Protein AF-0000000075744132 (afdb_homodimer)

InterPro domains:
  IPR002934 Polymerase, nucleotidyl transferase domain [PF01909] (35-145)
  IPR006116 2-5OAS/ClassI-CCAase, nucleotidyltransferase domain [cd05400] (25-153)
  IPR008229 tRNA nucleotidyltransferase, archaea [MF_01264] (1-455)
  IPR008229 tRNA nucleotidyltransferase, archaea [PIRSF005335] (6-410)
  IPR008229 tRNA nucleotidyltransferase, archaea [PTHR39643] (1-409)
  IPR008229 tRNA nucleotidyltransferase, archaea [TIGR03671] (8-409)
  IPR011068 Nucleotidyltransferase, class I-like, C-terminal [SSF55003] (256-440)
  IPR015329 tRNA nucleotidyltransferase, substrate binding [PF09249] (159-270)
  IPR042090 tRNA nucleotidyltransferase, domain 2 [G3DSA:1.10.1410.30] (11-269)
  IPR043519 Nucleotidyltransferase superfamily [G3DSA:3.30.460.10] (17-156)
  IPR043519 Nucleotidyltransferase superfamily [SSF81301] (4-193)
  IPR048833 CCA-adding enzyme, C-terminal domain [PF21133] (297-423)

Sequence (910 aa):
MPNVEDIVKEALRIVTPSQSEVKVINDTASEVMHILEGMLHKLGLEAEVTLQGSIAHGTWLPGDRDIDVFLIFPHNEKYINLVKSGELVRSLAAAISEMGISWVMNYAQHPYLTLTYNGFNIDVVPCIRIRPGEKPVTAADRTPLHTLYLRGRLSGLEDDVRLLKLMMKRINVYGAEVKVQGFSGYLTELITLAYGGFINTLKAASRWIPFKVKIILEPSKQVNFNAPLVVIDPVDPGRNAAAAVSLDSMAIFIAASRRFLKKPSMVFFTNSAQSPSESLTLTTPTLILYGEYPKGYVEDIIWGQLRRIASTIWSTVSSSGFKPIDIGLYTPQDNYIVVMLTVEEPELPEYEIHMGPPVWTDEAEAFIEKYLNASNVVGPFIRNGRWFVIRPRRIKSIKEAVAKSLKTVRGSVVKDSLLKGRVVLLRDASQVNELPVELRGIALTFMGKRPHWLTMPNVEDIVKEALRIVTPSQSEVKVINDTASEVMHILEGMLHKLGLEAEVTLQGSIAHGTWLPGDRDIDVFLIFPHNEKYINLVKSGELVRSLAAAISEMGISWVMNYAQHPYLTLTYNGFNIDVVPCIRIRPGEKPVTAADRTPLHTLYLRGRLSGLEDDVRLLKLMMKRINVYGAEVKVQGFSGYLTELITLAYGGFINTLKAASRWIPFKVKIILEPSKQVNFNAPLVVIDPVDPGRNAAAAVSLDSMAIFIAASRRFLKKPSMVFFTNSAQSPSESLTLTTPTLILYGEYPKGYVEDIIWGQLRRIASTIWSTVSSSGFKPIDIGLYTPQDNYIVVMLTVEEPELPEYEIHMGPPVWTDEAEAFIEKYLNASNVVGPFIRNGRWFVIRPRRIKSIKEAVAKSLKTVRGSVVKDSLLKGRVVLLRDASQVNELPVELRGIALTFMGKRPHWLT

Radius of gyration: 39.99 Å; Cα contacts (8 Å, |Δi|>4): 1603; chains: 2; bounding box: 61×118×78 Å

pLDDT: mean 92.4, std 8.02, range [51.75, 98.81]

Foldseek 3Di:
DDALVVLLVVLLVQFDEDPVVLVVVVVQLVVVQVVLVVLCVVVVFDWDKDWFDCNLLVQDGPPAQETEIETEHEPDPVVLCCFQVCVVQVSVVVSCVVVVWDWDWDDDQTIWIWTQDPNHTYIYHYAYADAQQDDGSGPCNCRVVLSVVSVPLCVVASSQLSSQQLLLVLLQQEDLFLQRLHAYSSRSSLLCSQQVGNLSSLVVLLPQFFQPEEGEPDDDPDDDDRGRYAYQDPRHRNDGNSRSHHPVSSVSSNVLSVCCNVPNDCSSRDNPLVLLPPPPVDFAKKKKFKFFQDPDDDPRQLSVLVVVLQVLLVVLCVVLPWAWDDWDWDQQVRGMTMIMTGTNDFFDDFKDKDWAAFCPDPCNVVVCVVPVPPPAKADQDDDPRTTMIIHTGPDTGSVVSSVVSLVPRPDDPNSVRRVVTDMDMDRDLVCLVVDPPSCNSVVSCVRVVDRSSPD/DDALVVLLVVLLVQFDEDPVVLVVVVVQLVVVQVVLVVLCVVVVFDWDKDWFDCNLLVQDGPPAQETEIETEHEPDPVVLCCFQVCVVQVSSVVSCVVVVWDWDWDDDQTIWIWTQDPNHTYIYHYAYADAQQDDGSGPCNCRVVLSVVSVPLCVVASSQLSSQQLLLVLLQQEDLFLQRLHAYSSNSSLLCSQQVGNLSSLVVLLPQFFQPEEGEPDDDPDDDDRGRYAYQDPRHRNDGNSRSHHPVSSVSSNVLSVCCNVPNDCSSRDNPLVLLPPPPVDFAKKKKFKFFQDPDDDPRQLSVLVVVLQVLLVVLCVVLPWAWDDWDWDQQVRGMTMIMTGTNDFFDDFKDKDWAAFCPDPCNVVVCVVPVPPPAKADQDDDPRTTMIIHTGPDTGSVVSSVVSLVPRPDDPNSVRRVVTDMDMDRDLVCLVVDPPSCNSVVSCVRVVDRSSPD

Nearest PDB structures (foldseek):
  4x4v-assembly3_C  TM=8.576E-01  e=1.566E-34  Archaeoglobus fulgidus DSM 4304
  3ovs-assembly1_A  TM=8.541E-01  e=2.419E-34  Archaeoglobus fulgidus
  4x4o-assembly2_C  TM=8.461E-01  e=6.095E-34  Archaeoglobus fulgidus DSM 4304
  3ov7-assembly1_A  TM=8.421E-01  e=2.645E-33  Archaeoglobus fulgidus
  4x4u-assembly1_A  TM=8.318E-01  e=4.904E-34  Archaeoglobus fulgidus DSM 4304

Structure (mmCIF, N/CA/C/O backbone):
data_AF-0000000075744132-model_v1
#
loop_
_entity.id
_entity.type
_entity.pdbx_description
1 polymer 'CCA-adding enzyme'
#
loop_
_atom_site.group_PDB
_atom_site.id
_atom_site.type_symbol
_atom_site.label_atom_id
_atom_site.label_alt_id
_atom_site.label_comp_id
_atom_site.label_asym_id
_atom_site.label_entity_id
_atom_site.label_seq_id
_atom_site.pdbx_PDB_ins_code
_atom_site.Cartn_x
_atom_site.Cartn_y
_atom_site.Cartn_z
_atom_site.occupancy
_atom_site.B_iso_or_equiv
_atom_site.auth_seq_id
_atom_site.auth_comp_id
_atom_site.auth_asym_id
_atom_site.auth_atom_id
_atom_site.pdbx_PDB_model_num
ATOM 1 N N . MET A 1 1 ? -32.25 25.875 19.047 1 56.72 1 MET A N 1
ATOM 2 C CA . MET A 1 1 ? -30.797 25.969 18.797 1 56.72 1 MET A CA 1
ATOM 3 C C . MET A 1 1 ? -30.391 27.406 18.516 1 56.72 1 MET A C 1
ATOM 5 O O . MET A 1 1 ? -31.125 28.141 17.844 1 56.72 1 MET A O 1
ATOM 9 N N . PRO A 1 2 ? -29.406 27.859 19.312 1 74.88 2 PRO A N 1
ATOM 10 C CA . PRO A 1 2 ? -29.109 29.266 19.078 1 74.88 2 PRO A CA 1
ATOM 11 C C . PRO A 1 2 ? -28.875 29.578 17.594 1 74.88 2 PRO A C 1
ATOM 13 O O . PRO A 1 2 ? -28.438 28.703 16.828 1 74.88 2 PRO A O 1
ATOM 16 N N . ASN A 1 3 ? -29.5 30.594 17.172 1 90 3 ASN A N 1
ATOM 17 C CA . ASN A 1 3 ? -29.297 30.969 15.781 1 90 3 ASN A CA 1
ATOM 18 C C . ASN A 1 3 ? -27.969 31.688 15.57 1 90 3 ASN A C 1
ATOM 20 O O . ASN A 1 3 ? -27.328 32.094 16.531 1 90 3 ASN A O 1
ATOM 24 N N . VAL A 1 4 ? -27.391 31.672 14.453 1 95.75 4 VAL A N 1
ATOM 25 C CA . VAL A 1 4 ? -26.078 32.219 14.062 1 95.75 4 VAL A CA 1
ATOM 26 C C . VAL A 1 4 ? -25.953 33.656 14.508 1 95.75 4 VAL A C 1
ATOM 28 O O . VAL A 1 4 ? -24.938 34.062 15.094 1 95.75 4 VAL A O 1
ATOM 31 N N . GLU A 1 5 ? -27 34.438 14.367 1 94.31 5 GLU A N 1
ATOM 32 C CA . GLU A 1 5 ? -26.984 35.875 14.672 1 94.31 5 GLU A CA 1
ATOM 33 C C . GLU A 1 5 ? -26.797 36.094 16.172 1 94.31 5 GLU A C 1
ATOM 35 O O . GLU A 1 5 ? -26.078 37.031 16.562 1 94.31 5 GLU A O 1
ATOM 40 N N . ASP A 1 6 ? -27.406 35.312 16.906 1 95.75 6 ASP A N 1
ATOM 41 C CA . ASP A 1 6 ? -27.312 35.438 18.344 1 95.75 6 ASP A CA 1
ATOM 42 C C . ASP A 1 6 ? -25.891 35.156 18.828 1 95.75 6 ASP A C 1
ATOM 44 O O . ASP A 1 6 ? -25.359 35.844 19.688 1 95.75 6 ASP A O 1
ATOM 48 N N . ILE A 1 7 ? -25.375 34.094 18.312 1 96.81 7 ILE A N 1
ATOM 49 C CA . ILE A 1 7 ? -24.016 33.719 18.703 1 96.81 7 ILE A CA 1
ATOM 50 C C . ILE A 1 7 ? -23.031 34.781 18.266 1 96.81 7 ILE A C 1
ATOM 52 O O . ILE A 1 7 ? -22.125 35.156 19.031 1 96.81 7 ILE A O 1
ATOM 56 N N . VAL A 1 8 ? -23.203 35.344 17.109 1 97.56 8 VAL A N 1
ATOM 57 C CA . VAL A 1 8 ? -22.328 36.375 16.594 1 97.56 8 VAL A CA 1
ATOM 58 C C . VAL A 1 8 ? -22.406 37.625 17.469 1 97.56 8 VAL A C 1
ATOM 60 O O . VAL A 1 8 ? -21.391 38.25 17.766 1 97.56 8 VAL A O 1
ATOM 63 N N . LYS A 1 9 ? -23.578 37.938 17.859 1 96.69 9 LYS A N 1
ATOM 64 C CA . LYS A 1 9 ? -23.766 39.094 18.734 1 96.69 9 LYS A CA 1
ATOM 65 C C . LYS A 1 9 ? -23.031 38.938 20.047 1 96.69 9 LYS A C 1
ATOM 67 O O . LYS A 1 9 ? -22.391 39.844 20.547 1 96.69 9 LYS A O 1
ATOM 72 N N . GLU A 1 10 ? -23.172 37.781 20.547 1 96.75 10 GLU A N 1
ATOM 73 C CA . GLU A 1 10 ? -22.469 37.469 21.797 1 96.75 10 GLU A CA 1
ATOM 74 C C . GLU A 1 10 ? -20.953 37.5 21.594 1 96.75 10 GLU A C 1
ATOM 76 O O . GLU A 1 10 ? -20.234 38.031 22.438 1 96.75 10 GLU A O 1
ATOM 81 N N . ALA A 1 11 ? -20.516 36.906 20.531 1 97.69 11 ALA A N 1
ATOM 82 C CA . ALA A 1 11 ? -19.094 36.875 20.234 1 97.69 11 ALA A CA 1
ATOM 83 C C . ALA A 1 11 ? -18.531 38.281 20.016 1 97.69 11 ALA A C 1
ATOM 85 O O . ALA A 1 11 ? -17.375 38.531 20.328 1 97.69 11 ALA A O 1
ATOM 86 N N . LEU A 1 12 ? -19.281 39.188 19.484 1 97.56 12 LEU A N 1
ATOM 87 C CA . LEU A 1 12 ? -18.859 40.562 19.234 1 97.56 12 LEU A CA 1
ATOM 88 C C . LEU A 1 12 ? -18.469 41.25 20.531 1 97.56 12 LEU A C 1
ATOM 90 O O . LEU A 1 12 ? -17.578 42.094 20.547 1 97.56 12 LEU A O 1
ATOM 94 N N . ARG A 1 13 ? -19.047 40.844 21.578 1 95.94 13 ARG A N 1
ATOM 95 C CA . ARG A 1 13 ? -18.719 41.438 22.875 1 95.94 13 ARG A CA 1
ATOM 96 C C . ARG A 1 13 ? -17.328 41 23.328 1 95.94 13 ARG A C 1
ATOM 98 O O . ARG A 1 13 ? -16.641 41.75 24.031 1 95.94 13 ARG A O 1
ATOM 105 N N . ILE A 1 14 ? -16.953 39.875 22.906 1 95.56 14 ILE A N 1
ATOM 106 C CA . ILE A 1 14 ? -15.68 39.312 23.297 1 95.56 14 ILE A CA 1
ATOM 107 C C . ILE A 1 14 ? -14.562 39.875 22.438 1 95.56 14 ILE A C 1
ATOM 109 O O . ILE A 1 14 ? -13.469 40.156 22.938 1 95.56 14 ILE A O 1
ATOM 113 N N . VAL A 1 15 ? -14.836 40.156 21.203 1 97 15 VAL A N 1
ATOM 114 C CA . VAL A 1 15 ? -13.758 40.438 20.266 1 97 15 VAL A CA 1
ATOM 115 C C . VAL A 1 15 ? -13.578 41.969 20.156 1 97 15 VAL A C 1
ATOM 117 O O . VAL A 1 15 ? -12.602 42.438 19.578 1 97 15 VAL A O 1
ATOM 120 N N . THR A 1 16 ? -14.445 42.75 20.672 1 96.5 16 THR A N 1
ATOM 121 C CA . THR A 1 16 ? -14.375 44.188 20.562 1 96.5 16 THR A CA 1
ATOM 122 C C . THR A 1 16 ? -13.57 44.781 21.719 1 96.5 16 THR A C 1
ATOM 124 O O . THR A 1 16 ? -13.953 44.656 22.875 1 96.5 16 THR A O 1
ATOM 127 N N . PRO A 1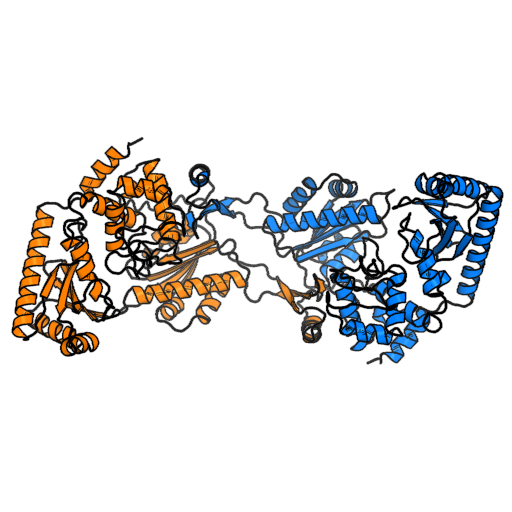 17 ? -12.453 45.469 21.406 1 96 17 PRO A N 1
ATOM 128 C CA . PRO A 1 17 ? -11.688 46.094 22.469 1 96 17 PRO A CA 1
ATOM 129 C C . PRO A 1 17 ? -12.453 47.219 23.172 1 96 17 PRO A C 1
ATOM 131 O O . PRO A 1 17 ? -13.234 47.906 22.531 1 96 17 PRO A O 1
ATOM 134 N N . SER A 1 18 ? -12.172 47.406 24.406 1 95.88 18 SER A N 1
ATOM 135 C CA . SER A 1 18 ? -12.781 48.531 25.141 1 95.88 18 SER A CA 1
ATOM 136 C C . SER A 1 18 ? -12.156 49.844 24.75 1 95.88 18 SER A C 1
ATOM 138 O O . SER A 1 18 ? -11.055 49.906 24.203 1 95.88 18 SER A O 1
ATOM 140 N N . GLN A 1 19 ? -12.859 50.906 25.047 1 95.19 19 GLN A N 1
ATOM 141 C CA . GLN A 1 19 ? -12.352 52.219 24.766 1 95.19 19 GLN A CA 1
ATOM 142 C C . GLN A 1 19 ? -11.062 52.5 25.531 1 95.19 19 GLN A C 1
ATOM 144 O O . GLN A 1 19 ? -10.156 53.156 25.016 1 95.19 19 GLN A O 1
ATOM 149 N N . SER A 1 20 ? -11.008 52.031 26.688 1 95.75 20 SER A N 1
ATOM 150 C CA . SER A 1 20 ? -9.805 52.219 27.5 1 95.75 20 SER A CA 1
ATOM 151 C C . SER A 1 20 ? -8.617 51.5 26.875 1 95.75 20 SER A C 1
ATOM 153 O O . SER A 1 20 ? -7.508 52.031 26.844 1 95.75 20 SER A O 1
ATOM 155 N N . GLU A 1 21 ? -8.875 50.25 26.406 1 95.06 21 GLU A N 1
ATOM 156 C CA . GLU A 1 21 ? -7.801 49.5 25.766 1 95.06 21 GLU A CA 1
ATOM 157 C C . GLU A 1 21 ? -7.324 50.188 24.484 1 95.06 21 GLU A C 1
ATOM 159 O O . GLU A 1 21 ? -6.121 50.25 24.219 1 95.06 21 GLU A O 1
ATOM 164 N N . VAL A 1 22 ? -8.227 50.719 23.75 1 95.12 22 VAL A N 1
ATOM 165 C CA . VAL A 1 22 ? -7.898 51.406 22.516 1 95.12 22 VAL A CA 1
ATOM 166 C C . VAL A 1 22 ? -7.043 52.656 22.828 1 95.12 22 VAL A C 1
ATOM 168 O O . VAL A 1 22 ? -6.043 52.906 22.156 1 95.12 22 VAL A O 1
ATOM 171 N N . LYS A 1 23 ? -7.355 53.344 23.781 1 95.88 23 LYS A N 1
ATOM 172 C CA . LYS A 1 23 ? -6.602 54.562 24.156 1 95.88 23 LYS A CA 1
ATOM 173 C C . LYS A 1 23 ? -5.18 54.188 24.578 1 95.88 23 LYS A C 1
ATOM 175 O O . LYS A 1 23 ? -4.219 54.844 24.156 1 95.88 23 LYS A O 1
ATOM 180 N N . VAL A 1 24 ? -5.082 53.188 25.391 1 95.69 24 VAL A N 1
ATOM 181 C CA . VAL A 1 24 ? -3.781 52.781 25.906 1 95.69 24 VAL A CA 1
ATOM 182 C C . VAL A 1 24 ? -2.869 52.375 24.766 1 95.69 24 VAL A C 1
ATOM 184 O O . VAL A 1 24 ? -1.697 52.75 24.719 1 95.69 24 VAL A O 1
ATOM 187 N N . ILE A 1 25 ? -3.422 51.531 23.906 1 95.38 25 ILE A N 1
ATOM 188 C CA . ILE A 1 25 ? -2.611 51.031 22.812 1 95.38 25 ILE A CA 1
ATOM 189 C C . ILE A 1 25 ? -2.201 52.188 21.891 1 95.38 25 ILE A C 1
ATOM 191 O O . ILE A 1 25 ? -1.057 52.25 21.422 1 95.38 25 ILE A O 1
ATOM 195 N N . ASN A 1 26 ? -3.09 53.094 21.578 1 94.31 26 ASN A N 1
ATOM 196 C CA . ASN A 1 26 ? -2.795 54.219 20.719 1 94.31 26 ASN A CA 1
ATOM 197 C C . ASN A 1 26 ? -1.768 55.156 21.344 1 94.31 26 ASN A C 1
ATOM 199 O O . ASN A 1 26 ? -0.856 55.656 20.672 1 94.31 26 ASN A O 1
ATOM 203 N N . ASP A 1 27 ? -1.933 55.375 22.594 1 96.25 27 ASP A N 1
ATOM 204 C CA . ASP A 1 27 ? -0.982 56.25 23.297 1 96.25 27 ASP A CA 1
ATOM 205 C C . ASP A 1 27 ? 0.413 55.625 23.297 1 96.25 27 ASP A C 1
ATOM 207 O O . ASP A 1 27 ? 1.403 56.312 23.031 1 96.25 27 ASP A O 1
ATOM 211 N N . THR A 1 28 ? 0.404 54.375 23.641 1 96.44 28 THR A N 1
ATOM 212 C CA . THR A 1 28 ? 1.679 53.656 23.688 1 96.44 28 THR A CA 1
ATOM 213 C C . THR A 1 28 ? 2.35 53.656 22.312 1 96.44 28 THR A C 1
ATOM 215 O O . THR A 1 28 ? 3.545 53.938 22.203 1 96.44 28 THR A O 1
ATOM 218 N N . ALA A 1 29 ? 1.588 53.312 21.281 1 96.12 29 ALA A N 1
ATOM 219 C CA . ALA A 1 29 ? 2.113 53.312 19.922 1 96.12 29 ALA A CA 1
ATOM 220 C C . ALA A 1 29 ? 2.664 54.656 19.531 1 96.12 29 ALA A C 1
ATOM 222 O O . ALA A 1 29 ? 3.762 54.781 18.984 1 96.12 29 ALA A O 1
ATOM 223 N N . SER A 1 30 ? 1.97 55.688 19.844 1 96.06 30 SER A N 1
ATOM 224 C CA . SER A 1 30 ? 2.379 57.062 19.516 1 96.06 30 SER A CA 1
ATOM 225 C C . SER A 1 30 ? 3.664 57.438 20.234 1 96.06 30 SER A C 1
ATOM 227 O O . SER A 1 30 ? 4.559 58.031 19.656 1 96.06 30 SER A O 1
ATOM 229 N N . GLU A 1 31 ? 3.701 57.094 21.438 1 96.38 31 GLU A N 1
ATOM 230 C CA . GLU A 1 31 ? 4.887 57.375 22.25 1 96.38 31 GLU A CA 1
ATOM 231 C C . GLU A 1 31 ? 6.125 56.688 21.672 1 96.38 31 GLU A C 1
ATOM 233 O O . GLU A 1 31 ? 7.176 57.312 21.531 1 96.38 31 GLU A O 1
ATOM 238 N N . VAL A 1 32 ? 5.945 55.469 21.406 1 96.06 32 VAL A N 1
ATOM 239 C CA . VAL A 1 32 ? 7.082 54.688 20.922 1 96.06 32 VAL A CA 1
ATOM 240 C C . VAL A 1 32 ? 7.523 55.219 19.562 1 96.06 32 VAL A C 1
ATOM 242 O O . VAL A 1 32 ? 8.719 55.312 19.281 1 96.06 32 VAL A O 1
ATOM 245 N N . MET A 1 33 ? 6.621 55.531 18.703 1 96.75 33 MET A N 1
ATOM 246 C CA . MET A 1 33 ? 6.949 56.094 17.391 1 96.75 33 MET A CA 1
ATOM 247 C C . MET A 1 33 ? 7.73 57.375 17.531 1 96.75 33 MET A C 1
ATOM 249 O O . MET A 1 33 ? 8.695 57.625 16.797 1 96.75 33 MET A O 1
ATOM 253 N N . HIS A 1 34 ? 7.355 58.156 18.438 1 95.94 34 HIS A N 1
ATOM 254 C CA . HIS A 1 34 ? 8.055 59.438 18.688 1 95.94 34 HIS A CA 1
ATOM 255 C C . HIS A 1 34 ? 9.477 59.188 19.172 1 95.94 34 HIS A C 1
ATOM 257 O O . HIS A 1 34 ? 10.414 59.844 18.734 1 95.94 34 HIS A O 1
ATOM 263 N N . ILE A 1 35 ? 9.547 58.25 20.047 1 95.44 35 ILE A N 1
ATOM 264 C CA . ILE A 1 35 ? 10.852 57.875 20.578 1 95.44 35 ILE A CA 1
ATOM 265 C C . ILE A 1 35 ? 11.766 57.406 19.438 1 95.44 35 ILE A C 1
ATOM 267 O O . ILE A 1 35 ? 12.906 57.844 19.328 1 95.44 35 ILE A O 1
ATOM 271 N N . LEU A 1 36 ? 11.227 56.562 18.609 1 96.5 36 LEU A N 1
ATOM 272 C CA . LEU A 1 36 ? 12.008 56 17.516 1 96.5 36 LEU A CA 1
ATOM 273 C C . LEU A 1 36 ? 12.383 57.062 16.5 1 96.5 36 LEU A C 1
ATOM 275 O O . LEU A 1 36 ? 13.5 57.062 15.961 1 96.5 36 LEU A O 1
ATOM 279 N N . GLU A 1 37 ? 11.469 57.969 16.219 1 96.25 37 GLU A N 1
ATOM 280 C CA . GLU A 1 37 ? 11.75 59.094 15.305 1 96.25 37 GLU A CA 1
ATOM 281 C C . GLU A 1 37 ? 12.891 59.938 15.828 1 96.25 37 GLU A C 1
ATOM 283 O O . GLU A 1 37 ? 13.789 60.312 15.07 1 96.25 37 GLU A O 1
ATOM 288 N N . GLY A 1 38 ? 12.812 60.281 17.047 1 94.19 38 GLY A N 1
ATOM 289 C CA . GLY A 1 38 ? 13.883 61.031 17.656 1 94.19 38 GLY A CA 1
ATOM 290 C C . GLY A 1 38 ? 15.227 60.344 17.609 1 94.19 38 GLY A C 1
ATOM 291 O O . GLY A 1 38 ? 16.25 60.969 17.328 1 94.19 38 GLY A O 1
ATOM 292 N N . MET A 1 39 ? 15.18 59.156 17.859 1 93.5 39 MET A N 1
ATOM 293 C CA . MET A 1 39 ? 16.406 58.344 17.828 1 93.5 39 MET A CA 1
ATOM 294 C C . MET A 1 39 ? 17.016 58.312 16.438 1 93.5 39 MET A C 1
ATOM 296 O O . MET A 1 39 ? 18.219 58.469 16.281 1 93.5 39 MET A O 1
ATOM 300 N N . LEU A 1 40 ? 16.188 58.094 15.422 1 95.19 40 LEU A N 1
ATOM 301 C CA . LEU A 1 40 ? 16.656 58.062 14.039 1 95.19 40 LEU A CA 1
ATOM 302 C C . LEU A 1 40 ? 17.297 59.406 13.656 1 95.19 40 LEU A C 1
ATOM 304 O O . LEU A 1 40 ? 18.328 59.438 12.984 1 95.19 40 LEU A O 1
ATOM 308 N N . HIS A 1 41 ? 16.719 60.438 14.109 1 94.19 41 HIS A N 1
ATOM 309 C CA . HIS A 1 41 ? 17.234 61.781 13.852 1 94.19 41 HIS A CA 1
ATOM 310 C C . HIS A 1 41 ? 18.609 61.969 14.492 1 94.19 41 HIS A C 1
ATOM 312 O O . HIS A 1 41 ? 19.531 62.5 13.859 1 94.19 41 HIS A O 1
ATOM 318 N N . LYS A 1 42 ? 18.766 61.531 15.641 1 92.44 42 LYS A N 1
ATOM 319 C CA . LYS A 1 42 ? 20.031 61.625 16.359 1 92.44 42 LYS A CA 1
ATOM 320 C C . LYS A 1 42 ? 21.125 60.812 15.68 1 92.44 42 LYS A C 1
ATOM 322 O O . LYS A 1 42 ? 22.297 61.219 15.695 1 92.44 42 LYS A O 1
ATOM 327 N N . LEU A 1 43 ? 20.766 59.75 15.102 1 92.88 43 LEU A N 1
ATOM 328 C CA . LEU A 1 43 ? 21.734 58.844 14.469 1 92.88 43 LEU A CA 1
ATOM 329 C C . LEU A 1 43 ? 22 59.281 13.031 1 92.88 43 LEU A C 1
ATOM 331 O O . LEU A 1 43 ? 22.875 58.688 12.367 1 92.88 43 LEU A O 1
ATOM 335 N N . GLY A 1 44 ? 21.234 60.25 12.516 1 92.5 44 GLY A N 1
ATOM 336 C CA . GLY A 1 44 ? 21.406 60.719 11.148 1 92.5 44 GLY A CA 1
ATOM 337 C C . GLY A 1 44 ? 20.859 59.75 10.117 1 92.5 44 GLY A C 1
ATOM 338 O O . GLY A 1 44 ? 21.391 59.656 9.008 1 92.5 44 GLY A O 1
ATOM 339 N N . LEU A 1 45 ? 19.922 59 10.531 1 93.75 45 LEU A N 1
ATOM 340 C CA . LEU A 1 45 ? 19.328 58.031 9.625 1 93.75 45 LEU A CA 1
ATOM 341 C C . LEU A 1 45 ? 18.016 58.531 9.062 1 93.75 45 LEU A C 1
ATOM 343 O O . LEU A 1 45 ? 17.188 59.062 9.797 1 93.75 45 LEU A O 1
ATOM 347 N N . GLU A 1 46 ? 17.875 58.375 7.812 1 93.75 46 GLU A N 1
ATOM 348 C CA . GLU A 1 46 ? 16.625 58.781 7.145 1 93.75 46 GLU A CA 1
ATOM 349 C C . GLU A 1 46 ? 15.672 57.594 7 1 93.75 46 GLU A C 1
ATOM 351 O O . GLU A 1 46 ? 15.883 56.719 6.156 1 93.75 46 GLU A O 1
ATOM 356 N N . ALA A 1 47 ? 14.688 57.531 7.789 1 95.81 47 ALA A N 1
ATOM 357 C CA . ALA A 1 47 ? 13.695 56.469 7.723 1 95.81 47 ALA A CA 1
ATOM 358 C C . ALA A 1 47 ? 12.32 56.938 8.156 1 95.81 47 ALA A C 1
ATOM 360 O O . ALA A 1 47 ? 12.219 57.906 8.922 1 95.81 47 ALA A O 1
ATOM 361 N N . GLU A 1 48 ? 11.359 56.406 7.594 1 96 48 GLU A N 1
ATOM 362 C CA . GLU A 1 48 ? 9.984 56.656 8.016 1 96 48 GLU A CA 1
ATOM 363 C C . GLU A 1 48 ? 9.539 55.625 9.055 1 96 48 GLU A C 1
ATOM 365 O O . GLU A 1 48 ? 9.711 54.406 8.867 1 96 48 GLU A O 1
ATOM 370 N N . VAL A 1 49 ? 9.055 56.125 10.211 1 97.06 49 VAL A N 1
ATOM 371 C CA . VAL A 1 49 ? 8.531 55.25 11.266 1 97.06 49 VAL A CA 1
ATOM 372 C C . VAL A 1 49 ? 7.035 55.031 11.062 1 97.06 49 VAL A C 1
ATOM 374 O O . VAL A 1 49 ? 6.262 56 11.078 1 97.06 49 VAL A O 1
ATOM 377 N N . THR A 1 50 ? 6.637 53.812 10.867 1 96 50 THR A N 1
ATOM 378 C CA . THR A 1 50 ? 5.234 53.531 10.562 1 96 50 THR A CA 1
ATOM 379 C C . THR A 1 50 ? 4.703 52.375 11.391 1 96 50 THR A C 1
ATOM 381 O O . THR A 1 50 ? 5.43 51.406 11.656 1 96 50 THR A O 1
ATOM 384 N N . LEU A 1 51 ? 3.459 52.562 11.836 1 95.44 51 LEU A N 1
ATOM 385 C CA . LEU A 1 51 ? 2.746 51.469 12.5 1 95.44 51 LEU A CA 1
ATOM 386 C C . LEU A 1 51 ? 2.252 50.438 11.484 1 95.44 51 LEU A C 1
ATOM 388 O O . LEU A 1 51 ? 1.748 50.812 10.414 1 95.44 51 LEU A O 1
ATOM 392 N N . GLN A 1 52 ? 2.426 49.188 11.781 1 94.5 52 GLN A N 1
ATOM 393 C CA . GLN A 1 52 ? 2.01 48.094 10.883 1 94.5 52 GLN A CA 1
ATOM 394 C C . GLN A 1 52 ? 1.18 47.062 11.625 1 94.5 52 GLN A C 1
ATOM 396 O O . GLN A 1 52 ? 0.94 47.188 12.828 1 94.5 52 GLN A O 1
ATOM 401 N N . GLY A 1 53 ? 0.594 46.094 10.883 1 91.31 53 GLY A N 1
ATOM 402 C CA . GLY A 1 53 ? -0.086 44.938 11.469 1 91.31 53 GLY A CA 1
ATOM 403 C C . GLY A 1 53 ? -1.507 45.25 11.898 1 91.31 53 GLY A C 1
ATOM 404 O O . GLY A 1 53 ? -2.137 46.156 11.375 1 91.31 53 GLY A O 1
ATOM 405 N N . SER A 1 54 ? -1.918 44.469 12.898 1 92.31 54 SER A N 1
ATOM 406 C CA . SER A 1 54 ? -3.324 44.469 13.289 1 92.31 54 SER A CA 1
ATOM 407 C C . SER A 1 54 ? -3.695 45.781 13.969 1 92.31 54 SER A C 1
ATOM 409 O O . SER A 1 54 ? -4.84 46.25 13.875 1 92.31 54 SER A O 1
ATOM 411 N N . ILE A 1 55 ? -2.721 46.344 14.602 1 91.12 55 ILE A N 1
ATOM 412 C CA . ILE A 1 55 ? -3 47.625 15.258 1 91.12 55 ILE A CA 1
ATOM 413 C C . ILE A 1 55 ? -3.238 48.719 14.219 1 91.12 55 ILE A C 1
ATOM 415 O O . ILE A 1 55 ? -4.199 49.469 14.312 1 91.12 55 ILE A O 1
ATOM 419 N N . ALA A 1 56 ? -2.428 48.75 13.227 1 91.19 56 ALA A N 1
ATOM 420 C CA . ALA A 1 56 ? -2.592 49.719 12.148 1 91.19 56 ALA A CA 1
ATOM 421 C C . ALA A 1 56 ? -3.934 49.531 11.445 1 91.19 56 ALA A C 1
ATOM 423 O O . ALA A 1 56 ? -4.531 50.5 10.969 1 91.19 56 ALA A O 1
ATOM 424 N N . HIS A 1 57 ? -4.391 48.344 11.406 1 92.69 57 HIS A N 1
ATOM 425 C CA . HIS A 1 57 ? -5.598 48 10.656 1 92.69 57 HIS A CA 1
ATOM 426 C C . HIS A 1 57 ? -6.836 48.094 11.539 1 92.69 57 HIS A C 1
ATOM 428 O O . HIS A 1 57 ? -7.965 48.031 11.047 1 92.69 57 HIS A O 1
ATOM 434 N N . GLY A 1 58 ? -6.641 48.156 12.859 1 92.19 58 GLY A N 1
ATOM 435 C CA . GLY A 1 58 ? -7.754 48.188 13.797 1 92.19 58 GLY A CA 1
ATOM 436 C C . GLY A 1 58 ? -8.422 46.812 13.977 1 92.19 58 GLY A C 1
ATOM 437 O O . GLY A 1 58 ? -9.617 46.75 14.25 1 92.19 58 GLY A O 1
ATOM 438 N N . THR A 1 59 ? -7.691 45.812 13.734 1 95.81 59 THR A N 1
ATOM 439 C CA . THR A 1 59 ? -8.305 44.469 13.75 1 95.81 59 THR A CA 1
ATOM 440 C C . THR A 1 59 ? -7.699 43.625 14.859 1 95.81 59 THR A C 1
ATOM 442 O O . THR A 1 59 ? -7.84 42.375 14.844 1 95.81 59 THR A O 1
ATOM 445 N N . TRP A 1 60 ? -6.953 44.25 15.828 1 95.44 60 TRP A N 1
ATOM 446 C CA . TRP A 1 60 ? -6.359 43.5 16.938 1 95.44 60 TRP A CA 1
ATOM 447 C C . TRP A 1 60 ? -7.43 43.062 17.922 1 95.44 60 TRP A C 1
ATOM 449 O O . TRP A 1 60 ? -8.531 43.625 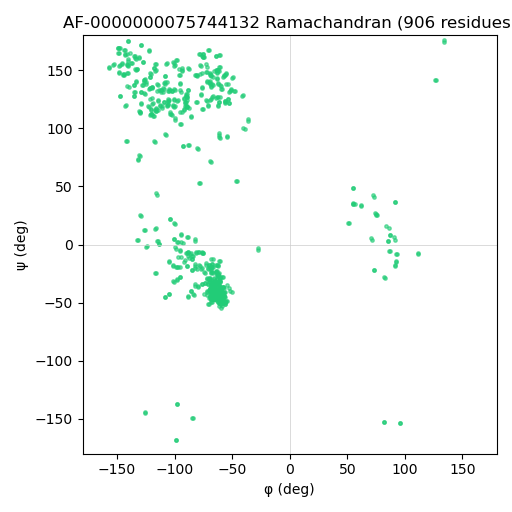17.953 1 95.44 60 TRP A O 1
ATOM 459 N N . LEU A 1 61 ? -7.133 42 18.641 1 96.5 61 LEU A N 1
ATOM 460 C CA . LEU A 1 61 ? -8.062 41.438 19.594 1 96.5 61 LEU A CA 1
ATOM 461 C C . LEU A 1 61 ? -7.785 41.938 21 1 96.5 61 LEU A C 1
ATOM 463 O O . LEU A 1 61 ? -6.652 42.312 21.328 1 96.5 61 LEU A O 1
ATOM 467 N N . PRO A 1 62 ? -8.836 42 21.797 1 95.38 62 PRO A N 1
ATOM 468 C CA . PRO A 1 62 ? -8.617 42.375 23.188 1 95.38 62 PRO A CA 1
ATOM 469 C C . PRO A 1 62 ? -7.562 41.5 23.875 1 95.38 62 PRO A C 1
ATOM 471 O O . PRO A 1 62 ? -7.512 40.312 23.672 1 95.38 62 PRO A O 1
ATOM 474 N N . GLY A 1 63 ? -6.746 42.219 24.641 1 92.06 63 GLY A N 1
ATOM 475 C CA . GLY A 1 63 ? -5.703 41.5 25.359 1 92.06 63 GLY A CA 1
ATOM 476 C C . GLY A 1 63 ? -4.395 41.406 24.594 1 92.06 63 GLY A C 1
ATOM 477 O O . GLY A 1 63 ? -3.352 41.125 25.172 1 92.06 63 GLY A O 1
ATOM 478 N N . ASP A 1 64 ? -4.484 41.625 23.281 1 90.38 64 ASP A N 1
ATOM 479 C CA . ASP A 1 64 ? -3.248 41.656 22.5 1 90.38 64 ASP A CA 1
ATOM 480 C C . ASP A 1 64 ? -2.314 42.75 23 1 90.38 64 ASP A C 1
ATOM 482 O O . ASP A 1 64 ? -2.756 43.875 23.281 1 90.38 64 ASP A O 1
ATOM 486 N N . ARG A 1 65 ? -1.03 42.375 23.094 1 90.5 65 ARG A N 1
ATOM 487 C CA . ARG A 1 65 ? -0.059 43.344 23.625 1 90.5 65 ARG A CA 1
ATOM 488 C C . ARG A 1 65 ? 1.146 43.469 22.703 1 90.5 65 ARG A C 1
ATOM 490 O O . ARG A 1 65 ? 2.252 43.781 23.156 1 90.5 65 ARG A O 1
ATOM 497 N N . ASP A 1 66 ? 0.904 43.156 21.469 1 92.31 66 ASP A N 1
ATOM 498 C CA . ASP A 1 66 ? 1.988 43.25 20.5 1 92.31 66 ASP A CA 1
ATOM 499 C C . ASP A 1 66 ? 1.758 44.406 19.516 1 92.31 66 ASP A C 1
ATOM 501 O O . ASP A 1 66 ? 0.658 44.562 18.984 1 92.31 66 ASP A O 1
ATOM 505 N N . ILE A 1 67 ? 2.787 45.188 19.359 1 94.88 67 ILE A N 1
ATOM 506 C CA . ILE A 1 67 ? 2.748 46.312 18.422 1 94.88 67 ILE A CA 1
ATOM 507 C C . ILE A 1 67 ? 3.871 46.156 17.391 1 94.88 67 ILE A C 1
ATOM 509 O O . ILE A 1 67 ? 5.016 45.844 17.75 1 94.88 67 ILE A O 1
ATOM 513 N N . ASP A 1 68 ? 3.537 46.344 16.141 1 94.75 68 ASP A N 1
ATOM 514 C CA . ASP A 1 68 ? 4.531 46.281 15.078 1 94.75 68 ASP A CA 1
ATOM 515 C C . ASP A 1 68 ? 4.863 47.656 14.539 1 94.75 68 ASP A C 1
ATOM 517 O O . ASP A 1 68 ? 4 48.344 13.977 1 94.75 68 ASP A O 1
ATOM 521 N N . VAL A 1 69 ? 6.133 47.969 14.695 1 96.56 69 VAL A N 1
ATOM 522 C CA . VAL A 1 69 ? 6.617 49.25 14.156 1 96.56 69 VAL A CA 1
ATOM 523 C C . VAL A 1 69 ? 7.719 48.969 13.125 1 96.56 69 VAL A C 1
ATOM 525 O O . VAL A 1 69 ? 8.719 48.312 13.438 1 96.56 69 VAL A O 1
ATOM 528 N N . PHE A 1 70 ? 7.484 49.531 11.977 1 96.25 70 PHE A N 1
ATOM 529 C CA . PHE A 1 70 ? 8.461 49.344 10.914 1 96.25 70 PHE A CA 1
ATOM 530 C C . PHE A 1 70 ? 9.227 50.656 10.641 1 96.25 70 PHE A C 1
ATOM 532 O O . PHE A 1 70 ? 8.641 51.719 10.656 1 96.25 70 PHE A O 1
ATOM 539 N N . LEU A 1 71 ? 10.461 50.5 10.445 1 96.56 71 LEU A N 1
ATOM 540 C CA . LEU A 1 71 ? 11.328 51.562 9.961 1 96.56 71 LEU A CA 1
ATOM 541 C C . LEU A 1 71 ? 11.602 51.438 8.469 1 96.56 71 LEU A C 1
ATOM 543 O O . LEU A 1 71 ? 12.391 50.562 8.07 1 96.56 71 LEU A O 1
ATOM 547 N N . ILE A 1 72 ? 11.016 52.281 7.699 1 96.44 72 ILE A N 1
ATOM 548 C CA . ILE A 1 72 ? 11.133 52.188 6.25 1 96.44 72 ILE A CA 1
ATOM 549 C C . ILE A 1 72 ? 12.273 53.062 5.754 1 96.44 72 ILE A C 1
ATOM 551 O O . ILE A 1 72 ? 12.172 54.281 5.77 1 96.44 72 ILE A O 1
ATOM 555 N N . PHE A 1 73 ? 13.305 52.438 5.227 1 96.25 73 PHE A N 1
ATOM 556 C CA . PHE A 1 73 ? 14.477 53.156 4.727 1 96.25 73 PHE A CA 1
ATOM 557 C C . PHE A 1 73 ? 14.414 53.312 3.211 1 96.25 73 PHE A C 1
ATOM 559 O O . PHE A 1 73 ? 13.789 52.5 2.527 1 96.25 73 PHE A O 1
ATOM 566 N N . PRO A 1 74 ? 15.102 54.344 2.775 1 95 74 PRO A N 1
ATOM 567 C CA . PRO A 1 74 ? 15.133 54.531 1.323 1 95 74 PRO A CA 1
ATOM 568 C C . PRO A 1 74 ? 15.805 53.375 0.594 1 95 74 PRO A C 1
ATOM 570 O O . PRO A 1 74 ? 16.734 52.781 1.126 1 95 74 PRO A O 1
ATOM 573 N N . HIS A 1 75 ? 15.312 53.188 -0.666 1 94.44 75 HIS A N 1
ATOM 574 C CA . HIS A 1 75 ? 15.852 52.125 -1.495 1 94.44 75 HIS A CA 1
ATOM 575 C C . HIS A 1 75 ? 17.156 52.531 -2.154 1 94.44 75 HIS A C 1
ATOM 577 O O . HIS A 1 75 ? 17.188 52.906 -3.328 1 94.44 75 HIS A O 1
ATOM 583 N N . ASN A 1 76 ? 18.25 52.406 -1.458 1 92.69 76 ASN A N 1
ATOM 584 C CA . ASN A 1 76 ? 19.578 52.656 -2.006 1 92.69 76 ASN A CA 1
ATOM 585 C C . ASN A 1 76 ? 20.641 51.781 -1.374 1 92.69 76 ASN A C 1
ATOM 587 O O . ASN A 1 76 ? 20.359 51.094 -0.39 1 92.69 76 ASN A O 1
ATOM 591 N N . GLU A 1 77 ? 21.812 51.781 -1.948 1 92.75 77 GLU A N 1
ATOM 592 C CA . GLU A 1 77 ? 22.859 50.812 -1.584 1 92.75 77 GLU A CA 1
ATOM 593 C C . GLU A 1 77 ? 23.312 51.031 -0.141 1 92.75 77 GLU A C 1
ATOM 595 O O . GLU A 1 77 ? 23.641 50.062 0.555 1 92.75 77 GLU A O 1
ATOM 600 N N . LYS A 1 78 ? 23.266 52.188 0.252 1 91.75 78 LYS A N 1
ATOM 601 C CA . LYS A 1 78 ? 23.703 52.5 1.609 1 91.75 78 LYS A CA 1
ATOM 602 C C . LYS A 1 78 ? 22.844 51.781 2.645 1 91.75 78 LYS A C 1
ATOM 604 O O . LYS A 1 78 ? 23.359 51.031 3.467 1 91.75 78 LYS A O 1
ATOM 609 N N . TYR A 1 79 ? 21.609 51.969 2.512 1 92.69 79 TYR A N 1
ATOM 610 C CA . TYR A 1 79 ? 20.703 51.406 3.514 1 92.69 79 TYR A CA 1
ATOM 611 C C . TYR A 1 79 ? 20.516 49.906 3.324 1 92.69 79 TYR A C 1
ATOM 613 O O . TYR A 1 79 ? 20.344 49.188 4.297 1 92.69 79 TYR A O 1
ATOM 621 N N . ILE A 1 80 ? 20.547 49.5 2.088 1 92.06 80 ILE A N 1
ATOM 622 C CA . ILE A 1 80 ? 20.453 48.062 1.819 1 92.06 80 ILE A CA 1
ATOM 623 C C . ILE A 1 80 ? 21.609 47.344 2.52 1 92.06 80 ILE A C 1
ATOM 625 O O . ILE A 1 80 ? 21.391 46.344 3.195 1 92.06 80 ILE A O 1
ATOM 629 N N . ASN A 1 81 ? 22.75 47.875 2.449 1 90.88 81 ASN A N 1
ATOM 630 C CA . ASN A 1 81 ? 23.922 47.281 3.088 1 90.88 81 ASN A CA 1
ATOM 631 C C . ASN A 1 81 ? 23.828 47.375 4.609 1 90.88 81 ASN A C 1
ATOM 633 O O . ASN A 1 81 ? 24.219 46.438 5.305 1 90.88 81 ASN A O 1
ATOM 637 N N . LEU A 1 82 ? 23.312 48.438 5.121 1 88.88 82 LEU A N 1
ATOM 638 C CA . LEU A 1 82 ? 23.188 48.625 6.559 1 88.88 82 LEU A CA 1
ATOM 639 C C . LEU A 1 82 ? 22.203 47.625 7.16 1 88.88 82 LEU A C 1
ATOM 641 O O . LEU A 1 82 ? 22.453 47.094 8.25 1 88.88 82 LEU A O 1
ATOM 645 N N . VAL A 1 83 ? 21.172 47.375 6.43 1 86.75 83 VAL A N 1
ATOM 646 C CA . VAL A 1 83 ? 20.141 46.469 6.902 1 86.75 83 VAL A CA 1
ATOM 647 C C . VAL A 1 83 ? 20.641 45.031 6.816 1 86.75 83 VAL A C 1
ATOM 649 O O . VAL A 1 83 ? 20.5 44.25 7.77 1 86.75 83 VAL A O 1
ATOM 652 N N . LYS A 1 84 ? 21.297 44.688 5.734 1 83.06 84 LYS A N 1
ATOM 653 C CA . LYS A 1 84 ? 21.75 43.312 5.488 1 83.06 84 LYS A CA 1
ATOM 654 C C . LYS A 1 84 ? 22.891 42.938 6.426 1 83.06 84 LYS A C 1
ATOM 656 O O . LYS A 1 84 ? 23.016 41.781 6.84 1 83.06 84 LYS A O 1
ATOM 661 N N . SER A 1 85 ? 23.719 43.906 6.738 1 83.19 85 SER A N 1
ATOM 662 C CA . SER A 1 85 ? 24.891 43.656 7.57 1 83.19 85 SER A CA 1
ATOM 663 C C . SER A 1 85 ? 24.5 43.562 9.039 1 83.19 85 SER A C 1
ATOM 665 O O . SER A 1 85 ? 25.281 43.062 9.859 1 83.19 85 SER A O 1
ATOM 667 N N . GLY A 1 86 ? 23.344 44.062 9.367 1 84.38 86 GLY A N 1
ATOM 668 C CA . GLY A 1 86 ? 22.922 44.062 10.758 1 84.38 86 GLY A CA 1
ATOM 669 C C . GLY A 1 86 ? 23.422 45.281 11.539 1 84.38 86 GLY A C 1
ATOM 670 O O . GLY A 1 86 ? 23.062 45.469 12.695 1 84.38 86 GLY A O 1
ATOM 671 N N . GLU A 1 87 ? 24.203 46.062 10.938 1 87.62 87 GLU A N 1
ATOM 672 C CA . GLU A 1 87 ? 24.75 47.25 11.594 1 87.62 87 GLU A CA 1
ATOM 673 C C . GLU A 1 87 ? 23.641 48.188 12.039 1 87.62 87 GLU A C 1
ATOM 675 O O . GLU A 1 87 ? 23.734 48.812 13.094 1 87.62 87 GLU A O 1
ATOM 680 N N . LEU A 1 88 ? 22.688 48.281 11.242 1 88.88 88 LEU A N 1
ATOM 681 C CA . LEU A 1 88 ? 21.578 49.156 11.547 1 88.88 88 LEU A CA 1
ATOM 682 C C . LEU A 1 88 ? 20.891 48.75 12.852 1 88.88 88 LEU A C 1
ATOM 684 O O . LEU A 1 88 ? 20.672 49.594 13.727 1 88.88 88 LEU A O 1
ATOM 688 N N . VAL A 1 89 ? 20.531 47.5 13.016 1 89.44 89 VAL A N 1
ATOM 689 C CA . VAL A 1 89 ? 19.812 47.031 14.18 1 89.44 89 VAL A CA 1
ATOM 690 C C . VAL A 1 89 ? 20.688 47.156 15.43 1 89.44 89 VAL A C 1
ATOM 692 O O . VAL A 1 89 ? 20.188 47.406 16.516 1 89.44 89 VAL A O 1
ATOM 695 N N . ARG A 1 90 ? 21.984 47 15.266 1 90.19 90 ARG A N 1
ATOM 696 C CA . ARG A 1 90 ? 22.906 47.156 16.391 1 90.19 90 ARG A CA 1
ATOM 697 C C . ARG A 1 90 ? 22.953 48.594 16.844 1 90.19 90 ARG A C 1
ATOM 699 O O . ARG A 1 90 ? 23 48.875 18.047 1 90.19 90 ARG A O 1
ATOM 706 N N . SER A 1 91 ? 22.984 49.406 15.906 1 90.88 91 SER A N 1
ATOM 707 C CA . SER A 1 91 ? 22.984 50.844 16.234 1 90.88 91 SER A CA 1
ATOM 708 C C . SER A 1 91 ? 21.703 51.25 16.953 1 90.88 91 SER A C 1
ATOM 710 O O . SER A 1 91 ? 21.734 52 17.922 1 90.88 91 SER A O 1
ATOM 712 N N . LEU A 1 92 ? 20.656 50.75 16.453 1 91.12 92 LEU A N 1
ATOM 713 C CA . LEU A 1 92 ? 19.359 51.031 17.078 1 91.12 92 LEU A CA 1
ATOM 714 C C . LEU A 1 92 ? 19.328 50.469 18.5 1 91.12 92 LEU A C 1
ATOM 716 O O . LEU A 1 92 ? 18.844 51.125 19.422 1 91.12 92 LEU A O 1
ATOM 720 N N . ALA A 1 93 ? 19.812 49.312 18.672 1 92.31 93 ALA A N 1
ATOM 721 C CA . ALA A 1 93 ? 19.844 48.656 19.984 1 92.31 93 ALA A CA 1
ATOM 722 C C . ALA A 1 93 ? 20.656 49.469 20.984 1 92.31 93 ALA A C 1
ATOM 724 O O . ALA A 1 93 ? 20.25 49.625 22.141 1 92.31 93 ALA A O 1
ATOM 725 N N . ALA A 1 94 ? 21.766 49.906 20.547 1 93.12 94 ALA A N 1
ATOM 726 C CA . ALA A 1 94 ? 22.609 50.719 21.406 1 93.12 94 ALA A CA 1
ATOM 727 C C . ALA A 1 94 ? 21.891 52 21.828 1 93.12 94 ALA A C 1
ATOM 729 O O . ALA A 1 94 ? 21.953 52.406 23 1 93.12 94 ALA A O 1
ATOM 730 N N . ALA A 1 95 ? 21.25 52.625 20.906 1 92.5 95 ALA A N 1
ATOM 731 C CA . ALA A 1 95 ? 20.531 53.844 21.188 1 92.5 95 ALA A CA 1
ATOM 732 C C . ALA A 1 95 ? 19.375 53.594 22.156 1 92.5 95 ALA A C 1
ATOM 734 O O . ALA A 1 95 ? 19.125 54.406 23.062 1 92.5 95 ALA A O 1
ATOM 735 N N . ILE A 1 96 ? 18.688 52.5 21.984 1 92.5 96 ILE A N 1
ATOM 736 C CA . ILE A 1 96 ? 17.547 52.156 22.812 1 92.5 96 ILE A CA 1
ATOM 737 C C . ILE A 1 96 ? 18.031 51.844 24.234 1 92.5 96 ILE A C 1
ATOM 739 O O . ILE A 1 96 ? 17.375 52.188 25.219 1 92.5 96 ILE A O 1
ATOM 743 N N . SER A 1 97 ? 19.172 51.219 24.312 1 93.5 97 SER A N 1
ATOM 744 C CA . SER A 1 97 ? 19.766 50.938 25.609 1 93.5 97 SER A CA 1
ATOM 745 C C . SER A 1 97 ? 20.094 52.188 26.375 1 93.5 97 SER A C 1
ATOM 747 O O . SER A 1 97 ? 19.906 52.25 27.594 1 93.5 97 SER A O 1
ATOM 749 N N . GLU A 1 98 ? 20.547 53.125 25.75 1 93.06 98 GLU A N 1
ATOM 750 C CA . GLU A 1 98 ? 20.906 54.406 26.359 1 93.06 98 GLU A CA 1
ATOM 751 C C . GLU A 1 98 ? 19.688 55.094 26.953 1 93.06 98 GLU A C 1
ATOM 753 O O . GLU A 1 98 ? 19.797 55.875 27.906 1 93.06 98 GLU A O 1
ATOM 758 N N . MET A 1 99 ? 18.625 54.75 26.391 1 91.75 99 MET A N 1
ATOM 759 C CA . MET A 1 99 ? 17.391 55.344 26.844 1 91.75 99 MET A CA 1
ATOM 760 C C . MET A 1 99 ? 16.766 54.531 27.984 1 91.75 99 MET A C 1
ATOM 762 O O . MET A 1 99 ? 15.742 54.938 28.547 1 91.75 99 MET A O 1
ATOM 766 N N . GLY A 1 100 ? 17.312 53.375 28.297 1 92.56 100 GLY A N 1
ATOM 767 C CA . GLY A 1 100 ? 16.859 52.562 29.406 1 92.56 100 GLY A CA 1
ATOM 768 C C . GLY A 1 100 ? 15.672 51.688 29.047 1 92.56 100 GLY A C 1
ATOM 769 O O . GLY A 1 100 ? 14.93 51.25 29.922 1 92.56 100 GLY A O 1
ATOM 770 N N . ILE A 1 101 ? 15.383 51.5 27.797 1 93.75 101 ILE A N 1
ATOM 771 C CA . ILE A 1 101 ? 14.281 50.656 27.344 1 93.75 101 ILE A CA 1
ATOM 772 C C . ILE A 1 101 ? 14.789 49.219 27.141 1 93.75 101 ILE A C 1
ATOM 774 O O . ILE A 1 101 ? 15.828 49 26.516 1 93.75 101 ILE A O 1
ATOM 778 N N . SER A 1 102 ? 14.078 48.312 27.766 1 94.56 102 SER A N 1
ATOM 779 C CA . SER A 1 102 ? 14.43 46.906 27.625 1 94.56 102 SER A CA 1
ATOM 780 C C . SER A 1 102 ? 14.164 46.406 26.219 1 94.56 102 SER A C 1
ATOM 782 O O . SER A 1 102 ? 13.148 46.75 25.609 1 94.56 102 SER A O 1
ATOM 784 N N . TRP A 1 103 ? 15.148 45.594 25.641 1 92.62 103 TRP A N 1
ATOM 785 C CA . TRP A 1 103 ? 14.984 45.062 24.297 1 92.62 103 TRP A CA 1
ATOM 786 C C . TRP A 1 103 ? 15.641 43.688 24.172 1 92.62 103 TRP A C 1
ATOM 788 O O . TRP A 1 103 ? 16.469 43.312 24.984 1 92.62 103 TRP A O 1
ATOM 798 N N . VAL A 1 104 ? 15.141 42.875 23.219 1 88.56 104 VAL A N 1
ATOM 799 C CA . VAL A 1 104 ? 15.758 41.625 22.812 1 88.56 104 VAL A CA 1
ATOM 800 C C . VAL A 1 104 ? 15.914 41.594 21.281 1 88.56 104 VAL A C 1
ATOM 802 O O . VAL A 1 104 ? 15.039 42.062 20.562 1 88.56 104 VAL A O 1
ATOM 805 N N . MET A 1 105 ? 17.078 41.125 20.828 1 86.94 105 MET A N 1
ATOM 806 C CA . MET A 1 105 ? 17.312 41 19.391 1 86.94 105 MET A CA 1
ATOM 807 C C . MET A 1 105 ? 16.859 39.625 18.891 1 86.94 105 MET A C 1
ATOM 809 O O . MET A 1 105 ? 17.188 38.594 19.5 1 86.94 105 MET A O 1
ATOM 813 N N . ASN A 1 106 ? 16.016 39.625 17.859 1 78.81 106 ASN A N 1
ATOM 814 C CA . ASN A 1 106 ? 15.547 38.406 17.234 1 78.81 106 ASN A CA 1
ATOM 815 C C . ASN A 1 106 ? 16.156 38.219 15.844 1 78.81 106 ASN A C 1
ATOM 817 O O . ASN A 1 106 ? 16.344 39.188 15.109 1 78.81 106 ASN A O 1
ATOM 821 N N . TYR A 1 107 ? 16.625 36.906 15.656 1 70.12 107 TYR A N 1
ATOM 822 C CA . TYR A 1 107 ? 17.25 36.625 14.367 1 70.12 107 TYR A CA 1
ATOM 823 C C . TYR A 1 107 ? 16.344 35.75 13.508 1 70.12 107 TYR A C 1
ATOM 825 O O . TYR A 1 107 ? 16.016 34.625 13.906 1 70.12 107 TYR A O 1
ATOM 833 N N . ALA A 1 108 ? 15.547 36.188 12.664 1 61.06 108 ALA A N 1
ATOM 834 C CA . ALA A 1 108 ? 14.875 35.469 11.602 1 61.06 108 ALA A CA 1
ATOM 835 C C . ALA A 1 108 ? 15.594 35.625 10.266 1 61.06 108 ALA A C 1
ATOM 837 O O . ALA A 1 108 ? 16.812 35.438 10.188 1 61.06 108 ALA A O 1
ATOM 838 N N . GLN A 1 109 ? 14.906 35.844 9.141 1 59.34 109 GLN A N 1
ATOM 839 C CA . GLN A 1 109 ? 15.562 36.125 7.871 1 59.34 109 GLN A CA 1
ATOM 840 C C . GLN A 1 109 ? 16.375 37.406 7.961 1 59.34 109 GLN A C 1
ATOM 842 O O . GLN A 1 109 ? 17.453 37.5 7.379 1 59.34 109 GLN A O 1
ATOM 847 N N . HIS A 1 110 ? 15.938 38.406 8.828 1 70.38 110 HIS A N 1
ATOM 848 C CA . HIS A 1 110 ? 16.703 39.594 9.148 1 70.38 110 HIS A CA 1
ATOM 849 C C . HIS A 1 110 ? 16.5 40 10.602 1 70.38 110 HIS A C 1
ATOM 851 O O . HIS A 1 110 ? 15.422 39.781 11.172 1 70.38 110 HIS A O 1
ATOM 857 N N . PRO A 1 111 ? 17.469 40.531 11.195 1 81.19 111 PRO A N 1
ATOM 858 C CA . PRO A 1 111 ? 17.406 40.906 12.617 1 81.19 111 PRO A CA 1
ATOM 859 C C . PRO A 1 111 ? 16.438 42.031 12.898 1 81.19 111 PRO A C 1
ATOM 861 O O . PRO A 1 111 ? 16.344 42.969 12.102 1 81.19 111 PRO A O 1
ATOM 864 N N . TYR A 1 112 ? 15.656 41.938 13.945 1 87.12 112 TYR A N 1
ATOM 865 C CA . TYR A 1 112 ? 14.812 43 14.438 1 87.12 112 TYR A CA 1
ATOM 866 C C . TYR A 1 112 ? 14.805 43.031 15.961 1 87.12 112 TYR A C 1
ATOM 868 O O . TYR A 1 112 ? 15.32 42.125 16.609 1 87.12 112 TYR A O 1
ATOM 876 N N . LEU A 1 113 ? 14.359 44.094 16.5 1 91.06 113 LEU A N 1
ATOM 877 C CA . LEU A 1 113 ? 14.352 44.281 17.953 1 91.06 113 LEU A CA 1
ATOM 878 C C . LEU A 1 113 ? 12.93 44.156 18.5 1 91.06 113 LEU A C 1
ATOM 880 O O . LEU A 1 113 ? 11.984 44.625 17.875 1 91.06 113 LEU A O 1
ATOM 884 N N . THR A 1 114 ? 12.82 43.531 19.594 1 92.88 114 THR A N 1
ATOM 885 C CA . THR A 1 114 ? 11.586 43.594 20.359 1 92.88 114 THR A CA 1
ATOM 886 C C . THR A 1 114 ? 11.781 44.375 21.656 1 92.88 114 THR A C 1
ATOM 888 O O . THR A 1 114 ? 12.57 43.969 22.516 1 92.88 114 THR A O 1
ATOM 891 N N . LEU A 1 115 ? 11.055 45.469 21.734 1 95.44 115 LEU A N 1
ATOM 892 C CA . LEU A 1 115 ? 11.117 46.312 22.922 1 95.44 115 LEU A CA 1
ATOM 893 C C . LEU A 1 115 ? 10 45.969 23.906 1 95.44 115 LEU A C 1
ATOM 895 O O . LEU A 1 115 ? 8.922 45.531 23.484 1 95.44 115 LEU A O 1
ATOM 899 N N . THR A 1 116 ? 10.305 46.094 25.156 1 95.19 116 THR A N 1
ATOM 900 C CA . THR A 1 116 ? 9.258 46.062 26.172 1 95.19 116 THR A CA 1
ATOM 901 C C . THR A 1 116 ? 8.969 47.469 26.703 1 95.19 116 THR A C 1
ATOM 903 O O . THR A 1 116 ? 9.836 48.094 27.312 1 95.19 116 THR A O 1
ATOM 906 N N . TYR A 1 117 ? 7.797 47.906 26.422 1 94.5 117 TYR A N 1
ATOM 907 C CA . TYR A 1 117 ? 7.438 49.281 26.766 1 94.5 117 TYR A CA 1
ATOM 908 C C . TYR A 1 117 ? 5.98 49.375 27.219 1 94.5 117 TYR A C 1
ATOM 910 O O . TYR A 1 117 ? 5.074 49 26.469 1 94.5 117 TYR A O 1
ATOM 918 N N . ASN A 1 118 ? 5.719 49.812 28.438 1 93.56 118 ASN A N 1
ATOM 919 C CA . ASN A 1 118 ? 4.391 49.969 29.016 1 93.56 118 ASN A CA 1
ATOM 920 C C . ASN A 1 118 ? 3.576 48.688 28.953 1 93.56 118 ASN A C 1
ATOM 922 O O . ASN A 1 118 ? 2.393 48.719 28.609 1 93.56 118 ASN A O 1
ATOM 926 N N . GLY A 1 119 ? 4.219 47.656 29.109 1 92.56 119 GLY A N 1
ATOM 927 C CA . GLY A 1 119 ? 3.535 46.375 29.156 1 92.56 119 GLY A CA 1
ATOM 928 C C . GLY A 1 119 ? 3.289 45.781 27.781 1 92.56 119 GLY A C 1
ATOM 929 O O . GLY A 1 119 ? 2.6 44.781 27.641 1 92.56 119 GLY A O 1
ATOM 930 N N . PHE A 1 120 ? 3.756 46.438 26.781 1 95.38 120 PHE A N 1
ATOM 931 C CA . PHE A 1 120 ? 3.607 45.969 25.422 1 95.38 120 PHE A CA 1
ATOM 932 C C . PHE A 1 120 ? 4.941 45.469 24.859 1 95.38 120 PHE A C 1
ATOM 934 O O . PHE A 1 120 ? 6 45.969 25.266 1 95.38 120 PHE A O 1
ATOM 941 N N . ASN A 1 121 ? 4.836 44.469 24.062 1 94.19 121 ASN A N 1
ATOM 942 C CA . ASN A 1 121 ? 5.961 44.062 23.219 1 94.19 121 ASN A CA 1
ATOM 943 C C . ASN A 1 121 ? 5.93 44.781 21.875 1 94.19 121 ASN A C 1
ATOM 945 O O . ASN A 1 121 ? 4.977 44.625 21.109 1 94.19 121 ASN A O 1
ATOM 949 N N . ILE A 1 122 ? 6.977 45.469 21.594 1 95.5 122 ILE A N 1
ATOM 950 C CA . ILE A 1 122 ? 7.016 46.25 20.359 1 95.5 122 ILE A CA 1
ATOM 951 C C . ILE A 1 122 ? 8.094 45.719 19.438 1 95.5 122 ILE A C 1
ATOM 953 O O . ILE A 1 122 ? 9.289 45.812 19.734 1 95.5 122 ILE A O 1
ATOM 957 N N . ASP A 1 123 ? 7.68 45.25 18.344 1 93.25 123 ASP A N 1
ATOM 958 C CA . ASP A 1 123 ? 8.633 44.781 17.344 1 93.25 123 ASP A CA 1
ATOM 959 C C . ASP A 1 123 ? 9.047 45.906 16.422 1 93.25 123 ASP A C 1
ATOM 961 O O . ASP A 1 123 ? 8.211 46.531 15.75 1 93.25 123 ASP A O 1
ATOM 965 N N . VAL A 1 124 ? 10.289 46.188 16.438 1 95.06 124 VAL A N 1
ATOM 966 C CA . VAL A 1 124 ? 10.867 47.219 15.578 1 95.06 124 VAL A CA 1
ATOM 967 C C . VAL A 1 124 ? 11.602 46.562 14.414 1 95.06 124 VAL A C 1
ATOM 969 O O . VAL A 1 124 ? 12.688 46.031 14.586 1 95.06 124 VAL A O 1
ATOM 972 N N . VAL A 1 125 ? 11.047 46.75 13.234 1 92.81 125 VAL A N 1
ATOM 973 C CA . VAL A 1 125 ? 11.539 45.969 12.094 1 92.81 125 VAL A CA 1
ATOM 974 C C . VAL A 1 125 ? 12.031 46.906 11 1 92.81 125 VAL A C 1
ATOM 976 O O . VAL A 1 125 ? 11.234 47.625 10.383 1 92.81 125 VAL A O 1
ATOM 979 N N . PRO A 1 126 ? 13.312 46.938 10.742 1 93.31 126 PRO A N 1
ATOM 980 C CA . PRO A 1 126 ? 13.805 47.719 9.602 1 93.31 126 PRO A CA 1
ATOM 981 C C . PRO A 1 126 ? 13.453 47.062 8.258 1 93.31 126 PRO A C 1
ATOM 983 O O . PRO A 1 126 ? 13.484 45.844 8.125 1 93.31 126 PRO A O 1
ATOM 986 N N . CYS A 1 127 ? 13.094 47.906 7.324 1 93.25 127 CYS A N 1
ATOM 987 C CA . CYS A 1 127 ? 12.852 47.406 5.98 1 93.25 127 CYS A CA 1
ATOM 988 C C . CYS A 1 127 ? 13.188 48.469 4.934 1 93.25 127 CYS A C 1
ATOM 990 O O . CYS A 1 127 ? 13.531 49.594 5.277 1 93.25 127 CYS A O 1
ATOM 992 N N . ILE A 1 128 ? 13.211 48.031 3.67 1 94.88 128 ILE A N 1
ATOM 993 C CA . ILE A 1 128 ? 13.555 48.906 2.543 1 94.88 128 ILE A CA 1
ATOM 994 C C . ILE A 1 128 ? 12.289 49.281 1.768 1 94.88 128 ILE A C 1
ATOM 996 O O . ILE A 1 128 ? 11.453 48.406 1.504 1 94.88 128 ILE A O 1
ATOM 1000 N N . ARG A 1 129 ? 12.164 50.531 1.46 1 95 129 ARG A N 1
ATOM 1001 C CA . ARG A 1 129 ? 11.016 50.969 0.684 1 95 129 ARG A CA 1
ATOM 1002 C C . ARG A 1 129 ? 10.992 50.312 -0.693 1 95 129 ARG A C 1
ATOM 1004 O O . ARG A 1 129 ? 11.992 50.344 -1.415 1 95 129 ARG A O 1
ATOM 1011 N N . ILE A 1 130 ? 9.844 49.719 -0.97 1 93.31 130 ILE A N 1
ATOM 1012 C CA . ILE A 1 130 ? 9.664 49.125 -2.293 1 93.31 130 ILE A CA 1
ATOM 1013 C C . ILE A 1 130 ? 8.305 49.531 -2.857 1 93.31 130 ILE A C 1
ATOM 1015 O O . ILE A 1 130 ? 7.426 49.969 -2.117 1 93.31 130 ILE A O 1
ATOM 1019 N N . ARG A 1 131 ? 8.219 49.406 -4.324 1 85.62 131 ARG A N 1
ATOM 1020 C CA . ARG A 1 131 ? 6.949 49.625 -5.02 1 85.62 131 ARG A CA 1
ATOM 1021 C C . ARG A 1 131 ? 6.215 48.281 -5.223 1 85.62 131 ARG A C 1
ATOM 1023 O O . ARG A 1 131 ? 6.832 47.219 -5.215 1 85.62 131 ARG A O 1
ATOM 1030 N N . PRO A 1 132 ? 4.832 48.531 -5.234 1 82.69 132 PRO A N 1
ATOM 1031 C CA . PRO A 1 132 ? 4.09 47.312 -5.531 1 82.69 132 PRO A CA 1
ATOM 1032 C C . PRO A 1 132 ? 4.641 46.562 -6.75 1 82.69 132 PRO A C 1
ATOM 1034 O O . PRO A 1 132 ? 4.91 47.188 -7.781 1 82.69 132 PRO A O 1
ATOM 1037 N N . GLY A 1 133 ? 4.855 45.219 -6.621 1 80.94 133 GLY A N 1
ATOM 1038 C CA . GLY A 1 133 ? 5.344 44.438 -7.727 1 80.94 133 GLY A CA 1
ATOM 1039 C C . GLY A 1 133 ? 6.855 44.312 -7.75 1 80.94 133 GLY A C 1
ATOM 1040 O O . GLY A 1 133 ? 7.398 43.438 -8.43 1 80.94 133 GLY A O 1
ATOM 1041 N N . GLU A 1 134 ? 7.516 45.156 -6.98 1 87.38 134 GLU A N 1
ATOM 1042 C CA . GLU A 1 134 ? 8.969 45.094 -6.934 1 87.38 134 GLU A CA 1
ATOM 1043 C C . GLU A 1 134 ? 9.453 43.906 -6.074 1 87.38 134 GLU A C 1
ATOM 1045 O O . GLU A 1 134 ? 8.797 43.562 -5.094 1 87.38 134 GLU A O 1
ATOM 1050 N N . LYS A 1 135 ? 10.617 43.375 -6.523 1 86.81 135 LYS A N 1
ATOM 1051 C CA . LYS A 1 135 ? 11.211 42.312 -5.73 1 86.81 135 LYS A CA 1
ATOM 1052 C C . LYS A 1 135 ? 11.711 42.812 -4.391 1 86.81 135 LYS A C 1
ATOM 1054 O O . LYS A 1 135 ? 12.445 43.812 -4.336 1 86.81 135 LYS A O 1
ATOM 1059 N N . PRO A 1 136 ? 11.312 42.219 -3.385 1 87.94 136 PRO A N 1
ATOM 1060 C CA . PRO A 1 136 ? 11.766 42.656 -2.066 1 87.94 136 PRO A CA 1
ATOM 1061 C C . PRO A 1 136 ? 13.25 42.375 -1.826 1 87.94 136 PRO A C 1
ATOM 1063 O O . PRO A 1 136 ? 13.789 41.406 -2.348 1 87.94 136 PRO A O 1
ATOM 1066 N N . VAL A 1 137 ? 13.812 43.281 -1.075 1 87.12 137 VAL A N 1
ATOM 1067 C CA . VAL A 1 137 ? 15.203 43.094 -0.656 1 87.12 137 VAL A CA 1
ATOM 1068 C C . VAL A 1 137 ? 15.25 42.25 0.606 1 87.12 137 VAL A C 1
ATOM 1070 O O . VAL A 1 137 ? 16.109 41.375 0.737 1 87.12 137 VAL A O 1
ATOM 1073 N N . THR A 1 138 ? 14.297 42.531 1.481 1 84.69 138 THR A N 1
ATOM 1074 C CA . THR A 1 138 ? 14.141 41.75 2.693 1 84.69 138 THR A CA 1
ATOM 1075 C C . THR A 1 138 ? 12.734 41.156 2.773 1 84.69 138 THR A C 1
ATOM 1077 O O . THR A 1 138 ? 11.836 41.594 2.045 1 84.69 138 THR A O 1
ATOM 1080 N N . ALA A 1 139 ? 12.555 40.219 3.668 1 79.5 139 ALA A N 1
ATOM 1081 C CA . ALA A 1 139 ? 11.266 39.531 3.82 1 79.5 139 ALA A CA 1
ATOM 1082 C C . ALA A 1 139 ? 10.211 40.5 4.367 1 79.5 139 ALA A C 1
ATOM 1084 O O . ALA A 1 139 ? 9.008 40.281 4.195 1 79.5 139 ALA A O 1
ATOM 1085 N N . ALA A 1 140 ? 10.633 41.562 4.949 1 87.31 140 ALA A N 1
ATOM 1086 C CA . ALA A 1 140 ? 9.719 42.469 5.629 1 87.31 140 ALA A CA 1
ATOM 1087 C C . ALA A 1 140 ? 9.289 43.625 4.711 1 87.31 140 ALA A C 1
ATOM 1089 O O . ALA A 1 140 ? 8.352 44.344 5.016 1 87.31 140 ALA A O 1
ATOM 1090 N N . ASP A 1 141 ? 9.836 43.719 3.547 1 91.75 141 ASP A N 1
ATOM 1091 C CA . ASP A 1 141 ? 9.68 44.906 2.695 1 91.75 141 ASP A CA 1
ATOM 1092 C C . ASP A 1 141 ? 8.242 45 2.186 1 91.75 141 ASP A C 1
ATOM 1094 O O . ASP A 1 141 ? 7.789 46.094 1.85 1 91.75 141 ASP A O 1
ATOM 1098 N N . ARG A 1 142 ? 7.559 43.906 2.223 1 91.19 142 ARG A N 1
ATOM 1099 C CA . ARG A 1 142 ? 6.215 43.906 1.654 1 91.19 142 ARG A CA 1
ATOM 1100 C C . ARG A 1 142 ? 5.195 44.406 2.672 1 91.19 142 ARG A C 1
ATOM 1102 O O . ARG A 1 142 ? 4.105 44.875 2.301 1 91.19 142 ARG A O 1
ATOM 1109 N N . THR A 1 143 ? 5.496 44.344 3.895 1 91 143 THR A N 1
ATOM 1110 C CA . THR A 1 143 ? 4.535 44.562 4.973 1 91 143 THR A CA 1
ATOM 1111 C C . THR A 1 143 ? 3.936 45.969 4.887 1 91 143 THR A C 1
ATOM 1113 O O . THR A 1 143 ? 2.715 46.125 4.953 1 91 143 THR A O 1
ATOM 1116 N N . PRO A 1 144 ? 4.715 46.969 4.645 1 93.5 144 PRO A N 1
ATOM 1117 C CA . PRO A 1 144 ? 4.117 48.281 4.527 1 93.5 144 PRO A CA 1
ATOM 1118 C C . PRO A 1 144 ? 3.119 48.375 3.377 1 93.5 144 PRO A C 1
ATOM 1120 O O . PRO A 1 144 ? 2.129 49.125 3.475 1 93.5 144 PRO A O 1
ATOM 1123 N N . LEU A 1 145 ? 3.377 47.719 2.354 1 94.25 145 LEU A N 1
ATOM 1124 C CA . LEU A 1 145 ? 2.463 47.719 1.217 1 94.25 145 LEU A CA 1
ATOM 1125 C C . LEU A 1 145 ? 1.148 47.031 1.573 1 94.25 145 LEU A C 1
ATOM 1127 O O . LEU A 1 145 ? 0.09 47.406 1.06 1 94.25 145 LEU A O 1
ATOM 1131 N N . HIS A 1 146 ? 1.201 46 2.432 1 94.56 146 HIS A N 1
ATOM 1132 C CA . HIS A 1 146 ? -0.014 45.375 2.918 1 94.56 146 HIS A CA 1
ATOM 1133 C C . HIS A 1 146 ? -0.9 46.344 3.668 1 94.56 146 HIS A C 1
ATOM 1135 O O . HIS A 1 146 ? -2.113 46.406 3.445 1 94.56 146 HIS A O 1
ATOM 1141 N N . THR A 1 147 ? -0.26 47.062 4.527 1 94.12 147 THR A N 1
ATOM 1142 C CA . THR A 1 147 ? -0.975 48.031 5.332 1 94.12 147 THR A CA 1
ATOM 1143 C C . THR A 1 147 ? -1.609 49.094 4.438 1 94.12 147 THR A C 1
ATOM 1145 O O . THR A 1 147 ? -2.771 49.469 4.633 1 94.12 147 THR A O 1
ATOM 1148 N N . LEU A 1 148 ? -0.855 49.562 3.49 1 93 148 LEU A N 1
ATOM 1149 C CA . LEU A 1 148 ? -1.367 50.562 2.568 1 93 148 LEU A CA 1
ATOM 1150 C C . LEU A 1 148 ? -2.561 50.031 1.783 1 93 148 LEU A C 1
ATOM 1152 O O . LEU A 1 148 ? -3.549 50.75 1.585 1 93 148 LEU A O 1
ATOM 1156 N N . TYR A 1 149 ? -2.469 48.875 1.372 1 94.81 149 TYR A N 1
ATOM 1157 C CA . TYR A 1 149 ? -3.531 48.25 0.593 1 94.81 149 TYR A CA 1
ATOM 1158 C C . TYR A 1 149 ? -4.816 48.156 1.408 1 94.81 149 TYR A C 1
ATOM 1160 O O . TYR A 1 149 ? -5.906 48.406 0.892 1 94.81 149 TYR A O 1
ATOM 1168 N N . LEU A 1 150 ? -4.711 47.75 2.666 1 95.94 150 LEU A N 1
ATOM 1169 C CA . LEU A 1 150 ? -5.871 47.469 3.502 1 95.94 150 LEU A CA 1
ATOM 1170 C C . LEU A 1 150 ? -6.441 48.75 4.113 1 95.94 150 LEU A C 1
ATOM 1172 O O . LEU A 1 150 ? -7.578 48.75 4.594 1 95.94 150 LEU A O 1
ATOM 1176 N N . ARG A 1 151 ? -5.625 49.75 4.059 1 89.12 151 ARG A N 1
ATOM 1177 C CA . ARG A 1 151 ? -6.039 51.031 4.652 1 89.12 151 ARG A CA 1
ATOM 1178 C C . ARG A 1 151 ? -7.352 51.5 4.047 1 89.12 151 ARG A C 1
ATOM 1180 O O . ARG A 1 151 ? -7.457 51.656 2.828 1 89.12 151 ARG A O 1
ATOM 1187 N N . GLY A 1 152 ? -8.312 51.719 4.863 1 91.69 152 GLY A N 1
ATOM 1188 C CA . GLY A 1 152 ? -9.609 52.219 4.414 1 91.69 152 GLY A CA 1
ATOM 1189 C C . GLY A 1 152 ? -10.516 51.125 3.881 1 91.69 152 GLY A C 1
ATOM 1190 O O . GLY A 1 152 ? -11.734 51.25 3.887 1 91.69 152 GLY A O 1
ATOM 1191 N N . ARG A 1 153 ? -9.945 50.062 3.359 1 95.25 153 ARG A N 1
ATOM 1192 C CA . ARG A 1 153 ? -10.734 49.031 2.723 1 95.25 153 ARG A CA 1
ATOM 1193 C C . ARG A 1 153 ? -11.414 48.156 3.766 1 95.25 153 ARG A C 1
ATOM 1195 O O . ARG A 1 153 ? -12.406 47.469 3.465 1 95.25 153 ARG A O 1
ATOM 1202 N N . LEU A 1 154 ? -10.906 48.156 4.93 1 96 154 LEU A N 1
ATOM 1203 C CA . LEU A 1 154 ? -11.453 47.312 5.992 1 96 154 LEU A CA 1
ATOM 1204 C C . LEU A 1 154 ? -12.492 48.094 6.809 1 96 154 LEU A C 1
ATOM 1206 O O . LEU A 1 154 ? -13.055 47.562 7.77 1 96 154 LEU A O 1
ATOM 1210 N N . SER A 1 155 ? -12.711 49.344 6.395 1 94.62 155 SER A N 1
ATOM 1211 C CA . SER A 1 155 ? -13.68 50.156 7.137 1 94.62 155 SER A CA 1
ATOM 1212 C C . SER A 1 155 ? -15.039 49.469 7.191 1 94.62 155 SER A C 1
ATOM 1214 O O . SER A 1 155 ? -15.625 49.156 6.152 1 94.62 155 SER A O 1
ATOM 1216 N N . GLY A 1 156 ? -15.539 49.219 8.352 1 95.62 156 GLY A N 1
ATOM 1217 C CA . GLY A 1 156 ? -16.828 48.562 8.531 1 95.62 156 GLY A CA 1
ATOM 1218 C C . GLY A 1 156 ? -16.719 47.062 8.68 1 95.62 156 GLY A C 1
ATOM 1219 O O . GLY A 1 156 ? -17.703 46.406 9.016 1 95.62 156 GLY A O 1
ATOM 1220 N N . LEU A 1 157 ? -15.531 46.562 8.461 1 97.69 157 LEU A N 1
ATOM 1221 C CA . LEU A 1 157 ? -15.336 45.125 8.492 1 97.69 157 LEU A CA 1
ATOM 1222 C C . LEU A 1 157 ? -14.43 44.719 9.656 1 97.69 157 LEU A C 1
ATOM 1224 O O . LEU A 1 157 ? -14.086 43.531 9.805 1 97.69 157 LEU A O 1
ATOM 1228 N N . GLU A 1 158 ? -14 45.625 10.477 1 96.94 158 GLU A N 1
ATOM 1229 C CA . GLU A 1 158 ? -13.031 45.375 11.539 1 96.94 158 GLU A CA 1
ATOM 1230 C C . GLU A 1 158 ? -13.516 44.312 12.492 1 96.94 158 GLU A C 1
ATOM 1232 O O . GLU A 1 158 ? -12.766 43.375 12.844 1 96.94 158 GLU A O 1
ATOM 1237 N N . ASP A 1 159 ? -14.797 44.438 12.836 1 97.5 159 ASP A N 1
ATOM 1238 C CA . ASP A 1 159 ? -15.375 43.438 13.742 1 97.5 159 ASP A CA 1
ATOM 1239 C C . ASP A 1 159 ? -15.43 42.062 13.094 1 97.5 159 ASP A C 1
ATOM 1241 O O . ASP A 1 159 ? -15.211 41.031 13.766 1 97.5 159 ASP A O 1
ATOM 1245 N N . ASP A 1 160 ? -15.742 42.062 11.828 1 98.25 160 ASP A N 1
ATOM 1246 C CA . ASP A 1 160 ? -15.797 40.781 11.094 1 98.25 160 ASP A CA 1
ATOM 1247 C C . ASP A 1 160 ? -14.43 40.094 11.078 1 98.25 160 ASP A C 1
ATOM 1249 O O . ASP A 1 160 ? -14.336 38.875 11.258 1 98.25 160 ASP A O 1
ATOM 1253 N N . VAL A 1 161 ? -13.391 40.875 10.891 1 98.38 161 VAL A N 1
ATOM 1254 C CA . VAL A 1 161 ? -12.031 40.344 10.891 1 98.38 161 VAL A CA 1
ATOM 1255 C C . VAL A 1 161 ? -11.688 39.781 12.273 1 98.38 161 VAL A C 1
ATOM 1257 O O . VAL A 1 161 ? -11.125 38.719 12.383 1 98.38 161 VAL A O 1
ATOM 1260 N N . ARG A 1 162 ? -12.055 40.5 13.32 1 98.38 162 ARG A N 1
ATOM 1261 C CA . ARG A 1 162 ? -11.758 40.062 14.688 1 98.38 162 ARG A CA 1
ATOM 1262 C C . ARG A 1 162 ? -12.477 38.75 15.008 1 98.38 162 ARG A C 1
ATOM 1264 O O . ARG A 1 162 ? -11.906 37.875 15.664 1 98.38 162 ARG A O 1
ATOM 1271 N N . LEU A 1 163 ? -13.719 38.656 14.578 1 98.62 163 LEU A N 1
ATOM 1272 C CA . LEU A 1 163 ? -14.477 37.438 14.781 1 98.62 163 LEU A CA 1
ATOM 1273 C C . LEU A 1 163 ? -13.766 36.25 14.125 1 98.62 163 LEU A C 1
ATOM 1275 O O . LEU A 1 163 ? -13.602 35.219 14.75 1 98.62 163 LEU A O 1
ATOM 1279 N N . LEU A 1 164 ? -13.352 36.438 12.898 1 98.75 164 LEU A N 1
ATOM 1280 C CA . LEU A 1 164 ? -12.695 35.375 12.148 1 98.75 164 LEU A CA 1
ATOM 1281 C C . LEU A 1 164 ? -11.367 35 12.789 1 98.75 164 LEU A C 1
ATOM 1283 O O . LEU A 1 164 ? -11.055 33.812 12.922 1 98.75 164 LEU A O 1
ATOM 1287 N N . LYS A 1 165 ? -10.586 35.969 13.203 1 98.19 165 LYS A N 1
ATOM 1288 C CA . LYS A 1 165 ? -9.32 35.75 13.891 1 98.19 165 LYS A CA 1
ATOM 1289 C C . LYS A 1 165 ? -9.516 34.906 15.141 1 98.19 165 LYS A C 1
ATOM 1291 O O . LYS A 1 165 ? -8.812 33.906 15.344 1 98.19 165 LYS A O 1
ATOM 1296 N N . LEU A 1 166 ? -10.453 35.312 15.961 1 98.06 166 LEU A N 1
ATOM 1297 C CA . LEU A 1 166 ? -10.68 34.594 17.219 1 98.06 166 LEU A CA 1
ATOM 1298 C C . LEU A 1 166 ? -11.117 33.156 16.953 1 98.06 166 LEU A C 1
ATOM 1300 O O . LEU A 1 166 ? -10.625 32.25 17.594 1 98.06 166 LEU A O 1
ATOM 1304 N N . MET A 1 167 ? -12.039 33 16.062 1 98.31 167 MET A N 1
ATOM 1305 C CA . MET A 1 167 ? -12.469 31.641 15.719 1 98.31 167 MET A CA 1
ATOM 1306 C C . MET A 1 167 ? -11.289 30.797 15.273 1 98.31 167 MET A C 1
ATOM 1308 O O . MET A 1 167 ? -11.125 29.672 15.742 1 98.31 167 MET A O 1
ATOM 1312 N N . MET A 1 168 ? -10.453 31.312 14.336 1 98.44 168 MET A N 1
ATOM 1313 C CA . MET A 1 168 ? -9.305 30.578 13.82 1 98.44 168 MET A CA 1
ATOM 1314 C C . MET A 1 168 ? -8.32 30.25 14.938 1 98.44 168 MET A C 1
A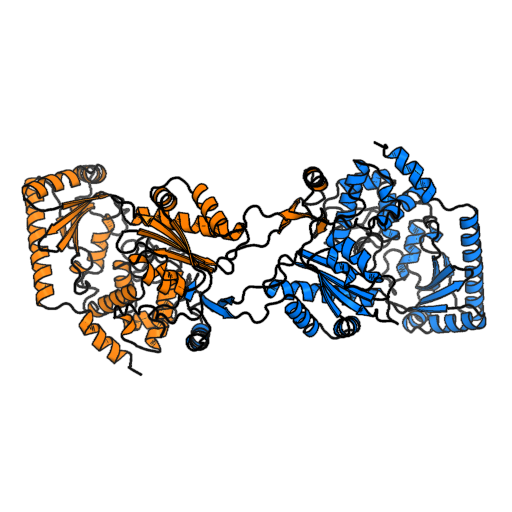TOM 1316 O O . MET A 1 168 ? -7.695 29.188 14.93 1 98.44 168 MET A O 1
ATOM 1320 N N . LYS A 1 169 ? -8.148 31.156 15.891 1 96.62 169 LYS A N 1
ATOM 1321 C CA . LYS A 1 169 ? -7.312 30.906 17.062 1 96.62 169 LYS A CA 1
ATOM 1322 C C . LYS A 1 169 ? -7.867 29.75 17.891 1 96.62 169 LYS A C 1
ATOM 1324 O O . LYS A 1 169 ? -7.121 28.875 18.312 1 96.62 169 LYS A O 1
ATOM 1329 N N . ARG A 1 170 ? -9.18 29.734 18.078 1 96 170 ARG A N 1
ATOM 1330 C CA . ARG A 1 170 ? -9.82 28.734 18.938 1 96 170 ARG A CA 1
ATOM 1331 C C . ARG A 1 170 ? -9.781 27.359 18.312 1 96 170 ARG A C 1
ATOM 1333 O O . ARG A 1 170 ? -9.695 26.344 19.016 1 96 170 ARG A O 1
ATOM 1340 N N . ILE A 1 171 ? -9.773 27.344 17.031 1 96.44 171 ILE A N 1
ATOM 1341 C CA . ILE A 1 171 ? -9.742 26.047 16.375 1 96.44 171 ILE A CA 1
ATOM 1342 C C . ILE A 1 171 ? -8.312 25.703 15.961 1 96.44 171 ILE A C 1
ATOM 1344 O O . ILE A 1 171 ? -8.078 24.734 15.234 1 96.44 171 ILE A O 1
ATOM 1348 N N . ASN A 1 172 ? -7.371 26.562 16.281 1 95.06 172 ASN A N 1
ATOM 1349 C CA . ASN A 1 172 ? -5.934 26.344 16.203 1 95.06 172 ASN A CA 1
ATOM 1350 C C . ASN A 1 172 ? -5.453 26.328 14.75 1 95.06 172 ASN A C 1
ATOM 1352 O O . ASN A 1 172 ? -4.684 25.453 14.344 1 95.06 172 ASN A O 1
ATOM 1356 N N . VAL A 1 173 ? -5.957 27.25 13.922 1 98.12 173 VAL A N 1
ATOM 1357 C CA . VAL A 1 173 ? -5.477 27.328 12.547 1 98.12 173 VAL A CA 1
ATOM 1358 C C . VAL A 1 173 ? -5.02 28.75 12.234 1 98.12 173 VAL A C 1
ATOM 1360 O O . VAL A 1 173 ? -4.777 29.094 11.078 1 98.12 173 VAL A O 1
ATOM 1363 N N . TYR A 1 174 ? -4.883 29.578 13.289 1 97.94 174 TYR A N 1
ATOM 1364 C CA . TYR A 1 174 ? -4.418 30.953 13.094 1 97.94 174 TYR A CA 1
ATOM 1365 C C . TYR A 1 174 ? -2.902 31.031 13.211 1 97.94 174 TYR A C 1
ATOM 1367 O O . TYR A 1 174 ? -2.328 30.625 14.227 1 97.94 174 TYR A O 1
ATOM 1375 N N . GLY A 1 175 ? -2.33 31.5 12.18 1 95.81 175 GLY A N 1
ATOM 1376 C CA . GLY A 1 175 ? -0.889 31.703 12.195 1 95.81 175 GLY A CA 1
ATOM 1377 C C . GLY A 1 175 ? -0.177 31.031 11.039 1 95.81 175 GLY A C 1
ATOM 1378 O O . GLY A 1 175 ? -0.494 29.891 10.68 1 95.81 175 GLY A O 1
ATOM 1379 N N . ALA A 1 176 ? 0.792 31.703 10.539 1 91.25 176 ALA A N 1
ATOM 1380 C CA . ALA A 1 176 ? 1.523 31.219 9.375 1 91.25 176 ALA A CA 1
ATOM 1381 C C . ALA A 1 176 ? 2.832 30.547 9.797 1 91.25 176 ALA A C 1
ATOM 1383 O O . ALA A 1 176 ? 3.574 30.031 8.953 1 91.25 176 ALA A O 1
ATOM 1384 N N . GLU A 1 177 ? 3.115 30.578 11.086 1 90.88 177 GLU A N 1
ATOM 1385 C CA . GLU A 1 177 ? 4.352 29.969 11.57 1 90.88 177 GLU A CA 1
ATOM 1386 C C . GLU A 1 177 ? 4.367 28.469 11.328 1 90.88 177 GLU A C 1
ATOM 1388 O O . GLU A 1 177 ? 3.316 27.859 11.117 1 90.88 177 GLU A O 1
ATOM 1393 N N . VAL A 1 178 ? 5.547 27.938 11.398 1 92.38 178 VAL A N 1
ATOM 1394 C CA . VAL A 1 178 ? 5.777 26.516 11.141 1 92.38 178 VAL A CA 1
ATOM 1395 C C . VAL A 1 178 ? 4.949 25.672 12.102 1 92.38 178 VAL A C 1
ATOM 1397 O O . VAL A 1 178 ? 4.48 24.594 11.742 1 92.38 178 VAL A O 1
ATOM 1400 N N . LYS A 1 179 ? 4.668 26.203 13.234 1 92.88 179 LYS A N 1
ATOM 1401 C CA . LYS A 1 179 ? 3.918 25.5 14.273 1 92.88 179 LYS A CA 1
ATOM 1402 C C . LYS A 1 179 ? 2.473 25.266 13.844 1 92.88 179 LYS A C 1
ATOM 1404 O O . LYS A 1 179 ? 1.939 24.172 14.016 1 92.88 179 LYS A O 1
ATOM 1409 N N . VAL A 1 180 ? 1.892 26.188 13.234 1 93.62 180 VAL A N 1
ATOM 1410 C CA . VAL A 1 180 ? 0.455 26.156 12.977 1 93.62 180 VAL A CA 1
ATOM 1411 C C . VAL A 1 180 ? 0.194 25.828 11.508 1 93.62 180 VAL A C 1
ATOM 1413 O O . VAL A 1 180 ? -0.699 25.031 11.195 1 93.62 180 VAL A O 1
ATOM 1416 N N . GLN A 1 181 ? 0.962 26.438 10.609 1 96.62 181 GLN A N 1
ATOM 1417 C CA . GLN A 1 181 ? 0.765 26.297 9.164 1 96.62 181 GLN A CA 1
ATOM 1418 C C . GLN A 1 181 ? -0.663 26.656 8.766 1 96.62 181 GLN A C 1
ATOM 1420 O O . GLN A 1 181 ? -1.335 25.891 8.078 1 96.62 181 GLN A O 1
ATOM 1425 N N . GLY 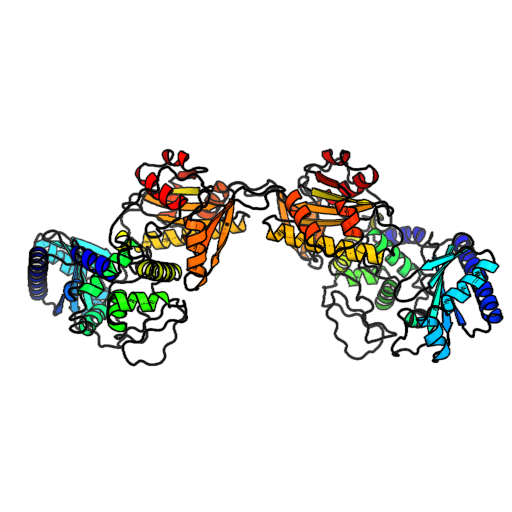A 1 182 ? -1.071 27.812 9.281 1 98.31 182 GLY A N 1
ATOM 1426 C CA . GLY A 1 182 ? -2.465 28.188 9.125 1 98.31 182 GLY A CA 1
ATOM 1427 C C . GLY A 1 182 ? -2.641 29.562 8.492 1 98.31 182 GLY A C 1
ATOM 1428 O O . GLY A 1 182 ? -1.907 29.922 7.57 1 98.31 182 GLY A O 1
ATOM 1429 N N . PHE A 1 183 ? -3.627 30.234 8.922 1 98.69 183 PHE A N 1
ATOM 1430 C CA . PHE A 1 183 ? -4.051 31.516 8.344 1 98.69 183 PHE A CA 1
ATOM 1431 C C . PHE A 1 183 ? -3.387 32.688 9.062 1 98.69 183 PHE A C 1
ATOM 1433 O O . PHE A 1 183 ? -3.633 32.906 10.242 1 98.69 183 PHE A O 1
ATOM 1440 N N . SER A 1 184 ? -2.564 33.438 8.312 1 96.88 184 SER A N 1
ATOM 1441 C CA . SER A 1 184 ? -1.938 34.625 8.891 1 96.88 184 SER A CA 1
ATOM 1442 C C . SER A 1 184 ? -2.959 35.719 9.102 1 96.88 184 SER A C 1
ATOM 1444 O O . SER A 1 184 ? -4.082 35.656 8.609 1 96.88 184 SER A O 1
ATOM 1446 N N . GLY A 1 185 ? -2.52 36.719 9.859 1 96.44 185 GLY A N 1
ATOM 1447 C CA . GLY A 1 185 ? -3.383 37.875 10.039 1 96.44 185 GLY A CA 1
ATOM 1448 C C . GLY A 1 185 ? -3.744 38.562 8.742 1 96.44 185 GLY A C 1
ATOM 1449 O O . GLY A 1 185 ? -4.914 38.844 8.484 1 96.44 185 GLY A O 1
ATOM 1450 N N . TYR A 1 186 ? -2.754 38.812 7.93 1 96.06 186 TYR A N 1
ATOM 1451 C CA . TYR A 1 186 ? -2.947 39.438 6.629 1 96.06 186 TYR A CA 1
ATOM 1452 C C . TYR A 1 186 ? -3.908 38.625 5.766 1 96.06 186 TYR A C 1
ATOM 1454 O O . TYR A 1 186 ? -4.84 39.188 5.18 1 96.06 186 TYR A O 1
ATOM 1462 N N . LEU A 1 187 ? -3.705 37.344 5.766 1 97.81 187 LEU A N 1
ATOM 1463 C CA . LEU A 1 187 ? -4.57 36.469 4.988 1 97.81 187 LEU A CA 1
ATOM 1464 C C . LEU A 1 187 ? -6.012 36.531 5.488 1 97.81 187 LEU A C 1
ATOM 1466 O O . LEU A 1 187 ? -6.945 36.594 4.688 1 97.81 187 LEU A O 1
ATOM 1470 N N . THR A 1 188 ? -6.188 36.5 6.77 1 98.62 188 THR A N 1
ATOM 1471 C CA . THR A 1 188 ? -7.508 36.562 7.379 1 98.62 188 THR A CA 1
ATOM 1472 C C . THR A 1 188 ? -8.227 37.844 6.965 1 98.62 188 THR A C 1
ATOM 1474 O O . THR A 1 188 ? -9.414 37.812 6.645 1 98.62 188 THR A O 1
ATOM 1477 N N . GLU A 1 189 ? -7.52 38.938 6.961 1 98.25 189 GLU A N 1
ATOM 1478 C CA . GLU A 1 189 ? -8.07 40.219 6.535 1 98.25 189 GLU A CA 1
ATOM 1479 C C . GLU A 1 189 ? -8.453 40.188 5.059 1 98.25 189 GLU A C 1
ATOM 1481 O O . GLU A 1 189 ? -9.531 40.625 4.684 1 98.25 189 GLU A O 1
ATOM 1486 N N . LEU A 1 190 ? -7.598 39.625 4.219 1 98.06 190 LEU A N 1
ATOM 1487 C CA . LEU A 1 190 ? -7.859 39.562 2.787 1 98.06 190 LEU A CA 1
ATOM 1488 C C . LEU A 1 190 ? -9.109 38.719 2.508 1 98.06 190 LEU A C 1
ATOM 1490 O O . LEU A 1 190 ? -9.953 39.125 1.694 1 98.06 190 LEU A O 1
ATOM 1494 N N . ILE A 1 191 ? -9.227 37.594 3.199 1 98.56 191 ILE A N 1
ATOM 1495 C CA . ILE A 1 191 ? -10.352 36.719 2.938 1 98.56 191 ILE A CA 1
ATOM 1496 C C . ILE A 1 191 ? -11.648 37.375 3.404 1 98.56 191 ILE A C 1
ATOM 1498 O O . ILE A 1 191 ? -12.672 37.281 2.73 1 98.56 191 ILE A O 1
ATOM 1502 N N . THR A 1 192 ? -11.641 38.031 4.543 1 98.44 192 THR A N 1
ATOM 1503 C CA . THR A 1 192 ? -12.812 38.75 5.039 1 98.44 192 THR A CA 1
ATOM 1504 C C . THR A 1 192 ? -13.234 39.844 4.055 1 98.44 192 THR A C 1
ATOM 1506 O O . THR A 1 192 ? -14.43 40.031 3.805 1 98.44 192 THR A O 1
ATOM 1509 N N . LEU A 1 193 ? -12.266 40.562 3.541 1 98.31 193 LEU A N 1
ATOM 1510 C CA . LEU A 1 193 ? -12.523 41.594 2.557 1 98.31 193 LEU A CA 1
ATOM 1511 C C . LEU A 1 193 ? -13.109 41.031 1.279 1 98.31 193 LEU A C 1
ATOM 1513 O O . LEU A 1 193 ? -14.102 41.531 0.753 1 98.31 193 LEU A O 1
ATOM 1517 N N . ALA A 1 194 ? -12.578 39.969 0.798 1 98 194 ALA A N 1
ATOM 1518 C CA . ALA A 1 194 ? -12.984 39.344 -0.457 1 98 194 ALA A CA 1
ATOM 1519 C C . ALA A 1 194 ? -14.445 38.906 -0.399 1 98 194 ALA A C 1
ATOM 1521 O O . ALA A 1 194 ? -15.188 39.062 -1.367 1 98 194 ALA A O 1
ATOM 1522 N N . TYR A 1 195 ? -14.82 38.344 0.734 1 98.19 195 TYR A N 1
ATOM 1523 C CA . TYR A 1 195 ? -16.156 37.75 0.822 1 98.19 195 TYR A CA 1
ATOM 1524 C C . TYR A 1 195 ? -17.125 38.75 1.458 1 98.19 195 TYR A C 1
ATOM 1526 O O . TYR A 1 195 ? -18.344 38.562 1.393 1 98.19 195 TYR A O 1
ATOM 1534 N N . GLY A 1 196 ? -16.672 39.688 2.109 1 97.62 196 GLY A N 1
ATOM 1535 C CA . GLY A 1 196 ? -17.516 40.75 2.58 1 97.62 196 GLY A CA 1
ATOM 1536 C C . GLY A 1 196 ? -18.078 40.5 3.971 1 97.62 196 GLY A C 1
ATOM 1537 O O . GLY A 1 196 ? -19.25 40.75 4.227 1 97.62 196 GLY A O 1
ATOM 1538 N N . GLY A 1 197 ? -17.203 39.875 4.797 1 98 197 GLY A N 1
ATOM 1539 C CA . GLY A 1 197 ? -17.672 39.75 6.172 1 98 197 GLY A CA 1
ATOM 1540 C C . GLY A 1 197 ? -17.453 38.344 6.727 1 98 197 GLY A C 1
ATOM 1541 O O . GLY A 1 197 ? -17.094 37.406 5.984 1 98 197 GLY A O 1
ATOM 1542 N N . PHE A 1 198 ? -17.781 38.25 8.047 1 98.44 198 PHE A N 1
ATOM 1543 C CA . PHE A 1 198 ? -17.516 37 8.797 1 98.44 198 PHE A CA 1
ATOM 1544 C C . PHE A 1 198 ? -18.438 35.875 8.336 1 98.44 198 PHE A C 1
ATOM 1546 O O . PHE A 1 198 ? -17.969 34.812 7.93 1 98.44 198 PHE A O 1
ATOM 1553 N N . ILE A 1 199 ? -19.703 36.125 8.297 1 98.44 199 ILE A N 1
ATOM 1554 C CA . ILE A 1 199 ? -20.672 35.094 7.965 1 98.44 199 ILE A CA 1
ATOM 1555 C C . ILE A 1 199 ? -20.5 34.688 6.504 1 98.44 199 ILE A C 1
ATOM 1557 O O . ILE A 1 199 ? -20.547 33.469 6.176 1 98.44 199 ILE A O 1
ATOM 1561 N N . ASN A 1 200 ? -20.297 35.625 5.625 1 98.5 200 ASN A N 1
ATOM 1562 C CA . ASN A 1 200 ? -20.078 35.312 4.211 1 98.5 200 ASN A CA 1
ATOM 1563 C C . ASN A 1 200 ? -18.828 34.5 3.988 1 98.5 200 ASN A C 1
ATOM 1565 O O . ASN A 1 200 ? -18.781 33.625 3.107 1 98.5 200 ASN A O 1
ATOM 1569 N N . THR A 1 201 ? -17.844 34.781 4.75 1 98.81 201 THR A N 1
ATOM 1570 C CA . THR A 1 201 ? -16.609 34 4.668 1 98.81 201 THR A CA 1
ATOM 1571 C C . THR A 1 201 ? -16.844 32.562 5.059 1 98.81 201 THR A C 1
ATOM 1573 O O . THR A 1 201 ? -16.391 31.641 4.375 1 98.81 201 THR A O 1
ATOM 1576 N N . LEU A 1 202 ? -17.594 32.344 6.141 1 98.75 202 LEU A N 1
ATOM 1577 C CA . LEU A 1 202 ? -17.875 30.984 6.586 1 98.75 202 LEU A CA 1
ATOM 1578 C C . LEU A 1 202 ? -18.719 30.25 5.551 1 98.75 202 LEU A C 1
ATOM 1580 O O . LEU A 1 202 ? -18.5 29.062 5.297 1 98.75 202 LEU A O 1
ATOM 1584 N N . LYS A 1 203 ? -19.703 30.938 4.984 1 98.56 203 LYS A N 1
ATOM 1585 C CA . LYS A 1 203 ? -20.531 30.344 3.945 1 98.56 203 LYS A CA 1
ATOM 1586 C C . LYS A 1 203 ? -19.688 29.922 2.746 1 98.56 203 LYS A C 1
ATOM 1588 O O . LYS A 1 203 ? -19.859 28.828 2.211 1 98.56 203 LYS A O 1
ATOM 1593 N N . ALA A 1 204 ? -18.781 30.734 2.379 1 98.56 204 ALA A N 1
ATOM 1594 C CA . ALA A 1 204 ? -17.906 30.406 1.26 1 98.56 204 ALA A CA 1
ATOM 1595 C C . ALA A 1 204 ? -16.984 29.25 1.608 1 98.56 204 ALA A C 1
ATOM 1597 O O . ALA A 1 204 ? -16.859 28.281 0.841 1 98.56 204 ALA A O 1
ATOM 1598 N N . ALA A 1 205 ? -16.328 29.328 2.746 1 98.75 205 ALA A N 1
ATOM 1599 C CA . ALA A 1 205 ? -15.375 28.312 3.189 1 98.75 205 ALA A CA 1
ATOM 1600 C C . ALA A 1 205 ? -16.031 26.938 3.289 1 98.75 205 ALA A C 1
ATOM 1602 O O . ALA A 1 205 ? -15.406 25.922 3.014 1 98.75 205 ALA A O 1
ATOM 1603 N N . SER A 1 206 ? -17.297 26.922 3.711 1 98.12 206 SER A N 1
ATOM 1604 C CA . SER A 1 206 ? -18.031 25.672 3.857 1 98.12 206 SER A CA 1
ATOM 1605 C C . SER A 1 206 ? -18.156 24.938 2.525 1 98.12 206 SER A C 1
ATOM 1607 O O . SER A 1 206 ? -18.438 23.75 2.49 1 98.12 206 SER A O 1
ATOM 1609 N N . ARG A 1 207 ? -17.859 25.656 1.427 1 97.75 207 ARG A N 1
ATOM 1610 C CA . ARG A 1 207 ? -18 25.078 0.097 1 97.75 207 ARG A CA 1
ATOM 1611 C C . ARG A 1 207 ? -16.641 24.922 -0.58 1 97.75 207 ARG A C 1
ATOM 1613 O O . ARG A 1 207 ? -16.562 24.5 -1.737 1 97.75 207 ARG A O 1
ATOM 1620 N N . TRP A 1 208 ? -15.617 25.297 0.095 1 98.56 208 TRP A N 1
ATOM 1621 C CA . TRP A 1 208 ? -14.266 25.203 -0.463 1 98.56 208 TRP A CA 1
ATOM 1622 C C . TRP A 1 208 ? -13.891 23.766 -0.761 1 98.56 208 TRP A C 1
ATOM 1624 O O . TRP A 1 208 ? -14.25 22.859 -0.009 1 98.56 208 TRP A O 1
ATOM 1634 N N . ILE A 1 209 ? -13.273 23.531 -1.821 1 98.19 209 ILE A N 1
ATOM 1635 C CA . ILE A 1 209 ? -12.602 22.281 -2.172 1 98.19 209 ILE A CA 1
ATOM 1636 C C . ILE A 1 209 ? -11.102 22.531 -2.32 1 98.19 209 ILE A C 1
ATOM 1638 O O . ILE A 1 209 ? -10.68 23.281 -3.197 1 98.19 209 ILE A O 1
ATOM 1642 N N . PRO A 1 210 ? -10.336 21.859 -1.438 1 98.25 210 PRO A N 1
ATOM 1643 C CA . PRO A 1 210 ? -8.891 22.078 -1.526 1 98.25 210 PRO A CA 1
ATOM 1644 C C . PRO A 1 210 ? -8.352 21.906 -2.945 1 98.25 210 PRO A C 1
ATOM 1646 O O . PRO A 1 210 ? -8.836 21.062 -3.695 1 98.25 210 PRO A O 1
ATOM 1649 N N . PHE A 1 211 ? -7.332 22.781 -3.273 1 97.25 211 PHE A N 1
ATOM 1650 C CA . PHE A 1 211 ? -6.602 22.781 -4.535 1 97.25 211 PHE A CA 1
ATOM 1651 C C . PHE A 1 211 ? -7.484 23.297 -5.668 1 97.25 211 PHE A C 1
ATOM 1653 O O . PHE A 1 211 ? -7.07 23.312 -6.828 1 97.25 211 PHE A O 1
ATOM 1660 N N . LYS A 1 212 ? -8.688 23.734 -5.363 1 97.06 212 LYS A N 1
ATOM 1661 C CA . LYS A 1 212 ? -9.586 24.25 -6.395 1 97.06 212 LYS A CA 1
ATOM 1662 C C . LYS A 1 212 ? -10.055 25.672 -6.07 1 97.06 212 LYS A C 1
ATOM 1664 O O . LYS A 1 212 ? -10.844 26.25 -6.812 1 97.06 212 LYS A O 1
ATOM 1669 N N . VAL A 1 213 ? -9.641 26.203 -4.973 1 96.88 213 VAL A N 1
ATOM 1670 C CA . VAL A 1 213 ? -10.07 27.531 -4.547 1 96.88 213 VAL A CA 1
ATOM 1671 C C . VAL A 1 213 ? -9.008 28.562 -4.93 1 96.88 213 VAL A C 1
ATOM 1673 O O . VAL A 1 213 ? -7.836 28.422 -4.57 1 96.88 213 VAL A O 1
ATOM 1676 N N . LYS A 1 214 ? -9.398 29.516 -5.656 1 94.69 214 LYS A N 1
ATOM 1677 C CA . LYS A 1 214 ? -8.57 30.656 -6.035 1 94.69 214 LYS A CA 1
ATOM 1678 C C . LYS A 1 214 ? -9.289 31.969 -5.777 1 94.69 214 LYS A C 1
ATOM 1680 O O . LYS A 1 214 ? -10.336 32.219 -6.363 1 94.69 214 LYS A O 1
ATOM 1685 N N . ILE A 1 215 ? -8.773 32.812 -4.82 1 96.44 215 ILE A N 1
ATOM 1686 C CA . ILE A 1 215 ? -9.359 34.125 -4.461 1 96.44 215 ILE A CA 1
ATOM 1687 C C . ILE A 1 215 ? -8.508 35.25 -5.039 1 96.44 215 ILE A C 1
ATOM 1689 O O . ILE A 1 215 ? -7.309 35.344 -4.766 1 96.44 215 ILE A O 1
ATOM 1693 N N . ILE A 1 216 ? -9.141 36.062 -5.801 1 94.75 216 ILE A N 1
ATOM 1694 C CA . ILE A 1 216 ? -8.492 37.188 -6.469 1 94.75 216 ILE A CA 1
ATOM 1695 C C . ILE A 1 216 ? -9.18 38.5 -6.074 1 94.75 216 ILE A C 1
ATOM 1697 O O . ILE A 1 216 ? -10.375 38.688 -6.32 1 94.75 216 ILE A O 1
ATOM 1701 N N . LEU A 1 217 ? -8.438 39.375 -5.453 1 94.5 217 LEU A N 1
ATOM 1702 C CA . LEU A 1 217 ? -9.008 40.625 -5.004 1 94.5 217 LEU A CA 1
ATOM 1703 C C . LEU A 1 217 ? -8.719 41.75 -6.008 1 94.5 217 LEU A C 1
ATOM 1705 O O . LEU A 1 217 ? -9.484 42.719 -6.105 1 94.5 217 LEU A O 1
ATOM 1709 N N . GLU A 1 218 ? -7.578 41.625 -6.711 1 92 218 GLU A N 1
ATOM 1710 C CA . GLU A 1 218 ? -7.168 42.562 -7.742 1 92 218 GLU A CA 1
ATOM 1711 C C . GLU A 1 218 ? -6.855 41.875 -9.055 1 92 218 GLU A C 1
ATOM 1713 O O . GLU A 1 218 ? -6.34 40.75 -9.055 1 92 218 GLU A O 1
ATOM 1718 N N . PRO A 1 219 ? -7.297 42.562 -10.156 1 84.25 219 PRO A N 1
ATOM 1719 C CA . PRO A 1 219 ? -6.977 41.938 -11.445 1 84.25 219 PRO A CA 1
ATOM 1720 C C . PRO A 1 219 ? -5.496 41.625 -11.594 1 84.25 219 PRO A C 1
ATOM 1722 O O . PRO A 1 219 ? -4.637 42.406 -11.18 1 84.25 219 PRO A O 1
ATOM 1725 N N . SER A 1 220 ? -5.148 40.406 -11.805 1 75.38 220 SER A N 1
ATOM 1726 C CA . SER A 1 220 ? -3.764 40 -11.961 1 75.38 220 SER A CA 1
ATOM 1727 C C . SER A 1 220 ? -3.633 38.938 -13.062 1 75.38 220 SER A C 1
ATOM 1729 O O . SER A 1 220 ? -4.625 38.312 -13.469 1 75.38 220 SER A O 1
ATOM 1731 N N . LYS A 1 221 ? -2.271 38.781 -13.641 1 66.38 221 LYS A N 1
ATOM 1732 C CA . LYS A 1 221 ? -1.967 37.75 -14.609 1 66.38 221 LYS A CA 1
ATOM 1733 C C . LYS A 1 221 ? -2.16 36.375 -14 1 66.38 221 LYS A C 1
ATOM 1735 O O . LYS A 1 221 ? -2.035 36.188 -12.781 1 66.38 221 LYS A O 1
ATOM 1740 N N . GLN A 1 222 ? -2.527 35.625 -14.859 1 68.75 222 GLN A N 1
ATOM 1741 C CA . GLN A 1 222 ? -2.859 34.25 -14.469 1 68.75 222 GLN A CA 1
ATOM 1742 C C . GLN A 1 222 ? -1.647 33.531 -13.875 1 68.75 222 GLN A C 1
ATOM 1744 O O . GLN A 1 222 ? -0.648 33.312 -14.562 1 68.75 222 GLN A O 1
ATOM 1749 N N . VAL A 1 223 ? -1.524 33.562 -12.578 1 79.88 223 VAL A N 1
ATOM 1750 C CA . VAL A 1 223 ? -0.478 32.75 -11.938 1 79.88 223 VAL A CA 1
ATOM 1751 C C . VAL A 1 223 ? -1.09 31.516 -11.297 1 79.88 223 VAL A C 1
ATOM 1753 O O . VAL A 1 223 ? -2.203 31.562 -10.766 1 79.88 223 VAL A O 1
ATOM 1756 N N . ASN A 1 224 ? -0.404 30.406 -11.602 1 87.06 224 ASN A N 1
ATOM 1757 C CA . ASN A 1 224 ? -0.877 29.141 -11.047 1 87.06 224 ASN A CA 1
ATOM 1758 C C . ASN A 1 224 ? 0.004 28.656 -9.898 1 87.06 224 ASN A C 1
ATOM 1760 O O . ASN A 1 224 ? 1.23 28.75 -9.969 1 87.06 224 ASN A O 1
ATOM 1764 N N . PHE A 1 225 ? -0.627 28.438 -8.797 1 93.06 225 PHE A N 1
ATOM 1765 C CA . PHE A 1 225 ? 0.035 27.859 -7.633 1 93.06 225 PHE A CA 1
ATOM 1766 C C . PHE A 1 225 ? -0.536 26.484 -7.312 1 93.06 225 PHE A C 1
ATOM 1768 O O . PHE A 1 225 ? -1.739 26.25 -7.453 1 93.06 225 PHE A O 1
ATOM 1775 N N . ASN A 1 226 ? 0.337 25.562 -6.992 1 94.06 226 ASN A N 1
ATOM 1776 C CA . ASN A 1 226 ? -0.099 24.266 -6.496 1 94.06 226 ASN A CA 1
ATOM 1777 C C . ASN A 1 226 ? -0.158 24.234 -4.973 1 94.06 226 ASN A C 1
ATOM 1779 O O . ASN A 1 226 ? 0.805 23.828 -4.316 1 94.06 226 ASN A O 1
ATOM 1783 N N . ALA A 1 227 ? -1.239 24.672 -4.398 1 97.06 227 ALA A N 1
ATOM 1784 C CA . ALA A 1 227 ? -1.46 24.75 -2.957 1 97.06 227 ALA A CA 1
ATOM 1785 C C . ALA A 1 227 ? -2.922 24.484 -2.609 1 97.06 227 ALA A C 1
ATOM 1787 O O . ALA A 1 227 ? -3.807 24.641 -3.455 1 97.06 227 ALA A O 1
ATOM 1788 N N . PRO A 1 228 ? -3.141 24.047 -1.379 1 98 228 PRO A N 1
ATOM 1789 C CA . PRO A 1 228 ? -4.527 23.781 -0.988 1 98 228 PRO A CA 1
ATOM 1790 C C . PRO A 1 228 ? -5.434 25 -1.155 1 98 228 PRO A C 1
ATOM 1792 O O . PRO A 1 228 ? -6.562 24.875 -1.629 1 98 228 PRO A O 1
ATOM 1795 N N . LEU A 1 229 ? -4.93 26.156 -0.799 1 98.19 229 LEU A N 1
ATOM 1796 C CA . LEU A 1 229 ? -5.633 27.422 -0.917 1 98.19 229 LEU A CA 1
ATOM 1797 C C . LEU A 1 229 ? -4.766 28.469 -1.627 1 98.19 229 LEU A C 1
ATOM 1799 O O . LEU A 1 229 ? -3.592 28.625 -1.294 1 98.19 229 LEU A O 1
ATOM 1803 N N . VAL A 1 230 ? -5.395 29.094 -2.594 1 97.75 230 VAL A N 1
ATOM 1804 C CA . VAL A 1 230 ? -4.656 30.109 -3.328 1 97.75 230 VAL A CA 1
ATOM 1805 C C . VAL A 1 230 ? -5.363 31.469 -3.193 1 97.75 230 VAL A C 1
ATOM 1807 O O . VAL A 1 230 ? -6.539 31.594 -3.545 1 97.75 230 VAL A O 1
ATOM 1810 N N . VAL A 1 231 ? -4.719 32.375 -2.588 1 97.06 231 VAL A N 1
ATOM 1811 C CA . VAL A 1 231 ? -5.125 33.781 -2.535 1 97.06 231 VAL A CA 1
ATOM 1812 C C . VAL A 1 231 ? -4.039 34.656 -3.15 1 97.06 231 VAL A C 1
ATOM 1814 O O . VAL A 1 231 ? -2.955 34.812 -2.578 1 97.06 231 VAL A O 1
ATOM 1817 N N . ILE A 1 232 ? -4.324 35.25 -4.262 1 95.25 232 ILE A N 1
ATOM 1818 C CA . ILE A 1 232 ? -3.318 36.062 -4.938 1 95.25 232 ILE A CA 1
ATOM 1819 C C . ILE A 1 232 ? -3.082 37.344 -4.148 1 95.25 232 ILE A C 1
ATOM 1821 O O . ILE A 1 232 ? -4.012 38.125 -3.92 1 95.25 232 ILE A O 1
ATOM 1825 N N . ASP A 1 233 ? -1.886 37.531 -3.721 1 93.81 233 ASP A N 1
ATOM 1826 C CA . ASP A 1 233 ? -1.546 38.75 -2.98 1 93.81 233 ASP A CA 1
ATOM 1827 C C . ASP A 1 233 ? -1.771 40 -3.836 1 93.81 233 ASP A C 1
ATOM 1829 O O . ASP A 1 233 ? -1.179 40.125 -4.906 1 93.81 233 ASP A O 1
ATOM 1833 N N . PRO A 1 234 ? -2.553 40.875 -3.385 1 93.06 234 PRO A N 1
ATOM 1834 C CA . PRO A 1 234 ? -2.871 42.031 -4.207 1 93.06 234 PRO A CA 1
ATOM 1835 C C . PRO A 1 234 ? -1.678 42.969 -4.395 1 93.06 234 PRO A C 1
ATOM 1837 O O . PRO A 1 234 ? -1.642 43.75 -5.352 1 93.06 234 PRO A O 1
ATOM 1840 N N . VAL A 1 235 ? -0.703 42.875 -3.557 1 91.44 235 VAL A N 1
ATOM 1841 C CA . VAL A 1 235 ? 0.433 43.781 -3.643 1 91.44 235 VAL A CA 1
ATOM 1842 C C . VAL A 1 235 ? 1.591 43.094 -4.363 1 91.44 235 VAL A C 1
ATOM 1844 O O . VAL A 1 235 ? 2.537 43.75 -4.801 1 91.44 235 VAL A O 1
ATOM 1847 N N . ASP A 1 236 ? 1.526 41.812 -4.402 1 89.44 236 ASP A N 1
ATOM 1848 C CA . ASP A 1 236 ? 2.52 41 -5.102 1 89.44 236 ASP A CA 1
ATOM 1849 C C . ASP A 1 236 ? 1.865 39.812 -5.797 1 89.44 236 ASP A C 1
ATOM 1851 O O . ASP A 1 236 ? 1.871 38.719 -5.27 1 89.44 236 ASP A O 1
ATOM 1855 N N . PRO A 1 237 ? 1.468 40.031 -6.988 1 87.94 237 PRO A N 1
ATOM 1856 C CA . PRO A 1 237 ? 0.679 39 -7.68 1 87.94 237 PRO A CA 1
ATOM 1857 C C . PRO A 1 237 ? 1.448 37.688 -7.879 1 87.94 237 PRO A C 1
ATOM 1859 O O . PRO A 1 237 ? 0.849 36.656 -8.188 1 87.94 237 PRO A O 1
ATOM 1862 N N . GLY A 1 238 ? 2.682 37.688 -7.77 1 87.81 238 GLY A N 1
ATOM 1863 C CA . GLY A 1 238 ? 3.482 36.469 -7.887 1 87.81 238 GLY A CA 1
ATOM 1864 C C . GLY A 1 238 ? 3.537 35.656 -6.605 1 87.81 238 GLY A C 1
ATOM 1865 O O . GLY A 1 238 ? 4.195 34.625 -6.547 1 87.81 238 GLY A O 1
ATOM 1866 N N . ARG A 1 239 ? 2.82 36.125 -5.621 1 91.62 239 ARG A N 1
ATOM 1867 C CA . ARG A 1 239 ? 2.865 35.469 -4.312 1 91.62 239 ARG A CA 1
ATOM 1868 C C . ARG A 1 239 ? 1.485 34.969 -3.906 1 91.62 239 ARG A C 1
ATOM 1870 O O . ARG A 1 239 ? 0.478 35.625 -4.141 1 91.62 239 ARG A O 1
ATOM 1877 N N . ASN A 1 240 ? 1.479 33.75 -3.416 1 95.5 240 ASN A N 1
ATOM 1878 C CA . ASN A 1 240 ? 0.286 33.219 -2.766 1 95.5 240 ASN A CA 1
ATOM 1879 C C . ASN A 1 240 ? 0.229 33.594 -1.292 1 95.5 240 ASN A C 1
ATOM 1881 O O . ASN A 1 240 ? 1.004 33.094 -0.48 1 95.5 240 ASN A O 1
ATOM 1885 N N . ALA A 1 241 ? -0.69 34.469 -0.931 1 95.81 241 ALA A N 1
ATOM 1886 C CA . ALA A 1 241 ? -0.803 34.938 0.448 1 95.81 241 ALA A CA 1
ATOM 1887 C C . ALA A 1 241 ? -1.149 33.781 1.392 1 95.81 241 ALA A C 1
ATOM 1889 O O . ALA A 1 241 ? -0.964 33.875 2.605 1 95.81 241 ALA A O 1
ATOM 1890 N N . ALA A 1 242 ? -1.641 32.688 0.83 1 97.94 242 ALA A N 1
ATOM 1891 C CA . ALA A 1 242 ? -2.035 31.516 1.634 1 97.94 242 ALA A CA 1
ATOM 1892 C C . ALA A 1 242 ? -0.999 30.406 1.536 1 97.94 242 ALA A C 1
ATOM 1894 O O . ALA A 1 242 ? -1.31 29.234 1.785 1 97.94 242 ALA A O 1
ATOM 1895 N N . ALA A 1 243 ? 0.205 30.672 1.196 1 96.69 243 ALA A N 1
ATOM 1896 C CA . ALA A 1 243 ? 1.24 29.672 0.949 1 96.69 243 ALA A CA 1
ATOM 1897 C C . ALA A 1 243 ? 1.495 28.828 2.193 1 96.69 243 ALA A C 1
ATOM 1899 O O . ALA A 1 243 ? 1.84 27.656 2.092 1 96.69 243 ALA A O 1
ATOM 1900 N N . ALA A 1 244 ? 1.257 29.406 3.369 1 96.69 244 ALA A N 1
ATOM 1901 C CA . ALA A 1 244 ? 1.572 28.719 4.621 1 96.69 244 ALA A CA 1
ATOM 1902 C C . ALA A 1 244 ? 0.436 27.797 5.039 1 96.69 244 ALA A C 1
ATOM 1904 O O . ALA A 1 244 ? 0.611 26.938 5.918 1 96.69 244 ALA A O 1
ATOM 1905 N N . VAL A 1 245 ? -0.706 27.875 4.453 1 98.5 245 VAL A N 1
ATOM 1906 C CA . VAL A 1 245 ? -1.878 27.109 4.883 1 98.5 245 VAL A CA 1
ATOM 1907 C C . VAL A 1 245 ? -1.743 25.656 4.445 1 98.5 245 VAL A C 1
ATOM 1909 O O . VAL A 1 245 ? -1.726 25.359 3.248 1 98.5 245 VAL A O 1
ATOM 1912 N N . SER A 1 246 ? -1.681 24.812 5.418 1 97.88 246 SER A N 1
ATOM 1913 C CA . SER A 1 246 ? -1.611 23.391 5.121 1 97.88 246 SER A CA 1
ATOM 1914 C C . SER A 1 246 ? -2.984 22.828 4.754 1 97.88 246 SER A C 1
ATOM 1916 O O . SER A 1 246 ? -4.008 23.469 5.012 1 97.88 246 SER A O 1
ATOM 1918 N N . LEU A 1 247 ? -2.988 21.656 4.16 1 98.06 247 LEU A N 1
ATOM 1919 C CA . LEU A 1 247 ? -4.238 20.984 3.824 1 98.06 247 LEU A CA 1
ATOM 1920 C C . LEU A 1 247 ? -5.09 20.766 5.07 1 98.06 247 LEU A C 1
ATOM 1922 O O . LEU A 1 247 ? -6.297 21.031 5.051 1 98.06 247 LEU A O 1
ATOM 1926 N N . ASP A 1 248 ? -4.48 20.375 6.152 1 97.88 248 ASP A N 1
ATOM 1927 C CA . ASP A 1 248 ? -5.234 20.078 7.363 1 97.88 248 ASP A CA 1
ATOM 1928 C C . ASP A 1 248 ? -5.777 21.344 8.008 1 97.88 248 ASP A C 1
ATOM 1930 O O . ASP A 1 248 ? -6.891 21.359 8.531 1 97.88 248 ASP A O 1
ATOM 1934 N N . SER A 1 249 ? -4.957 22.391 8.008 1 98.5 249 SER A N 1
ATOM 1935 C CA . SER A 1 249 ? -5.469 23.656 8.539 1 98.5 249 SER A CA 1
ATOM 1936 C C . SER A 1 249 ? -6.672 24.141 7.738 1 98.5 249 SER A C 1
ATOM 1938 O O . SER A 1 249 ? -7.664 24.594 8.312 1 98.5 249 SER A O 1
ATOM 1940 N N . MET A 1 250 ? -6.531 24.078 6.418 1 98.75 250 MET A N 1
ATOM 1941 C CA . MET A 1 250 ? -7.664 24.438 5.57 1 98.75 250 MET A CA 1
ATOM 1942 C C . MET A 1 250 ? -8.867 23.547 5.859 1 98.75 250 MET A C 1
ATOM 1944 O O . MET A 1 250 ? -9.992 24.031 5.98 1 98.75 250 MET A O 1
ATOM 1948 N N . ALA A 1 251 ? -8.617 22.25 5.992 1 98.69 251 ALA A N 1
ATOM 1949 C CA . ALA A 1 251 ? -9.68 21.281 6.234 1 98.69 251 ALA A CA 1
ATOM 1950 C C . ALA A 1 251 ? -10.383 21.562 7.562 1 98.69 251 ALA A C 1
ATOM 1952 O O . ALA A 1 251 ? -11.609 21.484 7.648 1 98.69 251 ALA A O 1
ATOM 1953 N N . ILE A 1 252 ? -9.609 21.812 8.547 1 98.56 252 ILE A N 1
ATOM 1954 C CA . ILE A 1 252 ? -10.172 22.109 9.859 1 98.56 252 ILE A CA 1
ATOM 1955 C C . ILE A 1 252 ? -11.062 23.344 9.766 1 98.56 252 ILE A C 1
ATOM 1957 O O . ILE A 1 252 ? -12.164 23.359 10.32 1 98.56 252 ILE A O 1
ATOM 1961 N N . PHE A 1 253 ? -10.609 24.344 9.078 1 98.75 253 PHE A N 1
ATOM 1962 C CA . PHE A 1 253 ? -11.398 25.562 8.922 1 98.75 253 PHE A CA 1
ATOM 1963 C C . PHE A 1 253 ? -12.688 25.281 8.172 1 98.75 253 PHE A C 1
ATOM 1965 O O . PHE A 1 253 ? -13.75 25.781 8.547 1 98.75 253 PHE A O 1
ATOM 1972 N N . ILE A 1 254 ? -12.609 24.516 7.109 1 98.75 254 ILE A N 1
ATOM 1973 C CA . ILE A 1 254 ? -13.797 24.109 6.355 1 98.75 254 ILE A CA 1
ATOM 1974 C C . ILE A 1 254 ? -14.781 23.406 7.285 1 98.75 254 ILE A C 1
ATOM 1976 O O . ILE A 1 254 ? -15.961 23.766 7.344 1 98.75 254 ILE A O 1
ATOM 1980 N N . ALA A 1 255 ? -14.297 22.438 8.008 1 98.31 255 ALA A N 1
ATOM 1981 C CA . ALA A 1 255 ? -15.133 21.641 8.906 1 98.31 255 ALA A CA 1
ATOM 1982 C C . ALA A 1 255 ? -15.773 22.516 9.977 1 98.31 255 ALA A C 1
ATOM 1984 O O . ALA A 1 255 ? -16.969 22.375 10.266 1 98.31 255 ALA A O 1
ATOM 1985 N N . ALA A 1 256 ? -14.984 23.375 10.562 1 98 256 ALA A N 1
ATOM 1986 C CA . ALA A 1 256 ? -15.484 24.266 11.602 1 98 256 ALA A CA 1
ATOM 1987 C C . ALA A 1 256 ? -16.531 25.219 11.047 1 98 256 ALA A C 1
ATOM 1989 O O . ALA A 1 256 ? -17.531 25.5 11.719 1 98 256 ALA A O 1
ATOM 1990 N N . SER A 1 257 ? -16.297 25.734 9.859 1 98.38 257 SER A N 1
ATOM 1991 C CA . SER A 1 257 ? -17.266 26.625 9.219 1 98.38 257 SER A CA 1
ATOM 1992 C C . SER A 1 257 ? -18.594 25.906 8.992 1 98.38 257 SER A C 1
ATOM 1994 O O . SER A 1 257 ? -19.656 26.453 9.312 1 98.38 257 SER A O 1
ATOM 1996 N N . ARG A 1 258 ? -18.5 24.719 8.484 1 97.44 258 ARG A N 1
ATOM 1997 C CA . ARG A 1 258 ? -19.703 23.922 8.258 1 97.44 258 ARG A CA 1
ATOM 1998 C C . ARG A 1 258 ? -20.438 23.672 9.57 1 97.44 258 ARG A C 1
ATOM 2000 O O . ARG A 1 258 ? -21.656 23.828 9.648 1 97.44 258 ARG A O 1
ATOM 2007 N N . ARG A 1 259 ? -19.688 23.266 10.531 1 96.19 259 ARG A N 1
ATOM 2008 C CA . ARG A 1 259 ? -20.281 22.938 11.82 1 96.19 259 ARG A CA 1
ATOM 2009 C C . ARG A 1 259 ? -20.922 24.156 12.469 1 96.19 259 ARG A C 1
ATOM 2011 O O . ARG A 1 259 ? -22.016 24.062 13.031 1 96.19 259 ARG A O 1
ATOM 2018 N N . PHE A 1 260 ? -20.281 25.312 12.414 1 97 260 PHE A N 1
ATOM 2019 C CA . PHE A 1 260 ? -20.812 26.547 12.984 1 97 260 PHE A CA 1
ATOM 2020 C C . PHE A 1 260 ? -22.125 26.922 12.32 1 97 260 PHE A C 1
ATOM 2022 O O . PHE A 1 260 ? -23.078 27.344 12.992 1 97 260 PHE A O 1
ATOM 2029 N N . LEU A 1 261 ? -22.156 26.844 11.016 1 96.69 261 LEU A N 1
ATOM 2030 C CA . LEU A 1 261 ? -23.359 27.234 10.273 1 96.69 261 LEU A CA 1
ATOM 2031 C C . LEU A 1 261 ? -24.516 26.297 10.586 1 96.69 261 LEU A C 1
ATOM 2033 O O . LEU A 1 261 ? -25.672 26.719 10.594 1 96.69 261 LEU A O 1
ATOM 2037 N N . LYS A 1 262 ? -24.219 25.125 10.898 1 93.88 262 LYS A N 1
ATOM 2038 C CA . LYS A 1 262 ? -25.266 24.125 11.172 1 93.88 262 LYS A CA 1
ATOM 2039 C C . LYS A 1 262 ? -25.672 24.141 12.641 1 93.88 262 LYS A C 1
ATOM 2041 O O . LYS A 1 262 ? -26.844 24.062 12.961 1 93.88 262 LYS A O 1
ATOM 2046 N N . LYS A 1 263 ? -24.656 24.188 13.477 1 94 263 LYS A N 1
ATOM 2047 C CA . LYS A 1 263 ? -24.875 24.203 14.914 1 94 263 LYS A CA 1
ATOM 2048 C C . LYS A 1 263 ? -24.094 25.328 15.586 1 94 263 LYS A C 1
ATOM 2050 O O . LYS A 1 263 ? -23.125 25.078 16.297 1 94 263 LYS A O 1
ATOM 2055 N N . PRO A 1 264 ? -24.594 26.531 15.445 1 96.12 264 PRO A N 1
ATOM 2056 C CA . PRO A 1 264 ? -23.891 27.672 16.016 1 96.12 264 PRO A CA 1
ATOM 2057 C C . PRO A 1 264 ? -23.703 27.562 17.531 1 96.12 264 PRO A C 1
ATOM 2059 O O . PRO A 1 264 ? -24.609 27.109 18.234 1 96.12 264 PRO A O 1
ATOM 2062 N N . SER A 1 265 ? -22.547 27.828 17.953 1 95.06 265 SER A N 1
ATOM 2063 C CA . SER A 1 265 ? -22.219 27.688 19.375 1 95.06 265 SER A CA 1
ATOM 2064 C C . SER A 1 265 ? -21.078 28.625 19.766 1 95.06 265 SER A C 1
ATOM 2066 O O . SER A 1 265 ? -20.234 28.969 18.953 1 95.06 265 SER A O 1
ATOM 2068 N N . MET A 1 266 ? -20.984 29.016 21.031 1 95.62 266 MET A N 1
ATOM 2069 C CA . MET A 1 266 ? -19.953 29.891 21.562 1 95.62 266 MET A CA 1
ATOM 2070 C C . MET A 1 266 ? -18.625 29.141 21.719 1 95.62 266 MET A C 1
ATOM 2072 O O . MET A 1 266 ? -17.578 29.766 21.922 1 95.62 266 MET A O 1
ATOM 2076 N N . VAL A 1 267 ? -18.672 27.844 21.5 1 94.19 267 VAL A N 1
ATOM 2077 C CA . VAL A 1 267 ? -17.469 27.031 21.625 1 94.19 267 VAL A CA 1
ATOM 2078 C C . VAL A 1 267 ? -16.422 27.484 20.609 1 94.19 267 VAL A C 1
ATOM 2080 O O . VAL A 1 267 ? -15.227 27.344 20.844 1 94.19 267 VAL A O 1
ATOM 2083 N N . PHE A 1 268 ? -16.844 28.078 19.531 1 96.69 268 PHE A N 1
ATOM 2084 C CA . PHE A 1 268 ? -15.938 28.531 18.469 1 96.69 268 PHE A CA 1
ATOM 2085 C C . PHE A 1 268 ? -15.258 29.844 18.859 1 96.69 268 PHE A C 1
ATOM 2087 O O . PHE A 1 268 ? -14.336 30.297 18.172 1 96.69 268 PHE A O 1
ATOM 2094 N N . PHE A 1 269 ? -15.672 30.484 20.047 1 96.88 269 PHE A N 1
ATOM 2095 C CA . PHE A 1 269 ? -15.156 31.781 20.422 1 96.88 269 PHE A CA 1
ATOM 2096 C C . PHE A 1 269 ? -14.703 31.797 21.875 1 96.88 269 PHE A C 1
ATOM 2098 O O . PHE A 1 269 ? -14.32 32.844 22.406 1 96.88 269 PHE A O 1
ATOM 2105 N N . THR A 1 270 ? -14.781 30.688 22.469 1 93 270 THR A N 1
ATOM 2106 C CA . THR A 1 270 ? -14.359 30.578 23.859 1 93 270 THR A CA 1
ATOM 2107 C C . THR A 1 270 ? -13.258 29.547 24.016 1 93 270 THR A C 1
ATOM 2109 O O . THR A 1 270 ? -13.102 28.672 23.172 1 93 270 THR A O 1
ATOM 2112 N N . ASN A 1 271 ? -12.367 29.797 24.984 1 80.81 271 ASN A N 1
ATOM 2113 C CA . ASN A 1 271 ? -11.289 28.859 25.281 1 80.81 271 ASN A CA 1
ATOM 2114 C C . ASN A 1 271 ? -11.789 27.672 26.109 1 80.81 271 ASN A C 1
ATOM 2116 O O . ASN A 1 271 ? -12.008 27.812 27.312 1 80.81 271 ASN A O 1
ATOM 2120 N N . SER A 1 272 ? -12.758 27.078 25.656 1 63.44 272 SER A N 1
ATOM 2121 C CA . SER A 1 272 ? -13.25 25.984 26.5 1 63.44 272 SER A CA 1
ATOM 2122 C C . SER A 1 272 ? -12.266 24.828 26.547 1 63.44 272 SER A C 1
ATOM 2124 O O . SER A 1 272 ? -11.977 24.219 25.516 1 63.44 272 SER A O 1
ATOM 2126 N N . ALA A 1 273 ? -11.062 24.984 27.25 1 55.5 273 ALA A N 1
ATOM 2127 C CA . ALA A 1 273 ? -10.172 23.844 27.453 1 55.5 273 ALA A CA 1
ATOM 2128 C C . ALA A 1 273 ? -10.953 22.609 27.938 1 55.5 273 ALA A C 1
ATOM 2130 O O . ALA A 1 273 ? -11.305 22.516 29.109 1 55.5 273 ALA A O 1
ATOM 2131 N N . GLN A 1 274 ? -11.961 22.219 27.219 1 54.28 274 GLN A N 1
ATOM 2132 C CA . GLN A 1 274 ? -12.586 21.062 27.844 1 54.28 274 GLN A CA 1
ATOM 2133 C C . GLN A 1 274 ? -11.562 19.953 28.094 1 54.28 274 GLN A C 1
ATOM 2135 O O . GLN A 1 274 ? -10.805 19.578 27.188 1 54.28 274 GLN A O 1
ATOM 2140 N N . SER A 1 275 ? -11.039 20.016 29.297 1 53.34 275 SER A N 1
ATOM 2141 C CA . SER A 1 275 ? -10.25 18.859 29.719 1 53.34 275 SER A CA 1
ATOM 2142 C C . SER A 1 275 ? -10.898 17.547 29.281 1 53.34 275 SER A C 1
ATOM 2144 O O . SER A 1 275 ? -12.086 17.328 29.531 1 53.34 275 SER A O 1
ATOM 2146 N N . PRO A 1 276 ? -10.383 16.984 28.188 1 54.97 276 PRO A N 1
ATOM 2147 C CA . PRO A 1 276 ? -11 15.695 27.875 1 54.97 276 PRO A CA 1
ATOM 2148 C C . PRO A 1 276 ? -11.359 14.891 29.125 1 54.97 276 PRO A C 1
ATOM 2150 O O . PRO A 1 276 ? -10.602 14.883 30.094 1 54.97 276 PRO A O 1
ATOM 2153 N N . SER A 1 277 ? -12.594 14.773 29.438 1 51.78 277 SER A N 1
ATOM 2154 C CA . SER A 1 277 ? -13.094 14.039 30.594 1 51.78 277 SER A CA 1
ATOM 2155 C C . SER A 1 277 ? -12.336 12.727 30.781 1 51.78 277 SER A C 1
ATOM 2157 O O . SER A 1 277 ? -11.828 12.156 29.828 1 51.78 277 SER A O 1
ATOM 2159 N N . GLU A 1 278 ? -11.836 12.516 32 1 53.03 278 GLU A N 1
ATOM 2160 C CA . GLU A 1 278 ? -11.391 11.258 32.594 1 53.03 278 GLU A CA 1
ATOM 2161 C C . GLU A 1 278 ? -12.125 10.062 31.984 1 53.03 278 GLU A C 1
ATOM 2163 O O . GLU A 1 278 ? -11.766 8.914 32.219 1 53.03 278 GLU A O 1
ATOM 2168 N N . SER A 1 279 ? -13.062 10.469 31.078 1 56.44 279 SER A N 1
ATOM 2169 C CA . SER A 1 279 ? -13.922 9.344 30.719 1 56.44 279 SER A CA 1
ATOM 2170 C C . SER A 1 279 ? -13.516 8.734 29.391 1 56.44 279 SER A C 1
ATOM 2172 O O . SER A 1 279 ? -14.297 8.016 28.766 1 56.44 279 SER A O 1
ATOM 2174 N N . LEU A 1 280 ? -12.266 9.102 29.062 1 62.78 280 LEU A N 1
ATOM 2175 C CA . LEU A 1 280 ? -11.906 8.43 27.812 1 62.78 280 LEU A CA 1
ATOM 2176 C C . LEU A 1 280 ? -11.93 6.918 28 1 62.78 280 LEU A C 1
ATOM 2178 O O . LEU A 1 280 ? -11.141 6.367 28.766 1 62.78 280 LEU A O 1
ATOM 2182 N N . THR A 1 281 ? -13.055 6.254 27.719 1 58.22 281 THR A N 1
ATOM 2183 C CA . THR A 1 281 ? -13.211 4.816 27.891 1 58.22 281 THR A CA 1
ATOM 2184 C C . THR A 1 281 ? -12.336 4.051 26.906 1 58.22 281 THR A C 1
ATOM 2186 O O . THR A 1 281 ? -11.875 2.949 27.203 1 58.22 281 THR A O 1
ATOM 2189 N N . LEU A 1 282 ? -12.164 4.617 25.734 1 62.28 282 LEU A N 1
ATOM 2190 C CA . LEU A 1 282 ? -11.461 3.824 24.734 1 62.28 282 LEU A CA 1
ATOM 2191 C C . LEU A 1 282 ? -10.164 4.508 24.297 1 62.28 282 LEU A C 1
ATOM 2193 O O . LEU A 1 282 ? -10.141 5.719 24.078 1 62.28 282 LEU A O 1
ATOM 2197 N N . THR A 1 283 ? -8.961 3.84 24.734 1 67.12 283 THR A N 1
ATOM 2198 C CA . THR A 1 283 ? -7.785 4.469 24.141 1 67.12 283 THR A CA 1
ATOM 2199 C C . THR A 1 283 ? -6.941 3.439 23.391 1 67.12 283 THR A C 1
ATOM 2201 O O . THR A 1 283 ? -7.074 2.234 23.625 1 67.12 283 THR A O 1
ATOM 2204 N N . THR A 1 284 ? -6.398 3.752 22.25 1 82.44 284 THR A N 1
ATOM 2205 C CA . THR A 1 284 ? -5.367 3.082 21.469 1 82.44 284 THR A CA 1
ATOM 2206 C C . THR A 1 284 ? -3.977 3.441 21.984 1 82.44 284 THR A C 1
ATOM 2208 O O . THR A 1 284 ? -3.779 4.52 22.547 1 82.44 284 THR A O 1
ATOM 2211 N N . PRO A 1 285 ? -3.043 2.486 21.906 1 93.19 285 PRO A N 1
ATOM 2212 C CA . PRO A 1 285 ? -1.696 2.748 22.422 1 93.19 285 PRO A CA 1
ATOM 2213 C C . PRO A 1 285 ? -1.083 4.023 21.859 1 93.19 285 PRO A C 1
ATOM 2215 O O . PRO A 1 285 ? -1.162 4.266 20.656 1 93.19 285 PRO A O 1
ATOM 2218 N N . THR A 1 286 ? -0.55 4.832 22.766 1 95.44 286 THR A N 1
ATOM 2219 C CA . THR A 1 286 ? 0.063 6.098 22.375 1 95.44 286 THR A CA 1
ATOM 2220 C C . THR A 1 286 ? 1.456 6.23 22.984 1 95.44 286 THR A C 1
ATOM 2222 O O . THR A 1 286 ? 1.624 6.098 24.203 1 95.44 286 THR A O 1
ATOM 2225 N N . LEU A 1 287 ? 2.412 6.395 22.094 1 97.06 287 LEU A N 1
ATOM 2226 C CA . LEU A 1 287 ? 3.785 6.637 22.516 1 97.06 287 LEU A CA 1
ATOM 2227 C C . LEU A 1 287 ? 4.051 8.133 22.672 1 97.06 287 LEU A C 1
ATOM 2229 O O . LEU A 1 287 ? 3.715 8.922 21.797 1 97.06 287 LEU A O 1
ATOM 2233 N N . ILE A 1 288 ? 4.617 8.516 23.844 1 97.62 288 ILE A N 1
ATOM 2234 C CA . ILE A 1 288 ? 4.941 9.906 24.109 1 97.62 288 ILE A CA 1
ATOM 2235 C C . ILE A 1 288 ? 6.453 10.062 24.281 1 97.62 288 ILE A C 1
ATOM 2237 O O . ILE A 1 288 ? 7.047 9.461 25.188 1 97.62 288 ILE A O 1
ATOM 2241 N N . LEU A 1 289 ? 7.055 10.789 23.406 1 97.81 289 LEU A N 1
ATOM 2242 C CA . LEU A 1 289 ? 8.453 11.18 23.484 1 97.81 289 LEU A CA 1
ATOM 2243 C C . LEU A 1 289 ? 8.586 12.648 23.875 1 97.81 289 LEU A C 1
ATOM 2245 O O . LEU A 1 289 ? 8.008 13.523 23.219 1 97.81 289 LEU A O 1
ATOM 2249 N N . TYR A 1 290 ? 9.273 12.906 24.984 1 98 290 TYR A N 1
ATOM 2250 C CA . TYR A 1 290 ? 9.398 14.312 25.344 1 98 290 TYR A CA 1
ATOM 2251 C C . TYR A 1 290 ? 10.789 14.609 25.906 1 98 290 TYR A C 1
ATOM 2253 O O . TYR A 1 290 ? 11.477 13.711 26.391 1 98 290 TYR A O 1
ATOM 2261 N N . GLY A 1 291 ? 11.266 15.781 25.672 1 97.69 291 GLY A N 1
ATOM 2262 C CA . GLY A 1 291 ? 12.492 16.359 26.188 1 97.69 291 GLY A CA 1
ATOM 2263 C C . GLY A 1 291 ? 12.359 17.812 26.562 1 97.69 291 GLY A C 1
ATOM 2264 O O . GLY A 1 291 ? 11.305 18.422 26.359 1 97.69 291 GLY A O 1
ATOM 2265 N N . GLU A 1 292 ? 13.391 18.344 27.125 1 97.25 292 GLU A N 1
ATOM 2266 C CA . GLU A 1 292 ? 13.367 19.75 27.516 1 97.25 292 GLU A CA 1
ATOM 2267 C C . GLU A 1 292 ? 13.359 20.672 26.281 1 97.25 292 GLU A C 1
ATOM 2269 O O . GLU A 1 292 ? 14.047 20.391 25.297 1 97.25 292 GLU A O 1
ATOM 2274 N N . TYR A 1 293 ? 12.578 21.734 26.375 1 96.69 293 TYR A N 1
ATOM 2275 C CA . TYR A 1 293 ? 12.562 22.719 25.312 1 96.69 293 TYR A CA 1
ATOM 2276 C C . TYR A 1 293 ? 13.922 23.391 25.172 1 96.69 293 TYR A C 1
ATOM 2278 O O . TYR A 1 293 ? 14.461 23.922 26.141 1 96.69 293 TYR A O 1
ATOM 2286 N N . PRO A 1 294 ? 14.477 23.359 23.938 1 93.88 294 PRO A N 1
ATOM 2287 C CA . PRO A 1 294 ? 15.75 24.047 23.75 1 93.88 294 PRO A CA 1
ATOM 2288 C C . PRO A 1 294 ? 15.625 25.562 23.859 1 93.88 294 PRO A C 1
ATOM 2290 O O . PRO A 1 294 ? 14.859 26.188 23.109 1 93.88 294 PRO A O 1
ATOM 2293 N N . LYS A 1 295 ? 16.375 26.141 24.688 1 88.88 295 LYS A N 1
ATOM 2294 C CA . LYS A 1 295 ? 16.328 27.594 24.906 1 88.88 295 LYS A CA 1
ATOM 2295 C C . LYS A 1 295 ? 17.25 28.328 23.953 1 88.88 295 LYS A C 1
ATOM 2297 O O . LYS A 1 295 ? 18.203 27.75 23.438 1 88.88 295 LYS A O 1
ATOM 2302 N N . GLY A 1 296 ? 16.906 29.578 23.625 1 79.31 296 GLY A N 1
ATOM 2303 C CA . GLY A 1 296 ? 17.781 30.438 22.844 1 79.31 296 GLY A CA 1
ATOM 2304 C C . GLY A 1 296 ? 17.531 30.328 21.344 1 79.31 296 GLY A C 1
ATOM 2305 O O . GLY A 1 296 ? 18.297 30.859 20.547 1 79.31 296 GLY A O 1
ATOM 2306 N N . TYR A 1 297 ? 16.562 29.641 20.984 1 83.75 297 TYR A N 1
ATOM 2307 C CA . TYR A 1 297 ? 16.234 29.484 19.578 1 83.75 297 TYR A CA 1
ATOM 2308 C C . TYR A 1 297 ? 14.867 30.062 19.266 1 83.75 297 TYR A C 1
ATOM 2310 O O . TYR A 1 297 ? 13.984 30.094 20.125 1 83.75 297 TYR A O 1
ATOM 2318 N N . VAL A 1 298 ? 14.711 30.547 18.031 1 79.31 298 VAL A N 1
ATOM 2319 C CA . VAL A 1 298 ? 13.414 31 17.562 1 79.31 298 VAL A CA 1
ATOM 2320 C C . VAL A 1 298 ? 12.469 29.812 17.422 1 79.31 298 VAL A C 1
ATOM 2322 O O . VAL A 1 298 ? 12.891 28.719 17.047 1 79.31 298 VAL A O 1
ATOM 2325 N N . GLU A 1 299 ? 11.266 30 17.688 1 87.88 299 GLU A N 1
ATOM 2326 C CA . GLU A 1 299 ? 10.258 28.953 17.719 1 87.88 299 GLU A CA 1
ATOM 2327 C C . GLU A 1 299 ? 10.188 28.219 16.375 1 87.88 299 GLU A C 1
ATOM 2329 O O . GLU A 1 299 ? 10.039 27 16.328 1 87.88 299 GLU A O 1
ATOM 2334 N N . ASP A 1 300 ? 10.344 28.891 15.281 1 88.62 300 ASP A N 1
ATOM 2335 C CA . ASP A 1 300 ? 10.219 28.312 13.953 1 88.62 300 ASP A CA 1
ATOM 2336 C C . ASP A 1 300 ? 11.328 27.297 13.68 1 88.62 300 ASP A C 1
ATOM 2338 O O . ASP A 1 300 ? 11.125 26.312 12.969 1 88.62 300 ASP A O 1
ATOM 2342 N N . ILE A 1 301 ? 12.469 27.562 14.258 1 88.81 301 ILE A N 1
ATOM 2343 C CA . ILE A 1 301 ? 13.578 26.625 14.117 1 88.81 301 ILE A CA 1
ATOM 2344 C C . ILE A 1 301 ? 13.258 25.328 14.859 1 88.81 301 ILE A C 1
ATOM 2346 O O . ILE A 1 301 ? 13.406 24.234 14.305 1 88.81 301 ILE A O 1
ATOM 2350 N N . ILE A 1 302 ? 12.789 25.5 16.047 1 93.44 302 ILE A N 1
ATOM 2351 C CA . ILE A 1 302 ? 12.461 24.344 16.875 1 93.44 302 ILE A CA 1
ATOM 2352 C C . ILE A 1 302 ? 11.367 23.531 16.203 1 93.44 302 ILE A C 1
ATOM 2354 O O . ILE A 1 302 ? 11.492 22.312 16.062 1 93.44 302 ILE A O 1
ATOM 2358 N N . TRP A 1 303 ? 10.398 24.156 15.719 1 95.44 303 TRP A N 1
ATOM 2359 C CA . TRP A 1 303 ? 9.25 23.469 15.141 1 95.44 303 TRP A CA 1
ATOM 2360 C C . TRP A 1 303 ? 9.609 22.859 13.781 1 95.44 303 TRP A C 1
ATOM 2362 O O . TRP A 1 303 ? 9.086 21.812 13.398 1 95.44 303 TRP A O 1
ATOM 2372 N N . GLY A 1 304 ? 10.492 23.547 13.062 1 94.94 304 GLY A N 1
ATOM 2373 C CA . GLY A 1 304 ? 10.992 22.938 11.844 1 94.94 304 GLY A CA 1
ATOM 2374 C C . GLY A 1 304 ? 11.695 21.625 12.078 1 94.94 304 GLY A C 1
ATOM 2375 O O . GLY A 1 304 ? 11.445 20.641 11.367 1 94.94 304 GLY A O 1
ATOM 2376 N N . GLN A 1 305 ? 12.539 21.641 13.086 1 96 305 GLN A N 1
ATOM 2377 C CA . GLN A 1 305 ? 13.258 20.422 13.453 1 96 305 GLN A CA 1
ATOM 2378 C C . GLN A 1 305 ? 12.297 19.359 13.977 1 96 305 GLN A C 1
ATOM 2380 O O . GLN A 1 305 ? 12.422 18.172 13.633 1 96 305 GLN A O 1
ATOM 2385 N N . LEU A 1 306 ? 11.383 19.812 14.797 1 96.5 306 LEU A N 1
ATOM 2386 C CA . LEU A 1 306 ? 10.398 18.891 15.367 1 96.5 306 LEU A CA 1
ATOM 2387 C C . LEU A 1 306 ? 9.586 18.219 14.273 1 96.5 306 LEU A C 1
ATOM 2389 O O . LEU A 1 306 ? 9.352 17 14.328 1 96.5 306 LEU A O 1
ATOM 2393 N N . ARG A 1 307 ? 9.172 18.922 13.32 1 96.5 307 ARG A N 1
ATOM 2394 C CA . ARG A 1 307 ? 8.375 18.375 12.219 1 96.5 307 ARG A CA 1
ATOM 2395 C C . ARG A 1 307 ? 9.188 17.391 11.391 1 96.5 307 ARG A C 1
ATOM 2397 O O . ARG A 1 307 ? 8.664 16.359 10.953 1 96.5 307 ARG A O 1
ATOM 2404 N N . ARG A 1 308 ? 10.375 17.672 11.172 1 95.81 308 ARG A N 1
ATOM 2405 C CA . ARG A 1 308 ? 11.242 16.766 10.43 1 95.81 308 ARG A CA 1
ATOM 2406 C C . ARG A 1 308 ? 11.43 15.445 11.18 1 95.81 308 ARG A C 1
ATOM 2408 O O . ARG A 1 308 ? 11.383 14.367 10.586 1 95.81 308 ARG A O 1
ATOM 2415 N N . ILE A 1 309 ? 11.641 15.625 12.422 1 96.88 309 ILE A N 1
ATOM 2416 C CA . ILE A 1 309 ? 11.82 14.445 13.266 1 96.88 309 ILE A CA 1
ATOM 2417 C C . ILE A 1 309 ? 10.539 13.602 13.25 1 96.88 309 ILE A C 1
ATOM 2419 O O . ILE A 1 309 ? 10.602 12.375 13.125 1 96.88 309 ILE A O 1
ATOM 2423 N N . ALA A 1 310 ? 9.445 14.258 13.375 1 96.94 310 ALA A N 1
ATOM 2424 C CA . ALA A 1 310 ? 8.164 13.57 13.352 1 96.94 310 ALA A CA 1
ATOM 2425 C C . ALA A 1 310 ? 7.977 12.805 12.047 1 96.94 310 ALA A C 1
ATOM 2427 O O . ALA A 1 310 ? 7.496 11.664 12.047 1 96.94 310 ALA A O 1
ATOM 2428 N N . SER A 1 311 ? 8.328 13.398 10.953 1 96.5 311 SER A N 1
ATOM 2429 C CA . SER A 1 311 ? 8.227 12.75 9.648 1 96.5 311 SER A CA 1
ATOM 2430 C C . SER A 1 311 ? 9.109 11.508 9.578 1 96.5 311 SER A C 1
ATOM 2432 O O . SER A 1 311 ? 8.695 10.484 9.039 1 96.5 311 SER A O 1
ATOM 2434 N N . THR A 1 312 ? 10.281 11.617 10.094 1 96.81 312 THR A N 1
ATOM 2435 C CA . THR A 1 312 ? 11.203 10.484 10.117 1 96.81 312 THR A CA 1
ATOM 2436 C C . THR A 1 312 ? 10.656 9.359 10.992 1 96.81 312 THR A C 1
ATOM 2438 O O . THR A 1 312 ? 10.727 8.188 10.625 1 96.81 312 THR A O 1
ATOM 2441 N N . ILE A 1 313 ? 10.109 9.758 12.117 1 97.44 313 ILE A N 1
ATOM 2442 C CA . ILE A 1 313 ? 9.523 8.773 13.016 1 97.44 313 ILE A CA 1
ATOM 2443 C C . ILE A 1 313 ? 8.391 8.039 12.305 1 97.44 313 ILE A C 1
ATOM 2445 O O . ILE A 1 313 ? 8.336 6.809 12.312 1 97.44 313 ILE A O 1
ATOM 2449 N N . TRP A 1 314 ? 7.539 8.773 11.703 1 97.19 314 TRP A N 1
ATOM 2450 C CA . TRP A 1 314 ? 6.414 8.18 10.992 1 97.19 314 TRP A CA 1
ATOM 2451 C C . TRP A 1 314 ? 6.898 7.184 9.938 1 97.19 314 TRP A C 1
ATOM 2453 O O . TRP A 1 314 ? 6.406 6.059 9.875 1 97.19 314 TRP A O 1
ATOM 2463 N N . SER A 1 315 ? 7.812 7.59 9.164 1 96.69 315 SER A N 1
ATOM 2464 C CA . SER A 1 315 ? 8.336 6.758 8.086 1 96.69 315 SER A CA 1
ATOM 2465 C C . SER A 1 315 ? 8.992 5.492 8.633 1 96.69 315 SER A C 1
ATOM 2467 O O . SER A 1 315 ? 8.75 4.395 8.125 1 96.69 315 SER A O 1
ATOM 2469 N N . THR A 1 316 ? 9.789 5.625 9.617 1 96.06 316 THR A N 1
ATOM 2470 C CA . THR A 1 316 ? 10.5 4.496 10.203 1 96.06 316 THR A CA 1
ATOM 2471 C C . THR A 1 316 ? 9.523 3.508 10.836 1 96.06 316 THR A C 1
ATOM 2473 O O . THR A 1 316 ? 9.648 2.297 10.656 1 96.06 316 THR A O 1
ATOM 2476 N N . VAL A 1 317 ? 8.562 4.023 11.586 1 96.69 317 VAL A N 1
ATOM 2477 C CA . VAL A 1 317 ? 7.562 3.191 12.242 1 96.69 317 VAL A CA 1
ATOM 2478 C C . VAL A 1 317 ? 6.758 2.432 11.195 1 96.69 317 VAL A C 1
ATOM 2480 O O . VAL A 1 317 ? 6.539 1.224 11.32 1 96.69 317 VAL A O 1
ATOM 2483 N N . SER A 1 318 ? 6.41 3.109 10.148 1 95.88 318 SER A N 1
ATOM 2484 C CA . SER A 1 318 ? 5.652 2.486 9.07 1 95.88 318 SER A CA 1
ATOM 2485 C C . SER A 1 318 ? 6.473 1.419 8.359 1 95.88 318 SER A C 1
ATOM 2487 O O . SER A 1 318 ? 6 0.303 8.141 1 95.88 318 SER A O 1
ATOM 2489 N N . SER A 1 319 ? 7.664 1.724 8.039 1 94.31 319 SER A N 1
ATOM 2490 C CA . SER A 1 319 ? 8.508 0.801 7.2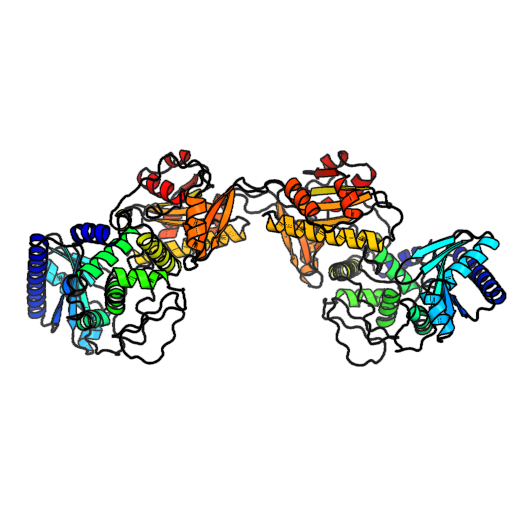89 1 94.31 319 SER A CA 1
ATOM 2491 C C . SER A 1 319 ? 8.922 -0.391 8.148 1 94.31 319 SER A C 1
ATOM 2493 O O . SER A 1 319 ? 9.32 -1.434 7.625 1 94.31 319 SER A O 1
ATOM 2495 N N . SER A 1 320 ? 8.836 -0.196 9.469 1 94.31 320 SER A N 1
ATOM 2496 C CA . SER A 1 320 ? 9.18 -1.282 10.375 1 94.31 320 SER A CA 1
ATOM 2497 C C . SER A 1 320 ? 8.023 -2.256 10.539 1 94.31 320 SER A C 1
ATOM 2499 O O . SER A 1 320 ? 8.164 -3.299 11.18 1 94.31 320 SER A O 1
ATOM 2501 N N . GLY A 1 321 ? 6.902 -1.937 10.008 1 92.81 321 GLY A N 1
ATOM 2502 C CA . GLY A 1 321 ? 5.781 -2.863 10.008 1 92.81 321 GLY A CA 1
ATOM 2503 C C . GLY A 1 321 ? 4.637 -2.414 10.898 1 92.81 321 GLY A C 1
ATOM 2504 O O . GLY A 1 321 ? 3.582 -3.049 10.938 1 92.81 321 GLY A O 1
ATOM 2505 N N . PHE A 1 322 ? 4.816 -1.338 11.688 1 95.12 322 PHE A N 1
ATOM 2506 C CA . PHE A 1 322 ? 3.75 -0.809 12.531 1 95.12 322 PHE A CA 1
ATOM 2507 C C . PHE A 1 322 ? 2.732 -0.042 11.695 1 95.12 322 PHE A C 1
ATOM 2509 O O . PHE A 1 322 ? 2.984 0.265 10.531 1 95.12 322 PHE A O 1
ATOM 2516 N N . LYS A 1 323 ? 1.597 0.171 12.297 1 93.69 323 LYS A N 1
ATOM 2517 C CA . LYS A 1 323 ? 0.547 0.965 11.664 1 93.69 323 LYS A CA 1
ATOM 2518 C C . LYS A 1 323 ? 0.246 2.223 12.477 1 93.69 323 LYS A C 1
ATOM 2520 O O . LYS A 1 323 ? -0.649 2.223 13.32 1 93.69 323 LYS A O 1
ATOM 2525 N N . PRO A 1 324 ? 0.993 3.254 12.156 1 95.62 324 PRO A N 1
ATOM 2526 C CA . PRO A 1 324 ? 0.697 4.504 12.859 1 95.62 324 PRO A CA 1
ATOM 2527 C C . PRO A 1 324 ? -0.648 5.102 12.461 1 95.62 324 PRO A C 1
ATOM 2529 O O . PRO A 1 324 ? -1.044 5.012 11.289 1 95.62 324 PRO A O 1
ATOM 2532 N N . ILE A 1 325 ? -1.289 5.73 13.438 1 94.75 325 ILE A N 1
ATOM 2533 C CA . ILE A 1 325 ? -2.623 6.277 13.227 1 94.75 325 ILE A CA 1
ATOM 2534 C C . ILE A 1 325 ? -2.553 7.801 13.172 1 94.75 325 ILE A C 1
ATOM 2536 O O . ILE A 1 325 ? -3.164 8.43 12.297 1 94.75 325 ILE A O 1
ATOM 2540 N N . ASP A 1 326 ? -1.821 8.336 14.094 1 94.75 326 ASP A N 1
ATOM 2541 C CA . ASP A 1 326 ? -1.747 9.789 14.219 1 94.75 326 ASP A CA 1
ATOM 2542 C C . ASP A 1 326 ? -0.466 10.219 14.93 1 94.75 326 ASP A C 1
ATOM 2544 O O . ASP A 1 326 ? 0.114 9.445 15.695 1 94.75 326 ASP A O 1
ATOM 2548 N N . ILE A 1 327 ? -0.051 11.414 14.578 1 96.5 327 ILE A N 1
ATOM 2549 C CA . ILE A 1 327 ? 1.137 11.977 15.211 1 96.5 327 ILE A CA 1
ATOM 2550 C C . ILE A 1 327 ? 0.882 13.43 15.594 1 96.5 327 ILE A C 1
ATOM 2552 O O . ILE A 1 327 ? 0.281 14.188 14.82 1 96.5 327 ILE A O 1
ATOM 2556 N N . GLY A 1 328 ? 1.144 13.781 16.844 1 96.56 328 GLY A N 1
ATOM 2557 C CA . GLY A 1 328 ? 0.962 15.125 17.344 1 96.56 328 GLY A CA 1
ATOM 2558 C C . GLY A 1 328 ? 2.238 15.734 17.906 1 96.56 328 GLY A C 1
ATOM 2559 O O . GLY A 1 328 ? 3.051 15.031 18.516 1 96.56 328 GLY A O 1
ATOM 2560 N N . LEU A 1 329 ? 2.416 17.031 17.703 1 97.5 329 LEU A N 1
ATOM 2561 C CA . LEU A 1 329 ? 3.566 17.781 18.188 1 97.5 329 LEU A CA 1
ATOM 2562 C C . LEU A 1 329 ? 3.129 18.891 19.141 1 97.5 329 LEU A C 1
ATOM 2564 O O . LEU A 1 329 ? 2.15 19.594 18.875 1 97.5 329 LEU A O 1
ATOM 2568 N N . TYR A 1 330 ? 3.848 19 20.219 1 96.44 330 TYR A N 1
ATOM 2569 C CA . TYR A 1 330 ? 3.451 19.984 21.234 1 96.44 330 TYR A CA 1
ATOM 2570 C C . TYR A 1 330 ? 4.672 20.594 21.906 1 96.44 330 TYR A C 1
ATOM 2572 O O . TYR A 1 330 ? 5.719 19.953 22.016 1 96.44 330 TYR A O 1
ATOM 2580 N N . THR A 1 331 ? 4.582 21.828 22.266 1 95.44 331 THR A N 1
ATOM 2581 C CA . THR A 1 331 ? 5.551 22.531 23.094 1 95.44 331 THR A CA 1
ATOM 2582 C C . THR A 1 331 ? 4.852 23.281 24.219 1 95.44 331 THR A C 1
ATOM 2584 O O . THR A 1 331 ? 4.828 24.516 24.234 1 95.44 331 THR A O 1
ATOM 2587 N N . PRO A 1 332 ? 4.379 22.531 25.219 1 89.94 332 PRO A N 1
ATOM 2588 C CA . PRO A 1 332 ? 3.625 23.203 26.281 1 89.94 332 PRO A CA 1
ATOM 2589 C C . PRO A 1 332 ? 4.465 24.219 27.047 1 89.94 332 PRO A C 1
ATOM 2591 O O . PRO A 1 332 ? 5.457 23.859 27.688 1 89.94 332 PRO A O 1
ATOM 2594 N N . GLN A 1 333 ? 4 25.5 27 1 81.94 333 GLN A N 1
ATOM 2595 C CA . GLN A 1 333 ? 4.594 26.641 27.703 1 81.94 333 GLN A CA 1
ATOM 2596 C C . GLN A 1 333 ? 6.094 26.719 27.438 1 81.94 333 GLN A C 1
ATOM 2598 O O . GLN A 1 333 ? 6.855 27.156 28.312 1 81.94 333 GLN A O 1
ATOM 2603 N N . ASP A 1 334 ? 6.602 26.109 26.438 1 87.06 334 ASP A N 1
ATOM 2604 C CA . ASP A 1 334 ? 8 26.109 26.016 1 87.06 334 ASP A CA 1
ATOM 2605 C C . ASP A 1 334 ? 8.898 25.516 27.094 1 87.06 334 ASP A C 1
ATOM 2607 O O . ASP A 1 334 ? 9.992 26.016 27.359 1 87.06 334 ASP A O 1
ATOM 2611 N N . ASN A 1 335 ? 8.312 24.578 27.734 1 92.69 335 ASN A N 1
ATOM 2612 C CA . ASN A 1 335 ? 9.094 23.828 28.734 1 92.69 335 ASN A CA 1
ATOM 2613 C C . ASN A 1 335 ? 9.555 22.484 28.188 1 92.69 335 ASN A C 1
ATOM 2615 O O . ASN A 1 335 ? 10.617 21.984 28.562 1 92.69 335 ASN A O 1
ATOM 2619 N N . TYR A 1 336 ? 8.727 21.984 27.344 1 96.62 336 TYR A N 1
ATOM 2620 C CA . TYR A 1 336 ? 9.023 20.688 26.781 1 96.62 336 TYR A CA 1
ATOM 2621 C C . TYR A 1 336 ? 8.805 20.688 25.266 1 96.62 336 TYR A C 1
ATOM 2623 O O . TYR A 1 336 ? 8.086 21.547 24.734 1 96.62 336 TYR A O 1
ATOM 2631 N N . ILE A 1 337 ? 9.547 19.875 24.625 1 97.69 337 ILE A N 1
ATOM 2632 C CA . ILE A 1 337 ? 9.172 19.438 23.281 1 97.69 337 ILE A CA 1
ATOM 2633 C C . ILE A 1 337 ? 8.594 18.031 23.344 1 97.69 337 ILE A C 1
ATOM 2635 O O . ILE A 1 337 ? 9.133 17.156 24.031 1 97.69 337 ILE A O 1
ATOM 2639 N N . VAL A 1 338 ? 7.488 17.812 22.719 1 98.06 338 VAL A N 1
ATOM 2640 C CA . VAL A 1 338 ? 6.77 16.547 22.875 1 98.06 338 VAL A CA 1
ATOM 2641 C C . VAL A 1 338 ? 6.328 16.031 21.516 1 98.06 338 VAL A C 1
ATOM 2643 O O . VAL A 1 338 ? 5.773 16.766 20.703 1 98.06 338 VAL A O 1
ATOM 2646 N N . VAL A 1 339 ? 6.578 14.789 21.219 1 98.12 339 VAL A N 1
ATOM 2647 C CA . VAL A 1 339 ? 6.035 14.055 20.078 1 98.12 339 VAL A CA 1
ATOM 2648 C C . VAL A 1 339 ? 5.137 12.93 20.578 1 98.12 339 VAL A C 1
ATOM 2650 O O . VAL A 1 339 ? 5.551 12.109 21.391 1 98.12 339 VAL A O 1
ATOM 2653 N N . MET A 1 340 ? 3.922 12.914 20.156 1 97.31 340 MET A N 1
ATOM 2654 C CA . MET A 1 340 ? 2.992 11.844 20.5 1 97.31 340 MET A CA 1
ATOM 2655 C C . MET A 1 340 ? 2.613 11.031 19.25 1 97.31 340 MET A C 1
ATOM 2657 O O . MET A 1 340 ? 2.299 11.602 18.203 1 97.31 340 MET A O 1
ATOM 2661 N N . LEU A 1 341 ? 2.668 9.727 19.375 1 97 341 LEU A N 1
ATOM 2662 C CA . LEU A 1 341 ? 2.373 8.836 18.266 1 97 341 LEU A CA 1
ATOM 2663 C C . LEU A 1 341 ? 1.369 7.766 18.672 1 97 341 LEU A C 1
ATOM 2665 O O . LEU A 1 341 ? 1.651 6.949 19.547 1 97 341 LEU A O 1
ATOM 2669 N N . THR A 1 342 ? 0.179 7.812 18.078 1 95.44 342 THR A N 1
ATOM 2670 C CA . THR A 1 342 ? -0.808 6.758 18.266 1 95.44 342 THR A CA 1
ATOM 2671 C C . THR A 1 342 ? -0.62 5.645 17.234 1 95.44 342 THR A C 1
ATOM 2673 O O . THR A 1 342 ? -0.451 5.918 16.047 1 95.44 342 THR A O 1
ATOM 2676 N N . VAL A 1 343 ? -0.63 4.395 17.734 1 95.12 343 VAL A N 1
ATOM 2677 C CA . VAL A 1 343 ? -0.455 3.258 16.828 1 95.12 343 VAL A CA 1
ATOM 2678 C C . VAL A 1 343 ? -1.539 2.217 17.094 1 95.12 343 VAL A C 1
ATOM 2680 O O . VAL A 1 343 ? -2.152 2.207 18.172 1 95.12 343 VAL A O 1
ATOM 2683 N N . GLU A 1 344 ? -1.728 1.371 16.141 1 92.31 344 GLU A N 1
ATOM 2684 C CA . GLU A 1 344 ? -2.699 0.294 16.312 1 92.31 344 GLU A CA 1
ATOM 2685 C C . GLU A 1 344 ? -2.209 -0.733 17.328 1 92.31 344 GLU A C 1
ATOM 2687 O O . GLU A 1 344 ? -2.975 -1.18 18.172 1 92.31 344 GLU A O 1
ATOM 2692 N N . GLU A 1 345 ? -0.942 -1.103 17.156 1 92.44 345 GLU A N 1
ATOM 2693 C CA . GLU A 1 345 ? -0.289 -2.035 18.078 1 92.44 345 GLU A CA 1
ATOM 2694 C C . GLU A 1 345 ? 1.152 -1.617 18.359 1 92.44 345 GLU A C 1
ATOM 2696 O O . GLU A 1 345 ? 1.891 -1.264 17.438 1 92.44 345 GLU A O 1
ATOM 2701 N N . PRO A 1 346 ? 1.491 -1.691 19.609 1 95.06 346 PRO A N 1
ATOM 2702 C CA . PRO A 1 346 ? 2.838 -1.232 19.969 1 95.06 346 PRO A CA 1
ATOM 2703 C C . PRO A 1 346 ? 3.887 -2.336 19.844 1 95.06 346 PRO A C 1
ATOM 2705 O O . PRO A 1 346 ? 5.086 -2.068 19.969 1 95.06 346 PRO A O 1
ATOM 2708 N N . GLU A 1 347 ? 3.477 -3.572 19.672 1 94.88 347 GLU A N 1
ATOM 2709 C CA . GLU A 1 347 ? 4.371 -4.715 19.5 1 94.88 347 GLU A CA 1
ATOM 2710 C C . GLU A 1 347 ? 4.047 -5.496 18.234 1 94.88 347 GLU A C 1
ATOM 2712 O O . GLU A 1 347 ? 2.877 -5.66 17.891 1 94.88 347 GLU A O 1
ATOM 2717 N N . LEU A 1 348 ? 5.102 -5.961 17.609 1 93.44 348 LEU A N 1
ATOM 2718 C CA . LEU A 1 348 ? 4.953 -6.754 16.391 1 93.44 348 LEU A CA 1
ATOM 2719 C C . LEU A 1 348 ? 5.258 -8.227 16.656 1 93.44 348 LEU A C 1
ATOM 2721 O O . LEU A 1 348 ? 5.918 -8.555 17.641 1 93.44 348 LEU A O 1
ATOM 2725 N N . PRO A 1 349 ? 4.676 -9.094 15.789 1 90.81 349 PRO A N 1
ATOM 2726 C CA . PRO A 1 349 ? 5.023 -10.508 15.938 1 90.81 349 PRO A CA 1
ATOM 2727 C C . PRO A 1 349 ? 6.516 -10.773 15.742 1 90.81 349 PRO A C 1
ATOM 2729 O O . PRO A 1 349 ? 7.227 -9.93 15.188 1 90.81 349 PRO A O 1
ATOM 2732 N N . GLU A 1 350 ? 6.93 -11.891 16.188 1 89.81 350 GLU A N 1
ATOM 2733 C CA . GLU A 1 350 ? 8.344 -12.25 16.219 1 89.81 350 GLU A CA 1
ATOM 2734 C C . GLU A 1 350 ? 8.922 -12.375 14.82 1 89.81 350 GLU A C 1
ATOM 2736 O O . GLU A 1 350 ? 10.078 -12.031 14.578 1 89.81 350 GLU A O 1
ATOM 2741 N N . TYR A 1 351 ? 8.133 -12.867 13.898 1 90.81 351 TYR A N 1
ATOM 2742 C CA . TYR A 1 351 ? 8.648 -13.172 12.57 1 90.81 351 TYR A CA 1
ATOM 2743 C C . TYR A 1 351 ? 7.973 -12.305 11.516 1 90.81 351 TYR A C 1
ATOM 2745 O O . TYR A 1 351 ? 6.875 -11.789 11.734 1 90.81 351 TYR A O 1
ATOM 2753 N N . GLU A 1 352 ? 8.672 -12.109 10.406 1 92.44 352 GLU A N 1
ATOM 2754 C CA . GLU A 1 352 ? 8.141 -11.336 9.289 1 92.44 352 GLU A CA 1
ATOM 2755 C C . GLU A 1 352 ? 8.539 -11.961 7.953 1 92.44 352 GLU A C 1
ATOM 2757 O O . GLU A 1 352 ? 9.523 -12.703 7.879 1 92.44 352 GLU A O 1
ATOM 2762 N N . ILE A 1 353 ? 7.719 -11.68 6.934 1 93.81 353 ILE A N 1
ATOM 2763 C CA . ILE A 1 353 ? 8.055 -12.07 5.57 1 93.81 353 ILE A CA 1
ATOM 2764 C C . ILE A 1 353 ? 9.094 -11.109 5 1 93.81 353 ILE A C 1
ATOM 2766 O O . ILE A 1 353 ? 9.008 -9.898 5.207 1 93.81 353 ILE A O 1
ATOM 2770 N N . HIS A 1 354 ? 10.156 -11.625 4.461 1 94.88 354 HIS A N 1
ATOM 2771 C CA . HIS A 1 354 ? 11.219 -10.844 3.832 1 94.88 354 HIS A CA 1
ATOM 2772 C C . HIS A 1 354 ? 11.266 -11.102 2.328 1 94.88 354 HIS A C 1
ATOM 2774 O O . HIS A 1 354 ? 11.453 -12.242 1.894 1 94.88 354 HIS A O 1
ATOM 2780 N N . MET A 1 355 ? 11.062 -10.047 1.567 1 96.56 355 MET A N 1
ATOM 2781 C CA . MET A 1 355 ? 11.047 -10.125 0.11 1 96.56 355 MET A CA 1
ATOM 2782 C C . MET A 1 355 ? 12.461 -10.133 -0.449 1 96.56 355 MET A C 1
ATOM 2784 O O . MET A 1 355 ? 13.258 -9.234 -0.159 1 96.56 355 MET A O 1
ATOM 2788 N N . GLY A 1 356 ? 12.789 -11.141 -1.192 1 97.25 356 GLY A N 1
ATOM 2789 C CA . GLY A 1 356 ? 14.078 -11.242 -1.859 1 97.25 356 GLY A CA 1
ATOM 2790 C C . GLY A 1 356 ? 14.023 -10.828 -3.318 1 97.25 356 GLY A C 1
ATOM 2791 O O . GLY A 1 356 ? 13.039 -10.242 -3.768 1 97.25 356 GLY A O 1
ATOM 2792 N N . PRO A 1 357 ? 15.047 -11.117 -4.023 1 97.75 357 PRO A N 1
ATOM 2793 C CA . PRO A 1 357 ? 15.141 -10.727 -5.434 1 97.75 357 PRO A CA 1
ATOM 2794 C C . PRO A 1 357 ? 14.289 -11.602 -6.348 1 97.75 357 PRO A C 1
ATOM 2796 O O . PRO A 1 357 ? 13.883 -12.695 -5.957 1 97.75 357 PRO A O 1
ATOM 2799 N N . PRO A 1 358 ? 14.008 -11.109 -7.574 1 98.12 358 PRO A N 1
ATOM 2800 C CA . PRO A 1 358 ? 13.445 -12.008 -8.586 1 98.12 358 PRO A CA 1
ATOM 2801 C C . PRO A 1 358 ? 14.32 -13.227 -8.844 1 98.12 358 PRO A C 1
ATOM 2803 O O . PRO A 1 358 ? 15.547 -13.133 -8.781 1 98.12 358 PRO A O 1
ATOM 2806 N N . VAL A 1 359 ? 13.711 -14.305 -9.125 1 98.25 359 VAL A N 1
ATOM 2807 C CA . VAL A 1 359 ? 14.43 -15.57 -9.203 1 98.25 359 VAL A CA 1
ATOM 2808 C C . VAL A 1 359 ? 15.445 -15.523 -10.344 1 98.25 359 VAL A C 1
ATOM 2810 O O . VAL A 1 359 ? 16.422 -16.281 -10.352 1 98.25 359 VAL A O 1
ATOM 2813 N N . TRP A 1 360 ? 15.273 -14.672 -11.367 1 97.88 360 TRP A N 1
ATOM 2814 C CA . TRP A 1 360 ? 16.078 -14.664 -12.594 1 97.88 360 TRP A CA 1
ATOM 2815 C C . TRP A 1 360 ? 17.219 -13.672 -12.484 1 97.88 360 TRP A C 1
ATOM 2817 O O . TRP A 1 360 ? 17.922 -13.422 -13.469 1 97.88 360 TRP A O 1
ATOM 2827 N N . THR A 1 361 ? 17.438 -13.117 -11.305 1 97.25 361 THR A N 1
ATOM 2828 C CA . THR A 1 361 ? 18.516 -12.148 -11.133 1 97.25 361 THR A CA 1
ATOM 2829 C C . THR A 1 361 ? 19.75 -12.812 -10.531 1 97.25 361 THR A C 1
ATOM 2831 O O . THR A 1 361 ? 19.656 -13.875 -9.914 1 97.25 361 THR A O 1
ATOM 2834 N N . ASP A 1 362 ? 20.875 -12.219 -10.703 1 93.94 362 ASP A N 1
ATOM 2835 C CA . ASP A 1 362 ? 22.141 -12.758 -10.219 1 93.94 362 ASP A CA 1
ATOM 2836 C C . ASP A 1 362 ? 22.203 -12.742 -8.695 1 93.94 362 ASP A C 1
ATOM 2838 O O . ASP A 1 362 ? 22.891 -13.562 -8.086 1 93.94 362 ASP A O 1
ATOM 2842 N N . GLU A 1 363 ? 21.453 -11.883 -8.07 1 95.75 363 GLU A N 1
ATOM 2843 C CA . GLU A 1 363 ? 21.422 -11.766 -6.613 1 95.75 363 GLU A CA 1
ATOM 2844 C C . GLU A 1 363 ? 20.688 -12.945 -5.98 1 95.75 363 GLU A C 1
ATOM 2846 O O . GLU A 1 363 ? 20.797 -13.172 -4.773 1 95.75 363 GLU A O 1
ATOM 2851 N N . ALA A 1 364 ? 19.953 -13.648 -6.828 1 96.25 364 ALA A N 1
ATOM 2852 C CA . ALA A 1 364 ? 19.125 -14.742 -6.328 1 96.25 364 ALA A CA 1
ATOM 2853 C C . ALA A 1 364 ? 19.969 -15.797 -5.621 1 96.25 364 ALA A C 1
ATOM 2855 O O . ALA A 1 364 ? 19.625 -16.266 -4.535 1 96.25 364 ALA A O 1
ATOM 2856 N N . GLU A 1 365 ? 21.078 -16.125 -6.16 1 93.44 365 GLU A N 1
ATOM 2857 C CA . GLU A 1 365 ? 21.938 -17.156 -5.594 1 93.44 365 GLU A CA 1
ATOM 2858 C C . GLU A 1 365 ? 22.484 -16.75 -4.23 1 93.44 365 GLU A C 1
ATOM 2860 O O . GLU A 1 365 ? 22.516 -17.547 -3.299 1 93.44 365 GLU A O 1
ATOM 2865 N N . ALA A 1 366 ? 22.938 -15.547 -4.168 1 94.44 366 ALA A N 1
ATOM 2866 C CA . ALA A 1 366 ? 23.438 -15.039 -2.893 1 94.44 366 ALA A CA 1
ATOM 2867 C C . ALA A 1 366 ? 22.344 -15.07 -1.821 1 94.44 366 ALA A C 1
ATOM 2869 O O . ALA A 1 366 ? 22.625 -15.406 -0.666 1 94.44 366 ALA A O 1
ATOM 2870 N N . PHE A 1 367 ? 21.234 -14.758 -2.131 1 96.31 367 PHE A N 1
ATOM 2871 C CA . PHE A 1 367 ? 20.094 -14.781 -1.224 1 96.31 367 PHE A CA 1
ATOM 2872 C C . PHE A 1 367 ? 19.828 -16.188 -0.711 1 96.31 367 PHE A C 1
ATOM 2874 O O . PHE A 1 367 ? 19.641 -16.391 0.49 1 96.31 367 PHE A O 1
ATOM 2881 N N . ILE A 1 368 ? 19.75 -17.125 -1.646 1 95 368 ILE A N 1
ATOM 2882 C CA . ILE A 1 368 ? 19.469 -18.516 -1.307 1 95 368 ILE A CA 1
ATOM 2883 C C . ILE A 1 368 ? 20.531 -19.031 -0.345 1 95 368 ILE A C 1
ATOM 2885 O O . ILE A 1 368 ? 20.203 -19.625 0.691 1 95 368 ILE A O 1
ATOM 2889 N N . GLU A 1 369 ? 21.75 -18.75 -0.669 1 93.06 369 GLU A N 1
ATOM 2890 C CA . GLU A 1 369 ? 22.844 -19.266 0.142 1 93.06 369 GLU A CA 1
ATOM 2891 C C . GLU A 1 369 ? 22.828 -18.672 1.548 1 93.06 369 GLU A C 1
ATOM 2893 O O . GLU A 1 369 ? 23.109 -19.375 2.525 1 93.06 369 GLU A O 1
ATOM 2898 N N . LYS A 1 370 ? 22.484 -17.5 1.62 1 93 370 LYS A N 1
ATOM 2899 C CA . LYS A 1 370 ? 22.422 -16.812 2.906 1 93 370 LYS A CA 1
ATOM 2900 C C . LYS A 1 370 ? 21.406 -17.469 3.832 1 93 370 LYS A C 1
ATOM 2902 O O . LYS A 1 370 ? 21.672 -17.688 5.016 1 93 370 LYS A O 1
ATOM 2907 N N . TYR A 1 371 ? 20.281 -17.828 3.281 1 92.19 371 TYR A N 1
ATOM 2908 C CA . TYR A 1 371 ? 19.172 -18.219 4.148 1 92.19 371 TYR A CA 1
ATOM 2909 C C . TYR A 1 371 ? 19.047 -19.75 4.199 1 92.19 371 TYR A C 1
ATOM 2911 O O . TYR A 1 371 ? 18.375 -20.281 5.082 1 92.19 371 TYR A O 1
ATOM 2919 N N . LEU A 1 372 ? 19.594 -20.469 3.293 1 88.5 372 LEU A N 1
ATOM 2920 C CA . LEU A 1 372 ? 19.609 -21.922 3.373 1 88.5 372 LEU A CA 1
ATOM 2921 C C . LEU A 1 372 ? 20.391 -22.391 4.602 1 88.5 372 LEU A C 1
ATOM 2923 O O . LEU A 1 372 ? 20.047 -23.422 5.191 1 88.5 372 LEU A O 1
ATOM 2927 N N . ASN A 1 373 ? 21.266 -21.609 5.023 1 79.31 373 ASN A N 1
ATOM 2928 C CA . ASN A 1 373 ? 22.156 -21.969 6.121 1 79.31 373 ASN A CA 1
ATOM 2929 C C . ASN A 1 373 ? 21.703 -21.344 7.441 1 79.31 373 ASN A C 1
ATOM 2931 O O . ASN A 1 373 ? 22.312 -21.578 8.484 1 79.31 373 ASN A O 1
ATOM 2935 N N . ALA A 1 374 ? 20.609 -20.703 7.414 1 82.38 374 ALA A N 1
ATOM 2936 C CA . ALA A 1 374 ? 20.141 -20.016 8.625 1 82.38 374 ALA A CA 1
ATOM 2937 C C . ALA A 1 374 ? 19.172 -20.891 9.414 1 82.38 374 ALA A C 1
ATOM 2939 O O . ALA A 1 374 ? 18.328 -21.578 8.836 1 82.38 374 ALA A O 1
ATOM 2940 N N . SER A 1 375 ? 19.297 -21.078 10.703 1 79.38 375 SER A N 1
ATOM 2941 C CA . SER A 1 375 ? 18.5 -21.969 11.539 1 79.38 375 SER A CA 1
ATOM 2942 C C . SER A 1 375 ? 17.156 -21.344 11.914 1 79.38 375 SER A C 1
ATOM 2944 O O . SER A 1 375 ? 16.188 -22.047 12.219 1 79.38 375 SER A O 1
ATOM 2946 N N . ASN A 1 376 ? 17.016 -20.125 11.859 1 86.25 376 ASN A N 1
ATOM 2947 C CA . ASN A 1 376 ? 15.781 -19.484 12.32 1 86.25 376 ASN A CA 1
ATOM 2948 C C . ASN A 1 376 ? 15.047 -18.797 11.172 1 86.25 376 ASN A C 1
ATOM 2950 O O . ASN A 1 376 ? 14.578 -17.672 11.312 1 86.25 376 ASN A O 1
ATOM 2954 N N . VAL A 1 377 ? 15.016 -19.609 10.062 1 90.25 377 VAL A N 1
ATOM 2955 C CA . VAL A 1 377 ? 14.367 -19.047 8.883 1 90.25 377 VAL A CA 1
ATOM 2956 C C . VAL A 1 377 ? 13.453 -20.094 8.25 1 90.25 377 VAL A C 1
ATOM 2958 O O . VAL A 1 377 ? 13.766 -21.281 8.25 1 90.25 377 VAL A O 1
ATOM 2961 N N . VAL A 1 378 ? 12.305 -19.672 7.863 1 90.88 378 VAL A N 1
ATOM 2962 C CA . VAL A 1 378 ? 11.422 -20.516 7.051 1 90.88 378 VAL A CA 1
ATOM 2963 C C . VAL A 1 378 ? 11.617 -20.188 5.574 1 90.88 378 VAL A C 1
ATOM 2965 O O . VAL A 1 378 ? 11.617 -19.016 5.188 1 90.88 378 VAL A O 1
ATOM 2968 N N . GLY A 1 379 ? 11.656 -21.219 4.66 1 89.94 379 GLY A N 1
ATOM 2969 C CA . GLY A 1 379 ? 11.977 -21.031 3.254 1 89.94 379 GLY A CA 1
ATOM 2970 C C . GLY A 1 379 ? 13.438 -21.297 2.936 1 89.94 379 GLY A C 1
ATOM 2971 O O . GLY A 1 379 ? 14.133 -21.969 3.695 1 89.94 379 GLY A O 1
ATOM 2972 N N . PRO A 1 380 ? 13.891 -20.641 1.883 1 94.62 380 PRO A N 1
ATOM 2973 C CA . PRO A 1 380 ? 13.297 -19.75 0.892 1 94.62 380 PRO A CA 1
ATOM 2974 C C . PRO A 1 380 ? 12.188 -20.406 0.08 1 94.62 380 PRO A C 1
ATOM 2976 O O . PRO A 1 380 ? 12.172 -21.641 -0.059 1 94.62 380 PRO A O 1
ATOM 2979 N N . PHE A 1 381 ? 11.258 -19.625 -0.416 1 95.44 381 PHE A N 1
ATOM 2980 C CA . PHE A 1 381 ? 10.188 -20.078 -1.304 1 95.44 381 PHE A CA 1
ATOM 2981 C C . PHE A 1 381 ? 9.867 -19.016 -2.352 1 95.44 381 PHE A C 1
ATOM 2983 O O . PHE A 1 381 ? 10.367 -17.891 -2.275 1 95.44 381 PHE A O 1
ATOM 2990 N N . ILE A 1 382 ? 9.125 -19.422 -3.324 1 97.38 382 ILE A N 1
ATOM 2991 C CA . ILE A 1 382 ? 8.898 -18.547 -4.469 1 97.38 382 ILE A CA 1
ATOM 2992 C C . ILE A 1 382 ? 7.438 -18.094 -4.5 1 97.38 382 ILE A C 1
ATOM 2994 O O . ILE A 1 382 ? 6.531 -18.922 -4.34 1 97.38 382 ILE A O 1
ATOM 2998 N N . ARG A 1 383 ? 7.223 -16.828 -4.695 1 95.62 383 ARG A N 1
ATOM 2999 C CA . ARG A 1 383 ? 5.906 -16.219 -4.898 1 95.62 383 ARG A CA 1
ATOM 3000 C C . ARG A 1 383 ? 5.992 -15.023 -5.836 1 95.62 383 ARG A C 1
ATOM 3002 O O . ARG A 1 383 ? 6.816 -14.133 -5.637 1 95.62 383 ARG A O 1
ATOM 3009 N N . ASN A 1 384 ? 5.152 -15.062 -6.828 1 95.62 384 ASN A N 1
ATOM 3010 C CA . ASN A 1 384 ? 5.09 -13.977 -7.805 1 95.62 384 ASN A CA 1
ATOM 3011 C C . ASN A 1 384 ? 6.457 -13.711 -8.43 1 95.62 384 ASN A C 1
ATOM 3013 O O . ASN A 1 384 ? 6.875 -12.562 -8.547 1 95.62 384 ASN A O 1
ATOM 3017 N N . GLY A 1 385 ? 7.191 -14.727 -8.602 1 97.31 385 GLY A N 1
ATOM 3018 C CA . GLY A 1 385 ? 8.445 -14.648 -9.344 1 97.31 385 GLY A CA 1
ATOM 3019 C C . GLY A 1 385 ? 9.625 -14.25 -8.477 1 97.31 385 GLY A C 1
ATOM 3020 O O . GLY A 1 385 ? 10.734 -14.062 -8.984 1 97.31 385 GLY A O 1
ATOM 3021 N N . ARG A 1 386 ? 9.438 -14.188 -7.16 1 98.06 386 ARG A N 1
ATOM 3022 C CA . ARG A 1 386 ? 10.508 -13.734 -6.277 1 98.06 386 ARG A CA 1
ATOM 3023 C C . ARG A 1 386 ? 10.75 -14.734 -5.156 1 98.06 386 ARG A C 1
ATOM 3025 O O . ARG A 1 386 ? 9.867 -15.523 -4.812 1 98.06 386 ARG A O 1
ATOM 3032 N N . TRP A 1 387 ? 11.945 -14.633 -4.656 1 97.94 387 TRP A N 1
ATOM 3033 C CA . TRP A 1 387 ? 12.258 -15.398 -3.457 1 97.94 387 TRP A CA 1
ATOM 3034 C C . TRP A 1 387 ? 11.727 -14.695 -2.209 1 97.94 387 TRP A C 1
ATOM 3036 O O . TRP A 1 387 ? 11.75 -13.469 -2.129 1 97.94 387 TRP A O 1
ATOM 3046 N N . PHE A 1 388 ? 11.305 -15.484 -1.264 1 96.56 388 PHE A N 1
ATOM 3047 C CA . PHE A 1 388 ? 10.891 -14.984 0.04 1 96.56 388 PHE A CA 1
ATOM 3048 C C . PHE A 1 388 ? 11.438 -15.859 1.159 1 96.56 388 PHE A C 1
ATOM 3050 O O . PHE A 1 388 ? 11.742 -17.031 0.941 1 96.56 388 PHE A O 1
ATOM 3057 N N . VAL A 1 389 ? 11.555 -15.305 2.311 1 95.19 389 VAL A N 1
ATOM 3058 C CA . VAL A 1 389 ? 11.805 -16.047 3.537 1 95.19 389 VAL A CA 1
ATOM 3059 C C . VAL A 1 389 ? 10.992 -15.461 4.684 1 95.19 389 VAL A C 1
ATOM 3061 O O . VAL A 1 389 ? 10.5 -14.328 4.586 1 95.19 389 VAL A O 1
ATOM 3064 N N . ILE A 1 390 ? 10.688 -16.234 5.645 1 93.62 390 ILE A N 1
ATOM 3065 C CA . ILE A 1 390 ? 10.172 -15.75 6.926 1 93.62 390 ILE A CA 1
ATOM 3066 C C . ILE A 1 390 ? 11.297 -15.75 7.961 1 93.62 390 ILE A C 1
ATOM 3068 O O . ILE A 1 390 ? 11.906 -16.797 8.219 1 93.62 390 ILE A O 1
ATOM 3072 N N . ARG A 1 391 ? 11.609 -14.648 8.469 1 92.81 391 ARG A N 1
ATOM 3073 C CA . ARG A 1 391 ? 12.758 -14.5 9.352 1 92.81 391 ARG A CA 1
ATOM 3074 C C . ARG A 1 391 ? 12.398 -13.68 10.586 1 92.81 391 ARG A C 1
ATOM 3076 O O . ARG A 1 391 ? 11.344 -13.039 10.633 1 92.81 391 ARG A O 1
ATOM 3083 N N . PRO A 1 392 ? 13.211 -13.773 11.602 1 91.38 392 PRO A N 1
ATOM 3084 C CA . PRO A 1 392 ? 12.961 -12.938 12.773 1 91.38 392 PRO A CA 1
ATOM 3085 C C . PRO A 1 392 ? 13.062 -11.445 12.469 1 91.38 392 PRO A C 1
ATOM 3087 O O . PRO A 1 392 ? 13.906 -11.023 11.68 1 91.38 392 PRO A O 1
ATOM 3090 N N . ARG A 1 393 ? 12.172 -10.703 13.117 1 91.44 393 ARG A N 1
ATOM 3091 C CA . ARG A 1 393 ? 12.195 -9.25 12.984 1 91.44 393 ARG A CA 1
ATOM 3092 C C . ARG A 1 393 ? 13.391 -8.656 13.727 1 91.44 393 ARG A C 1
ATOM 3094 O O . ARG A 1 393 ? 13.773 -9.148 14.789 1 91.44 393 ARG A O 1
ATOM 3101 N N . ARG A 1 394 ? 13.867 -7.582 13.188 1 91.69 394 ARG A N 1
ATOM 3102 C CA . ARG A 1 394 ? 14.914 -6.832 13.875 1 91.69 394 ARG A CA 1
ATOM 3103 C C . ARG A 1 394 ? 14.312 -5.887 14.914 1 91.69 394 ARG A C 1
ATOM 3105 O O . ARG A 1 394 ? 14.82 -5.773 16.031 1 91.69 394 ARG A O 1
ATOM 3112 N N . ILE A 1 395 ? 13.273 -5.254 14.516 1 94.94 395 ILE A N 1
ATOM 3113 C CA . ILE A 1 395 ? 12.555 -4.316 15.375 1 94.94 395 ILE A CA 1
ATOM 3114 C C . ILE A 1 395 ? 11.203 -4.914 15.773 1 94.94 395 ILE A C 1
ATOM 3116 O O . ILE A 1 395 ? 10.383 -5.238 14.906 1 94.94 395 ILE A O 1
ATOM 3120 N N . LYS A 1 396 ? 10.969 -5.039 17.141 1 94.62 396 LYS A N 1
ATOM 3121 C CA . LYS A 1 396 ? 9.75 -5.707 17.609 1 94.62 396 LYS A CA 1
ATOM 3122 C C . LYS A 1 396 ? 8.852 -4.738 18.375 1 94.62 396 LYS A C 1
ATOM 3124 O O . LYS A 1 396 ? 7.652 -4.98 18.516 1 94.62 396 LYS A O 1
ATOM 3129 N N . SER A 1 397 ? 9.43 -3.723 18.922 1 96.62 397 SER A N 1
ATOM 3130 C CA . SER A 1 397 ? 8.648 -2.795 19.719 1 96.62 397 SER A CA 1
ATOM 3131 C C . SER A 1 397 ? 8.656 -1.394 19.125 1 96.62 397 SER A C 1
ATOM 3133 O O . SER A 1 397 ? 9.633 -1 18.484 1 96.62 397 SER A O 1
ATOM 3135 N N . ILE A 1 398 ? 7.617 -0.679 19.391 1 96.62 398 ILE A N 1
ATOM 3136 C CA . ILE A 1 398 ? 7.488 0.68 18.875 1 96.62 398 ILE A CA 1
ATOM 3137 C C . ILE A 1 398 ? 8.578 1.564 19.484 1 96.62 398 ILE A C 1
ATOM 3139 O O . ILE A 1 398 ? 9.078 2.48 18.812 1 96.62 398 ILE A O 1
ATOM 3143 N N . LYS A 1 399 ? 8.945 1.307 20.688 1 96.75 399 LYS A N 1
ATOM 3144 C CA . LYS A 1 399 ? 10.008 2.061 21.344 1 96.75 399 LYS A CA 1
ATOM 3145 C C . LYS A 1 399 ? 11.336 1.909 20.594 1 96.75 399 LYS A C 1
ATOM 3147 O O . LYS A 1 399 ? 12.047 2.891 20.391 1 96.75 399 LYS A O 1
ATOM 3152 N N . GLU A 1 400 ? 11.586 0.693 20.172 1 96.25 400 GLU A N 1
ATOM 3153 C CA . GLU A 1 400 ? 12.797 0.426 19.406 1 96.25 400 GLU A CA 1
ATOM 3154 C C . GLU A 1 400 ? 12.781 1.158 18.062 1 96.25 400 GLU A C 1
ATOM 3156 O O . GLU A 1 400 ? 13.805 1.687 17.625 1 96.25 400 GLU A O 1
ATOM 3161 N N . ALA A 1 401 ? 11.617 1.1 17.438 1 96.56 401 ALA A N 1
ATOM 3162 C CA . ALA A 1 401 ? 11.484 1.765 16.141 1 96.56 401 ALA A CA 1
ATOM 3163 C C . ALA A 1 401 ? 11.75 3.262 16.266 1 96.56 401 ALA A C 1
ATOM 3165 O O . ALA A 1 401 ? 12.445 3.848 15.43 1 96.56 401 ALA A O 1
ATOM 3166 N N . VAL A 1 402 ? 11.219 3.881 17.297 1 96.44 402 VAL A N 1
ATOM 3167 C CA . VAL A 1 402 ? 11.383 5.316 17.5 1 96.44 402 VAL A CA 1
ATOM 3168 C C . VAL A 1 402 ? 12.836 5.629 17.828 1 96.44 402 VAL A C 1
ATOM 3170 O O . VAL A 1 402 ? 13.391 6.617 17.344 1 96.44 402 VAL A O 1
ATOM 3173 N N . ALA A 1 403 ? 13.445 4.812 18.688 1 94.31 403 ALA A N 1
ATOM 3174 C CA . ALA A 1 403 ? 14.859 4.996 19 1 94.31 403 ALA A CA 1
ATOM 3175 C C . ALA A 1 403 ? 15.719 4.941 17.75 1 94.31 403 ALA A C 1
ATOM 3177 O O . ALA A 1 403 ? 16.609 5.766 17.562 1 94.31 403 ALA A O 1
ATOM 3178 N N . LYS A 1 404 ? 15.453 3.973 16.906 1 93.44 404 LYS A N 1
ATOM 3179 C CA . LYS A 1 404 ? 16.172 3.852 15.641 1 93.44 404 LYS A CA 1
ATOM 3180 C C . LYS A 1 404 ? 15.969 5.094 14.781 1 93.44 404 LYS A C 1
ATOM 3182 O O . LYS A 1 404 ? 16.922 5.586 14.164 1 93.44 404 LYS A O 1
ATOM 3187 N N . SER A 1 405 ? 14.766 5.566 14.734 1 94.31 405 SER A N 1
ATOM 3188 C CA . SER A 1 405 ? 14.445 6.75 13.945 1 94.31 405 SER A CA 1
ATOM 3189 C C . SER A 1 405 ? 15.25 7.961 14.406 1 94.31 405 SER A C 1
ATOM 3191 O O . SER A 1 405 ? 15.773 8.711 13.586 1 94.31 405 SER A O 1
ATOM 3193 N N . LEU A 1 406 ? 15.328 8.172 15.688 1 93.88 406 LEU A N 1
ATOM 3194 C CA . LEU A 1 406 ? 16.031 9.32 16.234 1 93.88 406 LEU A CA 1
ATOM 3195 C C . LEU A 1 406 ? 17.516 9.266 15.891 1 93.88 406 LEU A C 1
ATOM 3197 O O . LEU A 1 406 ? 18.156 10.305 15.695 1 93.88 406 LEU A O 1
ATOM 3201 N N . LYS A 1 407 ? 18.016 8.102 15.75 1 90.38 407 LYS A N 1
ATOM 3202 C CA . LYS A 1 407 ? 19.438 7.941 15.438 1 90.38 407 LYS A CA 1
ATOM 3203 C C . LYS A 1 407 ? 19.719 8.312 13.984 1 90.38 407 LYS A C 1
ATOM 3205 O O . LYS A 1 407 ? 20.828 8.719 13.656 1 90.38 407 LYS A O 1
ATOM 3210 N N . THR A 1 408 ? 18.734 8.219 13.148 1 89.88 408 THR A N 1
ATOM 3211 C CA . THR A 1 408 ? 18.922 8.445 11.719 1 89.88 408 THR A CA 1
ATOM 3212 C C . THR A 1 408 ? 18.734 9.922 11.375 1 89.88 408 THR A C 1
ATOM 3214 O O . THR A 1 408 ? 19.156 10.375 10.312 1 89.88 408 THR A O 1
ATOM 3217 N N . VAL A 1 409 ? 18.094 10.68 12.227 1 89.19 409 VAL A N 1
ATOM 3218 C CA . VAL A 1 409 ? 17.828 12.094 11.984 1 89.19 409 VAL A CA 1
ATOM 3219 C C . VAL A 1 409 ? 19.125 12.883 12.039 1 89.19 409 VAL A C 1
ATOM 3221 O O . VAL A 1 409 ? 20 12.594 12.867 1 89.19 409 VAL A O 1
ATOM 3224 N N . ARG A 1 410 ? 19.312 13.812 11.156 1 86.38 410 ARG A N 1
ATOM 3225 C CA . ARG A 1 410 ? 20.469 14.703 11.188 1 86.38 410 ARG A CA 1
ATOM 3226 C C . ARG A 1 410 ? 20.547 15.453 12.508 1 86.38 410 ARG A C 1
ATOM 3228 O O . ARG A 1 410 ? 19.516 15.789 13.102 1 86.38 410 ARG A O 1
ATOM 3235 N N . GLY A 1 411 ? 21.703 15.68 12.961 1 80.56 411 GLY A N 1
ATOM 3236 C CA . GLY A 1 411 ? 21.953 16.359 14.227 1 80.56 411 GLY A CA 1
ATOM 3237 C C . GLY A 1 411 ? 21.25 17.703 14.336 1 80.56 411 GLY A C 1
ATOM 3238 O O . GLY A 1 411 ? 21.281 18.5 13.398 1 80.56 411 GLY A O 1
ATOM 3239 N N . SER A 1 412 ? 20.453 17.875 15.422 1 89.62 412 SER A N 1
ATOM 3240 C CA . SER A 1 412 ? 19.75 19.109 15.758 1 89.62 412 SER A CA 1
ATOM 3241 C C . SER A 1 412 ? 19.594 19.25 17.266 1 89.62 412 SER A C 1
ATOM 3243 O O . SER A 1 412 ? 19.766 18.281 18.016 1 89.62 412 SER A O 1
ATOM 3245 N N . VAL A 1 413 ? 19.281 20.391 17.672 1 94.25 413 VAL A N 1
ATOM 3246 C CA . VAL A 1 413 ? 19.094 20.656 19.094 1 94.25 413 VAL A CA 1
ATOM 3247 C C . VAL A 1 413 ? 17.859 19.938 19.609 1 94.25 413 VAL A C 1
ATOM 3249 O O . VAL A 1 413 ? 17.828 19.484 20.766 1 94.25 413 VAL A O 1
ATOM 3252 N N . VAL A 1 414 ? 16.906 19.828 18.812 1 96 414 VAL A N 1
ATOM 3253 C CA . VAL A 1 414 ? 15.68 19.156 19.203 1 96 414 VAL A CA 1
ATOM 3254 C C . VAL A 1 414 ? 15.953 17.656 19.375 1 96 414 VAL A C 1
ATOM 3256 O O . VAL A 1 414 ? 15.508 17.047 20.344 1 96 414 VAL A O 1
ATOM 3259 N N . LYS A 1 415 ? 16.656 17.078 18.422 1 96.12 415 LYS A N 1
ATOM 3260 C CA . LYS A 1 415 ? 17.047 15.672 18.516 1 96.12 415 LYS A CA 1
ATOM 3261 C C . LYS A 1 415 ? 17.781 15.391 19.812 1 96.12 415 LYS A C 1
ATOM 3263 O O . LYS A 1 415 ? 17.469 14.43 20.516 1 96.12 415 LYS A O 1
ATOM 3268 N N . ASP A 1 416 ? 18.75 16.25 20.078 1 95.62 416 ASP A N 1
ATOM 3269 C CA . ASP A 1 416 ? 19.562 16.078 21.281 1 95.62 416 ASP A CA 1
ATOM 3270 C C . ASP A 1 416 ? 18.688 16.109 22.531 1 95.62 416 ASP A C 1
ATOM 3272 O O . ASP A 1 416 ? 18.875 15.312 23.453 1 95.62 416 ASP A O 1
ATOM 3276 N N . SER A 1 417 ? 17.781 17.016 22.547 1 96.56 417 SER A N 1
ATOM 3277 C CA . SER A 1 417 ? 16.875 17.125 23.688 1 96.56 417 SER A CA 1
ATOM 3278 C C . SER A 1 417 ? 16.016 15.875 23.828 1 96.56 417 SER A C 1
ATOM 3280 O O . SER A 1 417 ? 15.852 15.359 24.938 1 96.56 417 SER A O 1
ATOM 3282 N N . LEU A 1 418 ? 15.5 15.344 22.75 1 96.69 418 LEU A N 1
ATOM 3283 C CA . LEU A 1 418 ? 14.641 14.164 22.781 1 96.69 418 LEU A CA 1
ATOM 3284 C C . LEU A 1 418 ? 15.43 12.93 23.203 1 96.69 418 LEU A C 1
ATOM 3286 O O . LEU A 1 418 ? 14.906 12.055 23.891 1 96.69 418 LEU A O 1
ATOM 3290 N N . LEU A 1 419 ? 16.703 12.867 22.766 1 94.94 419 LEU A N 1
ATOM 3291 C CA . LEU A 1 419 ? 17.547 11.734 23.141 1 94.94 419 LEU A CA 1
ATOM 3292 C C . LEU A 1 419 ? 17.797 11.719 24.641 1 94.94 419 LEU A C 1
ATOM 3294 O O . LEU A 1 419 ? 17.938 10.648 25.25 1 94.94 419 LEU A O 1
ATOM 3298 N N . LYS A 1 420 ? 17.891 12.883 25.234 1 94.94 420 LYS A N 1
ATOM 3299 C CA . LYS A 1 420 ? 18.109 12.992 26.672 1 94.94 420 LYS A CA 1
ATOM 3300 C C . LYS A 1 420 ? 16.812 12.891 27.453 1 94.94 420 LYS A C 1
ATOM 3302 O O . LYS A 1 420 ? 16.812 12.82 28.672 1 94.94 420 LYS A O 1
ATOM 3307 N N . GLY A 1 421 ? 15.742 12.938 26.703 1 95.94 421 GLY A N 1
ATOM 3308 C CA . GLY A 1 421 ? 14.422 12.938 27.312 1 95.94 421 GLY A CA 1
ATOM 3309 C C . GLY A 1 421 ? 13.914 11.539 27.641 1 95.94 421 GLY A C 1
ATOM 3310 O O . GLY A 1 421 ? 14.688 10.672 28.047 1 95.94 421 GLY A O 1
ATOM 3311 N N . ARG A 1 422 ? 12.625 11.352 27.594 1 96.88 422 ARG A N 1
ATOM 3312 C CA . ARG A 1 422 ? 12.016 10.086 27.984 1 96.88 422 ARG A CA 1
ATOM 3313 C C . ARG A 1 422 ? 11 9.633 26.938 1 96.88 422 ARG A C 1
ATOM 3315 O O . ARG A 1 422 ? 10.438 10.461 26.219 1 96.88 422 ARG A O 1
ATOM 3322 N N . VAL A 1 423 ? 10.852 8.352 26.859 1 96.69 423 VAL A N 1
ATOM 3323 C CA . VAL A 1 423 ? 9.852 7.715 26 1 96.69 423 VAL A CA 1
ATOM 3324 C C . VAL A 1 423 ? 8.891 6.898 26.859 1 96.69 423 VAL A C 1
ATOM 3326 O O . VAL A 1 423 ? 9.305 5.992 27.578 1 96.69 423 VAL A O 1
ATOM 3329 N N . VAL A 1 424 ? 7.609 7.219 26.797 1 96.81 424 VAL A N 1
ATOM 3330 C CA . VAL A 1 424 ? 6.602 6.547 27.609 1 96.81 424 VAL A CA 1
ATOM 3331 C C . VAL A 1 424 ? 5.496 5.996 26.719 1 96.81 424 VAL A C 1
ATOM 3333 O O . VAL A 1 424 ? 4.98 6.703 25.844 1 96.81 424 VAL A O 1
ATOM 3336 N N . LEU A 1 425 ? 5.172 4.738 26.906 1 96.69 425 LEU A N 1
ATOM 3337 C CA . LEU A 1 425 ? 4.062 4.121 26.188 1 96.69 425 LEU A CA 1
ATOM 3338 C C . LEU A 1 425 ? 2.814 4.062 27.062 1 96.69 425 LEU A C 1
ATOM 3340 O O . LEU A 1 425 ? 2.836 3.465 28.141 1 96.69 425 LEU A O 1
ATOM 3344 N N . LEU A 1 426 ? 1.785 4.727 26.594 1 94.5 426 LEU A N 1
ATOM 3345 C CA . LEU A 1 426 ? 0.496 4.664 27.281 1 94.5 426 LEU A CA 1
ATOM 3346 C C . LEU A 1 426 ? -0.446 3.697 26.578 1 94.5 426 LEU A C 1
ATOM 3348 O O . LEU A 1 426 ? -0.757 3.877 25.391 1 94.5 426 LEU A O 1
ATOM 3352 N N . ARG A 1 427 ? -0.942 2.771 27.281 1 89.25 427 ARG A N 1
ATOM 3353 C CA . ARG A 1 427 ? -1.886 1.814 26.703 1 89.25 427 ARG A CA 1
ATOM 3354 C C . ARG A 1 427 ? -3.326 2.242 26.969 1 89.25 427 ARG A C 1
ATOM 3356 O O . ARG A 1 427 ? -4.23 1.906 26.203 1 89.25 427 ARG A O 1
ATOM 3363 N N . ASP A 1 428 ? -3.496 2.963 28.078 1 85.06 428 ASP A N 1
ATOM 3364 C CA . ASP A 1 428 ? -4.809 3.486 28.453 1 85.06 428 ASP A CA 1
ATOM 3365 C C . ASP A 1 428 ? -4.691 4.871 29.078 1 85.06 428 ASP A C 1
ATOM 3367 O O . ASP A 1 428 ? -3.611 5.273 29.516 1 85.06 428 ASP A O 1
ATOM 3371 N N . ALA A 1 429 ? -5.84 5.539 29.109 1 86 429 ALA A N 1
ATOM 3372 C CA . ALA A 1 429 ? -5.879 6.914 29.609 1 86 429 ALA A CA 1
ATOM 3373 C C . ALA A 1 429 ? -5.484 6.98 31.078 1 86 429 ALA A C 1
ATOM 3375 O O . ALA A 1 429 ? -4.992 8.008 31.547 1 86 429 ALA A O 1
ATOM 3376 N N . SER A 1 430 ? -5.641 5.848 31.719 1 86.44 430 SER A N 1
ATOM 3377 C CA . SER A 1 430 ? -5.336 5.828 33.156 1 86.44 430 SER A CA 1
ATOM 3378 C C . SER A 1 430 ? -3.838 5.953 33.406 1 86.44 430 SER A C 1
ATOM 3380 O O . SER A 1 430 ? -3.414 6.332 34.5 1 86.44 430 SER A O 1
ATOM 3382 N N . GLN A 1 431 ? -3.033 5.723 32.438 1 92.19 431 GLN A N 1
ATOM 3383 C CA . GLN A 1 431 ? -1.583 5.707 32.594 1 92.19 431 GLN A CA 1
ATOM 3384 C C . GLN A 1 431 ? -0.989 7.094 32.375 1 92.19 431 GLN A C 1
ATOM 3386 O O . GLN A 1 431 ? 0.231 7.266 32.406 1 92.19 431 GLN A O 1
ATOM 3391 N N . VAL A 1 432 ? -1.839 8.109 32.219 1 92.06 432 VAL A N 1
ATOM 3392 C CA . VAL A 1 432 ? -1.357 9.461 31.938 1 92.06 432 VAL A CA 1
ATOM 3393 C C . VAL A 1 432 ? -0.602 10 33.156 1 92.06 432 VAL A C 1
ATOM 3395 O O . VAL A 1 432 ? 0.19 10.938 33.031 1 92.06 432 VAL A O 1
ATOM 3398 N N . ASN A 1 433 ? -0.841 9.414 34.281 1 92.38 433 ASN A N 1
ATOM 3399 C CA . ASN A 1 433 ? -0.172 9.836 35.531 1 92.38 433 ASN A CA 1
ATOM 3400 C C . ASN A 1 433 ? 1.324 9.539 35.469 1 92.38 433 ASN A C 1
ATOM 3402 O O . ASN A 1 433 ? 2.086 10.047 36.312 1 92.38 433 ASN A O 1
ATOM 3406 N N . GLU A 1 434 ? 1.736 8.742 34.469 1 94.62 434 GLU A N 1
ATOM 3407 C CA . GLU A 1 434 ? 3.154 8.453 34.312 1 94.62 434 GLU A CA 1
ATOM 3408 C C . GLU A 1 434 ? 3.893 9.641 33.688 1 94.62 434 GLU A C 1
ATOM 3410 O O . GLU A 1 434 ? 5.125 9.672 33.688 1 94.62 434 GLU A O 1
ATOM 3415 N N . LEU A 1 435 ? 3.188 10.633 33.281 1 95.81 435 LEU A N 1
ATOM 3416 C CA . LEU A 1 435 ? 3.762 11.805 32.625 1 95.81 435 LEU A CA 1
ATOM 3417 C C . LEU A 1 435 ? 3.889 12.969 33.594 1 95.81 435 LEU A C 1
ATOM 3419 O O . LEU A 1 435 ? 3.197 13.016 34.625 1 95.81 435 LEU A O 1
ATOM 3423 N N . PRO A 1 436 ? 4.812 13.898 33.281 1 94.94 436 PRO A N 1
ATOM 3424 C CA . PRO A 1 436 ? 4.785 15.156 34.031 1 94.94 436 PRO A CA 1
ATOM 3425 C C . PRO A 1 436 ? 3.428 15.852 33.969 1 94.94 436 PRO A C 1
ATOM 3427 O O . PRO A 1 436 ? 2.715 15.734 32.969 1 94.94 436 PRO A O 1
ATOM 3430 N N . VAL A 1 437 ? 3.117 16.484 34.969 1 93.25 437 VAL A N 1
ATOM 3431 C CA . VAL A 1 437 ? 1.809 17.109 35.156 1 93.25 437 VAL A CA 1
ATOM 3432 C C . VAL A 1 437 ? 1.512 18 33.938 1 93.25 437 VAL A C 1
ATOM 3434 O O . VAL A 1 437 ? 0.381 18.031 33.469 1 93.25 437 VAL A O 1
ATOM 3437 N N . GLU A 1 438 ? 2.514 18.672 33.406 1 92.75 438 GLU A N 1
ATOM 3438 C CA . GLU A 1 438 ? 2.35 19.625 32.344 1 92.75 438 GLU A CA 1
ATOM 3439 C C . GLU A 1 438 ? 1.922 18.938 31.047 1 92.75 438 GLU A C 1
ATOM 3441 O O . GLU A 1 438 ? 1.378 19.578 30.141 1 92.75 438 GLU A O 1
ATOM 3446 N N . LEU A 1 439 ? 2.117 17.609 31 1 94.88 439 LEU A N 1
ATOM 3447 C CA . LEU A 1 439 ? 1.882 16.906 29.75 1 94.88 439 LEU A CA 1
ATOM 3448 C C . LEU A 1 439 ? 0.571 16.125 29.812 1 94.88 439 LEU A C 1
ATOM 3450 O O . LEU A 1 439 ? 0.066 15.68 28.781 1 94.88 439 LEU A O 1
ATOM 3454 N N . ARG A 1 440 ? 0.024 15.945 30.969 1 92.81 440 ARG A N 1
ATOM 3455 C CA . ARG A 1 440 ? -1.103 15.039 31.156 1 92.81 440 ARG A CA 1
ATOM 3456 C C . ARG A 1 440 ? -2.332 15.516 30.391 1 92.81 440 ARG A C 1
ATOM 3458 O O . ARG A 1 440 ? -2.982 14.734 29.703 1 92.81 440 ARG A O 1
ATOM 3465 N N . GLY A 1 441 ? -2.643 16.844 30.531 1 89.31 441 GLY A N 1
ATOM 3466 C CA . GLY A 1 441 ? -3.795 17.375 29.828 1 89.31 441 GLY A CA 1
ATOM 3467 C C . GLY A 1 441 ? -3.684 17.281 28.312 1 89.31 441 GLY A C 1
ATOM 3468 O O . GLY A 1 441 ? -4.648 16.906 27.641 1 89.31 441 GLY A O 1
ATOM 3469 N N . ILE A 1 442 ? -2.525 17.562 27.859 1 92.25 442 ILE A N 1
ATOM 3470 C CA . ILE A 1 442 ? -2.305 17.531 26.406 1 92.25 442 ILE A CA 1
ATOM 3471 C C . ILE A 1 442 ? -2.363 16.094 25.906 1 92.25 442 ILE A C 1
ATOM 3473 O O . ILE A 1 442 ? -2.873 15.828 24.812 1 92.25 442 ILE A O 1
ATOM 3477 N N . ALA A 1 443 ? -1.827 15.133 26.688 1 93.06 443 ALA A N 1
ATOM 3478 C CA . ALA A 1 443 ? -1.865 13.719 26.328 1 93.06 443 ALA A CA 1
ATOM 3479 C C . ALA A 1 443 ? -3.303 13.211 26.219 1 93.06 443 ALA A C 1
ATOM 3481 O O . ALA A 1 443 ? -3.66 12.516 25.266 1 93.06 443 ALA A O 1
ATOM 3482 N N . LEU A 1 444 ? -4.094 13.625 27.156 1 90.62 444 LEU A N 1
ATOM 3483 C CA . LEU A 1 444 ? -5.492 13.203 27.156 1 90.62 444 LEU A CA 1
ATOM 3484 C C . LEU A 1 444 ? -6.23 13.773 25.938 1 90.62 444 LEU A C 1
ATOM 3486 O O . LEU A 1 444 ? -7.031 13.078 25.312 1 90.62 444 LEU A O 1
ATOM 3490 N N . THR A 1 445 ? -5.902 15.031 25.641 1 89.75 445 THR A N 1
ATOM 3491 C CA . THR A 1 445 ? -6.516 15.664 24.484 1 89.75 445 THR A CA 1
ATOM 3492 C C . THR A 1 445 ? -6.121 14.938 23.203 1 89.75 445 THR A C 1
ATOM 3494 O O . THR A 1 445 ? -6.965 14.672 22.344 1 89.75 445 THR A O 1
ATOM 3497 N N . PHE A 1 446 ? -4.871 14.555 23.172 1 92.62 446 PHE A N 1
ATOM 3498 C CA . PHE A 1 446 ? -4.379 13.875 21.984 1 92.62 446 PHE A CA 1
ATOM 3499 C C . PHE A 1 446 ? -4.984 12.477 21.859 1 92.62 446 PHE A C 1
ATOM 3501 O O . PHE A 1 446 ? -5.34 12.039 20.766 1 92.62 446 PHE A O 1
ATOM 3508 N N . MET A 1 447 ? -5.109 11.828 22.906 1 91.81 447 MET A N 1
ATOM 3509 C CA . MET A 1 447 ? -5.637 10.461 22.906 1 91.81 447 MET A CA 1
ATOM 3510 C C . MET A 1 447 ? -7.121 10.453 22.562 1 91.81 447 MET A C 1
ATOM 3512 O O . MET A 1 447 ? -7.617 9.5 21.953 1 91.81 447 MET A O 1
ATOM 3516 N N . GLY A 1 448 ? -7.773 11.492 22.891 1 88.56 448 GLY A N 1
ATOM 3517 C CA . GLY A 1 448 ? -9.188 11.594 22.562 1 88.56 448 GLY A CA 1
ATOM 3518 C C . GLY A 1 448 ? -9.43 11.992 21.109 1 88.56 448 GLY A C 1
ATOM 3519 O O . GLY A 1 448 ? -10.43 11.602 20.516 1 88.56 448 GLY A O 1
ATOM 3520 N N . LYS A 1 449 ? -8.57 12.844 20.594 1 90.5 449 LYS A N 1
ATOM 3521 C CA . LYS A 1 449 ? -8.43 13.203 19.188 1 90.5 449 LYS A CA 1
ATOM 3522 C C . LYS A 1 449 ? -9.586 14.086 18.719 1 90.5 449 LYS A C 1
ATOM 3524 O O . LYS A 1 449 ? -9.492 14.766 17.703 1 90.5 449 LYS A O 1
ATOM 3529 N N . ARG A 1 450 ? -10.742 14.055 19.422 1 91.25 450 ARG A N 1
ATOM 3530 C CA . ARG A 1 450 ? -11.891 14.867 19.016 1 91.25 450 ARG A CA 1
ATOM 3531 C C . ARG A 1 450 ? -11.648 16.344 19.312 1 91.25 450 ARG A C 1
ATOM 3533 O O . ARG A 1 450 ? -11.336 16.719 20.453 1 91.25 450 ARG A O 1
ATOM 3540 N N . PRO A 1 451 ? -11.758 17.172 18.281 1 92.31 451 PRO A N 1
ATOM 3541 C CA . PRO A 1 451 ? -11.602 18.594 18.578 1 92.31 451 PRO A CA 1
ATOM 3542 C C . PRO A 1 451 ? -12.68 19.125 19.516 1 92.31 451 PRO A C 1
ATOM 3544 O O . PRO A 1 451 ? -13.82 18.656 19.484 1 92.31 451 PRO A O 1
ATOM 3547 N N . HIS A 1 452 ? -12.352 20.125 20.297 1 89.56 452 HIS A N 1
ATOM 3548 C CA . HIS A 1 452 ? -13.242 20.641 21.312 1 89.56 452 HIS A CA 1
ATOM 3549 C C . HIS A 1 452 ? -14.469 21.297 20.703 1 89.56 452 HIS A C 1
ATOM 3551 O O . HIS A 1 452 ? -15.531 21.359 21.328 1 89.56 452 HIS A O 1
ATOM 3557 N N . TRP A 1 453 ? -14.359 21.734 19.516 1 92.62 453 TRP A N 1
ATOM 3558 C CA . TRP A 1 453 ? -15.445 22.484 18.875 1 92.62 453 TRP A CA 1
ATOM 3559 C C . TRP A 1 453 ? -16.422 21.547 18.172 1 92.62 453 TRP A C 1
ATOM 3561 O O . TRP A 1 453 ? -17.453 21.969 17.688 1 92.62 453 TRP A O 1
ATOM 3571 N N . LEU A 1 454 ? -16.078 20.25 18.141 1 90.81 454 LEU A N 1
ATOM 3572 C CA . LEU A 1 454 ? -16.969 19.281 17.516 1 90.81 454 LEU A CA 1
ATOM 3573 C C . LEU A 1 454 ? -17.984 18.734 18.531 1 90.81 454 LEU A C 1
ATOM 3575 O O . LEU A 1 454 ? -17.719 17.766 19.219 1 90.81 454 LEU A O 1
ATOM 3579 N N . THR A 1 455 ? -19.062 19.438 18.703 1 79.62 455 THR A N 1
ATOM 3580 C CA . THR A 1 455 ? -20.094 19.078 19.656 1 79.62 455 THR A CA 1
ATOM 3581 C C . THR A 1 455 ? -21.375 18.672 18.938 1 79.62 455 THR A C 1
ATOM 3583 O O . THR A 1 455 ? -21.625 19.109 17.812 1 79.62 455 THR A O 1
ATOM 3586 N N . MET B 1 1 ? 31.875 -32.188 -5.91 1 57.09 1 MET B N 1
ATOM 3587 C CA . MET B 1 1 ? 30.469 -32.031 -6.23 1 57.09 1 MET B CA 1
ATOM 3588 C C . MET B 1 1 ? 30.125 -32.719 -7.543 1 57.09 1 MET B C 1
ATOM 3590 O O . MET B 1 1 ? 30.922 -32.719 -8.484 1 57.09 1 MET B O 1
ATOM 3594 N N . PRO B 1 2 ? 29.109 -33.594 -7.434 1 74.88 2 PRO B N 1
ATOM 3595 C CA . PRO B 1 2 ? 28.875 -34.312 -8.688 1 74.88 2 PRO B CA 1
ATOM 3596 C C . PRO B 1 2 ? 28.75 -33.375 -9.891 1 74.88 2 PRO B C 1
ATOM 3598 O O . PRO B 1 2 ? 28.328 -32.25 -9.727 1 74.88 2 PRO B O 1
ATOM 3601 N N . ASN B 1 3 ? 29.406 -33.719 -10.906 1 89.94 3 ASN B N 1
ATOM 3602 C CA . ASN B 1 3 ? 29.312 -32.906 -12.102 1 89.94 3 ASN B CA 1
ATOM 3603 C C . ASN B 1 3 ? 28 -33.156 -12.852 1 89.94 3 ASN B C 1
ATOM 3605 O O . ASN B 1 3 ? 27.312 -34.125 -12.57 1 89.94 3 ASN B O 1
ATOM 3609 N N . VAL B 1 4 ? 27.484 -32.281 -13.594 1 95.75 4 VAL B N 1
ATOM 3610 C CA . VAL B 1 4 ? 26.219 -32.312 -14.32 1 95.75 4 VAL B CA 1
ATOM 3611 C C . VAL B 1 4 ? 26.109 -33.562 -15.156 1 95.75 4 VAL B C 1
ATOM 3613 O O . VAL B 1 4 ? 25.078 -34.25 -15.141 1 95.75 4 VAL B O 1
ATOM 3616 N N . GLU B 1 5 ? 27.188 -33.969 -15.773 1 94.38 5 GLU B N 1
ATOM 3617 C CA . GLU B 1 5 ? 27.203 -35.125 -16.672 1 94.38 5 GLU B CA 1
ATOM 3618 C C . GLU B 1 5 ? 26.922 -36.438 -15.914 1 94.38 5 GLU B C 1
ATOM 3620 O O . GLU B 1 5 ? 26.219 -37.312 -16.406 1 94.38 5 GLU B O 1
ATOM 3625 N N . ASP B 1 6 ? 27.469 -36.5 -14.797 1 95.69 6 ASP B N 1
ATOM 3626 C CA . ASP B 1 6 ? 27.297 -37.688 -13.977 1 95.69 6 ASP B CA 1
ATOM 3627 C C . ASP B 1 6 ? 25.844 -37.844 -13.531 1 95.69 6 ASP B C 1
ATOM 3629 O O . ASP B 1 6 ? 25.297 -38.938 -13.562 1 95.69 6 ASP B O 1
ATOM 3633 N N . ILE B 1 7 ? 25.328 -36.75 -13.078 1 96.81 7 ILE B N 1
ATOM 3634 C CA . ILE B 1 7 ? 23.938 -36.781 -12.609 1 96.81 7 ILE B CA 1
ATOM 3635 C C . ILE B 1 7 ? 23.016 -37.094 -13.773 1 96.81 7 ILE B C 1
ATOM 3637 O O . ILE B 1 7 ? 22.078 -37.906 -13.625 1 96.81 7 ILE B O 1
ATOM 3641 N N . VAL B 1 8 ? 23.266 -36.594 -14.938 1 97.56 8 VAL B N 1
ATOM 3642 C CA . VAL B 1 8 ? 22.453 -36.812 -16.125 1 97.56 8 VAL B CA 1
ATOM 3643 C C . VAL B 1 8 ? 22.531 -38.312 -16.516 1 97.56 8 VAL B C 1
ATOM 3645 O O . VAL B 1 8 ? 21.516 -38.906 -16.844 1 97.56 8 VAL B O 1
ATOM 3648 N N . LYS B 1 9 ? 23.688 -38.844 -16.438 1 96.69 9 LYS B N 1
ATOM 3649 C CA . LYS B 1 9 ? 23.875 -40.25 -16.766 1 96.69 9 LYS B CA 1
ATOM 3650 C C . LYS B 1 9 ? 23.047 -41.125 -15.82 1 96.69 9 LYS B C 1
ATOM 3652 O O . LYS B 1 9 ? 22.406 -42.094 -16.25 1 96.69 9 LYS B O 1
ATOM 3657 N N . GLU B 1 10 ? 23.125 -40.781 -14.625 1 96.75 10 GLU B N 1
ATOM 3658 C CA . GLU B 1 10 ? 22.359 -41.531 -13.633 1 96.75 10 GLU B CA 1
ATOM 3659 C C . GLU B 1 10 ? 20.859 -41.344 -13.859 1 96.75 10 GLU B C 1
ATOM 3661 O O . GLU B 1 10 ? 20.094 -42.312 -13.773 1 96.75 10 GLU B O 1
ATOM 3666 N N . ALA B 1 11 ? 20.453 -40.156 -14.117 1 97.69 11 ALA B N 1
ATOM 3667 C CA . ALA B 1 11 ? 19.047 -39.844 -14.359 1 97.69 11 ALA B CA 1
ATOM 3668 C C . ALA B 1 11 ? 18.547 -40.562 -15.609 1 97.69 11 ALA B C 1
ATOM 3670 O O . ALA B 1 11 ? 17.375 -40.969 -15.68 1 97.69 11 ALA B O 1
ATOM 3671 N N . LEU B 1 12 ? 19.344 -40.781 -16.594 1 97.5 12 LEU B N 1
ATOM 3672 C CA . LEU B 1 12 ? 18.984 -41.469 -17.828 1 97.5 12 LEU B CA 1
ATOM 3673 C C . LEU B 1 12 ? 18.562 -42.906 -17.562 1 97.5 12 LEU B C 1
ATOM 3675 O O . LEU B 1 12 ? 17.688 -43.438 -18.25 1 97.5 12 LEU B O 1
ATOM 3679 N N . ARG B 1 13 ? 19.047 -43.438 -16.547 1 95.94 13 ARG B N 1
ATOM 3680 C CA . ARG B 1 13 ? 18.672 -44.812 -16.172 1 95.94 13 ARG B CA 1
ATOM 3681 C C . ARG B 1 13 ? 17.25 -44.844 -15.641 1 95.94 13 ARG B C 1
ATOM 3683 O O . ARG B 1 13 ? 16.547 -45.844 -15.812 1 95.94 13 ARG B O 1
ATOM 3690 N N . ILE B 1 14 ? 16.875 -43.781 -15.078 1 95.5 14 ILE B N 1
ATOM 3691 C CA . ILE B 1 14 ? 15.555 -43.688 -14.461 1 95.5 14 ILE B CA 1
ATOM 3692 C C . ILE B 1 14 ? 14.508 -43.375 -15.531 1 95.5 14 ILE B C 1
ATOM 3694 O O . ILE B 1 14 ? 13.406 -43.906 -15.5 1 95.5 14 ILE B O 1
ATOM 3698 N N . VAL B 1 15 ? 14.859 -42.594 -16.5 1 97 15 VAL B N 1
ATOM 3699 C CA . VAL B 1 15 ? 13.852 -42.062 -17.406 1 97 15 VAL B CA 1
ATOM 3700 C C . VAL B 1 15 ? 13.734 -42.938 -18.641 1 97 15 VAL B C 1
ATOM 3702 O O . VAL B 1 15 ? 12.805 -42.781 -19.438 1 97 15 VAL B O 1
ATOM 3705 N N . THR B 1 16 ? 14.602 -43.844 -18.844 1 96.5 16 THR B N 1
ATOM 3706 C CA . THR B 1 16 ? 14.586 -44.688 -20.047 1 96.5 16 THR B CA 1
ATOM 3707 C C . THR B 1 16 ? 13.742 -45.938 -19.812 1 96.5 16 THR B C 1
ATOM 3709 O O . THR B 1 16 ? 14.047 -46.75 -18.922 1 96.5 16 THR B O 1
ATOM 3712 N N . PRO B 1 17 ? 12.672 -46.094 -20.594 1 96 17 PRO B N 1
ATOM 3713 C CA . PRO B 1 17 ? 11.859 -47.312 -20.438 1 96 17 PRO B CA 1
ATOM 3714 C C . PRO B 1 17 ? 12.625 -48.594 -20.797 1 96 17 PRO B C 1
ATOM 3716 O O . PRO B 1 17 ? 13.477 -48.562 -21.688 1 96 17 PRO B O 1
ATOM 3719 N N . SER B 1 18 ? 12.281 -49.656 -20.188 1 95.81 18 SER B N 1
ATOM 3720 C CA . SER B 1 18 ? 12.883 -50.938 -20.531 1 95.81 18 SER B CA 1
ATOM 3721 C C . SER B 1 18 ? 12.328 -51.5 -21.844 1 95.81 18 SER B C 1
ATOM 3723 O O . SER B 1 18 ? 11.25 -51.062 -22.297 1 95.81 18 SER B O 1
ATOM 3725 N N . GLN B 1 19 ? 13.047 -52.406 -22.406 1 95.06 19 GLN B N 1
ATOM 3726 C CA . GLN B 1 19 ? 12.602 -53.031 -23.656 1 95.06 19 GLN B CA 1
ATOM 3727 C C . GLN B 1 19 ? 11.281 -53.75 -23.453 1 95.06 19 GLN B C 1
ATOM 3729 O O . GLN B 1 19 ? 10.422 -53.75 -24.328 1 95.06 19 GLN B O 1
ATOM 3734 N N . SER B 1 20 ? 11.156 -54.344 -22.344 1 95.69 20 SER B N 1
ATOM 3735 C CA . SER B 1 20 ? 9.922 -55.062 -22.031 1 95.69 20 SER B CA 1
ATOM 3736 C C . SER B 1 20 ? 8.742 -54.094 -21.953 1 95.69 20 SER B C 1
ATOM 3738 O O . SER B 1 20 ? 7.66 -54.406 -22.453 1 95.69 20 SER B O 1
ATOM 3740 N N . GLU B 1 21 ? 8.992 -52.938 -21.281 1 95 21 GLU B N 1
ATOM 3741 C CA . GLU B 1 21 ? 7.93 -51.969 -21.188 1 95 21 GLU B CA 1
ATOM 3742 C C . GLU B 1 21 ? 7.543 -51.406 -22.562 1 95 21 GLU B C 1
ATOM 3744 O O . GLU B 1 21 ? 6.359 -51.219 -22.844 1 95 21 GLU B O 1
ATOM 3749 N N . VAL B 1 22 ? 8.5 -51.219 -23.375 1 95.06 22 VAL B N 1
ATOM 3750 C CA . VAL B 1 22 ? 8.266 -50.688 -24.719 1 95.06 22 VAL B CA 1
ATOM 3751 C C . VAL B 1 22 ? 7.434 -51.688 -25.516 1 95.06 22 VAL B C 1
ATOM 3753 O O . VAL B 1 22 ? 6.477 -51.312 -26.203 1 95.06 22 VAL B O 1
ATOM 3756 N N . LYS B 1 23 ? 7.723 -52.875 -25.438 1 95.81 23 LYS B N 1
ATOM 3757 C CA . LYS B 1 23 ? 6.992 -53.938 -26.141 1 95.81 23 LYS B CA 1
ATOM 3758 C C . LYS B 1 23 ? 5.539 -54 -25.688 1 95.81 23 LYS B C 1
ATOM 3760 O O . LYS B 1 23 ? 4.621 -54.062 -26.516 1 95.81 23 LYS B O 1
ATOM 3765 N N . VAL B 1 24 ? 5.355 -53.969 -24.422 1 95.62 24 VAL B N 1
ATOM 3766 C CA . VAL B 1 24 ? 4.016 -54.094 -23.859 1 95.62 24 VAL B CA 1
ATOM 3767 C C . VAL B 1 24 ? 3.154 -52.906 -24.312 1 95.62 24 VAL B C 1
ATOM 3769 O O . VAL B 1 24 ? 1.999 -53.094 -24.703 1 95.62 24 VAL B O 1
ATOM 3772 N N . ILE B 1 25 ? 3.725 -51.75 -24.203 1 95.31 25 ILE B N 1
ATOM 3773 C CA . ILE B 1 25 ? 2.957 -50.562 -24.547 1 95.31 25 ILE B CA 1
ATOM 3774 C C . ILE B 1 25 ? 2.637 -50.594 -26.047 1 95.31 25 ILE B C 1
ATOM 3776 O O . ILE B 1 25 ? 1.523 -50.25 -26.453 1 95.31 25 ILE B O 1
ATOM 3780 N N . ASN B 1 26 ? 3.57 -50.938 -26.891 1 94.25 26 ASN B N 1
ATOM 3781 C CA . ASN B 1 26 ? 3.361 -51 -28.344 1 94.25 26 ASN B CA 1
ATOM 3782 C C . ASN B 1 26 ? 2.334 -52.062 -28.703 1 94.25 26 ASN B C 1
ATOM 3784 O O . ASN B 1 26 ? 1.476 -51.844 -29.562 1 94.25 26 ASN B O 1
ATOM 3788 N N . ASP B 1 27 ? 2.451 -53.156 -28.078 1 96.25 27 ASP B N 1
ATOM 3789 C CA . ASP B 1 27 ? 1.492 -54.25 -28.328 1 96.25 27 ASP B CA 1
ATOM 3790 C C . ASP B 1 27 ? 0.079 -53.812 -27.938 1 96.25 27 ASP B C 1
ATOM 3792 O O . ASP B 1 27 ? -0.871 -54.031 -28.703 1 96.25 27 ASP B O 1
ATOM 3796 N N . THR B 1 28 ? 0.028 -53.281 -26.766 1 96.44 28 THR B N 1
ATOM 3797 C CA . THR B 1 28 ? -1.271 -52.844 -26.266 1 96.44 28 THR B CA 1
ATOM 3798 C C . THR B 1 28 ? -1.865 -51.781 -27.188 1 96.44 28 THR B C 1
ATOM 3800 O O . THR B 1 28 ? -3.043 -51.844 -27.547 1 96.44 28 THR B O 1
ATOM 3803 N N . ALA B 1 29 ? -1.07 -50.781 -27.531 1 96.12 29 ALA B N 1
ATOM 3804 C CA . ALA B 1 29 ? -1.521 -49.719 -28.422 1 96.12 29 ALA B CA 1
ATOM 3805 C C . ALA B 1 29 ? -2.004 -50.281 -29.75 1 96.12 29 ALA B C 1
ATOM 3807 O O . ALA B 1 29 ? -3.07 -49.906 -30.25 1 96.12 29 ALA B O 1
ATOM 3808 N N . SER B 1 30 ? -1.288 -51.188 -30.312 1 96 30 SER B N 1
ATOM 3809 C CA . SER B 1 30 ? -1.632 -51.812 -31.578 1 96 30 SER B CA 1
ATOM 3810 C C . SER B 1 30 ? -2.941 -52.562 -31.484 1 96 30 SER B C 1
ATOM 3812 O O . SER B 1 30 ? -3.785 -52.5 -32.375 1 96 30 SER B O 1
ATOM 3814 N N . GLU B 1 31 ? -3.049 -53.281 -30.453 1 96.44 31 GLU B N 1
ATOM 3815 C CA . GLU B 1 31 ? -4.262 -54.062 -30.25 1 96.44 31 GLU B CA 1
ATOM 3816 C C . GLU B 1 31 ? -5.492 -53.156 -30.156 1 96.44 31 GLU B C 1
ATOM 3818 O O . GLU B 1 31 ? -6.512 -53.406 -30.797 1 96.44 31 GLU B O 1
ATOM 3823 N N . VAL B 1 32 ? -5.34 -52.188 -29.359 1 96.06 32 VAL B N 1
ATOM 3824 C CA . VAL B 1 32 ? -6.477 -51.281 -29.156 1 96.06 32 VAL B CA 1
ATOM 3825 C C . VAL B 1 32 ? -6.82 -50.562 -30.453 1 96.06 32 VAL B C 1
ATOM 3827 O O . VAL B 1 32 ? -8 -50.375 -30.781 1 96.06 32 VAL B O 1
ATOM 3830 N N . MET B 1 33 ? -5.867 -50.125 -31.188 1 96.75 33 MET B N 1
ATOM 3831 C CA . MET B 1 33 ? -6.105 -49.469 -32.469 1 96.75 33 MET B CA 1
ATOM 3832 C C . MET B 1 33 ? -6.855 -50.375 -33.438 1 96.75 33 MET B C 1
ATOM 3834 O O . MET B 1 33 ? -7.773 -49.938 -34.125 1 96.75 33 MET B O 1
ATOM 3838 N N . HIS B 1 34 ? -6.496 -51.594 -33.438 1 95.94 34 HIS B N 1
ATOM 3839 C CA . HIS B 1 34 ? -7.168 -52.562 -34.281 1 95.94 34 HIS B CA 1
ATOM 3840 C C . HIS B 1 34 ? -8.625 -52.75 -33.844 1 95.94 34 HIS B C 1
ATOM 3842 O O . HIS B 1 34 ? -9.516 -52.812 -34.688 1 95.94 34 HIS B O 1
ATOM 3848 N N . ILE B 1 35 ? -8.766 -52.812 -32.594 1 95.44 35 ILE B N 1
ATOM 3849 C CA . ILE B 1 35 ? -10.109 -52.969 -32.062 1 95.44 35 ILE B CA 1
ATOM 3850 C C . ILE B 1 35 ? -10.969 -51.781 -32.469 1 95.44 35 ILE B C 1
ATOM 3852 O O . ILE B 1 35 ? -12.086 -5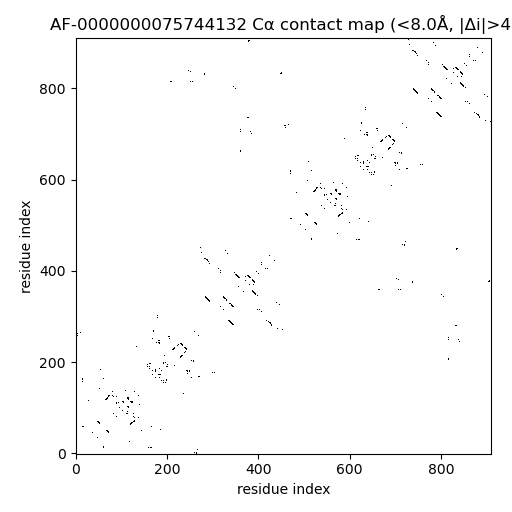1.969 -32.969 1 95.44 35 ILE B O 1
ATOM 3856 N N . LEU B 1 36 ? -10.422 -50.625 -32.312 1 96.5 36 LEU B N 1
ATOM 3857 C CA . LEU B 1 36 ? -11.156 -49.406 -32.625 1 96.5 36 LEU B CA 1
ATOM 3858 C C . LEU B 1 36 ? -11.438 -49.312 -34.125 1 96.5 36 LEU B C 1
ATOM 3860 O O . LEU B 1 36 ? -12.523 -48.875 -34.531 1 96.5 36 LEU B O 1
ATOM 3864 N N . GLU B 1 37 ? -10.484 -49.688 -34.938 1 96.25 37 GLU B N 1
ATOM 3865 C CA . GLU B 1 37 ? -10.68 -49.688 -36.406 1 96.25 37 GLU B CA 1
ATOM 3866 C C . GLU B 1 37 ? -11.82 -50.625 -36.812 1 96.25 37 GLU B C 1
ATOM 3868 O O . GLU B 1 37 ? -12.664 -50.25 -37.625 1 96.25 37 GLU B O 1
ATOM 3873 N N . GLY B 1 38 ? -11.781 -51.781 -36.281 1 94.31 38 GLY B N 1
ATOM 3874 C CA . GLY B 1 38 ? -12.852 -52.719 -36.531 1 94.31 38 GLY B CA 1
ATOM 3875 C C . GLY B 1 38 ? -14.219 -52.188 -36.125 1 94.31 38 GLY B C 1
ATOM 3876 O O . GLY B 1 38 ? -15.203 -52.375 -36.844 1 94.31 38 GLY B O 1
ATOM 3877 N N . MET B 1 39 ? -14.227 -51.625 -35.031 1 93.56 39 MET B N 1
ATOM 3878 C CA . MET B 1 39 ? -15.469 -51.062 -34.5 1 93.56 39 MET B CA 1
ATOM 3879 C C . MET B 1 39 ? -16 -49.969 -35.406 1 93.56 39 MET B C 1
ATOM 3881 O O . MET B 1 39 ? -17.203 -49.938 -35.688 1 93.56 39 MET B O 1
ATOM 3885 N N . LEU B 1 40 ? -15.148 -49.062 -35.844 1 95.19 40 LEU B N 1
ATOM 3886 C CA . LEU B 1 40 ? -15.539 -47.969 -36.719 1 95.19 40 LEU B CA 1
ATOM 3887 C C . LEU B 1 40 ? -16.109 -48.531 -38.031 1 95.19 40 LEU B C 1
ATOM 3889 O O . LEU B 1 40 ? -17.094 -48.031 -38.562 1 95.19 40 LEU B O 1
ATOM 3893 N N . HIS B 1 41 ? -15.516 -49.562 -38.5 1 94.25 41 HIS B N 1
ATOM 3894 C CA . HIS B 1 41 ? -15.977 -50.219 -39.719 1 94.25 41 HIS B CA 1
ATOM 3895 C C . HIS B 1 41 ? -17.375 -50.781 -39.531 1 94.25 41 HIS B C 1
ATOM 3897 O O . HIS B 1 41 ? -18.234 -50.625 -40.406 1 94.25 41 HIS B O 1
ATOM 3903 N N . LYS B 1 42 ? -17.594 -51.375 -38.469 1 92.44 42 LYS B N 1
ATOM 3904 C CA . LYS B 1 42 ? -18.891 -51.969 -38.188 1 92.44 42 LYS B CA 1
ATOM 3905 C C . LYS B 1 42 ? -19.984 -50.906 -38.062 1 92.44 42 LYS B C 1
ATOM 3907 O O . LYS B 1 42 ? -21.141 -51.156 -38.406 1 92.44 42 LYS B O 1
ATOM 3912 N N . LEU B 1 43 ? -19.625 -49.781 -37.562 1 92.88 43 LEU B N 1
ATOM 3913 C CA . LEU B 1 43 ? -20.578 -48.719 -37.344 1 92.88 43 LEU B CA 1
ATOM 3914 C C . LEU B 1 43 ? -20.766 -47.875 -38.594 1 92.88 43 LEU B C 1
ATOM 3916 O O . LEU B 1 43 ? -21.609 -46.969 -38.656 1 92.88 43 LEU B O 1
ATOM 3920 N N . GLY B 1 44 ? -19.938 -48.125 -39.625 1 92.44 44 GLY B N 1
ATOM 3921 C CA . GLY B 1 44 ? -20.016 -47.375 -40.875 1 92.44 44 GLY B CA 1
ATOM 3922 C C . GLY B 1 44 ? -19.453 -45.969 -40.75 1 92.44 44 GLY B C 1
ATOM 3923 O O . GLY B 1 44 ? -19.922 -45.062 -41.438 1 92.44 44 GLY B O 1
ATOM 3924 N N . LEU B 1 45 ? -18.594 -45.844 -39.875 1 93.81 45 LEU B N 1
ATOM 3925 C CA . LEU B 1 45 ? -17.984 -44.531 -39.656 1 93.81 45 LEU B CA 1
ATOM 3926 C C . LEU B 1 45 ? -16.609 -44.438 -40.344 1 93.81 45 LEU B C 1
ATOM 3928 O O . LEU B 1 45 ? -15.805 -45.375 -40.219 1 93.81 45 LEU B O 1
ATOM 3932 N N . GLU B 1 46 ? -16.406 -43.375 -41.031 1 93.75 46 GLU B N 1
ATOM 3933 C CA . GLU B 1 46 ? -15.125 -43.156 -41.688 1 93.75 46 GLU B CA 1
ATOM 3934 C C . GLU B 1 46 ? -14.203 -42.312 -40.812 1 93.75 46 GLU B C 1
ATOM 3936 O O . GLU B 1 46 ? -14.391 -41.094 -40.688 1 93.75 46 GLU B O 1
ATOM 3941 N N . ALA B 1 47 ? -13.266 -42.875 -40.188 1 95.75 47 ALA B N 1
ATOM 3942 C CA . ALA B 1 47 ? -12.312 -42.156 -39.344 1 95.75 47 ALA B CA 1
ATOM 3943 C C . ALA B 1 47 ? -10.945 -42.844 -39.375 1 95.75 47 ALA B C 1
ATOM 3945 O O . ALA B 1 47 ? -10.844 -44.062 -39.594 1 95.75 47 ALA B O 1
ATOM 3946 N N . GLU B 1 48 ? -9.977 -42.062 -39.25 1 96 48 GLU B N 1
ATOM 3947 C CA . GLU B 1 48 ? -8.617 -42.562 -39.094 1 96 48 GLU B CA 1
ATOM 3948 C C . GLU B 1 48 ? -8.258 -42.719 -37.594 1 96 48 GLU B C 1
ATOM 3950 O O . GLU B 1 48 ? -8.461 -41.812 -36.812 1 96 48 GLU B O 1
ATOM 3955 N N . VAL B 1 49 ? -7.828 -43.938 -37.219 1 97.06 49 VAL B N 1
ATOM 3956 C CA . VAL B 1 49 ? -7.395 -44.188 -35.844 1 97.06 49 VAL B CA 1
ATOM 3957 C C . VAL B 1 49 ? -5.895 -43.938 -35.719 1 97.06 49 VAL B C 1
ATOM 3959 O O . VAL B 1 49 ? -5.09 -44.562 -36.406 1 97.06 49 VAL B O 1
ATOM 3962 N N . THR B 1 50 ? -5.523 -43 -34.875 1 96 50 THR B N 1
ATOM 3963 C CA . THR B 1 50 ? -4.117 -42.625 -34.781 1 96 50 THR B CA 1
ATOM 3964 C C . THR B 1 50 ? -3.672 -42.531 -33.344 1 96 50 THR B C 1
ATOM 3966 O O . THR B 1 50 ? -4.445 -42.094 -32.469 1 96 50 THR B O 1
ATOM 3969 N N . LEU B 1 51 ? -2.455 -43 -33.094 1 95.38 51 LEU B N 1
ATOM 3970 C CA . LEU B 1 51 ? -1.817 -42.812 -31.812 1 95.38 51 LEU B CA 1
ATOM 3971 C C . LEU B 1 51 ? -1.303 -41.406 -31.641 1 95.38 51 LEU B C 1
ATOM 3973 O O . LEU B 1 51 ? -0.725 -40.844 -32.562 1 95.38 51 LEU B O 1
ATOM 3977 N N . GLN B 1 52 ? -1.539 -40.812 -30.5 1 94.5 52 GLN B N 1
ATOM 3978 C CA . GLN B 1 52 ? -1.11 -39.438 -30.219 1 94.5 52 GLN B CA 1
ATOM 3979 C C . GLN B 1 52 ? -0.356 -39.375 -28.891 1 94.5 52 GLN B C 1
ATOM 398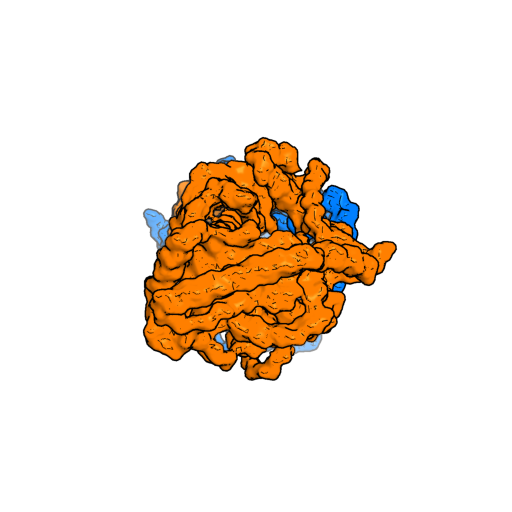1 O O . GLN B 1 52 ? -0.179 -40.375 -28.203 1 94.5 52 GLN B O 1
ATOM 3986 N N . GLY B 1 53 ? 0.242 -38.188 -28.594 1 91.31 53 GLY B N 1
ATOM 3987 C CA . GLY B 1 53 ? 0.853 -37.906 -27.297 1 91.31 53 GLY B CA 1
ATOM 3988 C C . GLY B 1 53 ? 2.258 -38.469 -27.172 1 91.31 53 GLY B C 1
ATOM 3989 O O . GLY B 1 53 ? 2.943 -38.688 -28.172 1 91.31 53 GLY B O 1
ATOM 3990 N N . SER B 1 54 ? 2.598 -38.75 -25.906 1 92.25 54 SER B N 1
ATOM 3991 C CA . SER B 1 54 ? 3.979 -39.094 -25.578 1 92.25 54 SER B CA 1
ATOM 3992 C C . SER B 1 54 ? 4.355 -40.469 -26.141 1 92.25 54 SER B C 1
ATOM 3994 O O . SER B 1 54 ? 5.52 -40.688 -26.469 1 92.25 54 SER B O 1
ATOM 3996 N N . ILE B 1 55 ? 3.367 -41.281 -26.219 1 91.12 55 ILE B N 1
ATOM 3997 C CA . ILE B 1 55 ? 3.648 -42.594 -26.75 1 91.12 55 ILE B CA 1
ATOM 3998 C C . ILE B 1 55 ? 3.98 -42.5 -28.234 1 91.12 55 ILE B C 1
ATOM 4000 O O . ILE B 1 55 ? 4.961 -43.094 -28.703 1 91.12 55 ILE B O 1
ATOM 4004 N N . ALA B 1 56 ? 3.219 -41.75 -28.953 1 91.25 56 ALA B N 1
ATOM 4005 C CA . ALA B 1 56 ? 3.473 -41.562 -30.375 1 91.25 56 ALA B CA 1
ATOM 4006 C C . ALA B 1 56 ? 4.844 -40.938 -30.594 1 91.25 56 ALA B C 1
ATOM 4008 O O . ALA B 1 56 ? 5.504 -41.188 -31.609 1 91.25 56 ALA B O 1
ATOM 4009 N N . HIS B 1 57 ? 5.258 -40.125 -29.672 1 92.62 57 HIS B N 1
ATOM 4010 C CA . HIS B 1 57 ? 6.488 -39.375 -29.828 1 92.62 57 HIS B CA 1
ATOM 4011 C C . HIS B 1 57 ? 7.684 -40.125 -29.25 1 92.62 57 HIS B C 1
ATOM 4013 O O . HIS B 1 57 ? 8.828 -39.719 -29.453 1 92.62 57 HIS B O 1
ATOM 4019 N N . GLY B 1 58 ? 7.406 -41.188 -28.469 1 92.19 58 GLY B N 1
ATOM 4020 C CA . GLY B 1 58 ? 8.469 -41.938 -27.828 1 92.19 58 GLY B CA 1
ATOM 4021 C C . GLY B 1 58 ? 9.078 -41.219 -26.641 1 92.19 58 GLY B C 1
ATOM 4022 O O . GLY B 1 58 ? 10.258 -41.406 -26.328 1 92.19 58 GLY B O 1
ATOM 4023 N N . THR B 1 59 ? 8.336 -40.375 -26.047 1 95.81 59 THR B N 1
ATOM 4024 C CA . THR B 1 59 ? 8.898 -39.531 -24.984 1 95.81 59 THR B CA 1
ATOM 4025 C C . THR B 1 59 ? 8.211 -39.812 -23.656 1 95.81 59 THR B C 1
ATOM 4027 O O . THR B 1 59 ? 8.32 -39.031 -22.719 1 95.81 59 THR B O 1
ATOM 4030 N N . TRP B 1 60 ? 7.43 -40.938 -23.562 1 95.38 60 TRP B N 1
ATOM 4031 C CA . TRP B 1 60 ? 6.754 -41.312 -22.328 1 95.38 60 TRP B CA 1
ATOM 4032 C C . TRP B 1 60 ? 7.754 -41.812 -21.281 1 95.38 60 TRP B C 1
ATOM 4034 O O . TRP B 1 60 ? 8.867 -42.219 -21.625 1 95.38 60 TRP B O 1
ATOM 4044 N N . LEU B 1 61 ? 7.391 -41.656 -20.047 1 96.44 61 LEU B N 1
ATOM 4045 C CA . LEU B 1 61 ? 8.242 -42.062 -18.922 1 96.44 61 LEU B CA 1
ATOM 4046 C C . LEU B 1 61 ? 7.91 -43.469 -18.453 1 96.44 61 LEU B C 1
ATOM 4048 O O . LEU B 1 61 ? 6.77 -43.906 -18.578 1 96.44 61 LEU B O 1
ATOM 4052 N N . PRO B 1 62 ? 8.922 -44.094 -17.906 1 95.38 62 PRO B N 1
ATOM 4053 C CA . PRO B 1 62 ? 8.641 -45.406 -17.328 1 95.38 62 PRO B CA 1
ATOM 4054 C C . PRO B 1 62 ? 7.52 -45.375 -16.297 1 95.38 62 PRO B C 1
ATOM 4056 O O . PRO B 1 62 ? 7.441 -44.438 -15.5 1 95.38 62 PRO B O 1
ATOM 4059 N N . GLY B 1 63 ? 6.688 -46.375 -16.391 1 92 63 GLY B N 1
ATOM 4060 C CA . GLY B 1 63 ? 5.59 -46.469 -15.438 1 92 63 GLY B CA 1
ATOM 4061 C C . GLY B 1 63 ? 4.32 -45.781 -15.945 1 92 63 GLY B C 1
ATOM 4062 O O . GLY B 1 63 ? 3.236 -46.031 -15.398 1 92 63 GLY B O 1
ATOM 4063 N N . ASP B 1 64 ? 4.48 -44.938 -16.922 1 90.38 64 ASP B N 1
ATOM 4064 C CA . ASP B 1 64 ? 3.293 -44.312 -17.516 1 90.38 64 ASP B CA 1
ATOM 4065 C C . ASP B 1 64 ? 2.371 -45.406 -18.109 1 90.38 64 ASP B C 1
ATOM 4067 O O . ASP B 1 64 ? 2.836 -46.344 -18.75 1 90.38 64 ASP B O 1
ATOM 4071 N N . ARG B 1 65 ? 1.074 -45.219 -17.844 1 90.56 65 ARG B N 1
ATOM 4072 C CA . ARG B 1 65 ? 0.107 -46.219 -18.297 1 90.56 65 ARG B CA 1
ATOM 4073 C C . ARG B 1 65 ? -1.04 -45.562 -19.047 1 90.56 65 ARG B C 1
ATOM 4075 O O . ARG B 1 65 ? -2.158 -46.062 -19.078 1 90.56 65 ARG B O 1
ATOM 4082 N N . ASP B 1 66 ? -0.741 -44.406 -19.609 1 92.31 66 ASP B N 1
ATOM 4083 C CA . ASP B 1 66 ? -1.768 -43.719 -20.359 1 92.31 66 ASP B CA 1
ATOM 4084 C C . ASP B 1 66 ? -1.449 -43.688 -21.844 1 92.31 66 ASP B C 1
ATOM 4086 O O . ASP B 1 66 ? -0.32 -43.406 -22.25 1 92.31 66 ASP B O 1
ATOM 4090 N N . ILE B 1 67 ? -2.439 -44.062 -22.609 1 94.88 67 ILE B N 1
ATOM 4091 C CA . ILE B 1 67 ? -2.314 -44.031 -24.062 1 94.88 67 ILE B CA 1
ATOM 4092 C C . ILE B 1 67 ? -3.383 -43.125 -24.672 1 94.88 67 ILE B C 1
ATOM 4094 O O . ILE B 1 67 ? -4.551 -43.188 -24.281 1 94.88 67 ILE B O 1
ATOM 4098 N N . ASP B 1 68 ? -2.977 -42.312 -25.594 1 94.75 68 ASP B N 1
ATOM 4099 C CA . ASP B 1 68 ? -3.914 -41.438 -26.281 1 94.75 68 ASP B CA 1
ATOM 4100 C C . ASP B 1 68 ? -4.168 -41.906 -27.703 1 94.75 68 ASP B C 1
ATOM 4102 O O . ASP B 1 68 ? -3.254 -41.938 -28.531 1 94.75 68 ASP B O 1
ATOM 4106 N N . VAL B 1 69 ? -5.434 -42.188 -27.938 1 96.56 69 VAL B N 1
ATOM 4107 C CA . VAL B 1 69 ? -5.844 -42.594 -29.281 1 96.56 69 VAL B CA 1
ATOM 4108 C C . VAL B 1 69 ? -6.895 -41.625 -29.797 1 96.56 69 VAL B C 1
ATOM 4110 O O . VAL B 1 69 ? -7.93 -41.406 -29.156 1 96.56 69 VAL B O 1
ATOM 4113 N N . PHE B 1 70 ? -6.574 -41.094 -30.938 1 96.31 70 PHE B N 1
ATOM 4114 C CA . PHE B 1 70 ? -7.5 -40.156 -31.531 1 96.31 70 PHE B CA 1
ATOM 4115 C C . PHE B 1 70 ? -8.203 -40.75 -32.75 1 96.31 70 PHE B C 1
ATOM 4117 O O . PHE B 1 70 ? -7.582 -41.469 -33.531 1 96.31 70 PHE B O 1
ATOM 4124 N N . LEU B 1 71 ? -9.43 -40.5 -32.844 1 96.56 71 LEU B N 1
ATOM 4125 C CA . LEU B 1 71 ? -10.227 -40.781 -34.031 1 96.56 71 LEU B CA 1
ATOM 4126 C C . LEU B 1 71 ? -10.43 -39.531 -34.875 1 96.56 71 LEU B C 1
ATOM 4128 O O . LEU B 1 71 ? -11.211 -38.656 -34.531 1 96.56 71 LEU B O 1
ATOM 4132 N N . ILE B 1 72 ? -9.773 -39.531 -36 1 96.44 72 ILE B N 1
ATOM 4133 C CA . ILE B 1 72 ? -9.812 -38.344 -36.844 1 96.44 72 ILE B CA 1
ATOM 4134 C C . ILE B 1 72 ? -10.898 -38.5 -37.906 1 96.44 72 ILE B C 1
ATOM 4136 O O . ILE B 1 72 ? -10.758 -39.312 -38.844 1 96.44 72 ILE B O 1
ATOM 4140 N N . PHE B 1 73 ? -11.914 -37.688 -37.844 1 96.19 73 PHE B N 1
ATOM 4141 C CA . PHE B 1 73 ? -13.031 -37.75 -38.781 1 96.19 73 PHE B CA 1
ATOM 4142 C C . PHE B 1 73 ? -12.883 -36.688 -39.844 1 96.19 73 PHE B C 1
ATOM 4144 O O . PHE B 1 73 ? -12.258 -35.625 -39.625 1 96.19 73 PHE B O 1
ATOM 4151 N N . PRO B 1 74 ? -13.5 -37 -41 1 95.06 74 PRO B N 1
ATOM 4152 C CA . PRO B 1 74 ? -13.453 -36 -42.062 1 95.06 74 PRO B CA 1
ATOM 4153 C C . PRO B 1 74 ? -14.125 -34.688 -41.688 1 95.06 74 PRO B C 1
ATOM 4155 O O . PRO B 1 74 ? -15.094 -34.688 -40.906 1 95.06 74 PRO B O 1
ATOM 4158 N N . HIS B 1 75 ? -13.57 -33.625 -42.281 1 94.5 75 HIS B N 1
ATOM 4159 C CA . HIS B 1 75 ? -14.094 -32.281 -42.031 1 94.5 75 HIS B CA 1
ATOM 4160 C C . HIS B 1 75 ? -15.352 -32 -42.844 1 94.5 75 HIS B C 1
ATOM 4162 O O . HIS B 1 75 ? -15.297 -31.344 -43.906 1 94.5 75 HIS B O 1
ATOM 4168 N N . ASN B 1 76 ? -16.484 -32.438 -42.375 1 92.62 76 ASN B N 1
ATOM 4169 C CA . ASN B 1 76 ? -17.781 -32.156 -43 1 92.62 76 ASN B CA 1
ATOM 4170 C C . ASN B 1 76 ? -18.891 -32.062 -41.969 1 92.62 76 ASN B C 1
ATOM 4172 O O . ASN B 1 76 ? -18.703 -32.375 -40.812 1 92.62 76 ASN B O 1
ATOM 4176 N N . GLU B 1 77 ? -20.016 -31.594 -42.438 1 92.69 77 GLU B N 1
ATOM 4177 C CA . GLU B 1 77 ? -21.125 -31.234 -41.531 1 92.69 77 GLU B CA 1
ATOM 4178 C C . GLU B 1 77 ? -21.641 -32.469 -40.781 1 92.69 77 GLU B C 1
ATOM 4180 O O . GLU B 1 77 ? -22.047 -32.375 -39.625 1 92.69 77 GLU B O 1
ATOM 4185 N N . LYS B 1 78 ? -21.594 -33.531 -41.438 1 91.69 78 LYS B N 1
ATOM 4186 C CA . LYS B 1 78 ? -22.078 -34.75 -40.844 1 91.69 78 LYS B CA 1
ATOM 4187 C C . LYS B 1 78 ? -21.312 -35.094 -39.562 1 91.69 78 LYS B C 1
ATOM 4189 O O . LYS B 1 78 ? -21.891 -35.219 -38.469 1 91.69 78 LYS B O 1
ATOM 4194 N N . TYR B 1 79 ? -20.078 -35.156 -39.719 1 92.69 79 TYR B N 1
ATOM 4195 C CA . TYR B 1 79 ? -19.234 -35.594 -38.594 1 92.69 79 TYR B CA 1
ATOM 4196 C C . TYR B 1 79 ? -19.094 -34.469 -37.562 1 92.69 79 TYR B C 1
ATOM 4198 O O . TYR B 1 79 ? -18.984 -34.75 -36.375 1 92.69 79 TYR B O 1
ATOM 4206 N N . ILE B 1 80 ? -19.062 -33.25 -38.031 1 92 80 ILE B N 1
ATOM 4207 C CA . ILE B 1 80 ? -19.016 -32.125 -37.094 1 92 80 ILE B CA 1
ATOM 4208 C C . ILE B 1 80 ? -20.219 -32.188 -36.156 1 92 80 ILE B C 1
ATOM 4210 O O . ILE B 1 80 ? -20.078 -32.062 -34.938 1 92 80 ILE B O 1
ATOM 4214 N N . ASN B 1 81 ? -21.344 -32.438 -36.688 1 90.88 81 ASN B N 1
ATOM 4215 C CA . ASN B 1 81 ? -22.578 -32.531 -35.906 1 90.88 81 ASN B CA 1
ATOM 4216 C C . ASN B 1 81 ? -22.562 -33.75 -34.969 1 90.88 81 ASN B C 1
ATOM 4218 O O . ASN B 1 81 ? -23 -33.656 -33.844 1 90.88 81 ASN B O 1
ATOM 4222 N N . LEU B 1 82 ? -22.031 -34.812 -35.438 1 88.81 82 LEU B N 1
ATOM 4223 C CA . LEU B 1 82 ? -21.984 -36.062 -34.656 1 88.81 82 LEU B CA 1
ATOM 4224 C C . LEU B 1 82 ? -21.062 -35.875 -33.438 1 88.81 82 LEU B C 1
ATOM 4226 O O . LEU B 1 82 ? -21.391 -36.375 -32.344 1 88.81 82 LEU B O 1
ATOM 4230 N N . VAL B 1 83 ? -20 -35.219 -33.656 1 86.69 83 VAL B N 1
ATOM 4231 C CA . VAL B 1 83 ? -19.016 -35 -32.594 1 86.69 83 VAL B CA 1
ATOM 4232 C C . VAL B 1 83 ? -19.562 -34 -31.578 1 86.69 83 VAL B C 1
ATOM 4234 O O . VAL B 1 83 ? -19.516 -34.25 -30.375 1 86.69 83 VAL B O 1
ATOM 4237 N N . LYS B 1 84 ? -20.172 -32.938 -32.062 1 82.81 84 LYS B N 1
ATOM 4238 C CA . LYS B 1 84 ? -20.656 -31.859 -31.188 1 82.81 84 LYS B CA 1
ATOM 4239 C C . LYS B 1 84 ? -21.859 -32.312 -30.375 1 82.81 84 LYS B C 1
ATOM 4241 O O . LYS B 1 84 ? -22.031 -31.891 -29.219 1 82.81 84 LYS B O 1
ATOM 4246 N N . SER B 1 85 ? -22.672 -33.156 -30.969 1 83.06 85 SER B N 1
ATOM 4247 C CA . SER B 1 85 ? -23.891 -33.594 -30.312 1 83.06 85 SER B CA 1
ATOM 4248 C C . SER B 1 85 ? -23.594 -34.688 -29.266 1 83.06 85 SER B C 1
ATOM 4250 O O . SER B 1 85 ? -24.438 -34.969 -28.406 1 83.06 85 SER B O 1
ATOM 4252 N N . GLY B 1 86 ? -22.438 -35.281 -29.391 1 84.31 86 GLY B N 1
ATOM 4253 C CA . GLY B 1 86 ? -22.094 -36.344 -28.469 1 84.31 86 GLY B CA 1
ATOM 4254 C C . GLY B 1 86 ? -22.594 -37.719 -28.922 1 84.31 86 GLY B C 1
ATOM 4255 O O . GLY B 1 86 ? -22.281 -38.75 -28.297 1 84.31 86 GLY B O 1
ATOM 4256 N N . GLU B 1 87 ? -23.312 -37.75 -29.953 1 87.56 87 GLU B N 1
ATOM 4257 C CA . GLU B 1 87 ? -23.844 -39 -30.469 1 87.56 87 GLU B CA 1
ATOM 4258 C C . GLU B 1 87 ? -22.734 -39.969 -30.844 1 87.56 87 GLU B C 1
ATOM 4260 O O . GLU B 1 87 ? -22.875 -41.188 -30.656 1 87.56 87 GLU B O 1
ATOM 4265 N N . LEU B 1 88 ? -21.75 -39.438 -31.359 1 88.75 88 LEU B N 1
ATOM 4266 C CA . LEU B 1 88 ? -20.609 -40.25 -31.781 1 88.75 88 LEU B CA 1
ATOM 4267 C C . LEU B 1 88 ? -20.031 -41.031 -30.594 1 88.75 88 LEU B C 1
ATOM 4269 O O . LEU B 1 88 ? -19.828 -42.219 -30.656 1 88.75 88 LEU B O 1
ATOM 4273 N N . VAL B 1 89 ? -19.719 -40.344 -29.516 1 89.44 89 VAL B N 1
ATOM 4274 C CA . VAL B 1 89 ? -19.078 -40.938 -28.344 1 89.44 89 VAL B CA 1
ATOM 4275 C C . VAL B 1 89 ? -20.016 -41.969 -27.703 1 89.44 89 VAL B C 1
ATOM 4277 O O . VAL B 1 89 ? -19.562 -43 -27.188 1 89.44 89 VAL B O 1
ATOM 4280 N N . ARG B 1 90 ? -21.297 -41.719 -27.781 1 90.12 90 ARG B N 1
ATOM 4281 C CA . ARG B 1 90 ? -22.266 -42.656 -27.25 1 90.12 90 ARG B CA 1
ATOM 4282 C C . ARG B 1 90 ? -22.297 -43.938 -28.062 1 90.12 90 ARG B C 1
ATOM 4284 O O . ARG B 1 90 ? -22.391 -45.031 -27.5 1 90.12 90 ARG B O 1
ATOM 4291 N N . SER B 1 91 ? -22.234 -43.75 -29.281 1 90.88 91 SER B N 1
ATOM 4292 C CA . SER B 1 91 ? -22.203 -44.906 -30.172 1 90.88 91 SER B CA 1
ATOM 4293 C C . SER B 1 91 ? -20.953 -45.75 -29.938 1 90.88 91 SER B C 1
ATOM 4295 O O . SER B 1 91 ? -21.016 -46.969 -29.906 1 90.88 91 SER B O 1
ATOM 4297 N N . LEU B 1 92 ? -19.906 -45.062 -29.828 1 91.06 92 LEU B N 1
ATOM 4298 C CA . LEU B 1 92 ? -18.641 -45.75 -29.547 1 91.06 92 LEU B CA 1
ATOM 4299 C C . LEU B 1 92 ? -18.703 -46.5 -28.219 1 91.06 92 LEU B C 1
ATOM 4301 O O . LEU B 1 92 ? -18.25 -47.625 -28.109 1 91.06 92 LEU B O 1
ATOM 4305 N N . ALA B 1 93 ? -19.234 -45.875 -27.234 1 92.25 93 ALA B N 1
ATOM 4306 C CA . ALA B 1 93 ? -19.359 -46.438 -25.906 1 92.25 93 ALA B CA 1
ATOM 4307 C C . ALA B 1 93 ? -20.188 -47.719 -25.938 1 92.25 93 ALA B C 1
ATOM 4309 O O . ALA B 1 93 ? -19.844 -48.719 -25.281 1 92.25 93 ALA B O 1
ATOM 4310 N N . ALA B 1 94 ? -21.25 -47.656 -26.625 1 93.12 94 ALA B N 1
ATOM 4311 C CA . ALA B 1 94 ? -22.125 -48.812 -26.766 1 93.12 94 ALA B CA 1
ATOM 4312 C C . ALA B 1 94 ? -21.391 -49.969 -27.422 1 93.12 94 ALA B C 1
ATOM 4314 O O . ALA B 1 94 ? -21.484 -51.125 -26.969 1 93.12 94 ALA B O 1
ATOM 4315 N N . ALA B 1 95 ? -20.672 -49.656 -28.438 1 92.5 95 ALA B N 1
ATOM 4316 C CA . ALA B 1 95 ? -19.922 -50.688 -29.156 1 92.5 95 ALA B CA 1
ATOM 4317 C C . ALA B 1 95 ? -18.828 -51.281 -28.266 1 92.5 95 ALA B C 1
ATOM 4319 O O . ALA B 1 95 ? -18.594 -52.5 -28.297 1 92.5 95 ALA B O 1
ATOM 4320 N N . ILE B 1 96 ? -18.172 -50.469 -27.516 1 92.56 96 ILE B N 1
ATOM 4321 C CA . ILE B 1 96 ? -17.094 -50.906 -26.625 1 92.56 96 ILE B CA 1
ATOM 4322 C C . ILE B 1 96 ? -17.656 -51.781 -25.516 1 92.56 96 ILE B C 1
ATOM 4324 O O . ILE B 1 96 ? -17.047 -52.781 -25.125 1 92.56 96 ILE B O 1
ATOM 4328 N N . SER B 1 97 ? -18.828 -51.438 -25.078 1 93.44 97 SER B N 1
ATOM 4329 C CA . SER B 1 97 ? -19.5 -52.219 -24.047 1 93.44 97 SER B CA 1
ATOM 4330 C C . SER B 1 97 ? -19.828 -53.625 -24.547 1 93.44 97 SER B C 1
ATOM 4332 O O . SER B 1 97 ? -19.703 -54.594 -23.812 1 93.44 97 SER B O 1
ATOM 4334 N N . GLU B 1 98 ? -20.219 -53.719 -25.688 1 93.06 98 GLU B N 1
ATOM 4335 C CA . GLU B 1 98 ? -20.562 -55 -26.297 1 93.06 98 GLU B CA 1
ATOM 4336 C C . GLU B 1 98 ? -19.344 -55.938 -26.375 1 93.06 98 GLU B C 1
ATOM 4338 O O . GLU B 1 98 ? -19.484 -57.156 -26.359 1 93.06 98 GLU B O 1
ATOM 4343 N N . MET B 1 99 ? -18.281 -55.281 -26.391 1 91.88 99 MET B N 1
ATOM 4344 C CA . MET B 1 99 ? -17.047 -56.062 -26.5 1 91.88 99 MET B CA 1
ATOM 4345 C C . MET B 1 99 ? -16.516 -56.438 -25.125 1 91.88 99 MET B C 1
ATOM 4347 O O . MET B 1 99 ? -15.508 -57.125 -25 1 91.88 99 MET B O 1
ATOM 4351 N N . GLY B 1 100 ? -17.109 -55.906 -24.062 1 92.56 100 GLY B N 1
ATOM 4352 C CA . GLY B 1 100 ? -16.734 -56.25 -22.703 1 92.56 100 GLY B CA 1
ATOM 4353 C C . GLY B 1 100 ? -15.57 -55.406 -22.188 1 92.56 100 GLY B C 1
ATOM 4354 O O . GLY B 1 100 ? -14.891 -55.812 -21.234 1 92.56 100 GLY B O 1
ATOM 4355 N N . ILE B 1 101 ? -15.227 -54.344 -22.828 1 93.75 101 ILE B N 1
ATOM 4356 C CA . ILE B 1 101 ? -14.133 -53.469 -22.391 1 93.75 101 ILE B CA 1
ATOM 4357 C C . ILE B 1 101 ? -14.672 -52.406 -21.469 1 93.75 101 ILE B C 1
ATOM 4359 O O . ILE B 1 101 ? -15.688 -51.75 -21.766 1 93.75 101 ILE B O 1
ATOM 4363 N N . SER B 1 102 ? -14.023 -52.312 -20.312 1 94.56 102 SER B N 1
ATOM 4364 C CA . SER B 1 102 ? -14.422 -51.281 -19.344 1 94.56 102 SER B CA 1
ATOM 4365 C C . SER B 1 102 ? -14.102 -49.875 -19.859 1 94.56 102 SER B C 1
ATOM 4367 O O . SER B 1 102 ? -13.047 -49.656 -20.453 1 94.56 102 SER B O 1
ATOM 4369 N N . TRP B 1 103 ? -15.078 -48.906 -19.641 1 92.56 103 TRP B N 1
ATOM 4370 C CA . TRP B 1 103 ? -14.867 -47.531 -20.094 1 92.56 103 TRP B CA 1
ATOM 4371 C C . TRP B 1 103 ? -15.555 -46.562 -19.172 1 92.56 103 TRP B C 1
ATOM 4373 O O . TRP B 1 103 ? -16.453 -46.938 -18.391 1 92.56 103 TRP B O 1
ATOM 4383 N N . VAL B 1 104 ? -15.039 -45.312 -19.109 1 88.5 104 VAL B N 1
ATOM 4384 C CA . VAL B 1 104 ? -15.672 -44.188 -18.453 1 88.5 104 VAL B CA 1
ATOM 4385 C C . VAL B 1 104 ? -15.758 -43 -19.406 1 88.5 104 VAL B C 1
ATOM 4387 O O . VAL B 1 104 ? -14.828 -42.75 -20.188 1 88.5 104 VAL B O 1
ATOM 4390 N N . MET B 1 105 ? -16.891 -42.312 -19.422 1 86.75 105 MET B N 1
ATOM 4391 C CA . MET B 1 105 ? -17.062 -41.125 -20.25 1 86.75 105 MET B CA 1
ATOM 4392 C C . MET B 1 105 ? -16.625 -39.875 -19.5 1 86.75 105 MET B C 1
ATOM 4394 O O . MET B 1 105 ? -17.016 -39.688 -18.344 1 86.75 105 MET B O 1
ATOM 4398 N N . ASN B 1 106 ? -15.734 -39.094 -20.109 1 78.69 106 ASN B N 1
ATOM 4399 C CA . ASN B 1 106 ? -15.281 -37.844 -19.547 1 78.69 106 ASN B CA 1
ATOM 4400 C C . ASN B 1 106 ? -15.812 -36.656 -20.344 1 78.69 106 ASN B C 1
ATOM 4402 O O . ASN B 1 106 ? -15.938 -36.719 -21.562 1 78.69 106 ASN B O 1
ATOM 4406 N N . TYR B 1 107 ? -16.312 -35.656 -19.484 1 70 107 TYR B N 1
ATOM 4407 C CA . TYR B 1 107 ? -16.875 -34.469 -20.141 1 70 107 TYR B CA 1
ATOM 4408 C C . TYR B 1 107 ? -15.961 -33.281 -19.953 1 70 107 TYR B C 1
ATOM 4410 O O . TYR B 1 107 ? -15.68 -32.844 -18.828 1 70 107 TYR B O 1
ATOM 4418 N N . ALA B 1 108 ? -15.094 -32.906 -20.781 1 61.03 108 ALA B N 1
ATOM 4419 C CA . ALA B 1 108 ? -14.383 -31.641 -20.844 1 61.03 108 ALA B CA 1
ATOM 4420 C C . ALA B 1 108 ? -15.031 -30.703 -21.859 1 61.03 108 ALA B C 1
ATOM 4422 O O . ALA B 1 108 ? -16.25 -30.484 -21.828 1 61.03 108 ALA B O 1
ATOM 4423 N N . GLN B 1 109 ? -14.281 -30 -22.688 1 59.31 109 GLN B N 1
ATOM 4424 C CA . GLN B 1 109 ? -14.852 -29.203 -23.766 1 59.31 109 GLN B CA 1
ATOM 4425 C C . GLN B 1 109 ? -15.641 -30.078 -24.75 1 59.31 109 GLN B C 1
ATOM 4427 O O . GLN B 1 109 ? -16.688 -29.672 -25.25 1 59.31 109 GLN B O 1
ATOM 4432 N N . HIS B 1 110 ? -15.227 -31.375 -24.938 1 70.5 110 HIS B N 1
ATOM 4433 C CA . HIS B 1 110 ? -15.969 -32.375 -25.703 1 70.5 110 HIS B CA 1
ATOM 4434 C C . HIS B 1 110 ? -15.828 -33.75 -25.078 1 70.5 110 HIS B C 1
ATOM 4436 O O . HIS B 1 110 ? -14.789 -34.062 -24.484 1 70.5 110 HIS B O 1
ATOM 4442 N N . PRO B 1 111 ? -16.812 -34.531 -25.156 1 81.06 111 PRO B N 1
ATOM 4443 C CA . PRO B 1 111 ? -16.812 -35.844 -24.516 1 81.06 111 PRO B CA 1
ATOM 4444 C C . PRO B 1 111 ? -15.82 -36.844 -25.156 1 81.06 111 PRO B C 1
ATOM 4446 O O . PRO B 1 111 ? -15.648 -36.812 -26.391 1 81.06 111 PRO B O 1
ATOM 4449 N N . TYR B 1 112 ? -15.094 -37.562 -24.359 1 87.12 112 TYR B N 1
ATOM 4450 C CA . TYR B 1 112 ? -14.234 -38.656 -24.812 1 87.12 112 TYR B CA 1
ATOM 4451 C C . TYR B 1 112 ? -14.312 -39.844 -23.875 1 87.12 112 TYR B C 1
ATOM 4453 O O . TYR B 1 112 ? -14.891 -39.75 -22.797 1 87.12 112 TYR B O 1
ATOM 4461 N N . LEU B 1 113 ? -13.859 -40.938 -24.297 1 91 113 LEU B N 1
ATOM 4462 C CA . LEU B 1 113 ? -13.922 -42.156 -23.516 1 91 113 LEU B CA 1
ATOM 4463 C C . LEU B 1 113 ? -12.539 -42.562 -23 1 91 113 LEU B C 1
ATOM 4465 O O . LEU B 1 113 ? -11.547 -42.406 -23.703 1 91 113 LEU B O 1
ATOM 4469 N N . THR B 1 114 ? -12.516 -43 -21.812 1 92.81 114 THR B N 1
ATOM 4470 C CA . THR B 1 114 ? -11.312 -43.656 -21.297 1 92.81 114 THR B CA 1
ATOM 4471 C C . THR B 1 114 ? -11.562 -45.125 -21.094 1 92.81 114 THR B C 1
ATOM 4473 O O . THR B 1 114 ? -12.406 -45.531 -20.281 1 92.81 114 THR B O 1
ATOM 4476 N N . LEU B 1 115 ? -10.805 -45.906 -21.797 1 95.44 115 LEU B N 1
ATOM 4477 C CA . LEU B 1 115 ? -10.891 -47.344 -21.688 1 95.44 115 LEU B CA 1
ATOM 4478 C C . LEU B 1 115 ? -9.844 -47.906 -20.734 1 95.44 115 LEU B C 1
ATOM 4480 O O . LEU B 1 115 ? -8.766 -47.312 -20.594 1 95.44 115 LEU B O 1
ATOM 4484 N N . THR B 1 116 ? -10.211 -48.938 -20.047 1 95.25 116 THR B N 1
ATOM 4485 C CA . THR B 1 116 ? -9.227 -49.719 -19.297 1 95.25 116 THR B CA 1
ATOM 4486 C C . THR B 1 116 ? -8.914 -51.031 -20.016 1 95.25 116 THR B C 1
ATOM 4488 O O . THR B 1 116 ? -9.789 -51.875 -20.172 1 95.25 116 THR B O 1
ATOM 4491 N N . TYR B 1 117 ? -7.707 -51.125 -20.5 1 94.56 117 TYR B N 1
ATOM 4492 C CA . TYR B 1 117 ? -7.324 -52.281 -21.297 1 94.56 117 TYR B CA 1
ATOM 4493 C C . TYR B 1 117 ? -5.891 -52.688 -20.984 1 94.56 117 TYR B C 1
ATOM 4495 O O . TYR B 1 117 ? -4.961 -51.906 -21.125 1 94.56 117 TYR B O 1
ATOM 4503 N N . ASN B 1 118 ? -5.68 -53.906 -20.516 1 93.62 118 ASN B N 1
ATOM 4504 C CA . ASN B 1 118 ? -4.375 -54.5 -20.219 1 93.62 118 ASN B CA 1
ATOM 4505 C C . ASN B 1 118 ? -3.604 -53.656 -19.219 1 93.62 118 ASN B C 1
ATOM 4507 O O . ASN B 1 118 ? -2.404 -53.406 -19.391 1 93.62 118 ASN B O 1
ATOM 4511 N N . GLY B 1 119 ? -4.289 -53.094 -18.359 1 92.62 119 GLY B N 1
ATOM 4512 C CA . GLY B 1 119 ? -3.652 -52.312 -17.312 1 92.62 119 GLY B CA 1
ATOM 4513 C C . GLY B 1 119 ? -3.354 -50.875 -17.734 1 92.62 119 GLY B C 1
ATOM 4514 O O . GLY B 1 119 ? -2.691 -50.156 -17 1 92.62 119 GLY B O 1
ATOM 4515 N N . PHE B 1 120 ? -3.748 -50.531 -18.891 1 95.38 120 PHE B N 1
ATOM 4516 C CA . PHE B 1 120 ? -3.545 -49.188 -19.391 1 95.38 120 PHE B CA 1
ATOM 4517 C C . PHE B 1 120 ? -4.863 -48.438 -19.453 1 95.38 120 PHE B C 1
ATOM 4519 O O . PHE B 1 120 ? -5.926 -49.031 -19.625 1 95.38 120 PHE B O 1
ATOM 4526 N N . ASN B 1 121 ? -4.754 -47.156 -19.172 1 94.19 121 ASN B N 1
ATOM 4527 C CA . ASN B 1 121 ? -5.844 -46.25 -19.484 1 94.19 121 ASN B CA 1
ATOM 4528 C C . ASN B 1 121 ? -5.715 -45.688 -20.891 1 94.19 121 ASN B C 1
ATOM 4530 O O . ASN B 1 121 ? -4.734 -45 -21.203 1 94.19 121 ASN B O 1
ATOM 4534 N N . ILE B 1 122 ? -6.723 -45.875 -21.656 1 95.5 122 ILE B N 1
ATOM 4535 C CA . ILE B 1 122 ? -6.668 -45.438 -23.047 1 95.5 122 ILE B CA 1
ATOM 4536 C C . ILE B 1 122 ? -7.719 -44.344 -23.297 1 95.5 122 ILE B C 1
ATOM 4538 O O . ILE B 1 122 ? -8.922 -44.625 -23.25 1 95.5 122 ILE B O 1
ATOM 4542 N N . ASP B 1 123 ? -7.262 -43.219 -23.594 1 93.25 123 ASP B N 1
ATOM 4543 C CA . ASP B 1 123 ? -8.172 -42.125 -23.938 1 93.25 123 ASP B CA 1
ATOM 4544 C C . ASP B 1 123 ? -8.5 -42.156 -25.422 1 93.25 123 ASP B C 1
ATOM 4546 O O . ASP B 1 123 ? -7.609 -42.031 -26.266 1 93.25 123 ASP B O 1
ATOM 4550 N N . VAL B 1 124 ? -9.719 -42.344 -25.688 1 95.06 124 VAL B N 1
ATOM 4551 C CA . VAL B 1 124 ? -10.211 -42.312 -27.062 1 95.06 124 VAL B CA 1
ATOM 4552 C C . VAL B 1 124 ? -10.906 -41 -27.359 1 95.06 124 VAL B C 1
ATOM 4554 O O . VAL B 1 124 ? -12.016 -40.75 -26.891 1 95.06 124 VAL B O 1
ATOM 4557 N N . VAL B 1 125 ? -10.289 -40.219 -28.203 1 92.88 125 VAL B N 1
ATOM 4558 C CA . VAL B 1 125 ? -10.734 -38.812 -28.375 1 92.88 125 VAL B CA 1
ATOM 4559 C C . VAL B 1 125 ? -11.141 -38.594 -29.828 1 92.88 125 VAL B C 1
ATOM 4561 O O . VAL B 1 125 ? -10.289 -38.594 -30.719 1 92.88 125 VAL B O 1
ATOM 4564 N N . PRO B 1 126 ? -12.398 -38.375 -30.078 1 93.25 126 PRO B N 1
ATOM 4565 C CA . PRO B 1 126 ? -12.805 -37.969 -31.438 1 93.25 126 PRO B CA 1
ATOM 4566 C C . PRO B 1 126 ? -12.406 -36.562 -31.797 1 93.25 126 PRO B C 1
ATOM 4568 O O . PRO B 1 126 ? -12.453 -35.656 -30.938 1 93.25 126 PRO B O 1
ATOM 4571 N N . CYS B 1 127 ? -11.969 -36.375 -33 1 93.25 127 CYS B N 1
ATOM 4572 C CA . CYS B 1 127 ? -11.664 -35.031 -33.469 1 93.25 127 CYS B CA 1
ATOM 4573 C C . CYS B 1 127 ? -11.914 -34.906 -34.969 1 93.25 127 CYS B C 1
ATOM 4575 O O . CYS B 1 127 ? -12.242 -35.875 -35.625 1 93.25 127 CYS B O 1
ATOM 4577 N N . ILE B 1 128 ? -11.891 -33.656 -35.469 1 94.88 128 ILE B N 1
ATOM 4578 C CA . ILE B 1 128 ? -12.141 -33.344 -36.844 1 94.88 128 ILE B CA 1
ATOM 4579 C C . ILE B 1 128 ? -10.82 -33 -37.562 1 94.88 128 ILE B C 1
ATOM 4581 O O . ILE B 1 128 ? -10 -32.281 -37 1 94.88 128 ILE B O 1
ATOM 4585 N N . ARG B 1 129 ? -10.641 -33.594 -38.688 1 95 129 ARG B N 1
ATOM 4586 C CA . ARG B 1 129 ? -9.438 -33.312 -39.469 1 95 129 ARG B CA 1
ATOM 4587 C C . ARG B 1 129 ? -9.359 -31.828 -39.844 1 95 129 ARG B C 1
ATOM 4589 O O . ARG B 1 129 ? -10.312 -31.266 -40.406 1 95 129 ARG B O 1
ATOM 4596 N N . ILE B 1 130 ? -8.219 -31.25 -39.5 1 93.38 130 ILE B N 1
ATOM 4597 C CA . ILE B 1 130 ? -7.988 -29.859 -39.906 1 93.38 130 ILE B CA 1
ATOM 4598 C C . ILE B 1 130 ? -6.582 -29.719 -40.469 1 93.38 130 ILE B C 1
ATOM 4600 O O . ILE B 1 130 ? -5.73 -30.594 -40.281 1 93.38 130 ILE B O 1
ATOM 4604 N N . ARG B 1 131 ? -6.406 -28.516 -41.312 1 85.94 131 ARG B N 1
ATOM 4605 C CA . ARG B 1 131 ? -5.098 -28.141 -41.844 1 85.94 131 ARG B CA 1
ATOM 4606 C C . ARG B 1 131 ? -4.402 -27.141 -40.906 1 85.94 131 ARG B C 1
ATOM 4608 O O . ARG B 1 131 ? -5.059 -26.438 -40.156 1 85.94 131 ARG B O 1
ATOM 4615 N N . PRO B 1 132 ? -3.012 -27.328 -41 1 82.81 132 PRO B N 1
ATOM 4616 C CA . PRO B 1 132 ? -2.299 -26.328 -40.219 1 82.81 132 PRO B CA 1
ATOM 4617 C C . PRO B 1 132 ? -2.807 -24.906 -40.469 1 82.81 132 PRO B C 1
ATOM 4619 O O . PRO B 1 132 ? -3 -24.5 -41.594 1 82.81 132 PRO B O 1
ATOM 4622 N N . GLY B 1 133 ? -3.064 -24.125 -39.375 1 80.94 133 GLY B N 1
ATOM 4623 C CA . GLY B 1 133 ? -3.52 -22.75 -39.5 1 80.94 133 GLY B CA 1
ATOM 4624 C C . GLY B 1 133 ? -5.031 -22.625 -39.5 1 80.94 133 GLY B C 1
ATOM 4625 O O . GLY B 1 133 ? -5.566 -21.531 -39.312 1 80.94 133 GLY B O 1
ATOM 4626 N N . GLU B 1 134 ? -5.711 -23.734 -39.688 1 87.44 134 GLU B N 1
ATOM 4627 C CA . GLU B 1 134 ? -7.172 -23.703 -39.719 1 87.44 134 GLU B CA 1
ATOM 4628 C C . GLU B 1 134 ? -7.738 -23.609 -38.312 1 87.44 134 GLU B C 1
ATOM 4630 O O . GLU B 1 134 ? -7.148 -24.125 -37.344 1 87.44 134 GLU B O 1
ATOM 4635 N N . LYS B 1 135 ? -8.883 -22.891 -38.25 1 87.06 135 LYS B N 1
ATOM 4636 C CA . LYS B 1 135 ? -9.562 -22.797 -36.969 1 87.06 135 LYS B CA 1
ATOM 4637 C C . LYS B 1 135 ? -10.117 -24.156 -36.531 1 87.06 135 LYS B C 1
ATOM 4639 O O . LYS B 1 135 ? -10.812 -24.812 -37.312 1 87.06 135 LYS B O 1
ATOM 4644 N N . PRO B 1 136 ? -9.789 -24.531 -35.375 1 88 136 PRO B N 1
ATOM 4645 C CA . PRO B 1 136 ? -10.297 -25.828 -34.906 1 88 136 PRO B CA 1
ATOM 4646 C C . PRO B 1 136 ? -11.805 -25.812 -34.656 1 88 136 PRO B C 1
ATOM 4648 O O . PRO B 1 136 ? -12.352 -24.766 -34.281 1 88 136 PRO B O 1
ATOM 4651 N N . VAL B 1 137 ? -12.383 -26.953 -34.906 1 87.25 137 VAL B N 1
ATOM 4652 C CA . VAL B 1 137 ? -13.797 -27.125 -34.594 1 87.25 137 VAL B CA 1
ATOM 4653 C C . VAL B 1 137 ? -13.945 -27.547 -33.125 1 87.25 137 VAL B C 1
ATOM 4655 O O . VAL B 1 137 ? -14.836 -27.062 -32.406 1 87.25 137 VAL B O 1
ATOM 4658 N N . THR B 1 138 ? -13.031 -28.422 -32.719 1 84.69 138 THR B N 1
ATOM 4659 C CA . THR B 1 138 ? -12.961 -28.844 -31.328 1 84.69 138 THR B CA 1
ATOM 4660 C C . THR B 1 138 ? -11.586 -28.547 -30.75 1 84.69 138 THR B C 1
ATOM 4662 O O . THR B 1 138 ? -10.633 -28.281 -31.484 1 84.69 138 THR B O 1
ATOM 4665 N N . ALA B 1 139 ? -11.484 -28.641 -29.438 1 79.56 139 ALA B N 1
ATOM 4666 C CA . ALA B 1 139 ? -10.227 -28.359 -28.75 1 79.56 139 ALA B CA 1
ATOM 4667 C C . ALA B 1 139 ? -9.18 -29.406 -29.062 1 79.56 139 ALA B C 1
ATOM 4669 O O . ALA B 1 139 ? -7.977 -29.172 -28.922 1 79.56 139 ALA B O 1
ATOM 4670 N N . ALA B 1 140 ? -9.609 -30.531 -29.531 1 87.44 140 ALA B N 1
ATOM 4671 C CA . ALA B 1 140 ? -8.695 -31.656 -29.734 1 87.44 140 ALA B CA 1
ATOM 4672 C C . ALA B 1 140 ? -8.18 -31.703 -31.172 1 87.44 140 ALA B C 1
ATOM 4674 O O . ALA B 1 140 ? -7.238 -32.438 -31.484 1 87.44 140 ALA B O 1
ATOM 4675 N N . ASP B 1 141 ? -8.656 -30.859 -32.031 1 91.81 141 ASP B N 1
ATOM 4676 C CA . ASP B 1 141 ? -8.414 -30.953 -33.469 1 91.81 141 ASP B CA 1
ATOM 4677 C C . ASP B 1 141 ? -6.949 -30.672 -33.781 1 91.81 141 ASP B C 1
ATOM 4679 O O . ASP B 1 141 ? -6.438 -31.125 -34.812 1 91.81 141 ASP B O 1
ATOM 4683 N N . ARG B 1 142 ? -6.309 -30 -32.875 1 91.19 142 ARG B N 1
ATOM 4684 C CA . ARG B 1 142 ? -4.934 -29.594 -33.156 1 91.19 142 ARG B CA 1
ATOM 4685 C C . ARG B 1 142 ? -3.955 -30.719 -32.812 1 91.19 142 ARG B C 1
ATOM 4687 O O . ARG B 1 142 ? -2.828 -30.734 -33.344 1 91.19 142 ARG B O 1
ATOM 4694 N N . THR B 1 143 ? -4.32 -31.609 -32 1 91 143 THR B N 1
ATOM 4695 C CA . THR B 1 143 ? -3.412 -32.594 -31.422 1 91 143 THR B CA 1
ATOM 4696 C C . THR B 1 143 ? -2.762 -33.438 -32.531 1 91 143 THR B C 1
ATOM 4698 O O . THR B 1 143 ? -1.543 -33.625 -32.531 1 91 143 THR B O 1
ATOM 4701 N N . PRO B 1 144 ? -3.496 -33.875 -33.469 1 93.5 144 PRO B N 1
ATOM 4702 C CA . PRO B 1 144 ? -2.85 -34.656 -34.531 1 93.5 144 PRO B CA 1
ATOM 4703 C C . PRO B 1 144 ? -1.789 -33.844 -35.281 1 93.5 144 PRO B C 1
ATOM 4705 O O . PRO B 1 144 ? -0.783 -34.406 -35.719 1 93.5 144 PRO B O 1
ATOM 4708 N N . LEU B 1 145 ? -2.02 -32.625 -35.438 1 94.25 145 LEU B N 1
ATOM 4709 C CA . LEU B 1 145 ? -1.046 -31.781 -36.125 1 94.25 145 LEU B CA 1
ATOM 4710 C C . LEU B 1 145 ? 0.225 -31.641 -35.281 1 94.25 145 LEU B C 1
ATOM 4712 O O . LEU B 1 145 ? 1.32 -31.516 -35.844 1 94.25 145 LEU B O 1
ATOM 4716 N N . HIS B 1 146 ? 0.086 -31.641 -33.969 1 94.62 146 HIS B N 1
ATOM 4717 C CA . HIS B 1 146 ? 1.253 -31.625 -33.094 1 94.62 146 HIS B CA 1
ATOM 4718 C C . HIS B 1 146 ? 2.129 -32.844 -33.312 1 94.62 146 HIS B C 1
ATOM 4720 O O . HIS B 1 146 ? 3.352 -32.75 -33.438 1 94.62 146 HIS B O 1
ATOM 4726 N N . THR B 1 147 ? 1.474 -33.938 -33.344 1 94.12 147 THR B N 1
ATOM 4727 C CA . THR B 1 147 ? 2.176 -35.219 -33.531 1 94.12 147 THR B CA 1
ATOM 4728 C C . THR B 1 147 ? 2.891 -35.219 -34.875 1 94.12 147 THR B C 1
ATOM 4730 O O . THR B 1 147 ? 4.055 -35.625 -34.969 1 94.12 147 THR B O 1
ATOM 4733 N N . LEU B 1 148 ? 2.188 -34.781 -35.875 1 93 148 LEU B N 1
ATOM 4734 C CA . LEU B 1 148 ? 2.781 -34.719 -37.219 1 93 148 LEU B CA 1
ATOM 4735 C C . LEU B 1 148 ? 3.998 -33.812 -37.219 1 93 148 LEU B C 1
ATOM 4737 O O . LEU B 1 148 ? 5.02 -34.125 -37.844 1 93 148 LEU B O 1
ATOM 4741 N N . TYR B 1 149 ? 3.893 -32.75 -36.625 1 94.88 149 TYR B N 1
ATOM 4742 C CA . TYR B 1 149 ? 4.977 -31.766 -36.562 1 94.88 149 TYR B CA 1
ATOM 4743 C C . TYR B 1 149 ? 6.207 -32.344 -35.906 1 94.88 149 TYR B C 1
ATOM 4745 O O . TYR B 1 149 ? 7.336 -32.125 -36.344 1 94.88 149 TYR B O 1
ATOM 4753 N N . LEU B 1 150 ? 6.031 -33.062 -34.812 1 95.94 150 LEU B N 1
ATOM 4754 C CA . LEU B 1 150 ? 7.133 -33.562 -33.969 1 95.94 150 LEU B CA 1
ATOM 4755 C C . LEU B 1 150 ? 7.711 -34.844 -34.531 1 95.94 150 LEU B C 1
ATOM 4757 O O . LEU B 1 150 ? 8.82 -35.25 -34.156 1 95.94 150 LEU B O 1
ATOM 4761 N N . ARG B 1 151 ? 6.926 -35.438 -35.375 1 89.12 151 ARG B N 1
ATOM 4762 C CA . ARG B 1 151 ? 7.352 -36.719 -35.938 1 89.12 151 ARG B CA 1
ATOM 4763 C C . ARG B 1 151 ? 8.711 -36.594 -36.625 1 89.12 151 ARG B C 1
ATOM 4765 O O . ARG B 1 151 ? 8.883 -35.75 -37.5 1 89.12 151 ARG B O 1
ATOM 4772 N N . GLY B 1 152 ? 9.633 -37.375 -36.219 1 91.75 152 GLY B N 1
ATOM 4773 C CA . GLY B 1 152 ? 10.961 -37.375 -36.812 1 91.75 152 GLY B CA 1
ATOM 4774 C C . GLY B 1 152 ? 11.859 -36.281 -36.25 1 91.75 152 GLY B C 1
ATOM 4775 O O . GLY B 1 152 ? 13.086 -36.406 -36.281 1 91.75 152 GLY B O 1
ATOM 4776 N N . ARG B 1 153 ? 11.289 -35.188 -35.812 1 95.25 153 ARG B N 1
ATOM 4777 C CA . ARG B 1 153 ? 12.07 -34.062 -35.375 1 95.25 153 ARG B CA 1
ATOM 4778 C C . ARG B 1 153 ? 12.664 -34.281 -34 1 95.25 153 ARG B C 1
ATOM 4780 O O . ARG B 1 153 ? 13.648 -33.656 -33.594 1 95.25 153 ARG B O 1
ATOM 4787 N N . LEU B 1 154 ? 12.094 -35.188 -33.281 1 96 154 LEU B N 1
ATOM 4788 C CA . LEU B 1 154 ? 12.555 -35.469 -31.922 1 96 154 LEU B CA 1
ATOM 4789 C C . LEU B 1 154 ? 13.562 -36.625 -31.922 1 96 154 LEU B C 1
ATOM 4791 O O . LEU B 1 154 ? 14.047 -37.031 -30.875 1 96 154 LEU B O 1
ATOM 4795 N N . SER B 1 155 ? 13.859 -37.125 -33.156 1 94.56 155 SER B N 1
ATOM 4796 C CA . SER B 1 155 ? 14.805 -38.219 -33.25 1 94.56 155 SER B CA 1
ATOM 4797 C C . SER B 1 155 ? 16.141 -37.844 -32.594 1 94.56 155 SER B C 1
ATOM 4799 O O . SER B 1 155 ? 16.766 -36.875 -32.969 1 94.56 155 SER B O 1
ATOM 4801 N N . GLY B 1 156 ? 16.578 -38.594 -31.641 1 95.56 156 GLY B N 1
ATOM 4802 C CA . GLY B 1 156 ? 17.828 -38.344 -30.953 1 95.56 156 GLY B CA 1
ATOM 4803 C C . GLY B 1 156 ? 17.672 -37.5 -29.719 1 95.56 156 GLY B C 1
ATOM 4804 O O . GLY B 1 156 ? 18.609 -37.344 -28.922 1 95.56 156 GLY B O 1
ATOM 4805 N N . LEU B 1 157 ? 16.469 -36.969 -29.531 1 97.69 157 LEU B N 1
ATOM 4806 C CA . LEU B 1 157 ? 16.234 -36.062 -28.422 1 97.69 157 LEU B CA 1
ATOM 4807 C C . LEU B 1 157 ? 15.25 -36.656 -27.422 1 97.69 157 LEU B C 1
ATOM 4809 O O . LEU B 1 157 ? 14.859 -36.031 -26.453 1 97.69 157 LEU B O 1
ATOM 4813 N N . GLU B 1 158 ? 14.797 -37.875 -27.625 1 96.94 158 GLU B N 1
ATOM 4814 C CA . GLU B 1 158 ? 13.758 -38.531 -26.812 1 96.94 158 GLU B CA 1
ATOM 4815 C C . GLU B 1 158 ? 14.156 -38.562 -25.344 1 96.94 158 GLU B C 1
ATOM 4817 O O . GLU B 1 158 ? 13.359 -38.219 -24.469 1 96.94 158 GLU B O 1
ATOM 4822 N N . ASP B 1 159 ? 15.406 -38.938 -25.141 1 97.5 159 ASP B N 1
ATOM 4823 C CA . ASP B 1 159 ? 15.898 -39.031 -23.766 1 97.5 159 ASP B CA 1
ATOM 4824 C C . ASP B 1 159 ? 15.945 -37.625 -23.125 1 97.5 159 ASP B C 1
ATOM 4826 O O . ASP B 1 159 ? 15.664 -37.5 -21.938 1 97.5 159 ASP B O 1
ATOM 4830 N N . ASP B 1 160 ? 16.344 -36.656 -23.906 1 98.25 160 ASP B N 1
ATOM 4831 C CA . ASP B 1 160 ? 16.391 -35.281 -23.406 1 98.25 160 ASP B CA 1
ATOM 4832 C C . ASP B 1 160 ? 15.008 -34.812 -22.984 1 98.25 160 ASP B C 1
ATOM 4834 O O . ASP B 1 160 ? 14.867 -34.188 -21.938 1 98.25 160 ASP B O 1
ATOM 4838 N N . VAL B 1 161 ? 14.008 -35.125 -23.75 1 98.38 161 VAL B N 1
ATOM 4839 C CA . VAL B 1 161 ? 12.633 -34.781 -23.438 1 98.38 161 VAL B CA 1
ATOM 4840 C C . VAL B 1 161 ? 12.195 -35.469 -22.141 1 98.38 161 VAL B C 1
ATOM 4842 O O . VAL B 1 161 ? 11.594 -34.844 -21.266 1 98.38 161 VAL B O 1
ATOM 4845 N N . ARG B 1 162 ? 12.523 -36.719 -21.984 1 98.38 162 ARG B N 1
ATOM 4846 C CA . ARG B 1 162 ? 12.141 -37.5 -20.797 1 98.38 162 ARG B CA 1
ATOM 4847 C C . ARG B 1 162 ? 12.797 -36.906 -19.547 1 98.38 162 ARG B C 1
ATOM 4849 O O . ARG B 1 162 ? 12.164 -36.844 -18.5 1 98.38 162 ARG B O 1
ATOM 4856 N N . LEU B 1 163 ? 14.062 -36.562 -19.688 1 98.62 163 LEU B N 1
ATOM 4857 C CA . LEU B 1 163 ? 14.758 -35.938 -18.562 1 98.62 163 LEU B CA 1
ATOM 4858 C C . LEU B 1 163 ? 14.055 -34.688 -18.125 1 98.62 163 LEU B C 1
ATOM 4860 O O . LEU B 1 163 ? 13.82 -34.469 -16.938 1 98.62 163 LEU B O 1
ATOM 4864 N N . LEU B 1 164 ? 13.711 -33.844 -19.062 1 98.75 164 LEU B N 1
ATOM 4865 C CA . LEU B 1 164 ? 13.062 -32.562 -18.781 1 98.75 164 LEU B CA 1
ATOM 4866 C C . LEU B 1 164 ? 11.695 -32.781 -18.156 1 98.75 164 LEU B C 1
ATOM 4868 O O . LEU B 1 164 ? 11.336 -32.125 -17.172 1 98.75 164 LEU B O 1
ATOM 4872 N N . LYS B 1 165 ? 10.922 -33.719 -18.688 1 98.19 165 LYS B N 1
ATOM 4873 C CA . LYS B 1 165 ? 9.617 -34.062 -18.141 1 98.19 165 LYS B CA 1
ATOM 4874 C C . LYS B 1 165 ? 9.719 -34.5 -16.688 1 98.19 165 LYS B C 1
ATOM 4876 O O . LYS B 1 165 ? 8.977 -34 -15.828 1 98.19 165 LYS B O 1
ATOM 4881 N N . LEU B 1 166 ? 10.617 -35.406 -16.422 1 98.06 166 LEU B N 1
ATOM 4882 C CA . LEU B 1 166 ? 10.742 -35.906 -15.07 1 98.06 166 LEU B CA 1
ATOM 4883 C C . LEU B 1 166 ? 11.148 -34.812 -14.109 1 98.06 166 LEU B C 1
ATOM 4885 O O . LEU B 1 166 ? 10.602 -34.688 -13.008 1 98.06 166 LEU B O 1
ATOM 4889 N N . MET B 1 167 ? 12.109 -34.031 -14.492 1 98.31 167 MET B N 1
ATOM 4890 C CA . MET B 1 167 ? 12.523 -32.906 -13.648 1 98.31 167 MET B CA 1
ATOM 4891 C C . MET B 1 167 ? 11.336 -32 -13.344 1 98.31 167 MET B C 1
ATOM 4893 O O . MET B 1 167 ? 11.109 -31.625 -12.195 1 98.31 167 MET B O 1
ATOM 4897 N N . MET B 1 168 ? 10.57 -31.594 -14.398 1 98.44 168 MET B N 1
ATOM 4898 C CA . MET B 1 168 ? 9.43 -30.703 -14.234 1 98.44 168 MET B CA 1
ATOM 4899 C C . MET B 1 168 ? 8.375 -31.328 -13.328 1 98.44 168 MET B C 1
ATOM 4901 O O . MET B 1 168 ? 7.719 -30.641 -12.555 1 98.44 168 MET B O 1
ATOM 4905 N N . LYS B 1 169 ? 8.18 -32.625 -13.414 1 96.62 169 LYS B N 1
ATOM 4906 C CA . LYS B 1 169 ? 7.273 -33.344 -12.523 1 96.62 169 LYS B CA 1
ATOM 4907 C C . LYS B 1 169 ? 7.746 -33.25 -11.07 1 96.62 169 LYS B C 1
ATOM 4909 O O . LYS B 1 169 ? 6.949 -33 -10.172 1 96.62 169 LYS B O 1
ATOM 4914 N N . ARG B 1 170 ? 9.039 -33.438 -10.867 1 95.94 170 ARG B N 1
ATOM 4915 C CA . ARG B 1 170 ? 9.602 -33.469 -9.516 1 95.94 170 ARG B CA 1
ATOM 4916 C C . ARG B 1 170 ? 9.555 -32.094 -8.859 1 95.94 170 ARG B C 1
ATOM 4918 O O . ARG B 1 170 ? 9.398 -31.984 -7.645 1 95.94 170 ARG B O 1
ATOM 4925 N N . ILE B 1 171 ? 9.641 -31.109 -9.664 1 96.44 171 ILE B N 1
ATOM 4926 C CA . ILE B 1 171 ? 9.602 -29.766 -9.086 1 96.44 171 ILE B CA 1
ATOM 4927 C C . ILE B 1 171 ? 8.188 -29.203 -9.172 1 96.44 171 ILE B C 1
ATOM 4929 O O . ILE B 1 171 ? 7.961 -28.016 -8.898 1 96.44 171 ILE B O 1
ATOM 4933 N N . ASN B 1 172 ? 7.258 -29.984 -9.688 1 94.94 172 ASN B N 1
ATOM 4934 C CA . ASN B 1 172 ? 5.82 -29.734 -9.648 1 94.94 172 ASN B CA 1
ATOM 4935 C C . ASN B 1 172 ? 5.418 -28.609 -10.602 1 94.94 172 ASN B C 1
ATOM 4937 O O . ASN B 1 172 ? 4.645 -27.719 -10.227 1 94.94 172 ASN B O 1
ATOM 4941 N N . VAL B 1 173 ? 5.996 -28.562 -11.797 1 98.12 173 VAL B N 1
ATOM 4942 C CA . VAL B 1 173 ? 5.594 -27.547 -12.766 1 98.12 173 VAL B CA 1
ATOM 4943 C C . VAL B 1 173 ? 5.199 -28.219 -14.078 1 98.12 173 VAL B C 1
ATOM 4945 O O . VAL B 1 173 ? 5.039 -27.531 -15.102 1 98.12 173 VAL B O 1
ATOM 4948 N N . TYR B 1 174 ? 5.027 -29.547 -14.055 1 97.94 174 TYR B N 1
ATOM 4949 C CA . TYR B 1 174 ? 4.617 -30.266 -15.258 1 97.94 174 TYR B CA 1
ATOM 4950 C C . TYR B 1 174 ? 3.1 -30.375 -15.336 1 97.94 174 TYR B C 1
ATOM 4952 O O . TYR B 1 174 ? 2.459 -30.891 -14.414 1 97.94 174 TYR B O 1
ATOM 4960 N N . GLY B 1 175 ? 2.6 -29.875 -16.391 1 95.69 175 GLY B N 1
ATOM 4961 C CA . GLY B 1 175 ? 1.168 -30 -16.609 1 95.69 175 GLY B CA 1
ATOM 4962 C C . GLY B 1 175 ? 0.498 -28.656 -16.891 1 95.69 175 GLY B C 1
ATOM 4963 O O . GLY B 1 175 ? 0.791 -27.672 -16.219 1 95.69 175 GLY B O 1
ATOM 4964 N N . ALA B 1 176 ? -0.422 -28.688 -17.781 1 90.94 176 ALA B N 1
ATOM 4965 C CA . ALA B 1 176 ? -1.105 -27.469 -18.188 1 90.94 176 ALA B CA 1
ATOM 4966 C C . ALA B 1 176 ? -2.455 -27.344 -17.5 1 90.94 176 ALA B C 1
ATOM 4968 O O . ALA B 1 176 ? -3.166 -26.344 -17.688 1 90.94 176 ALA B O 1
ATOM 4969 N N . GLU B 1 177 ? -2.807 -28.328 -16.703 1 90.5 177 GLU B N 1
ATOM 4970 C CA . GLU B 1 177 ? -4.086 -28.297 -16 1 90.5 177 GLU B CA 1
ATOM 4971 C C . GLU B 1 177 ? -4.141 -27.141 -15.008 1 90.5 177 GLU B C 1
ATOM 4973 O O . GLU B 1 177 ? -3.102 -26.609 -14.609 1 90.5 177 GLU B O 1
ATOM 4978 N N . VAL B 1 178 ? -5.336 -26.828 -14.625 1 92 178 VAL B N 1
ATOM 4979 C CA . VAL B 1 178 ? -5.602 -25.719 -13.719 1 92 178 VAL B CA 1
ATOM 4980 C C . VAL B 1 178 ? -4.852 -25.922 -12.406 1 92 178 VAL B C 1
ATOM 4982 O O . VAL B 1 178 ? -4.398 -24.969 -11.781 1 92 178 VAL B O 1
ATOM 4985 N N . LYS B 1 179 ? -4.617 -27.125 -12.07 1 92.44 179 LYS B N 1
ATOM 4986 C CA . LYS B 1 179 ? -3.947 -27.484 -10.82 1 92.44 179 LYS B CA 1
ATOM 4987 C C . LYS B 1 179 ? -2.488 -27.031 -10.828 1 92.44 179 LYS B C 1
ATOM 4989 O O . LYS B 1 179 ? -2 -26.484 -9.852 1 92.44 179 LYS B O 1
ATOM 4994 N N . VAL B 1 180 ? -1.835 -27.172 -11.883 1 93.25 180 VAL B N 1
ATOM 4995 C CA . VAL B 1 180 ? -0.388 -27 -11.945 1 93.25 180 VAL B CA 1
ATOM 4996 C C . VAL B 1 180 ? -0.055 -25.672 -12.617 1 93.25 180 VAL B C 1
ATOM 4998 O O . VAL B 1 180 ? 0.827 -24.938 -12.156 1 93.25 180 VAL B O 1
ATOM 5001 N N . GLN B 1 181 ? -0.755 -25.344 -13.703 1 96.5 181 GLN B N 1
ATOM 5002 C CA . GLN B 1 181 ? -0.482 -24.156 -14.5 1 96.5 181 GLN B CA 1
ATOM 5003 C C . GLN B 1 181 ? 0.977 -24.125 -14.953 1 96.5 181 GLN B C 1
ATOM 5005 O O . GLN B 1 181 ? 1.66 -23.109 -14.773 1 96.5 181 GLN B O 1
ATOM 5010 N N . GLY B 1 182 ? 1.389 -25.25 -15.477 1 98.25 182 GLY B N 1
ATOM 5011 C CA . GLY B 1 182 ? 2.801 -25.406 -15.789 1 98.25 182 GLY B CA 1
ATOM 5012 C C . GLY B 1 182 ? 3.053 -25.797 -17.234 1 98.25 182 GLY B C 1
ATOM 5013 O O . GLY B 1 182 ? 2.385 -25.312 -18.141 1 98.25 182 GLY B O 1
ATOM 5014 N N . PHE B 1 183 ? 4.039 -26.594 -17.422 1 98.69 183 PHE B N 1
ATOM 5015 C CA . PHE B 1 183 ? 4.535 -26.984 -18.734 1 98.69 183 PHE B CA 1
ATOM 5016 C C . PHE B 1 183 ? 3.865 -28.266 -19.219 1 98.69 183 PHE B C 1
ATOM 5018 O O . PHE B 1 183 ? 4.047 -29.328 -18.625 1 98.69 183 PHE B O 1
ATOM 5025 N N . SER B 1 184 ? 3.111 -28.156 -20.312 1 96.88 184 SER B N 1
ATOM 5026 C CA . SER B 1 184 ? 2.492 -29.344 -20.906 1 96.88 184 SER B CA 1
ATOM 5027 C C . SER B 1 184 ? 3.533 -30.234 -21.547 1 96.88 184 SER B C 1
ATOM 5029 O O . SER B 1 184 ? 4.68 -29.828 -21.75 1 96.88 184 SER B O 1
ATOM 5031 N N . GLY B 1 185 ? 3.088 -31.453 -21.875 1 96.44 185 GLY B N 1
ATOM 5032 C CA . GLY B 1 185 ? 3.975 -32.344 -22.594 1 96.44 185 GLY B CA 1
ATOM 5033 C C . GLY B 1 185 ? 4.43 -31.812 -23.922 1 96.44 185 GLY B C 1
ATOM 5034 O O . GLY B 1 185 ? 5.621 -31.828 -24.234 1 96.44 185 GLY B O 1
ATOM 5035 N N . TYR B 1 186 ? 3.494 -31.312 -24.688 1 96 186 TYR B N 1
ATOM 5036 C CA . TYR B 1 186 ? 3.777 -30.734 -25.984 1 96 186 TYR B CA 1
ATOM 5037 C C . TYR B 1 186 ? 4.758 -29.562 -25.859 1 96 186 TYR B C 1
ATOM 5039 O O . TYR B 1 186 ? 5.742 -29.5 -26.609 1 96 186 TYR B O 1
ATOM 5047 N N . LEU B 1 187 ? 4.52 -28.734 -24.891 1 97.81 187 LEU B N 1
ATOM 5048 C CA . LEU B 1 187 ? 5.398 -27.594 -24.672 1 97.81 187 LEU B CA 1
ATOM 5049 C C . LEU B 1 187 ? 6.809 -28.047 -24.312 1 97.81 187 LEU B C 1
ATOM 5051 O O . LEU B 1 187 ? 7.789 -27.5 -24.828 1 97.81 187 LEU B O 1
ATOM 5055 N N . THR B 1 188 ? 6.906 -29.016 -23.453 1 98.56 188 THR B N 1
ATOM 5056 C CA . THR B 1 188 ? 8.195 -29.562 -23.047 1 98.56 188 THR B CA 1
ATOM 5057 C C . THR B 1 188 ? 8.977 -30.078 -24.25 1 98.56 188 THR B C 1
ATOM 5059 O O . THR B 1 188 ? 10.18 -29.844 -24.359 1 98.56 188 THR B O 1
ATOM 5062 N N . GLU B 1 189 ? 8.305 -30.75 -25.109 1 98.25 189 GLU B N 1
ATOM 5063 C CA . GLU B 1 189 ? 8.914 -31.25 -26.328 1 98.25 189 GLU B CA 1
ATOM 5064 C C . GLU B 1 189 ? 9.383 -30.109 -27.234 1 98.25 189 GLU B C 1
ATOM 5066 O O . GLU B 1 189 ? 10.492 -30.141 -27.766 1 98.25 189 GLU B O 1
ATOM 5071 N N . LEU B 1 190 ? 8.555 -29.094 -27.391 1 98.06 190 LEU B N 1
ATOM 5072 C CA . LEU B 1 190 ? 8.891 -27.953 -28.234 1 98.06 190 LEU B CA 1
ATOM 5073 C C . LEU B 1 190 ? 10.125 -27.234 -27.703 1 98.06 190 LEU B C 1
ATOM 5075 O O . LEU B 1 190 ? 11.016 -26.875 -28.484 1 98.06 190 LEU B O 1
ATOM 5079 N N . ILE B 1 191 ? 10.172 -27.047 -26.406 1 98.5 191 ILE B N 1
ATOM 5080 C CA . ILE B 1 191 ? 11.281 -26.297 -25.828 1 98.5 191 ILE B CA 1
ATOM 5081 C C . ILE B 1 191 ? 12.57 -27.109 -25.953 1 98.5 191 ILE B C 1
ATOM 5083 O O . ILE B 1 191 ? 13.633 -26.562 -26.25 1 98.5 191 ILE B O 1
ATOM 5087 N N . THR B 1 192 ? 12.516 -28.406 -25.734 1 98.44 192 THR B N 1
ATOM 5088 C CA . THR B 1 192 ? 13.68 -29.266 -25.891 1 98.44 192 THR B CA 1
ATOM 5089 C C . THR B 1 192 ? 14.188 -29.219 -27.328 1 98.44 192 THR B C 1
ATOM 5091 O O . THR B 1 192 ? 15.398 -29.172 -27.562 1 98.44 192 THR B O 1
ATOM 5094 N N . LEU B 1 193 ? 13.266 -29.281 -28.281 1 98.31 193 LEU B N 1
ATOM 5095 C CA . LEU B 1 193 ? 13.609 -29.203 -29.688 1 98.31 193 LEU B CA 1
ATOM 5096 C C . LEU B 1 193 ? 14.25 -27.859 -30.016 1 98.31 193 LEU B C 1
ATOM 5098 O O . LEU B 1 193 ? 15.281 -27.812 -30.688 1 98.31 193 LEU B O 1
ATOM 5102 N N . ALA B 1 194 ? 13.703 -26.812 -29.562 1 98 194 ALA B N 1
ATOM 5103 C CA . ALA B 1 194 ? 14.164 -25.453 -29.8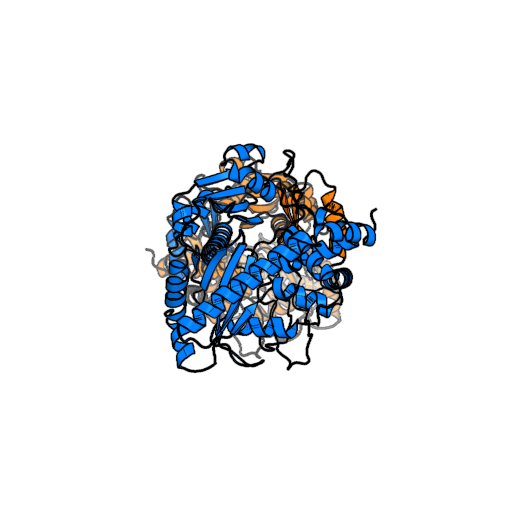59 1 98 194 ALA B CA 1
ATOM 5104 C C . ALA B 1 194 ? 15.602 -25.25 -29.391 1 98 194 ALA B C 1
ATOM 5106 O O . ALA B 1 194 ? 16.406 -24.625 -30.094 1 98 194 ALA B O 1
ATOM 5107 N N . TYR B 1 195 ? 15.906 -25.75 -28.203 1 98.25 195 TYR B N 1
ATOM 5108 C CA . TYR B 1 195 ? 17.219 -25.484 -27.625 1 98.25 195 TYR B CA 1
ATOM 5109 C C . TYR B 1 195 ? 18.188 -26.625 -27.922 1 98.25 195 TYR B C 1
ATOM 5111 O O . TYR B 1 195 ? 19.406 -26.484 -27.75 1 98.25 195 TYR B O 1
ATOM 5119 N N . GLY B 1 196 ? 17.719 -27.719 -28.25 1 97.62 196 GLY B N 1
ATOM 5120 C CA . GLY B 1 196 ? 18.578 -28.797 -28.719 1 97.62 196 GLY B CA 1
ATOM 5121 C C . GLY B 1 196 ? 19.047 -29.703 -27.609 1 97.62 196 GLY B C 1
ATOM 5122 O O . GLY B 1 196 ? 20.219 -30.078 -27.562 1 97.62 196 GLY B O 1
ATOM 5123 N N . GLY B 1 197 ? 18.125 -29.922 -26.656 1 98 197 GLY B N 1
ATOM 5124 C CA . GLY B 1 197 ? 18.5 -30.891 -25.641 1 98 197 GLY B CA 1
ATOM 5125 C C . GLY B 1 197 ? 18.203 -30.422 -24.234 1 98 197 GLY B C 1
ATOM 5126 O O . GLY B 1 197 ? 17.875 -29.25 -24.016 1 98 197 GLY B O 1
ATOM 5127 N N . PHE B 1 198 ? 18.469 -31.375 -23.281 1 98.44 198 PHE B N 1
ATOM 5128 C CA . PHE B 1 198 ? 18.109 -31.156 -21.891 1 98.44 198 PHE B CA 1
ATOM 5129 C C . PHE B 1 198 ? 19.016 -30.094 -21.266 1 98.44 198 PHE B C 1
ATOM 5131 O O . PHE B 1 198 ? 18.531 -29.094 -20.734 1 98.44 198 PHE B O 1
ATOM 5138 N N . ILE B 1 199 ? 20.297 -30.25 -21.391 1 98.44 199 ILE B N 1
ATOM 5139 C CA . ILE B 1 199 ? 21.25 -29.344 -20.75 1 98.44 199 ILE B CA 1
ATOM 5140 C C . ILE B 1 199 ? 21.156 -27.953 -21.375 1 98.44 199 ILE B C 1
ATOM 5142 O O . ILE B 1 199 ? 21.172 -26.953 -20.672 1 98.44 199 ILE B O 1
ATOM 5146 N N . ASN B 1 200 ? 21.016 -27.875 -22.672 1 98.44 200 ASN B N 1
ATOM 5147 C CA . ASN B 1 200 ? 20.875 -26.609 -23.359 1 98.44 200 ASN B CA 1
ATOM 5148 C C . ASN B 1 200 ? 19.609 -25.875 -22.938 1 98.44 200 ASN B C 1
ATOM 5150 O O . ASN B 1 200 ? 19.594 -24.641 -22.844 1 98.44 200 ASN B O 1
ATOM 5154 N N . THR B 1 201 ? 18.594 -26.625 -22.734 1 98.81 201 THR B N 1
ATOM 5155 C CA . THR B 1 201 ? 17.344 -26.047 -22.281 1 98.81 201 THR B CA 1
ATOM 5156 C C . THR B 1 201 ? 17.516 -25.406 -20.891 1 98.81 201 THR B C 1
ATOM 5158 O O . THR B 1 201 ? 17.062 -24.297 -20.656 1 98.81 201 THR B O 1
ATOM 5161 N N . LEU B 1 202 ? 18.188 -26.125 -20 1 98.75 202 LEU B N 1
ATOM 5162 C CA . LEU B 1 202 ? 18.406 -25.609 -18.656 1 98.75 202 LEU B CA 1
ATOM 5163 C C . LEU B 1 202 ? 19.281 -24.359 -18.703 1 98.75 202 LEU B C 1
ATOM 5165 O O . LEU B 1 202 ? 19.031 -23.391 -17.969 1 98.75 202 LEU B O 1
ATOM 5169 N N . LYS B 1 203 ? 20.312 -24.375 -19.531 1 98.56 203 LYS B N 1
ATOM 5170 C CA . LYS B 1 203 ? 21.188 -23.219 -19.672 1 98.56 203 LYS B CA 1
ATOM 5171 C C . LYS B 1 203 ? 20.391 -22 -20.172 1 98.56 203 LYS B C 1
ATOM 5173 O O . LYS B 1 203 ? 20.562 -20.891 -19.656 1 98.56 203 LYS B O 1
ATOM 5178 N N . ALA B 1 204 ? 19.531 -22.234 -21.094 1 98.56 204 ALA B N 1
ATOM 5179 C CA . ALA B 1 204 ? 18.703 -21.141 -21.609 1 98.56 204 ALA B CA 1
ATOM 5180 C C . ALA B 1 204 ? 17.719 -20.641 -20.547 1 98.56 204 ALA B C 1
ATOM 5182 O O . ALA B 1 204 ? 17.625 -19.438 -20.312 1 98.56 204 ALA B O 1
ATOM 5183 N N . ALA B 1 205 ? 17 -21.547 -19.922 1 98.75 205 ALA B N 1
ATOM 5184 C CA . ALA B 1 205 ? 16 -21.219 -18.922 1 98.75 205 ALA B CA 1
ATOM 5185 C C . ALA B 1 205 ? 16.609 -20.438 -17.766 1 98.75 205 ALA B C 1
ATOM 5187 O O . ALA B 1 205 ? 15.969 -19.562 -17.203 1 98.75 205 ALA B O 1
ATOM 5188 N N . SER B 1 206 ? 17.844 -20.781 -17.406 1 98.12 206 SER B N 1
ATOM 5189 C CA . SER B 1 206 ? 18.531 -20.109 -16.312 1 98.12 206 SER B CA 1
ATOM 5190 C C . SER B 1 206 ? 18.703 -18.625 -16.594 1 98.12 206 SER B C 1
ATOM 5192 O O . SER B 1 206 ? 18.953 -17.844 -15.68 1 98.12 206 SER B O 1
ATOM 5194 N N . ARG B 1 207 ? 18.5 -18.219 -17.859 1 97.75 207 ARG B N 1
ATOM 5195 C CA . ARG B 1 207 ? 18.688 -16.828 -18.25 1 97.75 207 ARG B CA 1
ATOM 5196 C C . ARG B 1 207 ? 17.359 -16.188 -18.641 1 97.75 207 ARG B C 1
ATOM 5198 O O . ARG B 1 207 ? 17.344 -15.039 -19.078 1 97.75 207 ARG B O 1
ATOM 5205 N N . TRP B 1 208 ? 16.312 -16.922 -18.562 1 98.56 208 TRP B N 1
ATOM 5206 C CA . TRP B 1 208 ? 14.992 -16.406 -18.938 1 98.56 208 TRP B CA 1
ATOM 5207 C C . TRP B 1 208 ? 14.586 -15.242 -18.047 1 98.56 208 TRP B C 1
ATOM 5209 O O . TRP B 1 208 ? 14.875 -15.242 -16.844 1 98.56 208 TRP B O 1
ATOM 5219 N N . ILE B 1 209 ? 14.039 -14.25 -18.562 1 98.19 209 ILE B N 1
ATOM 5220 C CA . ILE B 1 209 ? 13.352 -13.172 -17.875 1 98.19 209 ILE B CA 1
ATOM 5221 C C . ILE B 1 209 ? 11.867 -13.18 -18.234 1 98.19 209 ILE B C 1
ATOM 5223 O O . ILE B 1 209 ? 11.508 -12.984 -19.406 1 98.19 209 ILE B O 1
ATOM 5227 N N . PRO B 1 210 ? 11.031 -13.422 -17.219 1 98.25 210 PRO B N 1
ATOM 5228 C CA . PRO B 1 210 ? 9.602 -13.461 -17.531 1 98.25 210 PRO B CA 1
ATOM 5229 C C . PRO B 1 210 ? 9.133 -12.25 -18.344 1 98.25 210 PRO B C 1
ATOM 5231 O O . PRO B 1 210 ? 9.633 -11.141 -18.141 1 98.25 210 PRO B O 1
ATOM 5234 N N . PHE B 1 211 ? 8.164 -12.531 -19.266 1 97.25 211 PHE B N 1
ATOM 5235 C CA . PHE B 1 211 ? 7.504 -11.555 -20.125 1 97.25 211 PHE B CA 1
ATOM 5236 C C . PHE B 1 211 ? 8.461 -11.031 -21.188 1 97.25 211 PHE B C 1
ATOM 5238 O O . PHE B 1 211 ? 8.117 -10.141 -21.969 1 97.25 211 PHE B O 1
ATOM 5245 N N . LYS B 1 212 ? 9.664 -11.578 -21.266 1 97.06 212 LYS B N 1
ATOM 5246 C CA . LYS B 1 212 ? 10.633 -11.133 -22.266 1 97.06 212 LYS B CA 1
ATOM 5247 C C . LYS B 1 212 ? 11.125 -12.297 -23.125 1 97.06 212 LYS B C 1
ATOM 5249 O O . LYS B 1 212 ? 11.969 -12.125 -24 1 97.06 212 LYS B O 1
ATOM 5254 N N . VAL B 1 213 ? 10.68 -13.469 -22.844 1 96.88 213 VAL B N 1
ATOM 5255 C CA . VAL B 1 213 ? 11.125 -14.656 -23.578 1 96.88 213 VAL B CA 1
ATOM 5256 C C . VAL B 1 213 ? 10.117 -15 -24.672 1 96.88 213 VAL B C 1
ATOM 5258 O O . VAL B 1 213 ? 8.922 -15.156 -24.406 1 96.88 213 VAL B O 1
ATOM 5261 N N . LYS B 1 214 ? 10.578 -15.07 -25.844 1 94.69 214 LYS B N 1
ATOM 5262 C CA . LYS B 1 214 ? 9.797 -15.484 -27 1 94.69 214 LYS B CA 1
ATOM 5263 C C . LYS B 1 214 ? 10.547 -16.547 -27.812 1 94.69 214 LYS B C 1
ATOM 5265 O O . LYS B 1 214 ? 11.633 -16.297 -28.328 1 94.69 214 LYS B O 1
ATOM 5270 N N . ILE B 1 215 ? 10.008 -17.812 -27.891 1 96.44 215 ILE B N 1
ATOM 5271 C CA . ILE B 1 215 ? 10.617 -18.938 -28.609 1 96.44 215 ILE B CA 1
ATOM 5272 C C . ILE B 1 215 ? 9.836 -19.188 -29.891 1 96.44 215 ILE B C 1
ATOM 5274 O O . ILE B 1 215 ? 8.625 -19.438 -29.859 1 96.44 215 ILE B O 1
ATOM 5278 N N . ILE B 1 216 ? 10.531 -19.141 -30.969 1 94.69 216 ILE B N 1
ATOM 5279 C CA . ILE B 1 216 ? 9.953 -19.328 -32.281 1 94.69 216 ILE B CA 1
ATOM 5280 C C . ILE B 1 216 ? 10.656 -20.484 -33 1 94.69 216 ILE B C 1
ATOM 5282 O O . ILE B 1 216 ? 11.867 -20.438 -33.219 1 94.69 216 ILE B O 1
ATOM 5286 N N . LEU B 1 217 ? 9.914 -21.516 -33.344 1 94.5 217 LEU B N 1
ATOM 5287 C CA . LEU B 1 217 ? 10.5 -22.688 -34 1 94.5 217 LEU B CA 1
ATOM 5288 C C . LEU B 1 217 ? 10.305 -22.625 -35.5 1 94.5 217 LEU B C 1
ATOM 5290 O O . LEU B 1 217 ? 11.102 -23.172 -36.25 1 94.5 217 LEU B O 1
ATOM 5294 N N . GLU B 1 218 ? 9.203 -21.984 -35.906 1 92 218 GLU B N 1
ATOM 5295 C CA . GLU B 1 218 ? 8.883 -21.797 -37.312 1 92 218 GLU B CA 1
ATOM 5296 C C . GLU B 1 218 ? 8.625 -20.328 -37.625 1 92 218 GLU B C 1
ATOM 5298 O O . GLU B 1 218 ? 8.07 -19.594 -36.812 1 92 218 GLU B O 1
ATOM 5303 N N . PRO B 1 219 ? 9.141 -19.922 -38.875 1 84.12 219 PRO B N 1
ATOM 5304 C CA . PRO B 1 219 ? 8.875 -18.531 -39.25 1 84.12 219 PRO B CA 1
ATOM 5305 C C . PRO B 1 219 ? 7.398 -18.172 -39.156 1 84.12 219 PRO B C 1
ATOM 5307 O O . PRO B 1 219 ? 6.543 -18.969 -39.562 1 84.12 219 PRO B O 1
ATOM 5310 N N . SER B 1 220 ? 7.023 -17.234 -38.406 1 75.31 220 SER B N 1
ATOM 5311 C CA . SER B 1 220 ? 5.633 -16.812 -38.25 1 75.31 220 SER B CA 1
ATOM 5312 C C . SER B 1 220 ? 5.523 -15.297 -38.156 1 75.31 220 SER B C 1
ATOM 5314 O O . SER B 1 220 ? 6.516 -14.609 -37.906 1 75.31 220 SER B O 1
ATOM 5316 N N . LYS B 1 221 ? 4.203 -14.758 -38.5 1 66.31 221 LYS B N 1
ATOM 5317 C CA . LYS B 1 221 ? 3.916 -13.336 -38.344 1 66.31 221 LYS B CA 1
ATOM 5318 C C . LYS B 1 221 ? 4.016 -12.914 -36.875 1 66.31 221 LYS B C 1
ATOM 5320 O O . LYS B 1 221 ? 3.822 -13.727 -35.969 1 66.31 221 LYS B O 1
ATOM 5325 N N . GLN B 1 222 ? 4.395 -11.766 -36.844 1 68.75 222 GLN B N 1
ATOM 5326 C CA . GLN B 1 222 ? 4.66 -11.188 -35.531 1 68.75 222 GLN B CA 1
ATOM 5327 C C . GLN B 1 222 ? 3.398 -11.164 -34.688 1 68.75 222 GLN B C 1
ATOM 5329 O O . GLN B 1 222 ? 2.426 -10.484 -35.031 1 68.75 222 GLN B O 1
ATOM 5334 N N . VAL B 1 223 ? 3.219 -12.172 -33.844 1 79.88 223 VAL B N 1
ATOM 5335 C CA . VAL B 1 223 ? 2.119 -12.141 -32.906 1 79.88 223 VAL B CA 1
ATOM 5336 C C . VAL B 1 223 ? 2.662 -11.852 -31.5 1 79.88 223 VAL B C 1
ATOM 5338 O O . VAL B 1 223 ? 3.752 -12.305 -31.141 1 79.88 223 VAL B O 1
ATOM 5341 N N . ASN B 1 224 ? 1.957 -10.891 -30.875 1 87 224 ASN B N 1
ATOM 5342 C CA . ASN B 1 224 ? 2.365 -10.516 -29.516 1 87 224 ASN B CA 1
ATOM 5343 C C . ASN B 1 224 ? 1.404 -11.07 -28.469 1 87 224 ASN B C 1
ATOM 5345 O O . ASN B 1 224 ? 0.187 -11.039 -28.656 1 87 224 ASN B O 1
ATOM 5349 N N . PHE B 1 225 ? 1.974 -11.789 -27.547 1 93.06 225 PHE B N 1
ATOM 5350 C CA . PHE B 1 225 ? 1.227 -12.289 -26.406 1 93.06 225 PHE B CA 1
ATOM 5351 C C . PHE B 1 225 ? 1.739 -11.672 -25.109 1 93.06 225 PHE B C 1
ATOM 5353 O O . PHE B 1 225 ? 2.941 -11.445 -24.953 1 93.06 225 PHE B O 1
ATOM 5360 N N . ASN B 1 226 ? 0.824 -11.305 -24.25 1 94.12 226 ASN B N 1
ATOM 5361 C CA . ASN B 1 226 ? 1.192 -10.859 -22.906 1 94.12 226 ASN B CA 1
ATOM 5362 C C . ASN B 1 226 ? 1.164 -12.008 -21.906 1 94.12 226 ASN B C 1
ATOM 5364 O O . ASN B 1 226 ? 0.144 -12.25 -21.25 1 94.12 226 ASN B O 1
ATOM 5368 N N . ALA B 1 227 ? 2.215 -12.758 -21.812 1 97.12 227 ALA B N 1
ATOM 5369 C CA . ALA B 1 227 ? 2.355 -13.922 -20.938 1 97.12 227 ALA B CA 1
ATOM 5370 C C . ALA B 1 227 ? 3.787 -14.055 -20.422 1 97.12 227 ALA B C 1
ATOM 5372 O O . ALA B 1 227 ? 4.723 -13.531 -21.031 1 97.12 227 ALA B O 1
ATOM 5373 N N . PRO B 1 228 ? 3.928 -14.719 -19.281 1 98 228 PRO B N 1
ATOM 5374 C CA . PRO B 1 228 ? 5.281 -14.883 -18.75 1 98 228 PRO B CA 1
ATOM 5375 C C . PRO B 1 228 ? 6.23 -15.555 -19.734 1 98 228 PRO B C 1
ATOM 5377 O O . PRO B 1 228 ? 7.383 -15.133 -19.875 1 98 228 PRO B O 1
ATOM 5380 N N . LEU B 1 229 ? 5.75 -16.547 -20.422 1 98.19 229 LEU B N 1
ATOM 5381 C CA . LEU B 1 229 ? 6.496 -17.297 -21.438 1 98.19 229 LEU B CA 1
ATOM 5382 C C . LEU B 1 229 ? 5.703 -17.391 -22.734 1 98.19 229 LEU B C 1
ATOM 5384 O O . LEU B 1 229 ? 4.516 -17.734 -22.719 1 98.19 229 LEU B O 1
ATOM 5388 N N . VAL B 1 230 ? 6.402 -17.062 -23.797 1 97.75 230 VAL B N 1
ATOM 5389 C CA . VAL B 1 230 ? 5.738 -17.141 -25.078 1 97.75 230 VAL B CA 1
ATOM 5390 C C . VAL B 1 230 ? 6.477 -18.109 -26 1 97.75 230 VAL B C 1
ATOM 5392 O O . VAL B 1 230 ? 7.672 -17.953 -26.25 1 97.75 230 VAL B O 1
ATOM 5395 N N . VAL B 1 231 ? 5.824 -19.156 -26.359 1 97.06 231 VAL B N 1
ATOM 5396 C CA . VAL B 1 231 ? 6.27 -20.109 -27.375 1 97.06 231 VAL B CA 1
ATOM 5397 C C . VAL B 1 231 ? 5.246 -20.172 -28.5 1 97.06 231 VAL B C 1
ATOM 5399 O O . VAL B 1 231 ? 4.137 -20.688 -28.312 1 97.06 231 VAL B O 1
ATOM 5402 N N . ILE B 1 232 ? 5.621 -19.703 -29.641 1 95.25 232 ILE B N 1
ATOM 5403 C CA . ILE B 1 232 ? 4.684 -19.672 -30.766 1 95.25 232 ILE B CA 1
ATOM 5404 C C . ILE B 1 232 ? 4.441 -21.109 -31.25 1 95.25 232 ILE B C 1
ATOM 5406 O O . ILE B 1 232 ? 5.383 -21.797 -31.656 1 95.25 232 ILE B O 1
ATOM 5410 N N . ASP B 1 233 ? 3.227 -21.531 -31.188 1 93.75 233 ASP B N 1
ATOM 5411 C CA . ASP B 1 233 ? 2.887 -22.875 -31.672 1 93.75 233 ASP B CA 1
ATOM 5412 C C . ASP B 1 233 ? 3.197 -23.016 -33.156 1 93.75 233 ASP B C 1
ATOM 5414 O O . ASP B 1 233 ? 2.664 -22.281 -34 1 93.75 233 ASP B O 1
ATOM 5418 N N . PRO B 1 234 ? 3.992 -23.953 -33.5 1 93.06 234 PRO B N 1
ATOM 5419 C CA . PRO B 1 234 ? 4.391 -24.078 -34.906 1 93.06 234 PRO B CA 1
ATOM 5420 C C . PRO B 1 234 ? 3.24 -24.5 -35.812 1 93.06 234 PRO B C 1
ATOM 5422 O O . PRO B 1 234 ? 3.281 -24.266 -37.031 1 93.06 234 PRO B O 1
ATOM 5425 N N . VAL B 1 235 ? 2.219 -25.078 -35.281 1 91.44 235 VAL B N 1
ATOM 5426 C CA . VAL B 1 235 ? 1.118 -25.562 -36.094 1 91.44 235 VAL B CA 1
ATOM 5427 C C . VAL B 1 235 ? -0.022 -24.547 -36.094 1 91.44 235 VAL B C 1
ATOM 5429 O O . VAL B 1 235 ? -0.932 -24.625 -36.906 1 91.44 235 VAL B O 1
ATOM 5432 N N . ASP B 1 236 ? 0.005 -23.703 -35.125 1 89.38 236 ASP B N 1
ATOM 5433 C CA . ASP B 1 236 ? -0.977 -22.641 -35.031 1 89.38 236 ASP B CA 1
ATOM 5434 C C . ASP B 1 236 ? -0.326 -21.344 -34.531 1 89.38 236 ASP B C 1
ATOM 5436 O O . ASP B 1 236 ? -0.382 -21.047 -33.312 1 89.38 236 ASP B O 1
ATOM 5440 N N . PRO B 1 237 ? 0.143 -20.578 -35.406 1 87.88 237 PRO B N 1
ATOM 5441 C CA . PRO B 1 237 ? 0.933 -19.406 -35.031 1 87.88 237 PRO B CA 1
ATOM 5442 C C . PRO B 1 237 ? 0.133 -18.391 -34.188 1 87.88 237 PRO B C 1
ATOM 5444 O O . PRO B 1 237 ? 0.713 -17.5 -33.562 1 87.88 237 PRO B O 1
ATOM 5447 N N . GLY B 1 238 ? -1.105 -18.438 -34.188 1 87.75 238 GLY B N 1
ATOM 5448 C CA . GLY B 1 238 ? -1.939 -17.547 -33.375 1 87.75 238 GLY B CA 1
ATOM 5449 C C . GLY B 1 238 ? -2.088 -18.016 -31.953 1 87.75 238 GLY B C 1
ATOM 5450 O O . GLY B 1 238 ? -2.791 -17.391 -31.156 1 87.75 238 GLY B O 1
ATOM 5451 N N . ARG B 1 239 ? -1.404 -19.062 -31.609 1 91.69 239 ARG B N 1
ATOM 5452 C CA . ARG B 1 239 ? -1.541 -19.656 -30.281 1 91.69 239 ARG B CA 1
ATOM 5453 C C . ARG B 1 239 ? -0.203 -19.672 -29.547 1 91.69 239 ARG B C 1
ATOM 5455 O O . ARG B 1 239 ? 0.837 -19.938 -30.156 1 91.69 239 ARG B O 1
ATOM 5462 N N . ASN B 1 240 ? -0.269 -19.266 -28.297 1 95.5 240 ASN B N 1
ATOM 5463 C CA . ASN B 1 240 ? 0.869 -19.438 -27.406 1 95.5 240 ASN B CA 1
ATOM 5464 C C . ASN B 1 240 ? 0.858 -20.828 -26.766 1 95.5 240 ASN B C 1
ATOM 5466 O O . ASN B 1 240 ? 0.025 -21.109 -25.906 1 95.5 240 ASN B O 1
ATOM 5470 N N . ALA B 1 241 ? 1.777 -21.672 -27.125 1 95.75 241 ALA B N 1
ATOM 5471 C CA . ALA B 1 241 ? 1.83 -23.031 -26.594 1 95.75 241 ALA B CA 1
ATOM 5472 C C . ALA B 1 241 ? 2.088 -23.031 -25.094 1 95.75 241 ALA B C 1
ATOM 5474 O O . ALA B 1 241 ? 1.837 -24.016 -24.406 1 95.75 241 ALA B O 1
ATOM 5475 N N . ALA B 1 242 ? 2.58 -21.891 -24.578 1 97.94 242 ALA B N 1
ATOM 5476 C CA . ALA B 1 242 ? 2.895 -21.781 -23.156 1 97.94 242 ALA B CA 1
ATOM 5477 C C . ALA B 1 242 ? 1.827 -20.969 -22.422 1 97.94 242 ALA B C 1
ATOM 5479 O O . ALA B 1 242 ? 2.084 -20.422 -21.344 1 97.94 242 ALA B O 1
ATOM 5480 N N . ALA B 1 243 ? 0.654 -20.859 -22.922 1 96.69 243 ALA B N 1
ATOM 5481 C CA . ALA B 1 243 ? -0.4 -20 -22.375 1 96.69 243 ALA B CA 1
ATOM 5482 C C . ALA B 1 243 ? -0.751 -20.406 -20.953 1 96.69 243 ALA B C 1
ATOM 5484 O O . ALA B 1 243 ? -1.129 -19.562 -20.125 1 96.69 243 ALA B O 1
ATOM 5485 N N . ALA B 1 244 ? -0.562 -21.688 -20.625 1 96.69 244 ALA B N 1
ATOM 5486 C CA . ALA B 1 244 ? -0.97 -22.203 -19.312 1 96.69 244 ALA B CA 1
ATOM 5487 C C . ALA B 1 244 ? 0.112 -21.953 -18.266 1 96.69 244 ALA B C 1
ATOM 5489 O O . ALA B 1 244 ? -0.139 -22.078 -17.078 1 96.69 244 ALA B O 1
ATOM 5490 N N . VAL B 1 245 ? 1.28 -21.594 -18.625 1 98.44 245 VAL B N 1
ATOM 5491 C CA . VAL B 1 245 ? 2.402 -21.469 -17.703 1 98.44 245 VAL B CA 1
ATOM 5492 C C . VAL B 1 245 ? 2.248 -20.188 -16.875 1 98.44 245 VAL B C 1
ATOM 5494 O O . VAL B 1 245 ? 2.289 -19.078 -17.422 1 98.44 245 VAL B O 1
ATOM 5497 N N . SER B 1 246 ? 2.111 -20.391 -15.617 1 97.88 246 SER B N 1
ATOM 5498 C CA . SER B 1 246 ? 2.016 -19.25 -14.711 1 97.88 246 SER B CA 1
ATOM 5499 C C . SER B 1 246 ? 3.387 -18.641 -14.445 1 97.88 246 SER B C 1
ATOM 5501 O O . SER B 1 246 ? 4.414 -19.266 -14.703 1 97.88 246 SER B O 1
ATOM 5503 N N . LEU B 1 247 ? 3.387 -17.422 -13.922 1 98.06 247 LEU B N 1
ATOM 5504 C CA . LEU B 1 247 ? 4.633 -16.766 -13.547 1 98.06 247 LEU B CA 1
ATOM 5505 C C . LEU B 1 247 ? 5.41 -17.609 -12.539 1 98.06 247 LEU B C 1
ATOM 5507 O O . LEU B 1 247 ? 6.621 -17.781 -12.68 1 98.06 247 LEU B O 1
ATOM 5511 N N . ASP B 1 248 ? 4.723 -18.172 -11.586 1 97.88 248 ASP B N 1
ATOM 5512 C CA . ASP B 1 248 ? 5.402 -18.922 -10.539 1 97.88 248 ASP B CA 1
ATOM 5513 C C . ASP B 1 248 ? 5.945 -20.234 -11.07 1 97.88 248 ASP B C 1
ATOM 5515 O O . ASP B 1 248 ? 7.027 -20.688 -10.68 1 97.88 248 ASP B O 1
ATOM 5519 N N . SER B 1 249 ? 5.16 -20.891 -11.914 1 98.5 249 SER B N 1
ATOM 5520 C CA . SER B 1 249 ? 5.684 -22.109 -12.508 1 98.5 249 SER B CA 1
ATOM 5521 C C . SER B 1 249 ? 6.941 -21.844 -13.328 1 98.5 249 SER B C 1
ATOM 5523 O O . SER B 1 249 ? 7.914 -22.594 -13.25 1 98.5 249 SER B O 1
ATOM 5525 N N . MET B 1 250 ? 6.871 -20.797 -14.133 1 98.75 250 MET B N 1
ATOM 5526 C CA . MET B 1 250 ? 8.062 -20.406 -14.883 1 98.75 250 MET B CA 1
ATOM 5527 C C . MET B 1 250 ? 9.211 -20.078 -13.945 1 98.75 250 MET B C 1
ATOM 5529 O O . MET B 1 250 ? 10.344 -20.5 -14.172 1 98.75 250 MET B O 1
ATOM 5533 N N . ALA B 1 251 ? 8.914 -19.344 -12.875 1 98.69 251 ALA B N 1
ATOM 5534 C CA . ALA B 1 251 ? 9.938 -18.938 -11.914 1 98.69 251 ALA B CA 1
ATOM 5535 C C . ALA B 1 251 ? 10.57 -20.141 -11.234 1 98.69 251 ALA B C 1
ATOM 5537 O O . ALA B 1 251 ? 11.789 -20.188 -11.055 1 98.69 251 ALA B O 1
ATOM 5538 N N . ILE B 1 252 ? 9.75 -21.047 -10.852 1 98.56 252 ILE B N 1
ATOM 5539 C CA . ILE B 1 252 ? 10.25 -22.25 -10.211 1 98.56 252 ILE B CA 1
ATOM 5540 C C . ILE B 1 252 ? 11.188 -23 -11.164 1 98.56 252 ILE B C 1
ATOM 5542 O O . ILE B 1 252 ? 12.25 -23.453 -10.758 1 98.56 252 ILE B O 1
ATOM 5546 N N . PHE B 1 253 ? 10.805 -23.094 -12.398 1 98.75 253 PHE B N 1
ATOM 5547 C CA . PHE B 1 253 ? 11.633 -23.766 -13.383 1 98.75 253 PHE B CA 1
ATOM 5548 C C . PHE B 1 253 ? 12.953 -23.047 -13.578 1 98.75 253 PHE B C 1
ATOM 5550 O O . PHE B 1 253 ? 14.016 -23.672 -13.656 1 98.75 253 PHE B O 1
ATOM 5557 N N . ILE B 1 254 ? 12.914 -21.734 -13.656 1 98.75 254 ILE B N 1
ATOM 5558 C CA . ILE B 1 254 ? 14.125 -20.922 -13.766 1 98.75 254 ILE B CA 1
ATOM 5559 C C . ILE B 1 254 ? 15.039 -21.203 -12.57 1 98.75 254 ILE B C 1
ATOM 5561 O O . ILE B 1 254 ? 16.219 -21.516 -12.75 1 98.75 254 ILE B O 1
ATOM 5565 N N . ALA B 1 255 ? 14.477 -21.141 -11.398 1 98.31 255 ALA B N 1
ATOM 5566 C CA . ALA B 1 255 ? 15.242 -21.328 -10.172 1 98.31 255 ALA B CA 1
ATOM 5567 C C . ALA B 1 255 ? 15.852 -22.734 -10.117 1 98.31 255 ALA B C 1
ATOM 5569 O O . ALA B 1 255 ? 17.016 -22.891 -9.758 1 98.31 255 ALA B O 1
ATOM 5570 N N . ALA B 1 256 ? 15.055 -23.703 -10.453 1 98 256 ALA B N 1
ATOM 5571 C CA . ALA B 1 256 ? 15.523 -25.094 -10.438 1 98 256 ALA B CA 1
ATOM 5572 C C . ALA B 1 256 ? 16.625 -25.297 -11.461 1 98 256 ALA B C 1
ATOM 5574 O O . ALA B 1 256 ? 17.594 -26.016 -11.203 1 98 256 ALA B O 1
ATOM 5575 N N . SER B 1 257 ? 16.484 -24.719 -12.641 1 98.38 257 SER B N 1
ATOM 5576 C CA . SER B 1 257 ? 17.5 -24.812 -13.672 1 98.38 257 SER B CA 1
ATOM 5577 C C . SER B 1 257 ? 18.828 -24.219 -13.188 1 98.38 257 SER B C 1
ATOM 5579 O O . SER B 1 257 ? 19.875 -24.828 -13.344 1 98.38 257 SER B O 1
ATOM 5581 N N . ARG B 1 258 ? 18.719 -23.062 -12.602 1 97.38 258 ARG B N 1
ATOM 5582 C CA . ARG B 1 258 ? 19.906 -22.406 -12.062 1 97.38 258 ARG B CA 1
ATOM 5583 C C . ARG B 1 258 ? 20.562 -23.266 -10.984 1 97.38 258 ARG B C 1
ATOM 5585 O O . ARG B 1 258 ? 21.781 -23.453 -10.984 1 97.38 258 ARG B O 1
ATOM 5592 N N . ARG B 1 259 ? 19.734 -23.734 -10.109 1 96.19 259 ARG B N 1
ATOM 5593 C CA . ARG B 1 259 ? 20.25 -24.516 -8.992 1 96.19 259 ARG B CA 1
ATOM 5594 C C . ARG B 1 259 ? 20.891 -25.812 -9.484 1 96.19 259 ARG B C 1
ATOM 5596 O O . ARG B 1 259 ? 21.938 -26.219 -8.984 1 96.19 259 ARG B O 1
ATOM 5603 N N . PHE B 1 260 ? 20.297 -26.5 -10.445 1 97.06 260 PHE B N 1
ATOM 5604 C CA . PHE B 1 260 ? 20.828 -27.734 -10.992 1 97.06 260 PHE B CA 1
ATOM 5605 C C . PHE B 1 260 ? 22.188 -27.5 -11.641 1 97.06 260 PHE B C 1
ATOM 5607 O O . PHE B 1 260 ? 23.109 -28.297 -11.461 1 97.06 260 PHE B O 1
ATOM 5614 N N . LEU B 1 261 ? 22.281 -26.453 -12.414 1 96.69 261 LEU B N 1
ATOM 5615 C CA . LEU B 1 261 ? 23.531 -26.156 -13.117 1 96.69 261 LEU B CA 1
ATOM 5616 C C . LEU B 1 261 ? 24.641 -25.812 -12.125 1 96.69 261 LEU B C 1
ATOM 5618 O O . LEU B 1 261 ? 25.812 -26.125 -12.375 1 96.69 261 LEU B O 1
ATOM 5622 N N . LYS B 1 262 ? 24.312 -25.281 -11.031 1 93.88 262 LYS B N 1
ATOM 5623 C CA . LYS B 1 262 ? 25.297 -24.891 -10.031 1 93.88 262 LYS B CA 1
ATOM 5624 C C . LYS B 1 262 ? 25.625 -26.031 -9.078 1 93.88 262 LYS B C 1
ATOM 5626 O O . LYS B 1 262 ? 26.781 -26.266 -8.742 1 93.88 262 LYS B O 1
ATOM 5631 N N . LYS B 1 263 ? 24.578 -26.688 -8.648 1 94 263 LYS B N 1
ATOM 5632 C CA . LYS B 1 263 ? 24.719 -27.812 -7.723 1 94 263 LYS B CA 1
ATOM 5633 C C . LYS B 1 263 ? 23.922 -29.031 -8.211 1 94 263 LYS B C 1
ATOM 5635 O O . LYS B 1 263 ? 22.906 -29.391 -7.621 1 94 263 LYS B O 1
ATOM 5640 N N . PRO B 1 264 ? 24.469 -29.719 -9.195 1 96.12 264 PRO B N 1
ATOM 5641 C CA . PRO B 1 264 ? 23.75 -30.875 -9.742 1 96.12 264 PRO B CA 1
ATOM 5642 C C . PRO B 1 264 ? 23.484 -31.953 -8.695 1 96.12 264 PRO B C 1
ATOM 5644 O O . PRO B 1 264 ? 24.328 -32.219 -7.848 1 96.12 264 PRO B O 1
ATOM 5647 N N . SER B 1 265 ? 22.312 -32.406 -8.703 1 95.06 265 SER B N 1
ATOM 5648 C CA . SER B 1 265 ? 21.906 -33.406 -7.715 1 95.06 265 SER B CA 1
ATOM 5649 C C . SER B 1 265 ? 20.781 -34.281 -8.242 1 95.06 265 SER B C 1
ATOM 5651 O O . SER B 1 265 ? 19.984 -33.844 -9.086 1 95.06 265 SER B O 1
ATOM 5653 N N . MET B 1 266 ? 20.625 -35.5 -7.73 1 95.62 266 MET B N 1
ATOM 5654 C CA . MET B 1 266 ? 19.594 -36.438 -8.133 1 95.62 266 MET B CA 1
ATOM 5655 C C . MET B 1 266 ? 18.234 -36.031 -7.535 1 95.62 266 MET B C 1
ATOM 5657 O O . MET B 1 266 ? 17.203 -36.562 -7.926 1 95.62 266 MET B O 1
ATOM 5661 N N . VAL B 1 267 ? 18.266 -35.031 -6.668 1 94.12 267 VAL B N 1
ATOM 5662 C CA . VAL B 1 267 ? 17.031 -34.594 -6.031 1 94.12 267 VAL B CA 1
ATOM 5663 C C . VAL B 1 267 ? 16.047 -34.094 -7.094 1 94.12 267 VAL B C 1
ATOM 5665 O O . VAL B 1 267 ? 14.836 -34.125 -6.902 1 94.12 267 VAL B O 1
ATOM 5668 N N . PHE B 1 268 ? 16.547 -33.656 -8.227 1 96.69 268 PHE B N 1
ATOM 5669 C CA . PHE B 1 268 ? 15.719 -33.094 -9.297 1 96.69 268 PHE B CA 1
ATOM 5670 C C . PHE B 1 268 ? 15.062 -34.219 -10.094 1 96.69 268 PHE B C 1
ATOM 5672 O O . PHE B 1 268 ? 14.195 -33.969 -10.93 1 96.69 268 PHE B O 1
ATOM 5679 N N . PHE B 1 269 ? 15.43 -35.562 -9.797 1 96.88 269 PHE B N 1
ATOM 5680 C CA . PHE B 1 269 ? 14.93 -36.656 -10.594 1 96.88 269 PHE B CA 1
ATOM 5681 C C . PHE B 1 269 ? 14.391 -37.781 -9.695 1 96.88 269 PHE B C 1
ATOM 5683 O O . PHE B 1 269 ? 14.008 -38.844 -10.18 1 96.88 269 PHE B O 1
ATOM 5690 N N . THR B 1 270 ? 14.406 -37.531 -8.461 1 92.88 270 THR B N 1
ATOM 5691 C CA . THR B 1 270 ? 13.906 -38.5 -7.516 1 92.88 270 THR B CA 1
ATOM 5692 C C . THR B 1 270 ? 12.758 -37.938 -6.684 1 92.88 270 THR B C 1
ATOM 5694 O O . THR B 1 270 ? 12.625 -36.719 -6.562 1 92.88 270 THR B O 1
ATOM 5697 N N . ASN B 1 271 ? 11.828 -38.812 -6.328 1 80.69 271 ASN B N 1
ATOM 5698 C CA . ASN B 1 271 ? 10.711 -38.406 -5.484 1 80.69 271 ASN B CA 1
ATOM 5699 C C . ASN B 1 271 ? 11.117 -38.312 -4.02 1 80.69 271 ASN B C 1
ATOM 5701 O O . ASN B 1 271 ? 11.242 -39.344 -3.334 1 80.69 271 ASN B O 1
ATOM 5705 N N . SER B 1 272 ? 12.094 -37.625 -3.766 1 63.38 272 SER B N 1
ATOM 5706 C CA . SER B 1 272 ? 12.508 -37.594 -2.365 1 63.38 272 SER B CA 1
ATOM 5707 C C . SER B 1 272 ? 11.484 -36.844 -1.507 1 63.38 272 SER B C 1
ATOM 5709 O O . SER B 1 272 ? 11.258 -35.656 -1.705 1 63.38 272 SER B O 1
ATOM 5711 N N . ALA B 1 273 ? 10.25 -37.438 -1.252 1 55.5 273 ALA B N 1
ATOM 5712 C CA . ALA B 1 273 ? 9.32 -36.844 -0.298 1 55.5 273 ALA B CA 1
ATOM 5713 C C . ALA B 1 273 ? 10.039 -36.438 0.99 1 55.5 273 ALA B C 1
ATOM 5715 O O . ALA B 1 273 ? 10.336 -37.281 1.832 1 55.5 273 ALA B O 1
ATOM 5716 N N . GLN B 1 274 ? 11.055 -35.656 0.894 1 54.28 274 GLN B N 1
ATOM 5717 C CA . GLN B 1 274 ? 11.609 -35.406 2.219 1 54.28 274 GLN B CA 1
ATOM 5718 C C . GLN B 1 274 ? 10.539 -34.875 3.166 1 54.28 274 GLN B C 1
ATOM 5720 O O . GLN B 1 274 ? 9.82 -33.938 2.828 1 54.28 274 GLN B O 1
ATOM 5725 N N . SER B 1 275 ? 9.945 -35.812 3.854 1 53.44 275 SER B N 1
ATOM 5726 C CA . SER B 1 275 ? 9.102 -35.406 4.961 1 53.44 275 SER B CA 1
ATOM 5727 C C . SER B 1 275 ? 9.727 -34.219 5.723 1 53.44 275 SER B C 1
ATOM 5729 O O . SER B 1 275 ? 10.891 -34.281 6.113 1 53.44 275 SER B O 1
ATOM 5731 N N . PRO B 1 276 ? 9.242 -33.031 5.43 1 55.09 276 PRO B N 1
ATOM 5732 C CA . PRO B 1 276 ? 9.828 -31.969 6.254 1 55.09 276 PRO B CA 1
ATOM 5733 C C . PRO B 1 276 ? 10.102 -32.406 7.688 1 55.09 276 PRO B C 1
ATOM 5735 O O . PRO B 1 276 ? 9.305 -33.156 8.266 1 55.09 276 PRO B O 1
ATOM 5738 N N . SER B 1 277 ? 11.32 -32.625 8.047 1 51.75 277 SER B N 1
ATOM 5739 C CA . SER B 1 277 ? 11.742 -33.062 9.375 1 51.75 277 SER B CA 1
ATOM 5740 C C . SER B 1 277 ? 10.938 -32.344 10.469 1 51.75 277 SER B C 1
ATOM 5742 O O . SER B 1 277 ? 10.453 -31.234 10.273 1 51.75 277 SER B O 1
ATOM 5744 N N . GLU B 1 278 ? 10.391 -33.156 11.383 1 53.12 278 GLU B N 1
ATOM 5745 C CA . GLU B 1 278 ? 9.883 -32.812 12.711 1 53.12 278 GLU B CA 1
ATOM 5746 C C . GLU B 1 278 ? 10.594 -31.578 13.281 1 53.12 278 GLU B C 1
ATOM 5748 O O . GLU B 1 278 ? 10.18 -31.031 14.305 1 53.12 278 GLU B O 1
ATOM 5753 N N . SER B 1 279 ? 11.602 -31.156 12.453 1 56.59 279 SER B N 1
ATOM 5754 C CA . SER B 1 279 ? 12.43 -30.172 13.148 1 56.59 279 SER B CA 1
ATOM 5755 C C . SER B 1 279 ? 12.07 -28.75 12.734 1 56.59 279 SER B C 1
ATOM 5757 O O . SER B 1 279 ? 12.867 -27.828 12.922 1 56.59 279 SER B O 1
ATOM 5759 N N . LEU B 1 280 ? 10.852 -28.719 12.164 1 63.5 280 LEU B N 1
ATOM 5760 C CA . LEU B 1 280 ? 10.539 -27.312 11.867 1 63.5 280 LEU B CA 1
ATOM 5761 C C . LEU B 1 280 ? 10.516 -26.484 13.141 1 63.5 280 LEU B C 1
ATOM 5763 O O . LEU B 1 280 ? 9.68 -26.703 14.023 1 63.5 280 LEU B O 1
ATOM 5767 N N . THR B 1 281 ? 11.641 -25.875 13.539 1 58.41 281 THR B N 1
ATOM 5768 C CA . THR B 1 281 ? 11.75 -25.078 14.758 1 58.41 281 THR B CA 1
ATOM 5769 C C . THR B 1 281 ? 10.914 -23.812 14.664 1 58.41 281 THR B C 1
ATOM 5771 O O . THR B 1 281 ? 10.406 -23.328 15.68 1 58.41 281 THR B O 1
ATOM 5774 N N . LEU B 1 282 ? 10.82 -23.266 13.477 1 62.19 282 LEU B N 1
ATOM 5775 C CA . LEU B 1 282 ? 10.156 -21.969 13.406 1 62.19 282 LEU B CA 1
ATOM 5776 C C . LEU B 1 282 ? 8.898 -22.047 12.539 1 62.19 282 LEU B C 1
ATOM 5778 O O . LEU B 1 282 ? 8.914 -22.672 11.477 1 62.19 282 LEU B O 1
ATOM 5782 N N . THR B 1 283 ? 7.652 -21.922 13.258 1 67.19 283 THR B N 1
ATOM 5783 C CA . THR B 1 283 ? 6.527 -21.844 12.336 1 67.19 283 THR B CA 1
ATOM 5784 C C . THR B 1 283 ? 5.699 -20.594 12.586 1 67.19 283 THR B C 1
ATOM 5786 O O . THR B 1 283 ? 5.785 -19.984 13.664 1 67.19 283 THR B O 1
ATOM 5789 N N . THR B 1 284 ? 5.242 -19.891 11.578 1 82.31 284 THR B N 1
ATOM 5790 C CA . THR B 1 284 ? 4.234 -18.844 11.531 1 82.31 284 THR B CA 1
ATOM 5791 C C . THR B 1 284 ? 2.83 -19.438 11.5 1 82.31 284 THR B C 1
ATOM 5793 O O . THR B 1 284 ? 2.633 -20.547 11.023 1 82.31 284 THR B O 1
ATOM 5796 N N . PRO B 1 285 ? 1.884 -18.734 12.141 1 93.19 285 PRO B N 1
ATOM 5797 C CA . PRO B 1 285 ? 0.52 -19.266 12.188 1 93.19 285 PRO B CA 1
ATOM 5798 C C . PRO B 1 285 ? -0.021 -19.641 10.805 1 93.19 285 PRO B C 1
ATOM 5800 O O . PRO B 1 285 ? 0.132 -18.875 9.852 1 93.19 285 PRO B O 1
ATOM 5803 N N . THR B 1 286 ? -0.587 -20.859 10.742 1 95.38 286 THR B N 1
ATOM 5804 C CA . THR B 1 286 ? -1.141 -21.359 9.492 1 95.38 286 THR B CA 1
ATOM 5805 C C . THR B 1 286 ? -2.561 -21.875 9.695 1 95.38 286 THR B C 1
ATOM 5807 O O . THR B 1 286 ? -2.801 -22.719 10.562 1 95.38 286 THR B O 1
ATOM 5810 N N . LEU B 1 287 ? -3.457 -21.25 8.945 1 97.06 287 LEU B N 1
ATOM 5811 C CA . LEU B 1 287 ? -4.844 -21.703 8.953 1 97.06 287 LEU B CA 1
ATOM 5812 C C . LEU B 1 287 ? -5.074 -22.781 7.895 1 97.06 287 LEU B C 1
ATOM 5814 O O . LEU B 1 287 ? -4.668 -22.625 6.742 1 97.06 287 LEU B O 1
ATOM 5818 N N . ILE B 1 288 ? -5.688 -23.906 8.305 1 97.56 288 ILE B N 1
ATOM 5819 C CA . ILE B 1 288 ? -5.988 -25.016 7.395 1 97.56 288 ILE B CA 1
ATOM 5820 C C . ILE B 1 288 ? -7.5 -25.203 7.293 1 97.56 288 ILE B C 1
ATOM 5822 O O . ILE B 1 288 ? -8.164 -25.484 8.297 1 97.56 288 ILE B O 1
ATOM 5826 N N . LEU B 1 289 ? -8.039 -24.984 6.141 1 97.81 289 LEU B N 1
ATOM 5827 C CA . LEU B 1 289 ? -9.43 -25.25 5.801 1 97.81 289 LEU B CA 1
ATOM 5828 C C . LEU B 1 289 ? -9.539 -26.484 4.918 1 97.81 289 LEU B C 1
ATOM 5830 O O . LEU B 1 289 ? -8.898 -26.562 3.863 1 97.81 289 LEU B O 1
ATOM 5834 N N . TYR B 1 290 ? -10.273 -27.5 5.391 1 97.94 290 TYR B N 1
ATOM 5835 C CA . TYR B 1 290 ? -10.375 -28.688 4.539 1 97.94 290 TYR B CA 1
ATOM 5836 C C . TYR B 1 290 ? -11.781 -29.266 4.582 1 97.94 290 TYR B C 1
ATOM 5838 O O . TYR B 1 290 ? -12.523 -29.047 5.543 1 97.94 290 TYR B O 1
ATOM 5846 N N . GLY B 1 291 ? -12.211 -29.828 3.51 1 97.62 291 GLY B N 1
ATOM 5847 C CA . GLY B 1 291 ? -13.453 -30.562 3.326 1 97.62 291 GLY B CA 1
ATOM 5848 C C . GLY B 1 291 ? -13.289 -31.797 2.453 1 97.62 291 GLY B C 1
ATOM 5849 O O . GLY B 1 291 ? -12.203 -32.062 1.927 1 97.62 291 GLY B O 1
ATOM 5850 N N . GLU B 1 292 ? -14.328 -32.531 2.348 1 97.19 292 GLU B N 1
ATOM 5851 C CA . GLU B 1 292 ? -14.289 -33.75 1.523 1 97.19 292 GLU B CA 1
ATOM 5852 C C . GLU B 1 292 ? -14.188 -33.406 0.041 1 97.19 292 GLU B C 1
ATOM 5854 O O . GLU B 1 292 ? -14.828 -32.438 -0.424 1 97.19 292 GLU B O 1
ATOM 5859 N N . TYR B 1 293 ? -13.375 -34.156 -0.672 1 96.62 293 TYR B N 1
ATOM 5860 C CA . TYR B 1 293 ? -13.273 -33.969 -2.115 1 96.62 293 TYR B CA 1
ATOM 5861 C C . TYR B 1 293 ? -14.602 -34.281 -2.799 1 96.62 293 TYR B C 1
ATOM 5863 O O . TYR B 1 293 ? -15.18 -35.344 -2.609 1 96.62 293 TYR B O 1
ATOM 5871 N N . PRO B 1 294 ? -15.078 -33.312 -3.6 1 93.81 294 PRO B N 1
ATOM 5872 C CA . PRO B 1 294 ? -16.328 -33.562 -4.32 1 93.81 294 PRO B CA 1
ATOM 5873 C C . PRO B 1 294 ? -16.156 -34.625 -5.406 1 93.81 294 PRO B C 1
ATOM 5875 O O . PRO B 1 294 ? -15.352 -34.469 -6.324 1 93.81 294 PRO B O 1
ATOM 5878 N N . LYS B 1 295 ? -16.922 -35.625 -5.363 1 88.75 295 LYS B N 1
ATOM 5879 C CA . LYS B 1 295 ? -16.844 -36.719 -6.32 1 88.75 295 LYS B CA 1
ATOM 5880 C C . LYS B 1 295 ? -17.703 -36.438 -7.555 1 88.75 295 LYS B C 1
ATOM 5882 O O . LYS B 1 295 ? -18.641 -35.656 -7.492 1 88.75 295 LYS B O 1
ATOM 5887 N N . GLY B 1 296 ? -17.297 -37 -8.703 1 79.12 296 GLY B N 1
ATOM 5888 C CA . GLY B 1 296 ? -18.109 -36.906 -9.906 1 79.12 296 GLY B CA 1
ATOM 5889 C C . GLY B 1 296 ? -17.781 -35.719 -10.773 1 79.12 296 GLY B C 1
ATOM 5890 O O . GLY B 1 296 ? -18.484 -35.438 -11.734 1 79.12 296 GLY B O 1
ATOM 5891 N N . TYR B 1 297 ? -16.812 -35 -10.398 1 83.69 297 TYR B N 1
ATOM 5892 C CA . TYR B 1 297 ? -16.422 -33.844 -11.172 1 83.69 297 TYR B CA 1
ATOM 5893 C C . TYR B 1 297 ? -15.023 -34 -11.742 1 83.69 297 TYR B C 1
ATOM 5895 O O . TYR B 1 297 ? -14.188 -34.688 -11.164 1 83.69 297 TYR B O 1
ATOM 5903 N N . VAL B 1 298 ? -14.789 -33.375 -12.883 1 79.19 298 VAL B N 1
ATOM 5904 C CA . VAL B 1 298 ? -13.453 -33.312 -13.461 1 79.19 298 VAL B CA 1
ATOM 5905 C C . VAL B 1 298 ? -12.539 -32.469 -12.578 1 79.19 298 VAL B C 1
ATOM 5907 O O . VAL B 1 298 ? -12.969 -31.469 -12.016 1 79.19 298 VAL B O 1
ATOM 5910 N N . GLU B 1 299 ? -11.344 -32.812 -12.484 1 87.75 299 GLU B N 1
ATOM 5911 C CA . GLU B 1 299 ? -10.367 -32.188 -11.602 1 87.75 299 GLU B CA 1
ATOM 5912 C C . GLU B 1 299 ? -10.242 -30.703 -11.898 1 87.75 299 GLU B C 1
ATOM 5914 O O . GLU B 1 299 ? -10.133 -29.891 -10.984 1 87.75 299 GLU B O 1
ATOM 5919 N N . ASP B 1 300 ? -10.328 -30.312 -13.133 1 88.44 300 ASP B N 1
ATOM 5920 C CA . ASP B 1 300 ? -10.141 -28.922 -13.531 1 88.44 300 ASP B CA 1
ATOM 5921 C C . ASP B 1 300 ? -11.266 -28.031 -12.992 1 88.44 300 ASP B C 1
ATOM 5923 O O . ASP B 1 300 ? -11.047 -26.859 -12.68 1 88.44 300 ASP B O 1
ATOM 5927 N N . ILE B 1 301 ? -12.422 -28.609 -12.875 1 88.56 301 ILE B N 1
ATOM 5928 C CA . ILE B 1 301 ? -13.555 -27.875 -12.312 1 88.56 301 ILE B CA 1
ATOM 5929 C C . ILE B 1 301 ? -13.312 -27.609 -10.828 1 88.56 301 ILE B C 1
ATOM 5931 O O . ILE B 1 301 ? -13.469 -26.484 -10.359 1 88.56 301 ILE B O 1
ATOM 5935 N N . ILE B 1 302 ? -12.914 -28.656 -10.18 1 93.31 302 ILE B N 1
ATOM 5936 C CA . ILE B 1 302 ? -12.656 -28.562 -8.742 1 93.31 302 ILE B CA 1
ATOM 5937 C C . ILE B 1 302 ? -11.555 -27.531 -8.477 1 93.31 302 ILE B C 1
ATOM 5939 O O . ILE B 1 302 ? -11.711 -26.641 -7.645 1 93.31 302 ILE B O 1
ATOM 5943 N N . TRP B 1 303 ? -10.539 -27.594 -9.211 1 95.38 303 TRP B N 1
ATOM 5944 C CA . TRP B 1 303 ? -9.383 -26.734 -8.984 1 95.38 303 TRP B CA 1
ATOM 5945 C C . TRP B 1 303 ? -9.688 -25.297 -9.414 1 95.38 303 TRP B C 1
ATOM 5947 O O . TRP B 1 303 ? -9.172 -24.344 -8.828 1 95.38 303 TRP B O 1
ATOM 5957 N N . GLY B 1 304 ? -10.508 -25.156 -10.453 1 94.81 304 GLY B N 1
ATOM 5958 C CA . GLY B 1 304 ? -10.961 -23.812 -10.805 1 94.81 304 GLY B CA 1
ATOM 5959 C C . GLY B 1 304 ? -11.719 -23.141 -9.68 1 94.81 304 GLY B C 1
ATOM 5960 O O . GLY B 1 304 ? -11.461 -21.969 -9.367 1 94.81 304 GLY B O 1
ATOM 5961 N N . GLN B 1 305 ? -12.609 -23.906 -9.094 1 95.88 305 GLN B N 1
ATOM 5962 C CA . GLN B 1 305 ? -13.375 -23.391 -7.969 1 95.88 305 GLN B CA 1
ATOM 5963 C C . GLN B 1 305 ? -12.484 -23.125 -6.758 1 95.88 305 GLN B C 1
ATOM 5965 O O . GLN B 1 305 ? -12.625 -22.109 -6.082 1 95.88 305 GLN B O 1
ATOM 5970 N N . LEU B 1 306 ? -11.602 -24.062 -6.527 1 96.38 306 LEU B N 1
ATOM 5971 C CA . LEU B 1 306 ? -10.68 -23.938 -5.402 1 96.38 306 LEU B CA 1
ATOM 5972 C C . LEU B 1 306 ? -9.828 -22.688 -5.531 1 96.38 306 LEU B C 1
ATOM 5974 O O . LEU B 1 306 ? -9.641 -21.953 -4.559 1 96.38 306 LEU B O 1
ATOM 5978 N N . ARG B 1 307 ? -9.336 -22.422 -6.66 1 96.44 307 ARG B N 1
ATOM 5979 C CA . ARG B 1 307 ? -8.5 -21.25 -6.898 1 96.44 307 ARG B CA 1
ATOM 5980 C C . ARG B 1 307 ? -9.297 -19.953 -6.719 1 96.44 307 ARG B C 1
ATOM 5982 O O . ARG B 1 307 ? -8.781 -18.969 -6.184 1 96.44 307 ARG B O 1
ATOM 5989 N N . ARG B 1 308 ? -10.453 -19.922 -7.145 1 95.75 308 ARG B N 1
ATOM 5990 C CA . ARG B 1 308 ? -11.305 -18.75 -6.977 1 95.75 308 ARG B CA 1
ATOM 5991 C C . ARG B 1 308 ? -11.578 -18.484 -5.5 1 95.75 308 ARG B C 1
ATOM 5993 O O . ARG B 1 308 ? -11.531 -17.328 -5.055 1 95.75 308 ARG B O 1
ATOM 6000 N N . ILE B 1 309 ? -11.852 -19.547 -4.852 1 96.75 309 ILE B N 1
ATOM 6001 C CA . ILE B 1 309 ? -12.109 -19.422 -3.418 1 96.75 309 ILE B CA 1
ATOM 6002 C C . ILE B 1 309 ? -10.859 -18.906 -2.707 1 96.75 309 ILE B C 1
ATOM 6004 O O . ILE B 1 309 ? -10.945 -18.031 -1.851 1 96.75 309 ILE B O 1
ATOM 6008 N N . ALA B 1 310 ? -9.758 -19.453 -3.066 1 96.88 310 ALA B N 1
ATOM 6009 C CA . ALA B 1 310 ? -8.492 -19.016 -2.475 1 96.88 310 ALA B CA 1
ATOM 6010 C C . ALA B 1 310 ? -8.258 -17.531 -2.711 1 96.88 310 ALA B C 1
ATOM 6012 O O . ALA B 1 310 ? -7.812 -16.812 -1.81 1 96.88 310 ALA B O 1
ATOM 6013 N N . SER B 1 311 ? -8.531 -17.078 -3.891 1 96.44 311 SER B N 1
ATOM 6014 C CA . SER B 1 311 ? -8.375 -15.656 -4.223 1 96.44 311 SER B CA 1
ATOM 6015 C C . SER B 1 311 ? -9.289 -14.789 -3.367 1 96.44 311 SER B C 1
ATOM 6017 O O . SER B 1 311 ? -8.875 -13.719 -2.898 1 96.44 311 SER B O 1
ATOM 6019 N N . THR B 1 312 ? -10.477 -15.211 -3.182 1 96.75 312 THR B N 1
ATOM 6020 C CA . THR B 1 312 ? -11.43 -14.484 -2.354 1 96.75 312 THR B CA 1
ATOM 6021 C C . THR B 1 312 ? -10.969 -14.445 -0.899 1 96.75 312 THR B C 1
ATOM 6023 O O . THR B 1 312 ? -11.062 -13.406 -0.239 1 96.75 312 THR B O 1
ATOM 6026 N N . ILE B 1 313 ? -10.484 -15.578 -0.457 1 97.38 313 ILE B N 1
ATOM 6027 C CA . ILE B 1 313 ? -9.969 -15.648 0.907 1 97.38 313 ILE B CA 1
ATOM 6028 C C . ILE B 1 313 ? -8.82 -14.664 1.08 1 97.38 313 ILE B C 1
ATOM 6030 O O . ILE B 1 313 ? -8.805 -13.883 2.035 1 97.38 313 ILE B O 1
ATOM 6034 N N . TRP B 1 314 ? -7.922 -14.688 0.184 1 97.19 314 TRP B N 1
ATOM 6035 C CA . TRP B 1 314 ? -6.773 -13.789 0.249 1 97.19 314 TRP B CA 1
ATOM 6036 C C . TRP B 1 314 ? -7.227 -12.336 0.314 1 97.19 314 TRP B C 1
ATOM 6038 O O . TRP B 1 314 ? -6.762 -11.57 1.163 1 97.19 314 TRP B O 1
ATOM 6048 N N . SER B 1 315 ? -8.086 -11.977 -0.54 1 96.69 315 SER B N 1
ATOM 6049 C CA . SER B 1 315 ? -8.57 -10.602 -0.62 1 96.69 315 SER B CA 1
ATOM 6050 C C . SER B 1 315 ? -9.297 -10.195 0.658 1 96.69 315 SER B C 1
ATOM 6052 O O . SER B 1 315 ? -9.055 -9.109 1.194 1 96.69 315 SER B O 1
ATOM 6054 N N . THR B 1 316 ? -10.141 -11.008 1.143 1 96 316 THR B N 1
ATOM 6055 C CA . THR B 1 316 ? -10.922 -10.719 2.344 1 96 316 THR B CA 1
ATOM 6056 C C . THR B 1 316 ? -10.008 -10.594 3.561 1 96 316 THR B C 1
ATOM 6058 O O . THR B 1 316 ? -10.164 -9.672 4.367 1 96 316 THR B O 1
ATOM 6061 N N . VAL B 1 317 ? -9.086 -11.523 3.695 1 96.69 317 VAL B N 1
ATOM 6062 C CA . VAL B 1 317 ? -8.141 -11.523 4.809 1 96.69 317 VAL B CA 1
ATOM 6063 C C . VAL B 1 317 ? -7.301 -10.25 4.766 1 96.69 317 VAL B C 1
ATOM 6065 O O . VAL B 1 317 ? -7.125 -9.578 5.789 1 96.69 317 VAL B O 1
ATOM 6068 N N . SER B 1 318 ? -6.875 -9.891 3.6 1 95.81 318 SER B N 1
ATOM 6069 C CA . SER B 1 318 ? -6.074 -8.688 3.432 1 95.81 318 SER B CA 1
ATOM 6070 C C . SER B 1 318 ? -6.883 -7.434 3.748 1 95.81 318 SER B C 1
ATOM 6072 O O . SER B 1 318 ? -6.426 -6.562 4.492 1 95.81 318 SER B O 1
ATOM 6074 N N . SER B 1 319 ? -8.047 -7.344 3.248 1 94.38 319 SER B N 1
ATOM 6075 C CA . SER B 1 319 ? -8.875 -6.156 3.43 1 94.38 319 SER B CA 1
ATOM 6076 C C . SER B 1 319 ? -9.367 -6.043 4.867 1 94.38 319 SER B C 1
ATOM 6078 O O . SER B 1 319 ? -9.766 -4.961 5.309 1 94.38 319 SER B O 1
ATOM 6080 N N . SER B 1 320 ? -9.352 -7.176 5.559 1 94.38 320 SER B N 1
ATOM 6081 C CA . SER B 1 320 ? -9.773 -7.172 6.957 1 94.38 320 SER B CA 1
ATOM 6082 C C . SER B 1 320 ? -8.648 -6.703 7.875 1 94.38 320 SER B C 1
ATOM 6084 O O . SER B 1 320 ? -8.859 -6.527 9.078 1 94.38 320 SER B O 1
ATOM 6086 N N . GLY B 1 321 ? -7.496 -6.516 7.352 1 92.75 321 GLY B N 1
ATOM 6087 C CA . GLY B 1 321 ? -6.406 -5.957 8.133 1 92.75 321 GLY B CA 1
ATOM 6088 C C . GLY B 1 321 ? -5.301 -6.953 8.414 1 92.75 321 GLY B C 1
ATOM 6089 O O . GLY B 1 321 ? -4.266 -6.598 8.984 1 92.75 321 GLY B O 1
ATOM 6090 N N . PHE B 1 322 ? -5.492 -8.25 8.078 1 95.12 322 PHE B N 1
ATOM 6091 C CA . PHE B 1 322 ? -4.461 -9.258 8.266 1 95.12 322 PHE B CA 1
ATOM 6092 C C . PHE B 1 322 ? -3.377 -9.133 7.203 1 95.12 322 PHE B C 1
ATOM 6094 O O . PHE B 1 322 ? -3.559 -8.43 6.207 1 95.12 322 PHE B O 1
ATOM 6101 N N . LYS B 1 323 ? -2.266 -9.773 7.5 1 93.75 323 LYS B N 1
ATOM 6102 C CA . LYS B 1 323 ? -1.162 -9.828 6.543 1 93.75 323 LYS B CA 1
ATOM 6103 C C . LYS B 1 323 ? -0.872 -11.266 6.117 1 93.75 323 LYS B C 1
ATOM 6105 O O . LYS B 1 323 ? -0.028 -11.938 6.711 1 93.75 323 LYS B O 1
ATOM 6110 N N . PRO B 1 324 ? -1.575 -11.656 5.078 1 95.62 324 PRO B N 1
ATOM 6111 C CA . PRO B 1 324 ? -1.283 -13.008 4.582 1 95.62 324 PRO B CA 1
ATOM 6112 C C . PRO B 1 324 ? 0.1 -13.109 3.943 1 95.62 324 PRO B C 1
ATOM 6114 O O . PRO B 1 324 ? 0.557 -12.172 3.291 1 95.62 324 PRO B O 1
ATOM 6117 N N . ILE B 1 325 ? 0.701 -14.281 4.133 1 94.75 325 ILE B N 1
ATOM 6118 C CA . ILE B 1 325 ? 2.062 -14.492 3.652 1 94.75 325 ILE B CA 1
ATOM 6119 C C . ILE B 1 325 ? 2.041 -15.43 2.443 1 94.75 325 ILE B C 1
ATOM 6121 O O . ILE B 1 325 ? 2.721 -15.18 1.446 1 94.75 325 ILE B O 1
ATOM 6125 N N . ASP B 1 326 ? 1.281 -16.469 2.588 1 94.75 326 ASP B N 1
ATOM 6126 C CA . ASP B 1 326 ? 1.244 -17.484 1.547 1 94.75 326 ASP B CA 1
ATOM 6127 C C . ASP B 1 326 ? -0.061 -18.281 1.602 1 94.75 326 ASP B C 1
ATOM 6129 O O . ASP B 1 326 ? -0.702 -18.359 2.65 1 94.75 326 ASP B O 1
ATOM 6133 N N . ILE B 1 327 ? -0.423 -18.781 0.431 1 96.5 327 ILE B N 1
ATOM 6134 C CA . ILE B 1 327 ? -1.628 -19.594 0.339 1 96.5 327 ILE B CA 1
ATOM 6135 C C . ILE B 1 327 ? -1.35 -20.828 -0.518 1 96.5 327 ILE B C 1
ATOM 6137 O O . ILE B 1 327 ? -0.687 -20.734 -1.554 1 96.5 327 ILE B O 1
ATOM 6141 N N . GLY B 1 328 ? -1.669 -22 0.002 1 96.5 328 GLY B N 1
ATOM 6142 C CA . GLY B 1 328 ? -1.477 -23.25 -0.694 1 96.5 328 GLY B CA 1
ATOM 6143 C C . GLY B 1 328 ? -2.764 -24.047 -0.875 1 96.5 328 GLY B C 1
ATOM 6144 O O . GLY B 1 328 ? -3.627 -24.031 0.003 1 96.5 328 GLY B O 1
ATOM 6145 N N . LEU B 1 329 ? -2.885 -24.719 -2.008 1 97.44 329 LEU B N 1
ATOM 6146 C CA . LEU B 1 329 ? -4.035 -25.547 -2.348 1 97.44 329 LEU B CA 1
ATOM 6147 C C . LEU B 1 329 ? -3.621 -27 -2.562 1 97.44 329 LEU B C 1
ATOM 6149 O O . LEU B 1 329 ? -2.609 -27.266 -3.215 1 97.44 329 LEU B O 1
ATOM 6153 N N . TYR B 1 330 ? -4.402 -27.891 -1.997 1 96.38 330 TYR B N 1
ATOM 6154 C CA . TYR B 1 330 ? -4.031 -29.297 -2.078 1 96.38 330 TYR B CA 1
ATOM 6155 C C . TYR B 1 330 ? -5.27 -30.188 -2.197 1 96.38 330 TYR B C 1
ATOM 6157 O O . TYR B 1 330 ? -6.34 -29.828 -1.692 1 96.38 330 TYR B O 1
ATOM 6165 N N . THR B 1 331 ? -5.16 -31.25 -2.895 1 95.38 331 THR B N 1
ATOM 6166 C CA . THR B 1 331 ? -6.152 -32.312 -2.973 1 95.38 331 THR B CA 1
ATOM 6167 C C . THR B 1 331 ? -5.496 -33.688 -2.783 1 95.38 331 THR B C 1
ATOM 6169 O O . THR B 1 331 ? -5.438 -34.5 -3.717 1 95.38 331 THR B O 1
ATOM 6172 N N . PRO B 1 332 ? -5.102 -33.969 -1.539 1 89.62 332 PRO B N 1
ATOM 6173 C CA . PRO B 1 332 ? -4.391 -35.219 -1.321 1 89.62 332 PRO B CA 1
ATOM 6174 C C . PRO B 1 332 ? -5.242 -36.469 -1.661 1 89.62 332 PRO B C 1
ATOM 6176 O O . PRO B 1 332 ? -6.277 -36.688 -1.034 1 89.62 332 PRO B O 1
ATOM 6179 N N . GLN B 1 333 ? -4.738 -37.25 -2.645 1 81.38 333 GLN B N 1
ATOM 6180 C CA . GLN B 1 333 ? -5.332 -38.5 -3.094 1 81.38 333 GLN B CA 1
ATOM 6181 C C . GLN B 1 333 ? -6.812 -38.344 -3.418 1 81.38 333 GLN B C 1
ATOM 6183 O O . GLN B 1 333 ? -7.609 -39.25 -3.248 1 81.38 333 GLN B O 1
ATOM 6188 N N . ASP B 1 334 ? -7.273 -37.156 -3.629 1 86.69 334 ASP B N 1
ATOM 6189 C CA . ASP B 1 334 ? -8.648 -36.812 -3.982 1 86.69 334 ASP B CA 1
ATOM 6190 C C . ASP B 1 334 ? -9.625 -37.219 -2.887 1 86.69 334 ASP B C 1
ATOM 6192 O O . ASP B 1 334 ? -10.711 -37.75 -3.176 1 86.69 334 ASP B O 1
ATOM 6196 N N . ASN B 1 335 ? -9.109 -37.125 -1.717 1 92.5 335 ASN B N 1
ATOM 6197 C CA . ASN B 1 335 ? -9.961 -37.375 -0.562 1 92.5 335 ASN B CA 1
ATOM 6198 C C . ASN B 1 335 ? -10.438 -36.094 0.091 1 92.5 335 ASN B C 1
ATOM 6200 O O . ASN B 1 335 ? -11.531 -36.031 0.652 1 92.5 335 ASN B O 1
ATOM 6204 N N . TYR B 1 336 ? -9.578 -35.156 -0.004 1 96.56 336 TYR B N 1
ATOM 6205 C CA . TYR B 1 336 ? -9.875 -33.875 0.615 1 96.56 336 TYR B CA 1
ATOM 6206 C C . TYR B 1 336 ? -9.578 -32.719 -0.34 1 96.56 336 TYR B C 1
ATOM 6208 O O . TYR B 1 336 ? -8.805 -32.875 -1.289 1 96.56 336 TYR B O 1
ATOM 6216 N N . ILE B 1 337 ? -10.305 -31.688 -0.177 1 97.62 337 ILE B N 1
ATOM 6217 C CA . ILE B 1 337 ? -9.875 -30.391 -0.679 1 97.62 337 ILE B CA 1
ATOM 6218 C C . ILE B 1 337 ? -9.344 -29.547 0.476 1 97.62 337 ILE B C 1
ATOM 6220 O O . ILE B 1 337 ? -9.953 -29.5 1.552 1 97.62 337 ILE B O 1
ATOM 6224 N N . VAL B 1 338 ? -8.203 -28.938 0.312 1 98 338 VAL B N 1
ATOM 6225 C CA . VAL B 1 338 ? -7.535 -28.266 1.423 1 98 338 VAL B CA 1
ATOM 6226 C C . VAL B 1 338 ? -7.035 -26.906 0.974 1 98 338 VAL B C 1
ATOM 6228 O O . VAL B 1 338 ? -6.414 -26.781 -0.086 1 98 338 VAL B O 1
ATOM 6231 N N . VAL B 1 339 ? -7.309 -25.875 1.721 1 98.12 339 VAL B N 1
ATOM 6232 C CA . VAL B 1 339 ? -6.727 -24.547 1.584 1 98.12 339 VAL B CA 1
ATOM 6233 C C . VAL B 1 339 ? -5.887 -24.234 2.818 1 98.12 339 VAL B C 1
ATOM 6235 O O . VAL B 1 339 ? -6.371 -24.328 3.949 1 98.12 339 VAL B O 1
ATOM 6238 N N . MET B 1 340 ? -4.656 -23.906 2.629 1 97.31 340 MET B N 1
ATOM 6239 C CA . MET B 1 340 ? -3.775 -23.516 3.723 1 97.31 340 MET B CA 1
ATOM 6240 C C . MET B 1 340 ? -3.352 -22.047 3.572 1 97.31 340 MET B C 1
ATOM 6242 O O . MET B 1 340 ? -2.957 -21.625 2.486 1 97.31 340 MET B O 1
ATOM 6246 N N . LEU B 1 341 ? -3.453 -21.312 4.641 1 97 341 LEU B N 1
ATOM 6247 C CA . LEU B 1 341 ? -3.125 -19.891 4.629 1 97 341 LEU B CA 1
ATOM 6248 C C . LEU B 1 341 ? -2.176 -19.531 5.77 1 97 341 LEU B C 1
ATOM 6250 O O . LEU B 1 341 ? -2.531 -19.672 6.941 1 97 341 LEU B O 1
ATOM 6254 N N . THR B 1 342 ? -0.956 -19.141 5.414 1 95.5 342 THR B N 1
ATOM 6255 C CA . THR B 1 342 ? -0.011 -18.641 6.406 1 95.5 342 THR B CA 1
ATOM 6256 C C . THR B 1 342 ? -0.173 -17.125 6.586 1 95.5 342 THR B C 1
ATOM 6258 O O . THR B 1 342 ? -0.269 -16.391 5.609 1 95.5 342 THR B O 1
ATOM 6261 N N . VAL B 1 343 ? -0.228 -16.703 7.863 1 95.19 343 VAL B N 1
ATOM 6262 C CA . VAL B 1 343 ? -0.387 -15.273 8.148 1 95.19 343 VAL B CA 1
ATOM 6263 C C . VAL B 1 343 ? 0.648 -14.836 9.18 1 95.19 343 VAL B C 1
ATOM 6265 O O . VAL B 1 343 ? 1.199 -15.664 9.906 1 95.19 343 VAL B O 1
ATOM 6268 N N . GLU B 1 344 ? 0.868 -13.562 9.219 1 92.44 344 GLU B N 1
ATOM 6269 C CA . GLU B 1 344 ? 1.798 -13.023 10.211 1 92.44 344 GLU B CA 1
ATOM 6270 C C . GLU B 1 344 ? 1.225 -13.133 11.625 1 92.44 344 GLU B C 1
ATOM 6272 O O . GLU B 1 344 ? 1.932 -13.516 12.555 1 92.44 344 GLU B O 1
ATOM 6277 N N . GLU B 1 345 ? -0.046 -12.75 11.727 1 92.44 345 GLU B N 1
ATOM 6278 C CA . GLU B 1 345 ? -0.773 -12.836 12.992 1 92.44 345 GLU B CA 1
ATOM 6279 C C . GLU B 1 345 ? -2.215 -13.281 12.766 1 92.44 345 GLU B C 1
ATOM 6281 O O . GLU B 1 345 ? -2.893 -12.781 11.867 1 92.44 345 GLU B O 1
ATOM 6286 N N . PRO B 1 346 ? -2.635 -14.188 13.617 1 95.06 346 PRO B N 1
ATOM 6287 C CA . PRO B 1 346 ? -3.984 -14.719 13.414 1 95.06 346 PRO B CA 1
ATOM 6288 C C . PRO B 1 346 ? -5.055 -13.898 14.125 1 95.06 346 PRO B C 1
ATOM 6290 O O . PRO B 1 346 ? -6.25 -14.133 13.93 1 95.06 346 PRO B O 1
ATOM 6293 N N . GLU B 1 347 ? -4.668 -12.969 14.984 1 94.88 347 GLU B N 1
ATOM 6294 C CA . GLU B 1 347 ? -5.586 -12.094 15.711 1 94.88 347 GLU B CA 1
ATOM 6295 C C . GLU B 1 347 ? -5.215 -10.625 15.516 1 94.88 347 GLU B C 1
ATOM 6297 O O . GLU B 1 347 ? -4.031 -10.281 15.492 1 94.88 347 GLU B O 1
ATOM 6302 N N . LEU B 1 348 ? -6.238 -9.828 15.398 1 93.5 348 LEU B N 1
ATOM 6303 C CA . LEU B 1 348 ? -6.043 -8.391 15.234 1 93.5 348 LEU B CA 1
ATOM 6304 C C . LEU B 1 348 ? -6.402 -7.648 16.516 1 93.5 348 LEU B C 1
ATOM 6306 O O . LEU B 1 348 ? -7.129 -8.172 17.359 1 93.5 348 LEU B O 1
ATOM 6310 N N . PRO B 1 349 ? -5.801 -6.43 16.672 1 90.81 349 PRO B N 1
ATOM 6311 C CA . PRO B 1 349 ? -6.199 -5.629 17.828 1 90.81 349 PRO B CA 1
ATOM 6312 C C . PRO B 1 349 ? -7.684 -5.27 17.812 1 90.81 349 PRO B C 1
ATOM 6314 O O . PRO B 1 349 ? -8.336 -5.363 16.781 1 90.81 349 PRO B O 1
ATOM 6317 N N . GLU B 1 350 ? -8.148 -4.879 18.922 1 89.81 350 GLU B N 1
ATOM 6318 C CA . GLU B 1 350 ? -9.578 -4.645 19.141 1 89.81 350 GLU B CA 1
ATOM 6319 C C . GLU B 1 350 ? -10.07 -3.467 18.312 1 89.81 350 GLU B C 1
ATOM 6321 O O . GLU B 1 350 ? -11.203 -3.475 17.828 1 89.81 350 GLU B O 1
ATOM 6326 N N . TYR B 1 351 ? -9.242 -2.477 18.141 1 90.75 351 TYR B N 1
ATOM 6327 C CA . TYR B 1 351 ? -9.695 -1.248 17.5 1 90.75 351 TYR B CA 1
ATOM 6328 C C . TYR B 1 351 ? -8.938 -1.005 16.203 1 90.75 351 TYR B C 1
ATOM 6330 O O . TYR B 1 351 ? -7.84 -1.534 16 1 90.75 351 TYR B O 1
ATOM 6338 N N . GLU B 1 352 ? -9.562 -0.26 15.305 1 92.5 352 GLU B N 1
ATOM 6339 C CA . GLU B 1 352 ? -8.945 0.094 14.023 1 92.5 352 GLU B CA 1
ATOM 6340 C C . GLU B 1 352 ? -9.289 1.527 13.625 1 92.5 352 GLU B C 1
ATOM 6342 O O . GLU B 1 352 ? -10.289 2.084 14.094 1 92.5 352 GLU B O 1
ATOM 6347 N N . ILE B 1 353 ? -8.398 2.109 12.82 1 93.75 353 ILE B N 1
ATOM 6348 C CA . ILE B 1 353 ? -8.664 3.416 12.234 1 93.75 353 ILE B CA 1
ATOM 6349 C C . ILE B 1 353 ? -9.648 3.266 11.07 1 93.75 353 ILE B C 1
ATOM 6351 O O . ILE B 1 353 ? -9.539 2.332 10.273 1 93.75 353 ILE B O 1
ATOM 6355 N N . HIS B 1 354 ? -10.688 4.035 11.07 1 94.88 354 HIS B N 1
ATOM 6356 C CA . HIS B 1 354 ? -11.688 4.047 10.016 1 94.88 354 HIS B CA 1
ATOM 6357 C C . HIS B 1 354 ? -11.656 5.363 9.242 1 94.88 354 HIS B C 1
ATOM 6359 O O . HIS B 1 354 ? -11.836 6.434 9.828 1 94.88 354 HIS B O 1
ATOM 6365 N N . MET B 1 355 ? -11.398 5.266 7.965 1 96.56 355 MET B N 1
ATOM 6366 C CA . MET B 1 355 ? -11.297 6.434 7.098 1 96.56 355 MET B CA 1
ATOM 6367 C C . MET B 1 355 ? -12.68 6.914 6.668 1 96.56 355 MET B C 1
ATOM 6369 O O . MET B 1 355 ? -13.469 6.145 6.117 1 96.56 355 MET B O 1
ATOM 6373 N N . GLY B 1 356 ? -12.984 8.148 6.949 1 97.25 356 GLY B N 1
ATOM 6374 C CA . GLY B 1 356 ? -14.227 8.766 6.527 1 97.25 356 GLY B CA 1
ATOM 6375 C C . GLY B 1 356 ? -14.078 9.617 5.281 1 97.25 356 GLY B C 1
ATOM 6376 O O . GLY B 1 356 ? -13.055 9.555 4.594 1 97.25 356 GLY B O 1
ATOM 6377 N N . PRO B 1 357 ? -15.062 10.367 4.992 1 97.81 357 PRO B N 1
ATOM 6378 C CA . PRO B 1 357 ? -15.07 11.203 3.787 1 97.81 357 PRO B CA 1
ATOM 6379 C C . PRO B 1 357 ? -14.18 12.438 3.92 1 97.81 357 PRO B C 1
ATOM 6381 O O . PRO B 1 357 ? -13.828 12.828 5.035 1 97.81 357 PRO B O 1
ATOM 6384 N N . PRO B 1 358 ? -13.812 13.062 2.777 1 98.19 358 PRO B N 1
ATOM 6385 C CA . PRO B 1 358 ? -13.211 14.398 2.854 1 98.19 358 PRO B CA 1
ATOM 6386 C C . PRO B 1 358 ? -14.102 15.406 3.572 1 98.19 358 PRO B C 1
ATOM 6388 O O . PRO B 1 358 ? -15.328 15.328 3.473 1 98.19 358 PRO B O 1
ATOM 6391 N N . VAL B 1 359 ? -13.516 16.297 4.254 1 98.31 359 VAL B N 1
ATOM 6392 C CA . VAL B 1 359 ? -14.258 17.188 5.141 1 98.31 359 VAL B CA 1
ATOM 6393 C C . VAL B 1 359 ? -15.195 18.062 4.316 1 98.31 359 VAL B C 1
ATOM 6395 O O . VAL B 1 359 ? -16.188 18.562 4.836 1 98.31 359 VAL B O 1
ATOM 6398 N N . TRP B 1 360 ? -14.945 18.297 3.02 1 97.88 360 TRP B N 1
ATOM 6399 C CA . TRP B 1 360 ? -15.672 19.25 2.193 1 97.88 360 TRP B CA 1
ATOM 6400 C C . TRP B 1 360 ? -16.812 18.562 1.438 1 97.88 360 TRP B C 1
ATOM 6402 O O . TRP B 1 360 ? -17.438 19.188 0.578 1 97.88 360 TRP B O 1
ATOM 6412 N N . THR B 1 361 ? -17.062 17.312 1.759 1 97.25 361 THR B N 1
ATOM 6413 C CA . THR B 1 361 ? -18.125 16.594 1.066 1 97.25 361 THR B CA 1
ATOM 6414 C C . THR B 1 361 ? -19.406 16.594 1.893 1 97.25 361 THR B C 1
ATOM 6416 O O . THR B 1 361 ? -19.375 16.797 3.107 1 97.25 361 THR B O 1
ATOM 6419 N N . ASP B 1 362 ? -20.516 16.375 1.26 1 93.94 362 ASP B N 1
ATOM 6420 C CA . ASP B 1 362 ? -21.828 16.391 1.918 1 93.94 362 ASP B CA 1
ATOM 6421 C C . ASP B 1 362 ? -21.969 15.211 2.875 1 93.94 362 ASP B C 1
ATOM 6423 O O . ASP B 1 362 ? -22.719 15.281 3.85 1 93.94 362 ASP B O 1
ATOM 6427 N N . GLU B 1 363 ? -21.234 14.172 2.66 1 95.81 363 GLU B N 1
ATOM 6428 C CA . GLU B 1 363 ? -21.281 12.977 3.498 1 95.81 363 GLU B CA 1
ATOM 6429 C C . GLU B 1 363 ? -20.625 13.227 4.852 1 95.81 363 GLU B C 1
ATOM 6431 O O . GLU B 1 363 ? -20.797 12.445 5.789 1 95.81 363 GLU B O 1
ATOM 6436 N N . ALA B 1 364 ? -19.844 14.297 4.879 1 96.25 364 ALA B N 1
ATOM 6437 C CA . ALA B 1 364 ? -19.078 14.586 6.086 1 96.25 364 ALA B CA 1
ATOM 6438 C C . ALA B 1 364 ? -20 14.742 7.293 1 96.25 364 ALA B C 1
ATOM 6440 O O . ALA B 1 364 ? -19.719 14.195 8.367 1 96.25 364 ALA B O 1
ATOM 6441 N N . GLU B 1 365 ? -21.078 15.398 7.141 1 93.5 365 GLU B N 1
ATOM 6442 C CA . GLU B 1 365 ? -21.984 15.656 8.25 1 93.5 365 GLU B CA 1
ATOM 6443 C C . GLU B 1 365 ? -22.609 14.359 8.773 1 93.5 365 GLU B C 1
ATOM 6445 O O . GLU B 1 365 ? -22.719 14.164 9.984 1 93.5 365 GLU B O 1
ATOM 6450 N N . ALA B 1 366 ? -23.031 13.555 7.875 1 94.44 366 ALA B N 1
ATOM 6451 C CA . ALA B 1 366 ? -23.609 12.266 8.273 1 94.44 366 ALA B CA 1
ATOM 6452 C C . ALA B 1 366 ? -22.578 11.43 9.039 1 94.44 366 ALA B C 1
ATOM 6454 O O . ALA B 1 366 ? -22.922 10.766 10.023 1 94.44 366 ALA B O 1
ATOM 6455 N N . PHE B 1 367 ? -21.438 11.422 8.664 1 96.25 367 PHE B N 1
ATOM 6456 C CA . PHE B 1 367 ? -20.344 10.703 9.32 1 96.25 367 PHE B CA 1
ATOM 6457 C C . PHE B 1 367 ? -20.141 11.203 10.75 1 96.25 367 PHE B C 1
ATOM 6459 O O . PHE B 1 367 ? -20.047 10.406 11.68 1 96.25 367 PHE B O 1
ATOM 6466 N N . ILE B 1 368 ? -20.031 12.531 10.867 1 95 368 ILE B N 1
ATOM 6467 C CA . ILE B 1 368 ? -19.812 13.148 12.172 1 95 368 ILE B CA 1
ATOM 6468 C C . ILE B 1 368 ? -20.938 12.781 13.125 1 95 368 ILE B C 1
ATOM 6470 O O . ILE B 1 368 ? -20.703 12.352 14.25 1 95 368 ILE B O 1
ATOM 6474 N N . GLU B 1 369 ? -22.125 12.875 12.633 1 93.06 369 GLU B N 1
ATOM 6475 C CA . GLU B 1 369 ? -23.281 12.617 13.484 1 93.06 369 GLU B CA 1
ATOM 6476 C C . GLU B 1 369 ? -23.328 11.164 13.93 1 93.06 369 GLU B C 1
ATOM 6478 O O . GLU B 1 369 ? -23.688 10.867 15.07 1 93.06 369 GLU B O 1
ATOM 6483 N N . LYS B 1 370 ? -22.969 10.344 13.094 1 92.94 370 LYS B N 1
ATOM 6484 C CA . LYS B 1 370 ? -22.969 8.914 13.391 1 92.94 370 LYS B CA 1
ATOM 6485 C C . LYS B 1 370 ? -22.016 8.594 14.539 1 92.94 370 LYS B C 1
ATOM 6487 O O . LYS B 1 370 ? -22.359 7.82 15.445 1 92.94 370 LYS B O 1
ATOM 6492 N N . TYR B 1 371 ? -20.875 9.203 14.523 1 92.12 371 TYR B N 1
ATOM 6493 C CA . TYR B 1 371 ? -19.828 8.766 15.438 1 92.12 371 TYR B CA 1
ATOM 6494 C C . TYR B 1 371 ? -19.734 9.688 16.641 1 92.12 371 TYR B C 1
ATOM 6496 O O . TYR B 1 371 ? -19.125 9.344 17.656 1 92.12 371 TYR B O 1
ATOM 6504 N N . LEU B 1 372 ? -20.266 10.875 16.594 1 88.44 372 LEU B N 1
ATOM 6505 C CA . LEU B 1 372 ? -20.312 11.742 17.766 1 88.44 372 LEU B CA 1
ATOM 6506 C C . LEU B 1 372 ? -21.156 11.125 18.875 1 88.44 372 LEU B C 1
ATOM 6508 O O . LEU B 1 372 ? -20.891 11.328 20.062 1 88.44 372 LEU B O 1
ATOM 6512 N N . ASN B 1 373 ? -22.047 10.32 18.484 1 79.19 373 ASN B N 1
ATOM 6513 C CA . ASN B 1 373 ? -23 9.742 19.422 1 79.19 373 ASN B CA 1
ATOM 6514 C C . ASN B 1 373 ? -22.609 8.32 19.812 1 79.19 373 ASN B C 1
ATOM 6516 O O . ASN B 1 373 ? -23.281 7.691 20.641 1 79.19 373 ASN B O 1
ATOM 6520 N N . ALA B 1 374 ? -21.5 7.895 19.359 1 82.31 374 ALA B N 1
ATOM 6521 C CA . ALA B 1 374 ? -21.109 6.516 19.641 1 82.31 374 ALA B CA 1
ATOM 6522 C C . ALA B 1 374 ? -20.203 6.441 20.859 1 82.31 374 ALA B C 1
ATOM 6524 O O . ALA B 1 374 ? -19.328 7.289 21.062 1 82.31 374 ALA B O 1
ATOM 6525 N N . SER B 1 375 ? -20.391 5.57 21.812 1 79.19 375 SER B N 1
ATOM 6526 C CA . SER B 1 375 ? -19.656 5.477 23.078 1 79.19 375 SER B CA 1
ATOM 6527 C C . SER B 1 375 ? -18.344 4.742 22.906 1 79.19 375 SER B C 1
ATOM 6529 O O . SER B 1 375 ? -17.406 4.922 23.703 1 79.19 375 SER B O 1
ATOM 6531 N N . ASN B 1 376 ? -18.172 4.008 21.938 1 86.19 376 ASN B N 1
ATOM 6532 C CA . ASN B 1 376 ? -16.953 3.205 21.797 1 86.19 376 ASN B CA 1
ATOM 6533 C C . ASN B 1 376 ? -16.125 3.633 20.594 1 86.19 376 ASN B C 1
ATOM 6535 O O . ASN B 1 376 ? -15.641 2.789 19.844 1 86.19 376 ASN B O 1
ATOM 6539 N N . VAL B 1 377 ? -16.062 5 20.5 1 90.25 377 VAL B N 1
ATOM 6540 C CA . VAL B 1 377 ? -15.328 5.527 19.359 1 90.25 377 VAL B CA 1
ATOM 6541 C C . VAL B 1 377 ? -14.406 6.656 19.797 1 90.25 377 VAL B C 1
ATOM 6543 O O . VAL B 1 377 ? -14.75 7.426 20.703 1 90.25 377 VAL B O 1
ATOM 6546 N N . VAL B 1 378 ? -13.227 6.656 19.297 1 90.94 378 VAL B N 1
ATOM 6547 C CA . VAL B 1 378 ? -12.32 7.789 19.469 1 90.94 378 VAL B CA 1
ATOM 6548 C C . VAL B 1 378 ? -12.414 8.719 18.266 1 90.94 378 VAL B C 1
ATOM 6550 O O . VAL B 1 378 ? -12.367 8.266 17.125 1 90.94 378 VAL B O 1
ATOM 6553 N N . GLY B 1 379 ? -12.43 10.078 18.469 1 89.88 379 GLY B N 1
ATOM 6554 C CA . GLY B 1 379 ? -12.664 11.047 17.422 1 89.88 379 GLY B CA 1
ATOM 6555 C C . GLY B 1 379 ? -14.109 11.508 17.328 1 89.88 379 GLY B C 1
ATOM 6556 O O . GLY B 1 379 ? -14.859 11.383 18.297 1 89.88 379 GLY B O 1
ATOM 6557 N N . PRO B 1 380 ? -14.469 11.914 16.125 1 94.62 380 PRO B N 1
ATOM 6558 C CA . PRO B 1 380 ? -13.797 12.086 14.844 1 94.62 380 PRO B CA 1
ATOM 6559 C C . PRO B 1 380 ? -12.656 13.102 14.898 1 94.62 380 PRO B C 1
ATOM 6561 O O . PRO B 1 380 ? -12.664 13.992 15.75 1 94.62 380 PRO B O 1
ATOM 6564 N N . PHE B 1 381 ? -11.68 12.945 14.031 1 95.44 381 PHE B N 1
ATOM 6565 C CA . PHE B 1 381 ? -10.578 13.883 13.875 1 95.44 381 PHE B CA 1
ATOM 6566 C C . PHE B 1 381 ? -10.172 14 12.406 1 95.44 381 PHE B C 1
ATOM 6568 O O . PHE B 1 381 ? -10.648 13.242 11.562 1 95.44 381 PHE B O 1
ATOM 6575 N N . ILE B 1 382 ? -9.375 14.984 12.133 1 97.44 382 ILE B N 1
ATOM 6576 C CA . ILE B 1 382 ? -9.062 15.297 10.742 1 97.44 382 ILE B CA 1
ATOM 6577 C C . ILE B 1 382 ? -7.598 14.984 10.461 1 97.44 382 ILE B C 1
ATOM 6579 O O . ILE B 1 382 ? -6.719 15.359 11.242 1 97.44 382 ILE B O 1
ATOM 6583 N N . ARG B 1 383 ? -7.332 14.312 9.375 1 95.62 383 ARG B N 1
ATOM 6584 C CA . ARG B 1 383 ? -5.996 14.047 8.859 1 95.62 383 ARG B CA 1
ATOM 6585 C C . ARG B 1 383 ? -5.996 14 7.336 1 95.62 383 ARG B C 1
ATOM 6587 O O . ARG B 1 383 ? -6.805 13.289 6.73 1 95.62 383 ARG B O 1
ATOM 6594 N N . ASN B 1 384 ? -5.109 14.773 6.789 1 95.62 384 ASN B N 1
ATOM 6595 C CA . ASN B 1 384 ? -4.961 14.828 5.336 1 95.62 384 ASN B CA 1
ATOM 6596 C C . ASN B 1 384 ? -6.277 15.172 4.652 1 95.62 384 ASN B C 1
ATOM 6598 O O . ASN B 1 384 ? -6.664 14.531 3.674 1 95.62 384 ASN B O 1
ATOM 6602 N N . GLY B 1 385 ? -7.027 15.969 5.281 1 97.38 385 GLY B N 1
ATOM 6603 C CA . GLY B 1 385 ? -8.227 16.531 4.68 1 97.38 385 GLY B CA 1
ATOM 6604 C C . GLY B 1 385 ? -9.453 15.641 4.859 1 97.38 385 GLY B C 1
ATOM 6605 O O . GLY B 1 385 ? -10.523 15.945 4.328 1 97.38 385 GLY B O 1
ATOM 6606 N N . ARG B 1 386 ? -9.336 14.578 5.66 1 98.06 386 ARG B N 1
ATOM 6607 C CA . ARG B 1 386 ? -10.445 13.641 5.812 1 98.06 386 ARG B CA 1
ATOM 6608 C C . ARG B 1 386 ? -10.781 13.43 7.285 1 98.06 386 ARG B C 1
ATOM 6610 O O . ARG B 1 386 ? -9.938 13.641 8.156 1 98.06 386 ARG B O 1
ATOM 6617 N N . TRP B 1 387 ? -12 13.016 7.449 1 97.94 387 TRP B N 1
ATOM 6618 C CA . TRP B 1 387 ? -12.398 12.602 8.789 1 97.94 387 TRP B CA 1
ATOM 6619 C C . TRP B 1 387 ? -11.93 11.18 9.078 1 97.94 387 TRP B C 1
ATOM 6621 O O . TRP B 1 387 ? -11.922 10.328 8.18 1 97.94 387 TRP B O 1
ATOM 6631 N N . PHE B 1 388 ? -11.594 10.938 10.312 1 96.56 388 PHE B N 1
ATOM 6632 C CA . PHE B 1 388 ? -11.234 9.602 10.781 1 96.56 388 PHE B CA 1
ATOM 6633 C C . PHE B 1 388 ? -11.867 9.32 12.141 1 96.56 388 PHE B C 1
ATOM 6635 O O . PHE B 1 388 ? -12.188 10.25 12.883 1 96.56 388 PHE B O 1
ATOM 6642 N N . VAL B 1 389 ? -12.039 8.094 12.445 1 95.19 389 VAL B N 1
ATOM 6643 C CA . VAL B 1 389 ? -12.375 7.641 13.789 1 95.19 389 VAL B CA 1
ATOM 6644 C C . VAL B 1 389 ? -11.625 6.352 14.109 1 95.19 389 VAL B C 1
ATOM 6646 O O . VAL B 1 389 ? -11.109 5.688 13.203 1 95.19 389 VAL B O 1
ATOM 6649 N N . ILE B 1 390 ? -11.398 6.098 15.32 1 93.69 390 ILE B N 1
ATOM 6650 C CA . ILE B 1 390 ? -10.945 4.793 15.797 1 93.69 390 ILE B CA 1
ATOM 6651 C C . ILE B 1 390 ? -12.133 4.031 16.391 1 93.69 390 ILE B C 1
ATOM 6653 O O . ILE B 1 390 ? -12.781 4.516 17.328 1 93.69 390 ILE B O 1
ATOM 6657 N N . ARG B 1 391 ? -12.43 2.943 15.867 1 92.81 391 ARG B N 1
ATOM 6658 C CA . ARG B 1 391 ? -13.625 2.201 16.25 1 92.81 391 ARG B CA 1
ATOM 6659 C C . ARG B 1 391 ? -13.32 0.719 16.422 1 92.81 391 ARG B C 1
ATOM 6661 O O . ARG B 1 391 ? -12.258 0.247 16.016 1 92.81 391 ARG B O 1
ATOM 6668 N N . PRO B 1 392 ? -14.188 0.011 17.094 1 91.44 392 PRO B N 1
ATOM 6669 C CA . PRO B 1 392 ? -13.984 -1.435 17.219 1 91.44 392 PRO B CA 1
ATOM 6670 C C . PRO B 1 392 ? -14.031 -2.154 15.867 1 91.44 392 PRO B C 1
ATOM 6672 O O . PRO B 1 392 ? -14.82 -1.794 14.992 1 91.44 392 PRO B O 1
ATOM 6675 N N . ARG B 1 393 ? -13.164 -3.154 15.773 1 91.56 393 ARG B N 1
ATOM 6676 C CA . ARG B 1 393 ? -13.148 -3.979 14.57 1 91.56 393 ARG B CA 1
ATOM 6677 C C . ARG B 1 393 ? -14.359 -4.902 14.516 1 91.56 393 ARG B C 1
ATOM 6679 O O . ARG B 1 393 ? -14.812 -5.391 15.555 1 91.56 393 ARG B O 1
ATOM 6686 N N . ARG B 1 394 ? -14.773 -5.168 13.328 1 91.69 394 ARG B N 1
ATOM 6687 C CA . ARG B 1 394 ? -15.836 -6.152 13.133 1 91.69 394 ARG B CA 1
ATOM 6688 C C . ARG B 1 394 ? -15.266 -7.566 13.102 1 91.69 394 ARG B C 1
ATOM 6690 O O . ARG B 1 394 ? -15.844 -8.484 13.695 1 91.69 394 ARG B O 1
ATOM 6697 N N . ILE B 1 395 ? -14.195 -7.711 12.43 1 94.94 395 ILE B N 1
ATOM 6698 C CA . ILE B 1 395 ? -13.5 -8.984 12.305 1 94.94 395 ILE B CA 1
ATOM 6699 C C . ILE B 1 395 ? -12.188 -8.945 13.094 1 94.94 395 ILE B C 1
ATOM 6701 O O . ILE B 1 395 ? -11.336 -8.094 12.836 1 94.94 395 ILE B O 1
ATOM 6705 N N . LYS B 1 396 ? -12.023 -9.922 14.07 1 94.56 396 LYS B N 1
ATOM 6706 C CA . LYS B 1 396 ? -10.859 -9.883 14.938 1 94.56 396 LYS B CA 1
ATOM 6707 C C . LYS B 1 396 ? -9.977 -11.109 14.742 1 94.56 396 LYS B C 1
ATOM 6709 O O . LYS B 1 396 ? -8.789 -11.094 15.078 1 94.56 396 LYS B O 1
ATOM 6714 N N . SER B 1 397 ? -10.57 -12.164 14.281 1 96.56 397 SER B N 1
ATOM 6715 C CA . SER B 1 397 ? -9.805 -13.398 14.125 1 96.56 397 SER B CA 1
ATOM 6716 C C . SER B 1 397 ? -9.75 -13.828 12.664 1 96.56 397 SER B C 1
ATOM 6718 O O . SER B 1 397 ? -10.672 -13.562 11.898 1 96.56 397 SER B O 1
ATOM 6720 N N . ILE B 1 398 ? -8.695 -14.516 12.352 1 96.56 398 ILE B N 1
ATOM 6721 C CA . ILE B 1 398 ? -8.5 -15 10.984 1 96.56 398 ILE B CA 1
ATOM 6722 C C . ILE B 1 398 ? -9.602 -16 10.625 1 96.56 398 ILE B C 1
ATOM 6724 O O . ILE B 1 398 ? -10.039 -16.062 9.477 1 96.56 398 ILE B O 1
ATOM 6728 N N . LYS B 1 399 ? -10.047 -16.766 11.578 1 96.75 399 LYS B N 1
ATOM 6729 C CA . LYS B 1 399 ? -11.125 -17.719 11.359 1 96.75 399 LYS B CA 1
ATOM 6730 C C . LYS B 1 399 ? -12.406 -17.016 10.922 1 96.75 399 LYS B C 1
ATOM 6732 O O . LYS B 1 399 ? -13.078 -17.469 9.992 1 96.75 399 LYS B O 1
ATOM 6737 N N . GLU B 1 400 ? -12.672 -15.906 11.562 1 96.25 400 GLU B N 1
ATOM 6738 C CA . GLU B 1 400 ? -13.844 -15.117 11.203 1 96.25 400 GLU B CA 1
ATOM 6739 C C . GLU B 1 400 ? -13.727 -14.562 9.789 1 96.25 400 GLU B C 1
ATOM 6741 O O . GLU B 1 400 ? -14.711 -14.539 9.047 1 96.25 400 GLU B O 1
ATOM 6746 N N . ALA B 1 401 ? -12.539 -14.07 9.5 1 96.56 401 ALA B N 1
ATOM 6747 C CA . ALA B 1 401 ? -12.32 -13.508 8.172 1 96.56 401 ALA B CA 1
ATOM 6748 C C . ALA B 1 401 ? -12.547 -14.555 7.086 1 96.56 401 ALA B C 1
ATOM 6750 O O . ALA B 1 401 ? -13.18 -14.273 6.062 1 96.56 401 ALA B O 1
ATOM 6751 N N . VAL B 1 402 ? -12.047 -15.75 7.293 1 96.38 402 VAL B N 1
ATOM 6752 C CA . VAL B 1 402 ? -12.18 -16.828 6.32 1 96.38 402 VAL B CA 1
ATOM 6753 C C . VAL B 1 402 ? -13.648 -17.25 6.207 1 96.38 402 VAL B C 1
ATOM 6755 O O . VAL B 1 402 ? -14.148 -17.5 5.105 1 96.38 402 VAL B O 1
ATOM 6758 N N . ALA B 1 403 ? -14.32 -17.359 7.348 1 94.25 403 ALA B N 1
ATOM 6759 C CA . ALA B 1 403 ? -15.742 -17.688 7.332 1 94.25 403 ALA B CA 1
ATOM 6760 C C . ALA B 1 403 ? -16.531 -16.672 6.52 1 94.25 403 ALA B C 1
ATOM 6762 O O . ALA B 1 403 ? -17.406 -17.031 5.719 1 94.25 403 ALA B O 1
ATOM 6763 N N . LYS B 1 404 ? -16.25 -15.422 6.738 1 93.44 404 LYS B N 1
ATOM 6764 C CA . LYS B 1 404 ? -16.891 -14.352 5.98 1 93.44 404 LYS B CA 1
ATOM 6765 C C . LYS B 1 404 ? -16.609 -14.5 4.484 1 93.44 404 LYS B C 1
ATOM 6767 O O . LYS B 1 404 ? -17.516 -14.32 3.66 1 93.44 404 LYS B O 1
ATOM 6772 N N . SER B 1 405 ? -15.398 -14.797 4.16 1 94.25 405 SER B N 1
ATOM 6773 C CA . SER B 1 405 ? -15 -14.953 2.764 1 94.25 405 SER B CA 1
ATOM 6774 C C . SER B 1 405 ? -15.797 -16.062 2.086 1 94.25 405 SER B C 1
ATOM 6776 O O . SER B 1 405 ? -16.25 -15.906 0.954 1 94.25 405 SER B O 1
ATOM 6778 N N . LEU B 1 406 ? -15.945 -17.188 2.736 1 93.81 406 LEU B N 1
ATOM 6779 C CA . LEU B 1 406 ? -16.641 -18.328 2.172 1 93.81 406 LEU B CA 1
ATOM 6780 C C . LEU B 1 406 ? -18.109 -17.984 1.908 1 93.81 406 LEU B C 1
ATOM 6782 O O . LEU B 1 406 ? -18.703 -18.5 0.952 1 93.81 406 LEU B O 1
ATOM 6786 N N . LYS B 1 407 ? -18.625 -17.109 2.686 1 90.12 407 LYS B N 1
ATOM 6787 C CA . LYS B 1 407 ? -20.031 -16.734 2.525 1 90.12 407 LYS B CA 1
ATOM 6788 C C . LYS B 1 407 ? -20.219 -15.852 1.294 1 90.12 407 LYS B C 1
ATOM 6790 O O . LYS B 1 407 ? -21.312 -15.828 0.71 1 90.12 407 LYS B O 1
ATOM 6795 N N . THR B 1 408 ? -19.188 -15.18 0.872 1 89.69 408 THR B N 1
ATOM 6796 C CA . THR B 1 408 ? -19.297 -14.227 -0.229 1 89.69 408 THR B CA 1
ATOM 6797 C C . THR B 1 408 ? -19.047 -14.922 -1.566 1 89.69 408 THR B C 1
ATOM 6799 O O . THR B 1 408 ? -19.391 -14.383 -2.621 1 89.69 408 THR B O 1
ATOM 6802 N N . VAL B 1 409 ? -18.438 -16.078 -1.562 1 89 409 VAL B N 1
ATOM 6803 C CA . VAL B 1 409 ? -18.125 -16.797 -2.787 1 89 409 VAL B CA 1
ATOM 6804 C C . VAL B 1 409 ? -19.406 -17.328 -3.43 1 89 409 VAL B C 1
ATOM 6806 O O . VAL B 1 409 ? -20.328 -17.75 -2.73 1 89 409 VAL B O 1
ATOM 6809 N N . ARG B 1 410 ? -19.5 -17.25 -4.73 1 86.31 410 ARG B N 1
ATOM 6810 C CA . ARG B 1 410 ? -20.625 -17.812 -5.461 1 86.31 410 ARG B CA 1
ATOM 6811 C C . ARG B 1 410 ? -20.75 -19.312 -5.191 1 86.31 410 ARG B C 1
ATOM 6813 O O . ARG B 1 410 ? -19.75 -20 -5.023 1 86.31 410 ARG B O 1
ATOM 6820 N N . GLY B 1 411 ? -21.938 -19.781 -5.137 1 80 411 GLY B N 1
ATOM 6821 C CA . GLY B 1 411 ? -22.234 -21.172 -4.852 1 80 411 GLY B CA 1
ATOM 6822 C C . GLY B 1 411 ? -21.5 -22.141 -5.77 1 80 411 GLY B C 1
ATOM 6823 O O . GLY B 1 411 ? -21.453 -21.938 -6.984 1 80 411 GLY B O 1
ATOM 6824 N N . SER B 1 412 ? -20.75 -23.094 -5.168 1 89.62 412 SER B N 1
ATOM 6825 C CA . SER B 1 412 ? -20.031 -24.156 -5.859 1 89.62 412 SER B CA 1
ATOM 6826 C C . SER B 1 412 ? -19.953 -25.422 -4.996 1 89.62 412 SER B C 1
ATOM 6828 O O . SER B 1 412 ? -20.188 -25.359 -3.787 1 89.62 412 SER B O 1
ATOM 6830 N N . VAL B 1 413 ? -19.625 -26.469 -5.586 1 94.12 413 VAL B N 1
ATOM 6831 C CA . VAL B 1 413 ? -19.531 -27.734 -4.867 1 94.12 413 VAL B CA 1
ATOM 6832 C C . VAL B 1 413 ? -18.328 -27.703 -3.916 1 94.12 413 VAL B C 1
ATOM 6834 O O . VAL B 1 413 ? -18.375 -28.281 -2.834 1 94.12 413 VAL B O 1
ATOM 6837 N N . VAL B 1 414 ? -17.359 -27.047 -4.293 1 95.94 414 VAL B N 1
ATOM 6838 C CA . VAL B 1 414 ? -16.172 -26.922 -3.457 1 95.94 414 VAL B CA 1
ATOM 6839 C C . VAL B 1 414 ? -16.484 -26.078 -2.219 1 95.94 414 VAL B C 1
ATOM 6841 O O . VAL B 1 414 ? -16.109 -26.453 -1.102 1 95.94 414 VAL B O 1
ATOM 6844 N N . LYS B 1 415 ? -17.172 -24.969 -2.424 1 96.12 415 LYS B N 1
ATOM 6845 C CA . LYS B 1 415 ? -17.594 -24.141 -1.308 1 96.12 415 LYS B CA 1
ATOM 6846 C C . LYS B 1 415 ? -18.406 -24.938 -0.3 1 96.12 415 LYS B C 1
ATOM 6848 O O . LYS B 1 415 ? -18.172 -24.859 0.906 1 96.12 415 LYS B O 1
ATOM 6853 N N . ASP B 1 416 ? -19.359 -25.656 -0.847 1 95.56 416 ASP B N 1
ATOM 6854 C CA . ASP B 1 416 ? -20.234 -26.453 0.015 1 95.56 416 ASP B CA 1
ATOM 6855 C C . ASP B 1 416 ? -19.422 -27.453 0.841 1 95.56 416 ASP B C 1
ATOM 6857 O O . ASP B 1 416 ? -19.703 -27.656 2.027 1 95.56 416 ASP B O 1
ATOM 6861 N N . SER B 1 417 ? -18.5 -28.062 0.194 1 96.5 417 SER B N 1
ATOM 6862 C CA . SER B 1 417 ? -17.656 -29.031 0.887 1 96.5 417 SER B CA 1
ATOM 6863 C C . SER B 1 417 ? -16.844 -28.359 1.991 1 96.5 417 SER B C 1
ATOM 6865 O O . SER B 1 417 ? -16.75 -28.891 3.104 1 96.5 417 SER B O 1
ATOM 6867 N N . LEU B 1 418 ? -16.281 -27.203 1.742 1 96.62 418 LEU B N 1
ATOM 6868 C CA . LEU B 1 418 ? -15.453 -26.5 2.717 1 96.62 418 LEU B CA 1
ATOM 6869 C C . LEU B 1 418 ? -16.297 -26.016 3.887 1 96.62 418 LEU B C 1
ATOM 6871 O O . LEU B 1 418 ? -15.844 -25.984 5.027 1 96.62 418 LEU B O 1
ATOM 6875 N N . LEU B 1 419 ? -17.562 -25.609 3.594 1 94.88 419 LEU B N 1
ATOM 6876 C CA . LEU B 1 419 ? -18.453 -25.156 4.648 1 94.88 419 LEU B CA 1
ATOM 6877 C C . LEU B 1 419 ? -18.797 -26.297 5.609 1 94.88 419 LEU B C 1
ATOM 6879 O O . LEU B 1 419 ? -18.984 -26.062 6.805 1 94.88 419 LEU B O 1
ATOM 6883 N N . LYS B 1 420 ? -18.875 -27.484 5.082 1 94.88 420 LYS B N 1
ATOM 6884 C CA . LYS B 1 420 ? -19.172 -28.656 5.898 1 94.88 420 LYS B CA 1
ATOM 6885 C C . LYS B 1 420 ? -17.906 -29.219 6.551 1 94.88 420 LYS B C 1
ATOM 6887 O O . LYS B 1 420 ? -17.984 -30.125 7.379 1 94.88 420 LYS B O 1
ATOM 6892 N N . GLY B 1 421 ? -16.812 -28.688 6.094 1 95.88 421 GLY B N 1
ATOM 6893 C CA . GLY B 1 421 ? -15.531 -29.188 6.57 1 95.88 421 GLY B CA 1
ATOM 6894 C C . GLY B 1 421 ? -15.078 -28.547 7.871 1 95.88 421 GLY B C 1
ATOM 6895 O O . GLY B 1 421 ? -15.898 -28.281 8.75 1 95.88 421 GLY B O 1
ATOM 6896 N N . ARG B 1 422 ? -13.805 -28.422 8.078 1 96.81 422 ARG B N 1
ATOM 6897 C CA . ARG B 1 422 ? -13.258 -27.922 9.328 1 96.81 422 ARG B CA 1
ATOM 6898 C C . ARG B 1 422 ? -12.195 -26.859 9.07 1 96.81 422 ARG B C 1
ATOM 6900 O O . ARG B 1 422 ? -11.57 -26.844 8.008 1 96.81 422 ARG B O 1
ATOM 6907 N N . VAL B 1 423 ? -12.078 -25.969 10.008 1 96.62 423 VAL B N 1
ATOM 6908 C CA . VAL B 1 423 ? -11.055 -24.938 10.008 1 96.62 423 VAL B CA 1
ATOM 6909 C C . VAL B 1 423 ? -10.164 -25.094 11.234 1 96.62 423 VAL B C 1
ATOM 6911 O O . VAL B 1 423 ? -10.648 -25.047 12.375 1 96.62 423 VAL B O 1
ATOM 6914 N N . VAL B 1 424 ? -8.875 -25.266 11.031 1 96.75 424 VAL B N 1
ATOM 6915 C CA . VAL B 1 424 ? -7.934 -25.484 12.117 1 96.75 424 VAL B CA 1
ATOM 6916 C C . VAL B 1 424 ? -6.797 -24.469 12.031 1 96.75 424 VAL B C 1
ATOM 6918 O O . VAL B 1 424 ? -6.219 -24.266 10.961 1 96.75 424 VAL B O 1
ATOM 6921 N N . LEU B 1 425 ? -6.52 -23.828 13.133 1 96.62 425 LEU B N 1
ATOM 6922 C CA . LEU B 1 425 ? -5.391 -22.906 13.211 1 96.62 425 LEU B CA 1
ATOM 6923 C C . LEU B 1 425 ? -4.195 -23.562 13.883 1 96.62 425 LEU B C 1
ATOM 6925 O O . LEU B 1 425 ? -4.293 -24 15.031 1 96.62 425 LEU B O 1
ATOM 6929 N N . LEU B 1 426 ? -3.131 -23.656 13.141 1 94.38 426 LEU B N 1
ATOM 6930 C CA . LEU B 1 426 ? -1.882 -24.172 13.695 1 94.38 426 LEU B CA 1
ATOM 6931 C C . LEU B 1 426 ? -0.93 -23.031 14.039 1 94.38 426 LEU B C 1
ATOM 6933 O O . LEU B 1 426 ? -0.555 -22.25 13.164 1 94.38 426 LEU B O 1
ATOM 6937 N N . ARG B 1 427 ? -0.505 -22.984 15.227 1 89.25 427 ARG B N 1
ATOM 6938 C CA . ARG B 1 427 ? 0.44 -21.953 15.648 1 89.25 427 ARG B CA 1
ATOM 6939 C C . ARG B 1 427 ? 1.875 -22.469 15.578 1 89.25 427 ARG B C 1
ATOM 6941 O O . ARG B 1 427 ? 2.811 -21.688 15.398 1 89.25 427 ARG B O 1
ATOM 6948 N N . ASP B 1 428 ? 1.995 -23.797 15.75 1 85 428 ASP B N 1
ATOM 6949 C CA . ASP B 1 428 ? 3.299 -24.438 15.656 1 85 428 ASP B CA 1
ATOM 6950 C C . ASP B 1 428 ? 3.188 -25.812 14.984 1 85 428 ASP B C 1
ATOM 6952 O O . ASP B 1 428 ? 2.096 -26.375 14.891 1 85 428 ASP B O 1
ATOM 6956 N N . ALA B 1 429 ? 4.355 -26.297 14.562 1 85.94 429 ALA B N 1
ATOM 6957 C CA . ALA B 1 429 ? 4.406 -27.562 13.82 1 85.94 429 ALA B CA 1
ATOM 6958 C C . ALA B 1 429 ? 3.932 -28.719 14.68 1 85.94 429 ALA B C 1
ATOM 6960 O O . ALA B 1 429 ? 3.449 -29.734 14.164 1 85.94 429 ALA B O 1
ATOM 6961 N N . SER B 1 430 ? 4.02 -28.5 15.984 1 86.31 430 SER B N 1
ATOM 6962 C CA . SER B 1 430 ? 3.635 -29.578 16.891 1 86.31 430 SER B CA 1
ATOM 6963 C C . SER B 1 430 ? 2.127 -29.812 16.859 1 86.31 430 SER B C 1
ATOM 6965 O O . SER B 1 430 ? 1.653 -30.875 17.234 1 86.31 430 SER B O 1
ATOM 6967 N N . GLN B 1 431 ? 1.372 -28.891 16.375 1 92.12 431 GLN B N 1
ATOM 6968 C CA . GLN B 1 431 ? -0.084 -28.969 16.406 1 92.12 431 GLN B CA 1
ATOM 6969 C C . GLN B 1 431 ? -0.622 -29.688 15.164 1 92.12 431 GLN B C 1
ATOM 6971 O O . GLN B 1 431 ? -1.836 -29.797 14.977 1 92.12 431 GLN B O 1
ATOM 6976 N N . VAL B 1 432 ? 0.259 -30.234 14.336 1 92 432 VAL B N 1
ATOM 6977 C CA . VAL B 1 432 ? -0.165 -30.891 13.094 1 92 432 VAL B CA 1
ATOM 6978 C C . VAL B 1 432 ? -0.967 -32.156 13.414 1 92 432 VAL B C 1
ATOM 6980 O O . VAL B 1 432 ? -1.723 -32.625 12.57 1 92 432 VAL B O 1
ATOM 6983 N N . ASN B 1 433 ? -0.806 -32.625 14.617 1 92.31 433 ASN B N 1
ATOM 6984 C CA . ASN B 1 433 ? -1.527 -33.844 15.039 1 92.31 433 ASN B CA 1
ATOM 6985 C C . ASN B 1 433 ? -3.027 -33.562 15.148 1 92.31 433 ASN B C 1
ATOM 6987 O O . ASN B 1 433 ? -3.818 -34.5 15.25 1 92.31 433 ASN B O 1
ATOM 6991 N N . GLU B 1 434 ? -3.395 -32.281 15.109 1 94.62 434 GLU B N 1
ATOM 6992 C CA . GLU B 1 434 ? -4.809 -31.938 15.141 1 94.62 434 GLU B CA 1
ATOM 6993 C C . GLU B 1 434 ? -5.477 -32.219 13.797 1 94.62 434 GLU B C 1
ATOM 6995 O O . GLU B 1 434 ? -6.703 -32.219 13.688 1 94.62 434 GLU B O 1
ATOM 7000 N N . LEU B 1 435 ? -4.719 -32.562 12.805 1 95.75 435 LEU B N 1
ATOM 7001 C CA . LEU B 1 435 ? -5.223 -32.781 11.453 1 95.75 435 LEU B CA 1
ATOM 7002 C C . LEU B 1 435 ? -5.367 -34.281 11.172 1 95.75 435 LEU B C 1
ATOM 7004 O O . LEU B 1 435 ? -4.73 -35.094 11.828 1 95.75 435 LEU B O 1
ATOM 7008 N N . PRO B 1 436 ? -6.234 -34.594 10.211 1 94.81 436 PRO B N 1
ATOM 7009 C CA . PRO B 1 436 ? -6.215 -35.969 9.727 1 94.81 436 PRO B CA 1
ATOM 7010 C C . PRO B 1 436 ? -4.836 -36.406 9.234 1 94.81 436 PRO B C 1
ATOM 7012 O O . PRO B 1 436 ? -4.07 -35.594 8.734 1 94.81 436 PRO B O 1
ATOM 7015 N N . VAL B 1 437 ? -4.574 -37.625 9.422 1 93.06 437 VAL B N 1
ATOM 7016 C CA . VAL B 1 437 ? -3.258 -38.156 9.125 1 93.06 437 VAL B CA 1
ATOM 7017 C C . VAL B 1 437 ? -2.867 -37.844 7.684 1 93.06 437 VAL B C 1
ATOM 7019 O O . VAL B 1 437 ? -1.711 -37.5 7.406 1 93.06 437 VAL B O 1
ATOM 7022 N N . GLU B 1 438 ? -3.822 -37.844 6.777 1 92.56 438 GLU B N 1
ATOM 7023 C CA . GLU B 1 438 ? -3.57 -37.625 5.355 1 92.56 438 GLU B CA 1
ATOM 7024 C C . GLU B 1 438 ? -3.094 -36.188 5.086 1 92.56 438 GLU B C 1
ATOM 7026 O O . GLU B 1 438 ? -2.477 -35.938 4.051 1 92.56 438 GLU B O 1
ATOM 7031 N N . LEU B 1 439 ? -3.324 -35.312 6.074 1 94.81 439 LEU B N 1
ATOM 7032 C CA . LEU B 1 439 ? -3.043 -33.906 5.832 1 94.81 439 LEU B CA 1
ATOM 7033 C C . LEU B 1 439 ? -1.763 -33.469 6.539 1 94.81 439 LEU B C 1
ATOM 7035 O O . LEU B 1 439 ? -1.215 -32.406 6.254 1 94.81 439 LEU B O 1
ATOM 7039 N N . ARG B 1 440 ? -1.289 -34.25 7.449 1 92.75 440 ARG B N 1
ATOM 7040 C CA . ARG B 1 440 ? -0.202 -33.875 8.336 1 92.75 440 ARG B CA 1
ATOM 7041 C C . ARG B 1 440 ? 1.08 -33.594 7.551 1 92.75 440 ARG B C 1
ATOM 7043 O O . ARG B 1 440 ? 1.743 -32.594 7.746 1 92.75 440 ARG B O 1
ATOM 7050 N N . GLY B 1 441 ? 1.427 -34.562 6.633 1 89.25 441 GLY B N 1
ATOM 7051 C CA . GLY B 1 441 ? 2.631 -34.406 5.836 1 89.25 441 GLY B CA 1
ATOM 7052 C C . GLY B 1 441 ? 2.6 -33.156 4.945 1 89.25 441 GLY B C 1
ATOM 7053 O O . GLY B 1 441 ? 3.588 -32.438 4.848 1 89.25 441 GLY B O 1
ATOM 7054 N N . ILE B 1 442 ? 1.479 -32.969 4.367 1 92.19 442 ILE B N 1
ATOM 7055 C CA . ILE B 1 442 ? 1.336 -31.828 3.451 1 92.19 442 ILE B CA 1
ATOM 7056 C C . ILE B 1 442 ? 1.378 -30.531 4.238 1 92.19 442 ILE B C 1
ATOM 7058 O O . ILE B 1 442 ? 1.944 -29.531 3.773 1 92.19 442 ILE B O 1
ATOM 7062 N N . ALA B 1 443 ? 0.767 -30.5 5.441 1 93 443 ALA B N 1
ATOM 7063 C CA . ALA B 1 443 ? 0.784 -29.312 6.293 1 93 443 ALA B CA 1
ATOM 7064 C C . ALA B 1 443 ? 2.209 -28.953 6.699 1 93 443 ALA B C 1
ATOM 7066 O O . ALA B 1 443 ? 2.598 -27.781 6.648 1 93 443 ALA B O 1
ATOM 7067 N N . LEU B 1 444 ? 2.963 -29.938 7.023 1 90.69 444 LEU B N 1
ATOM 7068 C CA . LEU B 1 444 ? 4.348 -29.703 7.422 1 90.69 444 LEU B CA 1
ATOM 7069 C C . LEU B 1 444 ? 5.164 -29.156 6.258 1 90.69 444 LEU B C 1
ATOM 7071 O O . LEU B 1 444 ? 5.98 -28.25 6.434 1 90.69 444 LEU B O 1
ATOM 7075 N N . THR B 1 445 ? 4.891 -29.734 5.09 1 89.75 445 THR B N 1
ATOM 7076 C CA . THR B 1 445 ? 5.586 -29.266 3.896 1 89.75 445 THR B CA 1
ATOM 7077 C C . THR B 1 445 ? 5.242 -27.797 3.605 1 89.75 445 THR B C 1
ATOM 7079 O O . THR B 1 445 ? 6.125 -27 3.311 1 89.75 445 THR B O 1
ATOM 7082 N N . PHE B 1 446 ? 3.986 -27.5 3.807 1 92.62 446 PHE B N 1
ATOM 7083 C CA . PHE B 1 446 ? 3.545 -26.141 3.537 1 92.62 446 PHE B CA 1
ATOM 7084 C C . PHE B 1 446 ? 4.113 -25.172 4.57 1 92.62 446 PHE B C 1
ATOM 7086 O O . PHE B 1 446 ? 4.52 -24.062 4.227 1 92.62 446 PHE B O 1
ATOM 7093 N N . MET B 1 447 ? 4.164 -25.547 5.746 1 91.81 447 MET B N 1
ATOM 7094 C CA . MET B 1 447 ? 4.648 -24.688 6.82 1 91.81 447 MET B CA 1
ATOM 7095 C C . MET B 1 447 ? 6.152 -24.453 6.691 1 91.81 447 MET B C 1
ATOM 7097 O O . MET B 1 447 ? 6.652 -23.391 7.07 1 91.81 447 MET B O 1
ATOM 7101 N N . GLY B 1 448 ? 6.816 -25.391 6.141 1 88.62 448 GLY B N 1
ATOM 7102 C CA . GLY B 1 448 ? 8.242 -25.234 5.922 1 88.62 448 GLY B CA 1
ATOM 7103 C C . GLY B 1 448 ? 8.578 -24.391 4.707 1 88.62 448 GLY B C 1
ATOM 7104 O O . GLY B 1 448 ? 9.594 -23.703 4.684 1 88.62 448 GLY B O 1
ATOM 7105 N N . LYS B 1 449 ? 7.781 -24.531 3.672 1 90.44 449 LYS B N 1
ATOM 7106 C CA . LYS B 1 449 ? 7.723 -23.688 2.484 1 90.44 449 LYS B CA 1
ATOM 7107 C C . LYS B 1 449 ? 8.93 -23.922 1.583 1 90.44 449 LYS B C 1
ATOM 7109 O O . LYS B 1 449 ? 8.914 -23.562 0.404 1 90.44 449 LYS B O 1
ATOM 7114 N N . ARG B 1 450 ? 10.039 -24.453 2.109 1 91.25 450 ARG B N 1
ATOM 7115 C CA . ARG B 1 450 ? 11.227 -24.688 1.3 1 91.25 450 ARG B CA 1
ATOM 7116 C C . ARG B 1 450 ? 11.016 -25.859 0.34 1 91.25 450 ARG B C 1
ATOM 7118 O O . ARG B 1 450 ? 10.648 -26.953 0.761 1 91.25 450 ARG B O 1
ATOM 7125 N N . PRO B 1 451 ? 11.203 -25.594 -0.944 1 92.25 451 PRO B N 1
ATOM 7126 C CA . PRO B 1 451 ? 11.078 -26.734 -1.866 1 92.25 451 PRO B CA 1
ATOM 7127 C C . PRO B 1 451 ? 12.117 -27.812 -1.608 1 92.25 451 PRO B C 1
ATOM 7129 O O . PRO B 1 451 ? 13.242 -27.516 -1.197 1 92.25 451 PRO B O 1
ATOM 7132 N N . HIS B 1 452 ? 11.773 -29.031 -1.897 1 89.5 452 HIS B N 1
ATOM 7133 C CA . HIS B 1 452 ? 12.625 -30.172 -1.588 1 89.5 452 HIS B CA 1
ATOM 7134 C C . HIS B 1 452 ? 13.898 -30.156 -2.42 1 89.5 452 HIS B C 1
ATOM 7136 O O . HIS B 1 452 ? 14.93 -30.703 -2.006 1 89.5 452 HIS B O 1
ATOM 7142 N N . TRP B 1 453 ? 13.875 -29.516 -3.52 1 92.69 453 TRP B N 1
ATOM 7143 C CA . TRP B 1 453 ? 15.016 -29.531 -4.43 1 92.69 453 TRP B CA 1
ATOM 7144 C C . TRP B 1 453 ? 15.992 -28.422 -4.102 1 92.69 453 TRP B C 1
ATOM 7146 O O . TRP B 1 453 ? 17.078 -28.328 -4.688 1 92.69 453 TRP B O 1
ATOM 7156 N N . LEU B 1 454 ? 15.617 -27.547 -3.152 1 90.88 454 LEU B N 1
ATOM 7157 C CA . LEU B 1 454 ? 16.516 -26.453 -2.752 1 90.88 454 LEU B CA 1
ATOM 7158 C C . LEU B 1 454 ? 17.453 -26.922 -1.64 1 90.88 454 LEU B C 1
ATOM 7160 O O . LEU B 1 454 ? 17.125 -26.812 -0.457 1 90.88 454 LEU B O 1
ATOM 7164 N N . THR B 1 455 ? 18.531 -27.516 -1.992 1 79.81 455 THR B N 1
ATOM 7165 C CA . THR B 1 455 ? 19.5 -28.047 -1.05 1 79.81 455 THR B CA 1
ATOM 7166 C C . THR B 1 455 ? 20.812 -27.281 -1.142 1 79.81 455 THR B C 1
ATOM 7168 O O . THR B 1 455 ? 21.141 -26.703 -2.188 1 79.81 455 THR B O 1
#

Solvent-accessible surface area (backbone atoms only — not comparable to full-atom values): 49409 Å² total; per-residue (Å²): 123,67,49,60,68,59,45,49,56,57,46,48,65,64,37,50,59,49,71,66,55,50,49,51,53,52,50,50,51,51,51,50,48,50,51,52,51,52,49,32,57,75,72,70,49,76,59,49,77,40,72,34,63,42,68,62,67,59,38,53,48,58,86,67,44,73,44,40,36,33,35,39,24,60,77,45,71,66,50,52,48,32,59,74,70,43,54,47,57,52,52,50,49,55,56,40,48,74,69,69,46,51,68,47,82,42,77,67,98,60,64,30,39,35,32,55,53,95,86,25,42,33,37,43,37,71,33,44,52,71,57,82,69,53,82,66,92,50,92,56,26,55,53,64,54,51,48,59,64,46,55,77,67,45,69,94,35,34,66,30,36,21,50,48,50,45,31,32,50,59,70,61,23,48,27,49,48,67,78,47,20,10,45,29,71,69,41,48,45,51,49,26,58,69,50,66,24,44,69,46,32,32,60,51,41,39,66,43,45,79,62,69,41,73,46,72,82,49,96,66,77,93,68,88,76,97,45,38,44,38,30,44,26,75,58,33,62,92,38,52,60,32,69,43,30,36,55,45,32,51,29,50,50,25,38,50,29,43,45,38,75,73,56,36,56,62,58,47,70,38,86,65,76,67,67,57,61,91,66,59,78,61,50,65,33,31,38,39,38,32,18,59,38,74,78,95,59,57,66,53,59,55,37,49,50,49,51,50,50,50,52,43,34,52,50,40,34,41,75,63,69,44,52,73,74,48,76,49,78,49,52,64,92,65,52,29,38,36,41,36,37,33,27,63,51,61,63,54,62,66,52,41,82,43,84,51,49,44,45,64,43,84,62,28,59,58,52,50,58,60,42,67,73,40,85,68,46,32,31,53,32,78,55,86,34,17,34,31,32,37,33,67,50,88,62,46,37,50,67,54,32,46,54,54,27,60,69,70,50,76,92,46,70,62,55,54,27,44,71,72,36,48,77,47,78,30,61,41,66,81,51,41,76,78,44,58,76,87,45,32,64,58,49,46,40,57,61,41,43,41,52,84,69,72,122,123,66,50,59,67,58,44,48,56,57,46,49,63,64,35,50,59,49,72,66,55,50,49,51,52,51,50,50,51,50,50,51,48,50,52,51,50,52,50,32,55,74,72,71,49,74,60,48,76,41,72,34,64,43,68,62,66,58,38,52,50,57,86,67,45,71,43,41,34,32,34,38,23,59,76,44,71,68,50,52,50,32,60,74,70,42,54,46,57,52,51,50,49,52,54,40,47,74,70,69,48,52,70,47,82,41,78,68,99,61,66,30,38,36,31,54,53,97,85,24,42,33,36,41,37,69,33,45,53,70,56,82,68,54,83,65,91,48,92,56,26,54,54,64,54,52,47,59,63,46,56,78,67,45,68,92,37,32,66,31,36,20,50,48,50,45,30,31,49,58,71,60,23,49,27,50,48,68,79,46,20,10,45,29,71,68,42,47,45,52,48,26,60,71,49,66,25,44,69,47,31,34,62,51,41,39,65,44,46,79,62,70,43,73,48,73,82,50,96,66,76,93,69,89,76,96,42,39,44,38,29,45,26,75,58,35,62,91,36,53,61,32,70,43,29,35,54,46,32,50,30,50,50,25,38,49,28,43,46,36,74,74,56,35,57,62,57,47,71,37,88,66,76,67,65,57,61,91,65,60,78,62,48,65,34,30,39,41,38,33,16,59,38,73,78,96,59,58,67,53,59,54,37,48,50,49,52,52,49,50,52,44,34,53,51,40,32,41,74,62,71,41,52,71,74,46,74,49,77,47,51,63,90,65,52,30,36,36,42,35,38,32,26,62,53,60,62,54,64,68,50,38,81,44,84,53,49,44,45,64,42,83,62,28,60,58,52,50,58,59,42,66,74,41,84,66,46,33,30,54,33,78,57,87,34,18,35,32,32,37,33,66,51,89,61,43,38,51,68,53,34,45,53,53,26,62,69,70,51,75,92,46,69,61,55,54,26,43,71,72,35,49,78,46,78,30,60,43,69,82,51,40,76,80,44,59,76,86,46,31,63,57,49,46,39,58,60,41,43,41,54,82,68,73,120

Secondary structure (DSSP, 8-state):
---HHHHHHHHHHHHSPPHHHHHHHHHHHHHHHHHHHHHHHHHT---EEEEEHHHHHT-PPTT--EEEEEEEE-SSHHHHHHHHHSHHHHHHHHHHHHTT-EEEEE-SSS-EEEEEETTEEEEEEEEE---TTPPPSSTTTTHHHHHHHHTTTTTTTHHHHHHHHHHHHHTT-B--STTT--B-HHHHHHHHHHHTSHHHHHHHHTT--TTSEEEESS--------SSEEEE-SS-TTSBTTTT--HHHHHHHHHHHHHHHHS--GGGTS-------TT------EEEEEEEPPTTS-HHHHHHHHHHHHHHHHHHHHHTT--EEEEEEE-GGGTEEEEEEEES-SB--SEEEEEEEETTSTHHHHHHHHHHT-TT-EEEEEETTEEEEEEE-S--BHHHHHHHHHHHSPP-HHHHHHHHSEEEEESSGGGGGGS-HHHHHHHHHHHH---TT--/---HHHHHHHHHHHHSPPHHHHHHHHHHHHHHHHHHHHHHHHHT---EEEEEHHHHHT-PPTT--EEEEEEEE-SSHHHHHHHHHSHHHHHHHHHHHHTT-EEEEE-SSS-EEEEEETTEEEEEEEEE---TTPPPSSTTTTHHHHHHHHTTTTTTTHHHHHHHHHHHHHTT-B--STTT--B-HHHHHHHHHHHTSHHHHHHHHTT--TTSEEEESS--------SSEEEE-SS-TTSBTTTT--HHHHHHHHHHHHHHHHS--GGGTS-------TT------EEEEEEEPPTTS-HHHHHHHHHHHHHHHHHHHHHTT--EEEEEEE-GGGTEEEEEEEES-SB--SEEEEEEEETTSTHHHHHHHHHHT-TT-EEEEEETTEEEEEEE-S--BHHHHHHHHHHHSPP-HHHHHHHHSEEEEESSGGGGGGS-HHHHHHHHHHHH---TT--

Organism: Caldivirga maquilingensis (strain ATCC 700844 / DSM 13496 / JCM 10307 / IC-167) (NCBI:txid397948)